Protein AF-0000000084638081 (afdb_homodimer)

InterPro domains:
  IPR020807 Polyketide/metazoan fatty acid synthase-like, dehydratase domain [SM00826] (58-219)
  IPR042104 Polyketide synthase, dehydratase domain superfamily [G3DSA:3.10.129.110] (49-340)
  IPR049551 Polyketide synthase, dehydratase domain, C-terminal [PF14765] (181-340)
  IPR049552 Polyketide synthase, dehydratase domain, N-terminal [PF21089] (58-160)
  IPR049900 Polyketide synthase, dehydratase domain [PS52019] (58-342)
  IPR050091 Polyketide and Nonribosomal Peptide Biosynthesis Enzymes [PTHR43775] (25-294)

Organism: NCBI:txid1299332

Nearest PDB structures (foldseek):
  5bp4-assembly9_Q  TM=8.808E-01  e=4.126E-24  Mycolicibacterium smegmatis MC2 155
  5bp4-assembly9_R  TM=8.580E-01  e=1.324E-24  Mycolicibacterium smegmatis MC2 155
  5bp4-assembly6_L  TM=8.569E-01  e=2.208E-24  Mycolicibacterium smegmatis MC2 155
  5bp3-assembly2_B  TM=8.737E-01  e=4.241E-23  Mycolicibacterium smegmatis MC2 155
  5bp4-assembly3_F  TM=6.608E-01  e=3.203E-27  Mycolicibacterium smegmatis MC2 155

Solvent-accessible surface area (backbone atoms only — not comparable to full-atom values): 49460 Å² total; per-residue (Å²): 131,63,90,92,48,61,57,62,57,50,47,46,48,47,51,56,65,54,50,85,66,68,71,77,74,60,71,68,68,81,48,73,48,68,71,72,77,72,74,74,65,74,71,69,73,67,88,47,68,72,46,52,55,57,69,67,30,35,71,72,41,29,53,75,47,75,38,79,94,66,68,22,37,38,26,38,18,55,57,1,37,69,72,32,49,50,54,53,23,33,21,54,72,84,35,30,33,64,48,62,30,43,55,49,35,42,51,50,44,50,46,22,62,74,66,70,42,61,56,40,35,33,34,41,30,54,33,35,53,75,39,88,45,73,46,38,59,74,28,56,36,37,38,38,39,40,66,43,94,84,71,44,30,36,36,39,34,28,36,69,54,100,90,38,78,43,68,25,33,38,30,31,48,43,81,35,75,73,60,81,58,63,81,65,79,84,74,74,90,57,93,68,53,44,80,44,60,45,70,58,52,53,51,52,37,40,51,24,28,37,43,60,30,69,26,40,58,21,59,72,39,36,37,36,39,82,88,42,31,22,39,34,35,37,45,62,41,83,57,41,77,86,62,90,61,55,67,51,54,35,46,60,50,38,36,49,54,49,40,40,61,70,37,48,59,68,78,71,55,75,78,28,67,51,35,32,76,40,71,36,31,34,43,36,40,38,42,61,45,64,56,79,56,46,35,35,31,43,21,37,65,42,78,45,85,71,86,76,54,39,36,36,26,36,41,39,32,20,37,95,87,51,49,41,17,35,41,37,41,54,31,34,26,37,66,41,46,62,87,74,59,86,66,56,57,75,74,64,49,67,72,80,68,88,68,87,63,77,76,70,67,90,76,61,74,79,68,66,12,13,29,36,38,31,24,34,100,74,33,74,48,62,63,50,48,64,69,63,43,44,97,51,28,46,70,42,71,24,44,63,85,34,63,69,48,36,51,53,35,53,48,57,26,59,64,36,87,90,28,43,62,68,51,77,46,77,42,72,44,80,70,78,77,75,67,84,60,72,80,78,69,85,83,81,78,80,121,132,63,88,93,48,60,57,65,58,51,47,48,47,47,52,52,69,61,36,86,68,67,71,80,74,59,71,67,70,82,49,71,48,71,73,72,75,74,73,75,64,73,71,69,70,68,88,48,68,71,47,52,56,58,71,67,30,37,71,72,40,29,54,75,47,76,38,78,93,67,68,22,38,38,26,38,19,55,57,2,38,70,71,31,50,50,53,54,24,33,22,52,72,83,36,31,32,64,49,62,31,44,55,50,35,41,52,49,42,50,47,22,61,76,67,69,42,62,57,40,34,32,33,42,31,54,32,36,53,75,39,88,44,72,48,38,60,74,29,56,35,38,38,37,38,43,67,42,94,86,71,45,31,37,36,39,35,29,36,71,53,98,91,38,78,44,68,24,33,39,31,32,49,42,82,34,73,72,60,79,58,65,83,63,77,84,75,73,89,58,95,67,52,44,79,45,57,45,69,58,52,53,51,51,34,40,52,26,29,38,42,58,31,70,26,40,57,20,60,72,39,37,37,36,39,82,87,41,33,22,41,33,35,38,45,61,41,84,56,40,77,86,61,89,60,55,67,50,53,35,46,59,49,40,35,51,54,51,40,41,59,70,36,47,60,67,79,72,55,74,80,26,66,51,35,30,77,40,69,36,32,34,43,35,41,37,41,59,45,64,55,80,56,47,36,33,31,43,21,36,67,43,78,44,85,72,85,74,55,39,36,36,26,35,41,38,32,20,36,95,86,50,50,40,17,34,40,38,41,55,29,33,28,37,65,40,45,63,88,72,59,86,65,56,58,77,75,63,51,66,72,82,67,87,66,89,63,77,76,68,66,89,77,61,73,79,70,68,13,14,29,37,37,31,26,34,100,74,36,75,48,62,62,51,50,65,70,65,44,46,99,51,29,45,69,44,73,27,45,63,85,34,64,70,47,37,52,53,39,52,50,57,30,59,63,35,87,90,28,45,62,70,51,77,46,77,44,73,44,80,71,78,78,76,67,83,58,72,79,80,65,84,82,79,79,80,121

Secondary structure (DSSP, 8-state):
--TTS-HHHHHHHHHHHS----GGG-----------------------HHHHHHHHS-TTT-EEEE-TTT--EEEEEE-STTT-GGGGGEEETTEEB--HHHHHHHHHHHHHHHHT--GGGEEEEEEEE-S--B--SS-EEEEEEEE-TTS-EEEEEEEEETTEEEEEEEEEEEE---PPPPBPPPPP--TTPEEE-HHHHHHHHHHTTEEE-TTT--EEEEEE-TTS-EEEEEE--TTS---TT-SS-HHHHHHHHHHHHHTS-HHHHTT-TTEEEEEEEEEEEEESS--TTEEEEEEEEEE-TTTTSEEEEEEEEE-TT-BEEEEEEEEEEEEEEGGGS---HHHH-------------TTS----EEEEEEE-TT--HHHHHHHH--SSEEEEEEETT-HHHHHHHHHHHHS-TTS-EEEEEEE----SS-----TTS------/--TTS-HHHHHHHHHHHTTT--GGG-----------------------HHHHHHHHS-TTT-EEEE-TTT--EEEEEE-STTT-GGGGGEEETTEEB--HHHHHHHHHHHHHHHHT--GGGEEEEEEEE-S--B--SS-EEEEEEEE-TTS-EEEEEEEEETTEEEEEEEEEEEE---PPPPBPPPPP--TTPEEE-HHHHHHHHHHTTEEE-TTT--EEEEEE-TTS-EEEEEE--TTS---TT-SS-HHHHHHHHHHHHHTS-HHHHHT-TTEEEEEEEEEEEEESS--TTEEEEEEEEEE-TTTTSEEEEEEEEE-TT-BEEEEEEEEEEEEEEGGGS---HHHH-------------TTS----EEEEEEE-TT--HHHHHHHH-BTTEEEEEEETT-HHHHHHHHHHHHS-TTS-EEEEEEE----SS-----TTS------

Structure (mmCIF, N/CA/C/O backbone):
data_AF-0000000084638081-model_v1
#
loop_
_entity.id
_entity.type
_entity.pdbx_description
1 polymer 'Phthiocerol synthesis polyketide synthase type I PpsD domain protein'
#
loop_
_atom_site.group_PDB
_atom_site.id
_atom_site.type_symbol
_atom_site.label_atom_id
_atom_site.label_alt_id
_atom_site.label_comp_id
_atom_site.label_asym_id
_atom_site.label_entity_id
_atom_site.label_seq_id
_atom_site.pdbx_PDB_ins_code
_atom_site.Cartn_x
_atom_site.Cartn_y
_atom_site.Cartn_z
_atom_site.occupancy
_atom_site.B_iso_or_equiv
_atom_site.auth_seq_id
_atom_site.auth_comp_id
_atom_site.auth_asym_id
_atom_site.auth_atom_id
_atom_site.pdbx_PDB_model_num
ATOM 1 N N . MET A 1 1 ? -16.266 31.781 -24.969 1 33.47 1 MET A N 1
ATOM 2 C CA . MET A 1 1 ? -17.219 31.078 -24.109 1 33.47 1 MET A CA 1
ATOM 3 C C . MET A 1 1 ? -16.938 31.344 -22.641 1 33.47 1 MET A C 1
ATOM 5 O O . MET A 1 1 ? -15.805 31.172 -22.188 1 33.47 1 MET A O 1
ATOM 9 N N . GLN A 1 2 ? -17.562 32.281 -22 1 38.91 2 GLN A N 1
ATOM 10 C CA . GLN A 1 2 ? -17.312 32.719 -20.641 1 38.91 2 GLN A CA 1
ATOM 11 C C . GLN A 1 2 ? -17.562 31.609 -19.625 1 38.91 2 GLN A C 1
ATOM 13 O O . GLN A 1 2 ? -18.547 30.875 -19.75 1 38.91 2 GLN A O 1
ATOM 18 N N . ARG A 1 3 ? -16.609 31.328 -18.781 1 39.03 3 ARG A N 1
ATOM 19 C CA . ARG A 1 3 ? -16.719 30.469 -17.609 1 39.03 3 ARG A CA 1
ATOM 20 C C . ARG A 1 3 ? -17.844 30.922 -16.688 1 39.03 3 ARG A C 1
ATOM 22 O O . ARG A 1 3 ? -17.953 32.125 -16.391 1 39.03 3 ARG A O 1
ATOM 29 N N . ASP A 1 4 ? -18.906 30.078 -16.359 1 49.5 4 ASP A N 1
ATOM 30 C CA . ASP A 1 4 ? -20.094 30.109 -15.531 1 49.5 4 ASP A CA 1
ATOM 31 C C . ASP A 1 4 ? -21.25 30.797 -16.25 1 49.5 4 ASP A C 1
ATOM 33 O O . ASP A 1 4 ? -22.266 31.141 -15.641 1 49.5 4 ASP A O 1
ATOM 37 N N . GLY A 1 5 ? -20.984 31.359 -17.422 1 41.03 5 GLY A N 1
ATOM 38 C CA . GLY A 1 5 ? -22.109 31.906 -18.156 1 41.03 5 GLY A CA 1
ATOM 39 C C . GLY A 1 5 ? -22.844 30.859 -18.969 1 41.03 5 GLY A C 1
ATOM 40 O O . GLY A 1 5 ? -22.344 29.766 -19.188 1 41.03 5 GLY A O 1
ATOM 41 N N . ASP A 1 6 ? -24.125 30.984 -19.109 1 44.41 6 ASP A N 1
ATOM 42 C CA . ASP A 1 6 ? -24.938 30.078 -19.922 1 44.41 6 ASP A CA 1
ATOM 43 C C . ASP A 1 6 ? -24.422 30.016 -21.359 1 44.41 6 ASP A C 1
ATOM 45 O O . ASP A 1 6 ? -24.453 31 -22.078 1 44.41 6 ASP A O 1
ATOM 49 N N . ASP A 1 7 ? -23.625 29.062 -21.609 1 46.66 7 ASP A N 1
ATOM 50 C CA . ASP A 1 7 ? -22.984 28.875 -22.891 1 46.66 7 ASP A CA 1
ATOM 51 C C . ASP A 1 7 ? -23.969 29.047 -24.047 1 46.66 7 ASP A C 1
ATOM 53 O O . ASP A 1 7 ? -23.609 29.547 -25.109 1 46.66 7 ASP A O 1
ATOM 57 N N . ALA A 1 8 ? -25.203 28.656 -23.75 1 55.47 8 ALA A N 1
ATOM 58 C CA . ALA A 1 8 ? -26.234 28.781 -24.781 1 55.47 8 ALA A CA 1
ATOM 59 C C . ALA A 1 8 ? -26.562 30.234 -25.062 1 55.47 8 ALA A C 1
ATOM 61 O O . ALA A 1 8 ? -26.672 30.641 -26.234 1 55.47 8 ALA A O 1
ATOM 62 N N . ILE A 1 9 ? -26.766 30.938 -24.062 1 56.44 9 ILE A N 1
ATOM 63 C CA . ILE A 1 9 ? -27.062 32.375 -24.203 1 56.44 9 ILE A CA 1
ATOM 64 C C . ILE A 1 9 ? -25.875 33.094 -24.828 1 56.44 9 ILE A C 1
ATOM 66 O O . ILE A 1 9 ? -26.031 33.906 -25.734 1 56.44 9 ILE A O 1
ATOM 70 N N . THR A 1 10 ? -24.719 32.656 -24.375 1 50.69 10 THR A N 1
ATOM 71 C CA . THR A 1 10 ? -23.484 33.25 -24.906 1 50.69 10 THR A CA 1
ATOM 72 C C . THR A 1 10 ? -23.297 32.906 -26.375 1 50.69 10 THR A C 1
ATOM 74 O O . THR A 1 10 ? -22.953 33.75 -27.188 1 50.69 10 THR A O 1
ATOM 77 N N . PHE A 1 11 ? -23.531 31.641 -26.594 1 56.28 11 PHE A N 1
ATOM 78 C CA . PHE A 1 11 ? -23.5 31.188 -27.984 1 56.28 11 PHE A CA 1
ATOM 79 C C . PHE A 1 11 ? -24.531 31.953 -28.812 1 56.28 11 PHE A C 1
ATOM 81 O O . PHE A 1 11 ? -24.219 32.469 -29.875 1 56.28 11 PHE A O 1
ATOM 88 N N . HIS A 1 12 ? -25.703 32 -28.328 1 60.06 12 HIS A N 1
ATOM 89 C CA . HIS A 1 12 ? -26.781 32.656 -29.062 1 60.06 12 HIS A CA 1
ATOM 90 C C . HIS A 1 12 ? -26.547 34.156 -29.172 1 60.06 12 HIS A C 1
ATOM 92 O O . HIS A 1 12 ? -26.844 34.75 -30.203 1 60.06 12 HIS A O 1
ATOM 98 N N . THR A 1 13 ? -26.062 34.75 -28.141 1 52.47 13 THR A N 1
ATOM 99 C CA . THR A 1 13 ? -25.75 36.188 -28.156 1 52.47 13 THR A CA 1
ATOM 100 C C . THR A 1 13 ? -24.641 36.469 -29.172 1 52.47 13 THR A C 1
ATOM 102 O O . THR A 1 13 ? -24.734 37.406 -29.953 1 52.47 13 THR A O 1
ATOM 105 N N . ASN A 1 14 ? -23.594 35.562 -29.047 1 51.97 14 ASN A N 1
ATOM 106 C CA . ASN A 1 14 ? -22.516 35.75 -30.016 1 51.97 14 ASN A CA 1
ATOM 107 C C . ASN A 1 14 ? -22.969 35.438 -31.438 1 51.97 14 ASN A C 1
ATOM 109 O O . ASN A 1 14 ? -22.578 36.125 -32.375 1 51.97 14 ASN A O 1
ATOM 113 N N . LEU A 1 15 ? -23.703 34.344 -31.406 1 52.19 15 LEU A N 1
ATOM 114 C CA . LEU A 1 15 ? -24.328 34.031 -32.688 1 52.19 15 LEU A CA 1
ATOM 115 C C . LEU A 1 15 ? -25.188 35.219 -33.156 1 52.19 15 LEU A C 1
ATOM 117 O O . LEU A 1 15 ? -25.156 35.562 -34.344 1 52.19 15 LEU A O 1
ATOM 121 N N . ALA A 1 16 ? -26.016 35.781 -32.219 1 49.09 16 ALA A N 1
ATOM 122 C CA . ALA A 1 16 ? -26.859 36.938 -32.562 1 49.09 16 ALA A CA 1
ATOM 123 C C . ALA A 1 16 ? -26.016 38.125 -32.969 1 49.09 16 ALA A C 1
ATOM 125 O O . ALA A 1 16 ? -26.422 38.906 -33.844 1 49.09 16 ALA A O 1
ATOM 126 N N . ALA A 1 17 ? -24.891 38.312 -32.125 1 43.78 17 ALA A N 1
ATOM 127 C CA . ALA A 1 17 ? -23.984 39.406 -32.469 1 43.78 17 ALA A CA 1
ATOM 128 C C . ALA A 1 17 ? -23.312 39.156 -33.812 1 43.78 17 ALA A C 1
ATOM 130 O O . ALA A 1 17 ? -22.875 40.094 -34.469 1 43.78 17 ALA A O 1
ATOM 131 N N . VAL A 1 18 ? -22.938 37.844 -33.938 1 45.62 18 VAL A N 1
ATOM 132 C CA . VAL A 1 18 ? -22.484 37.562 -35.281 1 45.62 18 VAL A CA 1
ATOM 133 C C . VAL A 1 18 ? -23.625 37.875 -36.281 1 45.62 18 VAL A C 1
ATOM 135 O O . VAL A 1 18 ? -24.672 37.219 -36.25 1 45.62 18 VAL A O 1
ATOM 138 N N . GLY A 1 19 ? -24.172 39.094 -36.125 1 40.19 19 GLY A N 1
ATOM 139 C CA . GLY A 1 19 ? -25.172 39.688 -37 1 40.19 19 GLY A CA 1
ATOM 140 C C . GLY A 1 19 ? -25.312 38.969 -38.344 1 40.19 19 GLY A C 1
ATOM 141 O O . GLY A 1 19 ? -24.453 38.188 -38.719 1 40.19 19 GLY A O 1
ATOM 142 N N . LYS A 1 20 ? -26.531 39.156 -38.906 1 42.69 20 LYS A N 1
ATOM 143 C CA . LYS A 1 20 ? -27.078 38.781 -40.219 1 42.69 20 LYS A CA 1
ATOM 144 C C . LYS A 1 20 ? -26.125 39.188 -41.344 1 42.69 20 LYS A C 1
ATOM 146 O O . LYS A 1 20 ? -26.156 40.312 -41.812 1 42.69 20 LYS A O 1
ATOM 151 N N . LYS A 1 21 ? -24.875 38.906 -41.25 1 40.41 21 LYS A N 1
ATOM 152 C CA . LYS A 1 21 ? -24.281 39.25 -42.531 1 40.41 21 LYS A CA 1
ATOM 153 C C . LYS A 1 21 ? -25.016 38.531 -43.688 1 40.41 21 LYS A C 1
ATOM 155 O O . LYS A 1 21 ? -25.359 37.375 -43.562 1 40.41 21 LYS A O 1
ATOM 160 N N . PRO A 1 22 ? -25.688 39.188 -44.562 1 37.31 22 PRO A N 1
ATOM 161 C CA . PRO A 1 22 ? -26.469 38.688 -45.688 1 37.31 22 PRO A CA 1
ATOM 162 C C . PRO A 1 22 ? -25.766 37.562 -46.438 1 37.31 22 PRO A C 1
ATOM 164 O O . PRO A 1 22 ? -24.531 37.531 -46.469 1 37.31 22 PRO A O 1
ATOM 167 N N . ALA A 1 23 ? -26.359 36.375 -46.438 1 39.59 23 ALA A N 1
ATOM 168 C CA . ALA A 1 23 ? -26 35.125 -47.094 1 39.59 23 ALA A CA 1
ATOM 169 C C . ALA A 1 23 ? -25.375 35.406 -48.469 1 39.59 23 ALA A C 1
ATOM 171 O O . ALA A 1 23 ? -24.625 34.562 -49 1 39.59 23 ALA A O 1
ATOM 172 N N . ASP A 1 24 ? -25.891 36.438 -49.125 1 37.69 24 ASP A N 1
ATOM 173 C CA . ASP A 1 24 ? -25.562 36.594 -50.531 1 37.69 24 ASP A CA 1
ATOM 174 C C . ASP A 1 24 ? -24.062 36.812 -50.719 1 37.69 24 ASP A C 1
ATOM 176 O O . ASP A 1 24 ? -23.562 36.781 -51.844 1 37.69 24 ASP A O 1
ATOM 180 N N . ALA A 1 25 ? -23.5 37.594 -49.844 1 38.19 25 ALA A N 1
ATOM 181 C CA . ALA A 1 25 ? -22.125 37.906 -50.219 1 38.19 25 ALA A CA 1
ATOM 182 C C . ALA A 1 25 ? -21.203 36.719 -50.031 1 38.19 25 ALA A C 1
ATOM 184 O O . ALA A 1 25 ? -19.984 36.844 -50.125 1 38.19 25 ALA A O 1
ATOM 185 N N . VAL A 1 26 ? -21.688 35.75 -49.188 1 36.69 26 VAL A N 1
ATOM 186 C CA . VAL A 1 26 ? -20.719 34.688 -48.938 1 36.69 26 VAL A CA 1
ATOM 187 C C . VAL A 1 26 ? -20.547 33.812 -50.156 1 36.69 26 VAL A C 1
ATOM 189 O O . VAL A 1 26 ? -21.469 33.094 -50.562 1 36.69 26 VAL A O 1
ATOM 192 N N . THR A 1 27 ? -20.125 34.375 -51.188 1 37.22 27 THR A N 1
ATOM 193 C CA . THR A 1 27 ? -19.781 33.594 -52.375 1 37.22 27 THR A CA 1
ATOM 194 C C . THR A 1 27 ? -18.844 32.469 -52 1 37.22 27 THR A C 1
ATOM 196 O O . THR A 1 27 ? -18.234 31.844 -52.906 1 37.22 27 THR A O 1
ATOM 199 N N . GLY A 1 28 ? -18.516 32.469 -50.719 1 37.47 28 GLY A N 1
ATOM 200 C CA . GLY A 1 28 ? -17.469 31.5 -50.469 1 37.47 28 GLY A CA 1
ATOM 201 C C . GLY A 1 28 ? -17.938 30.062 -50.656 1 37.47 28 GLY A C 1
ATOM 202 O O . GLY A 1 28 ? -19.125 29.781 -50.562 1 37.47 28 GLY A O 1
ATOM 203 N N . GLN A 1 29 ? -17.484 29.375 -51.625 1 35.31 29 GLN A N 1
ATOM 204 C CA . GLN A 1 29 ? -17.734 27.953 -51.844 1 35.31 29 GLN A CA 1
ATOM 205 C C . GLN A 1 29 ? -17.375 27.141 -50.594 1 35.31 29 GLN A C 1
ATOM 207 O O . GLN A 1 29 ? -16.469 27.5 -49.844 1 35.31 29 GLN A O 1
ATOM 212 N N . LEU A 1 30 ? -18.344 26.531 -50.062 1 35.31 30 LEU A N 1
ATOM 213 C CA . LEU A 1 30 ? -18.172 25.578 -48.969 1 35.31 30 LEU A CA 1
ATOM 214 C C . LEU A 1 30 ? -16.938 24.703 -49.188 1 35.31 30 LEU A C 1
ATOM 216 O O . LEU A 1 30 ? -16.797 24.078 -50.25 1 35.31 30 LEU A O 1
ATOM 220 N N . ALA A 1 31 ? -15.773 25.156 -48.75 1 36.56 31 ALA A N 1
ATOM 221 C CA . ALA A 1 31 ? -14.602 24.297 -48.875 1 36.56 31 ALA A CA 1
ATOM 222 C C . ALA A 1 31 ? -14.859 22.922 -48.281 1 36.56 31 ALA A C 1
ATOM 224 O O . ALA A 1 31 ? -15.562 22.797 -47.281 1 36.56 31 ALA A O 1
ATOM 225 N N . ASP A 1 32 ? -15.008 21.938 -49.125 1 33.56 32 ASP A N 1
ATOM 226 C CA . ASP A 1 32 ? -15.016 20.562 -48.625 1 33.56 32 ASP A CA 1
ATOM 227 C C . ASP A 1 32 ? -13.898 20.312 -47.625 1 33.56 32 ASP A C 1
ATOM 229 O O . ASP A 1 32 ? -12.719 20.422 -47.969 1 33.56 32 ASP A O 1
ATOM 233 N N . ILE A 1 33 ? -14.016 20.859 -46.469 1 37.5 33 ILE A N 1
ATOM 234 C CA . ILE A 1 33 ? -13.047 20.656 -45.406 1 37.5 33 ILE A CA 1
ATOM 235 C C . ILE A 1 33 ? -12.719 19.172 -45.281 1 37.5 33 ILE A C 1
ATOM 237 O O . ILE A 1 33 ? -13.625 18.328 -45.281 1 37.5 33 ILE A O 1
ATOM 241 N N . PRO A 1 34 ? -11.508 18.828 -45.75 1 37.09 34 PRO A N 1
ATOM 242 C CA . PRO A 1 34 ? -11.211 17.422 -45.531 1 37.09 34 PRO A CA 1
ATOM 243 C C . PRO A 1 34 ? -11.656 16.953 -44.156 1 37.09 34 PRO A C 1
ATOM 245 O O . PRO A 1 34 ? -11.664 17.734 -43.188 1 37.09 34 PRO A O 1
ATOM 248 N N . VAL A 1 35 ? -12.547 16.109 -44.062 1 37.62 35 VAL A N 1
ATOM 249 C CA . VAL A 1 35 ? -12.898 15.445 -42.812 1 37.62 35 VAL A CA 1
ATOM 250 C C . VAL A 1 35 ? -11.625 15.055 -42.062 1 37.62 35 VAL A C 1
ATOM 252 O O . VAL A 1 35 ? -10.602 14.75 -42.656 1 37.62 35 VAL A O 1
ATOM 255 N N . THR A 1 36 ? -11.195 15.891 -41.094 1 35.22 36 THR A N 1
ATOM 256 C CA . THR A 1 36 ? -10.086 15.508 -40.25 1 35.22 36 THR A CA 1
ATOM 257 C C . THR A 1 36 ? -10.023 13.992 -40.062 1 35.22 36 THR A C 1
ATOM 259 O O . THR A 1 36 ? -11.008 13.367 -39.688 1 35.22 36 THR A O 1
ATOM 262 N N . PRO A 1 37 ? -9.18 13.383 -40.906 1 36.22 37 PRO A N 1
ATOM 263 C CA . PRO A 1 37 ? -9.086 11.961 -40.562 1 36.22 37 PRO A CA 1
ATOM 264 C C . PRO A 1 37 ? -8.844 11.719 -39.062 1 36.22 37 PRO A C 1
ATOM 266 O O . PRO A 1 37 ? -7.977 12.359 -38.469 1 36.22 37 PRO A O 1
ATOM 269 N N . TRP A 1 38 ? -9.938 11.578 -38.344 1 34.31 38 TRP A N 1
ATOM 270 C CA . TRP A 1 38 ? -9.789 11.141 -36.969 1 34.31 38 TRP A CA 1
ATOM 271 C C . TRP A 1 38 ? -8.836 9.953 -36.875 1 34.31 38 TRP A C 1
ATOM 273 O O . TRP A 1 38 ? -8.984 8.977 -37.594 1 34.31 38 TRP A O 1
ATOM 283 N N . GLN A 1 39 ? -7.594 10.32 -36.812 1 33.91 39 GLN A N 1
ATOM 284 C CA . GLN A 1 39 ? -6.82 9.164 -36.375 1 33.91 39 GLN A CA 1
ATOM 285 C C . GLN A 1 39 ? -7.289 8.672 -35 1 33.91 39 GLN A C 1
ATOM 287 O O . GLN A 1 39 ? -7.23 9.414 -34.031 1 33.91 39 GLN A O 1
ATOM 292 N N . HIS A 1 40 ? -8.312 7.922 -35 1 32.59 40 HIS A N 1
ATOM 293 C CA . HIS A 1 40 ? -8.758 7.23 -33.781 1 32.59 40 HIS A CA 1
ATOM 294 C C . HIS A 1 40 ? -7.625 6.398 -33.188 1 32.59 40 HIS A C 1
ATOM 296 O O . HIS A 1 40 ? -7.398 5.258 -33.594 1 32.59 40 HIS A O 1
ATOM 302 N N . THR A 1 41 ? -6.523 7.059 -33.125 1 32.59 41 THR A N 1
ATOM 303 C CA . THR A 1 41 ? -5.633 6.223 -32.344 1 32.59 41 THR A CA 1
ATOM 304 C C . THR A 1 41 ? -6.18 6.047 -30.922 1 32.59 41 THR A C 1
ATOM 306 O O . THR A 1 41 ? -6.5 7.031 -30.25 1 32.59 41 THR A O 1
ATOM 309 N N . GLN A 1 42 ? -6.863 5.066 -30.812 1 29.86 42 GLN A N 1
ATOM 310 C CA . GLN A 1 42 ? -7.246 4.707 -29.438 1 29.86 42 GLN A CA 1
ATOM 311 C C . GLN A 1 42 ? -6.043 4.746 -28.5 1 29.86 42 GLN A C 1
ATOM 313 O O . GLN A 1 42 ? -5.023 4.105 -28.766 1 29.86 42 GLN A O 1
ATOM 318 N N . PHE A 1 43 ? -5.738 5.867 -28.109 1 33.03 43 PHE A N 1
ATOM 319 C CA . PHE A 1 43 ? -4.832 5.812 -26.969 1 33.03 43 PHE A CA 1
ATOM 320 C C . PHE A 1 43 ? -5.469 5.062 -25.812 1 33.03 43 PHE A C 1
ATOM 322 O O . PHE A 1 43 ? -6.488 5.496 -25.266 1 33.03 43 PHE A O 1
ATOM 329 N N . TRP A 1 44 ? -5.539 3.771 -26.047 1 31.41 44 TRP A N 1
ATOM 330 C CA . TRP A 1 44 ? -5.965 2.967 -24.906 1 31.41 44 TRP A CA 1
ATOM 331 C C . TRP A 1 44 ? -5.254 3.412 -23.625 1 31.41 44 TRP A C 1
ATOM 333 O O . TRP A 1 44 ? -4.023 3.523 -23.609 1 31.41 44 TRP A O 1
ATOM 343 N N . VAL A 1 45 ? -5.758 4.453 -23.062 1 34.72 45 VAL A N 1
ATOM 344 C CA . VAL A 1 45 ? -5.352 4.484 -21.656 1 34.72 45 VAL A CA 1
ATOM 345 C C . VAL A 1 45 ? -5.457 3.084 -21.062 1 34.72 45 VAL A C 1
ATOM 347 O O . VAL A 1 45 ? -6.516 2.453 -21.125 1 34.72 45 VAL A O 1
ATOM 350 N N . GLU A 1 46 ? -4.453 2.244 -21.078 1 35 46 GLU A N 1
ATOM 351 C CA . GLU A 1 46 ? -4.457 0.979 -20.344 1 35 46 GLU A CA 1
ATOM 352 C C . GLU A 1 46 ? -5.359 1.054 -19.109 1 35 46 GLU A C 1
ATOM 354 O O . GLU A 1 46 ? -5.641 2.143 -18.609 1 35 46 GLU A O 1
ATOM 359 N N . ASP A 1 47 ? -5.949 -0.087 -18.672 1 35.59 47 ASP A N 1
ATOM 360 C CA . ASP A 1 47 ? -6.887 -0.378 -17.594 1 35.59 47 ASP A CA 1
ATOM 361 C C . ASP A 1 47 ? -6.555 0.434 -16.344 1 35.59 47 ASP A C 1
ATOM 363 O O . ASP A 1 47 ? -5.465 0.302 -15.781 1 35.59 47 ASP A O 1
ATOM 367 N N . ARG A 1 48 ? -7.164 1.543 -16.109 1 41.31 48 ARG A N 1
ATOM 368 C CA . ARG A 1 48 ? -7.207 2.623 -15.133 1 41.31 48 ARG A CA 1
ATOM 369 C C . ARG A 1 48 ? -7.691 2.111 -13.781 1 41.31 48 ARG A C 1
ATOM 371 O O . ARG A 1 48 ? -7.969 2.902 -12.875 1 41.31 48 ARG A O 1
ATOM 378 N N . SER A 1 49 ? -8.094 0.873 -13.719 1 42.47 49 SER A N 1
ATOM 379 C CA . SER A 1 49 ? -8.688 0.476 -12.445 1 42.47 49 SER A CA 1
ATOM 380 C C . SER A 1 49 ? -7.762 0.814 -11.281 1 42.47 49 SER A C 1
ATOM 382 O O . SER A 1 49 ? -8.203 1.344 -10.258 1 42.47 49 SER A O 1
ATOM 384 N N . GLY A 1 50 ? -6.48 0.462 -11.406 1 44.28 50 GLY A N 1
ATOM 385 C CA . GLY A 1 50 ? -5.551 0.845 -10.359 1 44.28 50 GLY A CA 1
ATOM 386 C C . GLY A 1 50 ? -5.387 2.348 -10.219 1 44.28 50 GLY A C 1
ATOM 387 O O . GLY A 1 50 ? -5.133 2.854 -9.125 1 44.28 50 GLY A O 1
ATOM 388 N N . ILE A 1 51 ? -5.566 3.092 -11.312 1 45.69 51 ILE A N 1
ATOM 389 C CA . ILE A 1 51 ? -5.402 4.543 -11.344 1 45.69 51 ILE A CA 1
ATOM 390 C C . ILE A 1 51 ? -6.559 5.207 -10.602 1 45.69 51 ILE A C 1
ATOM 392 O O . ILE A 1 51 ? -6.355 6.176 -9.867 1 45.69 51 ILE A O 1
ATOM 396 N N . SER A 1 52 ? -7.695 4.59 -10.75 1 46.25 52 SER A N 1
ATOM 397 C CA . SER A 1 52 ? -8.859 5.18 -10.102 1 46.25 52 SER A CA 1
ATOM 398 C C . SER A 1 52 ? -8.703 5.184 -8.586 1 46.25 52 SER A C 1
ATOM 400 O O . SER A 1 52 ? -9.055 6.164 -7.922 1 46.25 52 SER A O 1
ATOM 402 N N . GLU A 1 53 ? -8.148 4.117 -8.125 1 54 53 GLU A N 1
ATOM 403 C CA . GLU A 1 53 ? -7.969 4.035 -6.68 1 54 53 GLU A CA 1
ATOM 404 C C . GLU A 1 53 ? -6.945 5.055 -6.191 1 54 53 GLU A C 1
ATOM 406 O O . GLU A 1 53 ? -7.094 5.621 -5.105 1 54 53 GLU A O 1
ATOM 411 N N . LEU A 1 54 ? -6.094 5.348 -7.07 1 55.34 54 LEU A N 1
ATOM 412 C CA . LEU A 1 54 ? -5.07 6.309 -6.684 1 55.34 54 LEU A CA 1
ATOM 413 C C . LEU A 1 54 ? -5.621 7.73 -6.715 1 55.34 54 LEU A C 1
ATOM 415 O O . LEU A 1 54 ? -5.289 8.547 -5.852 1 55.34 54 LEU A O 1
ATOM 419 N N . VAL A 1 55 ? -6.504 8.023 -7.605 1 54.03 55 VAL A N 1
ATOM 420 C CA . VAL A 1 55 ? -7.078 9.367 -7.703 1 54.03 55 VAL A CA 1
ATOM 421 C C . VAL A 1 55 ? -8.008 9.617 -6.52 1 54.03 55 VAL A C 1
ATOM 423 O O . VAL A 1 55 ? -8.047 10.727 -5.984 1 54.03 55 VAL A O 1
ATOM 426 N N . ALA A 1 56 ? -8.562 8.609 -5.961 1 68.69 56 ALA A N 1
ATOM 427 C CA . ALA A 1 56 ? -9.547 8.758 -4.891 1 68.69 56 ALA A CA 1
ATOM 428 C C . ALA A 1 56 ? -8.875 8.703 -3.521 1 68.69 56 ALA A C 1
ATOM 430 O O . ALA A 1 56 ? -9.484 9.07 -2.514 1 68.69 56 ALA A O 1
ATOM 431 N N . ALA A 1 57 ? -7.633 8.562 -3.6 1 85.75 57 ALA A N 1
ATOM 432 C CA . ALA A 1 57 ? -6.953 8.383 -2.322 1 85.75 57 ALA A CA 1
ATOM 433 C C . ALA A 1 57 ? -6.754 9.719 -1.611 1 85.75 57 ALA A C 1
ATOM 435 O O . ALA A 1 57 ? -6.582 10.75 -2.26 1 85.75 57 ALA A O 1
ATOM 436 N N . HIS A 1 58 ? -6.953 9.75 -0.323 1 95 58 HIS A N 1
ATOM 437 C CA . HIS A 1 58 ? -6.656 10.922 0.499 1 95 58 HIS A CA 1
ATOM 438 C C . HIS A 1 58 ? -5.289 11.5 0.153 1 95 58 HIS A C 1
ATOM 440 O O . HIS A 1 58 ? -4.293 10.781 0.12 1 95 58 HIS A O 1
ATOM 446 N N . PRO A 1 59 ? -5.176 12.75 -0.055 1 94.5 59 PRO A N 1
ATOM 447 C CA . PRO A 1 59 ? -3.953 13.336 -0.607 1 94.5 59 PRO A CA 1
ATOM 448 C C . PRO A 1 59 ? -2.746 13.156 0.311 1 94.5 59 PRO A C 1
ATOM 450 O O . PRO A 1 59 ? -1.61 13.078 -0.164 1 94.5 59 PRO A O 1
ATOM 453 N N . LEU A 1 60 ? -3.004 13.109 1.589 1 97.62 60 LEU A N 1
ATOM 454 C CA . LEU A 1 60 ? -1.878 13.062 2.518 1 97.62 60 LEU A CA 1
ATOM 455 C C . LEU A 1 60 ? -1.665 11.648 3.039 1 97.62 60 LEU A C 1
ATOM 457 O O . LEU A 1 60 ? -0.645 11.359 3.67 1 97.62 60 LEU A O 1
ATOM 461 N N . LEU A 1 61 ? -2.588 10.773 2.879 1 96.88 61 LEU A N 1
ATOM 462 C CA . LEU A 1 61 ? -2.451 9.383 3.293 1 96.88 61 LEU A CA 1
ATOM 463 C C . LEU A 1 61 ? -1.986 8.508 2.131 1 96.88 61 LEU A C 1
ATOM 465 O O . LEU A 1 61 ? -1.099 7.668 2.297 1 96.88 61 LEU A O 1
ATOM 469 N N . GLY A 1 62 ? -2.607 8.758 0.966 1 95.25 62 GLY A N 1
ATOM 470 C CA . GLY A 1 62 ? -2.236 8.016 -0.229 1 95.25 62 GLY A CA 1
ATOM 471 C C . GLY A 1 62 ? -2.803 6.613 -0.255 1 95.25 62 GLY A C 1
ATOM 472 O O . GLY A 1 62 ? -3.961 6.395 0.106 1 95.25 62 GLY A O 1
ATOM 473 N N . VAL A 1 63 ? -2.006 5.684 -0.73 1 93.38 63 VAL A N 1
ATOM 474 C CA . VAL A 1 63 ? -2.447 4.305 -0.933 1 93.38 63 VAL A CA 1
ATOM 475 C C . VAL A 1 63 ? -2.557 3.594 0.413 1 93.38 63 VAL A C 1
ATOM 477 O O . VAL A 1 63 ? -1.688 3.746 1.275 1 93.38 63 VAL A O 1
ATOM 480 N N . HIS A 1 64 ? -3.598 2.799 0.506 1 95.62 64 HIS A N 1
ATOM 481 C CA . HIS A 1 64 ? -3.918 2.107 1.75 1 95.62 64 HIS A CA 1
ATOM 482 C C . HIS A 1 64 ? -3.822 0.595 1.581 1 95.62 64 HIS A C 1
ATOM 484 O O . HIS A 1 64 ? -4.328 0.043 0.602 1 95.62 64 HIS A O 1
ATOM 490 N N . ILE A 1 65 ? -3.109 -0.091 2.49 1 94.62 65 ILE A N 1
ATOM 491 C CA . ILE A 1 65 ? -3.121 -1.549 2.553 1 94.62 65 ILE A CA 1
ATOM 492 C C . ILE A 1 65 ? -3.43 -2 3.979 1 94.62 65 ILE A C 1
ATOM 494 O O . ILE A 1 65 ? -2.781 -1.559 4.93 1 94.62 65 ILE A O 1
ATOM 498 N N . GLU A 1 66 ? -4.465 -2.814 4.145 1 93.94 66 GLU A N 1
ATOM 499 C CA . GLU A 1 66 ? -4.695 -3.504 5.41 1 93.94 66 GLU A CA 1
ATOM 500 C C . GLU A 1 66 ? -3.812 -4.742 5.531 1 93.94 66 GLU A C 1
ATOM 502 O O . GLU A 1 66 ? -3.748 -5.559 4.609 1 93.94 66 GLU A O 1
ATOM 507 N N . VAL A 1 67 ? -3.127 -4.82 6.598 1 91.19 67 VAL A N 1
ATOM 508 C CA . VAL A 1 67 ? -2.227 -5.945 6.828 1 91.19 67 VAL A CA 1
ATOM 509 C C . VAL A 1 67 ? -3.014 -7.129 7.383 1 91.19 67 VAL A C 1
ATOM 511 O O . VAL A 1 67 ? -3.666 -7.016 8.422 1 91.19 67 VAL A O 1
ATOM 514 N N . PRO A 1 68 ? -2.994 -8.25 6.758 1 87.62 68 PRO A N 1
ATOM 515 C CA . PRO A 1 68 ? -3.848 -9.383 7.137 1 87.62 68 PRO A CA 1
ATOM 516 C C . PRO A 1 68 ? -3.564 -9.891 8.547 1 87.62 68 PRO A C 1
ATOM 518 O O . PRO A 1 68 ? -4.496 -10.188 9.297 1 87.62 68 PRO A O 1
ATOM 521 N N . SER A 1 69 ? -2.293 -10.125 9 1 75.81 69 SER A N 1
ATOM 522 C CA . SER A 1 69 ? -1.935 -10.781 10.258 1 75.81 69 SER A CA 1
ATOM 523 C C . SER A 1 69 ? -2.369 -9.945 11.453 1 75.81 69 SER A C 1
ATOM 525 O O . SER A 1 69 ? -2.826 -10.492 12.461 1 75.81 69 SER A O 1
ATOM 527 N N . GLY A 1 70 ? -2.352 -8.695 11.453 1 71.44 70 GLY A N 1
ATOM 528 C CA . GLY A 1 70 ? -2.578 -7.852 12.617 1 71.44 70 GLY A CA 1
ATOM 529 C C . GLY A 1 70 ? -3.762 -6.918 12.453 1 71.44 70 GLY A C 1
ATOM 530 O O . GLY A 1 70 ? -4.164 -6.242 13.406 1 71.44 70 GLY A O 1
ATOM 531 N N . HIS A 1 71 ? -4.316 -6.984 11.367 1 75.5 71 HIS A N 1
ATOM 532 C CA . HIS A 1 71 ? -5.375 -6.055 11 1 75.5 71 HIS A CA 1
ATOM 533 C C . HIS A 1 71 ? -4.883 -4.613 11.055 1 75.5 71 HIS A C 1
ATOM 535 O O . HIS A 1 71 ? -5.68 -3.688 11.234 1 75.5 71 HIS A O 1
ATOM 541 N N . ASP A 1 72 ? -3.582 -4.527 11.055 1 90.06 72 ASP A N 1
ATOM 542 C CA . ASP A 1 72 ? -2.969 -3.205 10.977 1 90.06 72 ASP A CA 1
ATOM 543 C C . ASP A 1 72 ? -3.209 -2.564 9.609 1 90.06 72 ASP A C 1
ATOM 545 O O . ASP A 1 72 ? -3.611 -3.244 8.664 1 90.06 72 ASP A O 1
ATOM 549 N N . HIS A 1 73 ? -3.123 -1.307 9.633 1 95.69 73 HIS A N 1
ATOM 550 C CA . HIS A 1 73 ? -3.266 -0.534 8.406 1 95.69 73 HIS A CA 1
ATOM 551 C C . HIS A 1 73 ? -2.002 0.265 8.102 1 95.69 73 HIS A C 1
ATOM 553 O O . HIS A 1 73 ? -1.357 0.781 9.023 1 95.69 73 HIS A O 1
ATOM 559 N N . VAL A 1 74 ? -1.69 0.37 6.844 1 96.44 74 VAL A N 1
ATOM 560 C CA . VAL A 1 74 ? -0.567 1.204 6.43 1 96.44 74 VAL A CA 1
ATOM 561 C C . VAL A 1 74 ? -0.959 2.029 5.207 1 96.44 74 VAL A C 1
ATOM 563 O O . VAL A 1 74 ? -1.682 1.549 4.332 1 96.44 74 VAL A O 1
ATOM 566 N N . TRP A 1 75 ? -0.587 3.264 5.191 1 97.06 75 TRP A N 1
ATOM 567 C CA . TRP A 1 75 ? -0.778 4.188 4.078 1 97.06 75 TRP A CA 1
ATOM 568 C C . TRP A 1 75 ? 0.554 4.773 3.623 1 97.06 75 TRP A C 1
ATOM 570 O O . TRP A 1 75 ? 1.501 4.863 4.41 1 97.06 75 TRP A O 1
ATOM 580 N N . GLN A 1 76 ? 0.6 5.172 2.377 1 96.12 76 GLN A N 1
ATOM 581 C CA . GLN A 1 76 ? 1.79 5.859 1.887 1 96.12 76 GLN A CA 1
ATOM 582 C C . GLN A 1 76 ? 1.431 6.895 0.826 1 96.12 76 GLN A C 1
ATOM 584 O O . GLN A 1 76 ? 0.611 6.629 -0.057 1 96.12 76 GLN A O 1
ATOM 589 N N . ALA A 1 77 ? 2.051 8.078 0.97 1 95.56 77 ALA A N 1
ATOM 590 C CA . ALA A 1 77 ? 1.804 9.164 0.033 1 95.56 77 ALA A CA 1
ATOM 591 C C . ALA A 1 77 ? 3.074 9.977 -0.211 1 95.56 77 ALA A C 1
ATOM 593 O O . ALA A 1 77 ? 3.979 9.992 0.627 1 95.56 77 ALA A O 1
ATOM 594 N N . ASP A 1 78 ? 3.148 10.578 -1.369 1 95.12 78 ASP A N 1
ATOM 595 C CA . ASP A 1 78 ? 4.078 11.68 -1.597 1 95.12 78 ASP A CA 1
ATOM 596 C C . ASP A 1 78 ? 3.457 13.016 -1.193 1 95.12 78 ASP A C 1
ATOM 598 O O . ASP A 1 78 ? 2.477 13.453 -1.797 1 95.12 78 ASP A O 1
ATOM 602 N N . VAL A 1 79 ? 4.066 13.641 -0.241 1 97.25 79 VAL A N 1
ATOM 603 C CA . VAL A 1 79 ? 3.508 14.898 0.238 1 97.25 79 VAL A CA 1
ATOM 604 C C . VAL A 1 79 ? 4.469 16.047 -0.074 1 97.25 79 VAL A C 1
ATOM 606 O O . VAL A 1 79 ? 4.422 17.094 0.565 1 97.25 79 VAL A O 1
ATOM 609 N N . GLY A 1 80 ? 5.348 15.773 -0.968 1 96.25 80 GLY A N 1
ATOM 610 C CA . GLY A 1 80 ? 6.277 16.812 -1.38 1 96.25 80 GLY A CA 1
ATOM 611 C C . GLY A 1 80 ? 5.613 17.953 -2.133 1 96.25 80 GLY A C 1
ATOM 612 O O . GLY A 1 80 ? 4.43 17.875 -2.465 1 96.25 80 GLY A O 1
ATOM 613 N N . THR A 1 81 ? 6.402 18.953 -2.434 1 95.94 81 THR A N 1
ATOM 614 C CA . THR A 1 81 ? 5.848 20.188 -2.984 1 95.94 81 THR A CA 1
ATOM 615 C C . THR A 1 81 ? 5.496 20.016 -4.457 1 95.94 81 THR A C 1
ATOM 617 O O . THR A 1 81 ? 4.793 20.844 -5.039 1 95.94 81 THR A O 1
ATOM 620 N N . LYS A 1 82 ? 5.891 18.953 -5.055 1 92.81 82 LYS A N 1
ATOM 621 C CA . LYS A 1 82 ? 5.414 18.656 -6.402 1 92.81 82 LYS A CA 1
ATOM 622 C C . LYS A 1 82 ? 4.012 18.062 -6.371 1 92.81 82 LYS A C 1
ATOM 624 O O . LYS A 1 82 ? 3.164 18.406 -7.195 1 92.81 82 LYS A O 1
ATOM 629 N N . ALA A 1 83 ? 3.854 17.203 -5.43 1 92.38 83 ALA A N 1
ATOM 630 C CA . ALA A 1 83 ? 2.551 16.562 -5.273 1 92.38 83 ALA A CA 1
ATOM 631 C C . ALA A 1 83 ? 1.557 17.5 -4.594 1 92.38 83 ALA A C 1
ATOM 633 O O . ALA A 1 83 ? 0.383 17.547 -4.965 1 92.38 83 ALA A O 1
ATOM 634 N N . CYS A 1 84 ? 2.033 18.203 -3.623 1 95.94 84 CYS A N 1
ATOM 635 C CA . CYS A 1 84 ? 1.221 19.141 -2.844 1 95.94 84 CYS A CA 1
ATOM 636 C C . CYS A 1 84 ? 1.86 20.516 -2.803 1 95.94 84 CYS A C 1
ATOM 638 O O . CYS A 1 84 ? 2.355 20.953 -1.761 1 95.94 84 CYS A O 1
ATOM 640 N N . PRO A 1 85 ? 1.74 21.266 -3.826 1 96.31 85 PRO A N 1
ATOM 641 C CA . PRO A 1 85 ? 2.43 22.547 -3.891 1 96.31 85 PRO A CA 1
ATOM 642 C C . PRO A 1 85 ? 1.978 23.516 -2.799 1 96.31 85 PRO A C 1
ATOM 644 O O . PRO A 1 85 ? 2.775 24.328 -2.316 1 96.31 85 PRO A O 1
ATOM 647 N N . TRP A 1 86 ? 0.756 23.469 -2.412 1 97.69 86 TRP A N 1
ATOM 648 C CA . TRP A 1 86 ? 0.198 24.359 -1.41 1 97.69 86 TRP A CA 1
ATOM 649 C C . TRP A 1 86 ? 0.896 24.188 -0.066 1 97.69 86 TRP A C 1
ATOM 651 O O . TRP A 1 86 ? 0.963 25.109 0.736 1 97.69 86 TRP A O 1
ATOM 661 N N . LEU A 1 87 ? 1.43 23.031 0.176 1 98.38 87 LEU A N 1
ATOM 662 C CA . LEU A 1 87 ? 2.146 22.797 1.424 1 98.38 87 LEU A CA 1
ATOM 663 C C . LEU A 1 87 ? 3.43 23.609 1.481 1 98.38 87 LEU A C 1
ATOM 665 O O . LEU A 1 87 ? 3.961 23.875 2.564 1 98.38 87 LEU A O 1
ATOM 669 N N . GLY A 1 88 ? 3.904 24.016 0.346 1 97.69 88 GLY A N 1
ATOM 670 C CA . GLY A 1 88 ? 5.07 24.875 0.28 1 97.69 88 GLY A CA 1
ATOM 671 C C . GLY A 1 88 ? 4.816 26.266 0.842 1 97.69 88 GLY A C 1
ATOM 672 O O . GLY A 1 88 ? 5.758 27.016 1.11 1 97.69 88 GLY A O 1
ATOM 673 N N . ASP A 1 89 ? 3.65 26.578 1.059 1 98.12 89 ASP A N 1
ATOM 674 C CA . ASP A 1 89 ? 3.254 27.875 1.569 1 98.12 89 ASP A CA 1
ATOM 675 C C . ASP A 1 89 ? 3.371 27.938 3.09 1 98.12 89 ASP A C 1
ATOM 677 O O . ASP A 1 89 ? 3.184 29 3.695 1 98.12 89 ASP A O 1
ATOM 681 N N . HIS A 1 90 ? 3.656 26.875 3.738 1 98.12 90 HIS A N 1
ATOM 682 C CA . HIS A 1 90 ? 3.902 26.812 5.176 1 98.12 90 HIS A CA 1
ATOM 683 C C . HIS A 1 90 ? 5.387 26.625 5.473 1 98.12 90 HIS A C 1
ATOM 685 O O . HIS A 1 90 ? 5.918 25.531 5.34 1 98.12 90 HIS A O 1
ATOM 691 N N . LYS A 1 91 ? 5.953 27.656 5.93 1 96.12 91 LYS A N 1
ATOM 692 C CA . LYS A 1 91 ? 7.395 27.625 6.137 1 96.12 91 LYS A CA 1
ATOM 693 C C . LYS A 1 91 ? 7.758 28.031 7.562 1 96.12 91 LYS A C 1
ATOM 695 O O . LYS A 1 91 ? 7.145 28.938 8.133 1 96.12 91 LYS A O 1
ATOM 700 N N . VAL A 1 92 ? 8.664 27.359 8.117 1 93.69 92 VAL A N 1
ATOM 701 C CA . VAL A 1 92 ? 9.297 27.719 9.383 1 93.69 92 VAL A CA 1
ATOM 702 C C . VAL A 1 92 ? 10.781 27.969 9.172 1 93.69 92 VAL A C 1
ATOM 704 O O . VAL A 1 92 ? 11.508 27.094 8.688 1 93.69 92 VAL A O 1
ATOM 707 N N . PHE A 1 93 ? 11.18 29.125 9.453 1 88.94 93 PHE A N 1
ATOM 708 C CA . PHE A 1 93 ? 12.555 29.578 9.25 1 88.94 93 PHE A CA 1
ATOM 709 C C . PHE A 1 93 ? 13.008 29.312 7.82 1 88.94 93 PHE A C 1
ATOM 711 O O . PHE A 1 93 ? 14.102 28.797 7.598 1 88.94 93 PHE A O 1
ATOM 718 N N . GLY A 1 94 ? 12.078 29.516 6.938 1 89.62 94 GLY A N 1
ATOM 719 C CA . GLY A 1 94 ? 12.391 29.516 5.52 1 89.62 94 GLY A CA 1
ATOM 720 C C . GLY A 1 94 ? 12.234 28.141 4.883 1 89.62 94 GLY A C 1
ATOM 721 O O . GLY A 1 94 ? 12.336 28 3.66 1 89.62 94 GLY A O 1
ATOM 722 N N . GLN A 1 95 ? 11.938 27.188 5.691 1 91.06 95 GLN A N 1
ATOM 723 C CA . GLN A 1 95 ? 11.82 25.828 5.172 1 91.06 95 GLN A CA 1
ATOM 724 C C . GLN A 1 95 ? 10.367 25.375 5.129 1 91.06 95 GLN A C 1
ATOM 726 O O . GLN A 1 95 ? 9.602 25.641 6.062 1 91.06 95 GLN A O 1
ATOM 731 N N . ALA A 1 96 ? 10.094 24.734 3.975 1 96.56 96 ALA A N 1
ATOM 732 C CA . ALA A 1 96 ? 8.773 24.125 3.906 1 96.56 96 ALA A CA 1
ATOM 733 C C . ALA A 1 96 ? 8.664 22.938 4.855 1 96.56 96 ALA A C 1
ATOM 735 O O . ALA A 1 96 ? 9.445 21.984 4.754 1 96.56 96 ALA A O 1
ATOM 736 N N . ILE A 1 97 ? 7.734 23.031 5.762 1 96.5 97 ILE A N 1
ATOM 737 C CA . ILE A 1 97 ? 7.559 22.016 6.801 1 96.5 97 ILE A CA 1
ATOM 738 C C . ILE A 1 97 ? 6.094 21.594 6.855 1 96.5 97 ILE A C 1
ATOM 740 O O . ILE A 1 97 ? 5.191 22.422 6.727 1 96.5 97 ILE A O 1
ATOM 744 N N . MET A 1 98 ? 5.91 20.297 7.062 1 98.31 98 MET A N 1
ATOM 745 C CA . MET A 1 98 ? 4.547 19.844 7.328 1 98.31 98 MET A CA 1
ATOM 746 C C . MET A 1 98 ? 3.977 20.531 8.562 1 98.31 98 MET A C 1
ATOM 748 O O . MET A 1 98 ? 4.582 20.5 9.633 1 98.31 98 MET A O 1
ATOM 752 N N . PRO A 1 99 ? 2.844 21.203 8.422 1 98.19 99 PRO A N 1
ATOM 753 C CA . PRO A 1 99 ? 2.248 21.812 9.617 1 98.19 99 PRO A CA 1
ATOM 754 C C . PRO A 1 99 ? 1.714 20.781 10.609 1 98.19 99 PRO A C 1
ATOM 756 O O . PRO A 1 99 ? 1.35 19.672 10.219 1 98.19 99 PRO A O 1
ATOM 759 N N . ALA A 1 100 ? 1.671 21.156 11.883 1 98.25 100 ALA A N 1
ATOM 760 C CA . ALA A 1 100 ? 1.029 20.312 12.883 1 98.25 100 ALA A CA 1
ATOM 761 C C . ALA A 1 100 ? -0.385 19.922 12.453 1 98.25 100 ALA A C 1
ATOM 763 O O . ALA A 1 100 ? -0.826 18.797 12.688 1 98.25 100 ALA A O 1
ATOM 764 N N . ALA A 1 101 ? -1.054 20.812 11.797 1 98.69 101 ALA A N 1
ATOM 765 C CA . ALA A 1 101 ? -2.404 20.594 11.289 1 98.69 101 ALA A CA 1
ATOM 766 C C . ALA A 1 101 ? -2.426 19.469 10.258 1 98.69 101 ALA A C 1
ATOM 768 O O . ALA A 1 101 ? -3.412 18.734 10.141 1 98.69 101 ALA A O 1
ATOM 769 N N . GLY A 1 102 ? -1.407 19.391 9.469 1 98.69 102 GLY A N 1
ATOM 770 C CA . GLY A 1 102 ? -1.312 18.297 8.516 1 98.69 102 GLY A CA 1
ATOM 771 C C . GLY A 1 102 ? -1.238 16.922 9.18 1 98.69 102 GLY A C 1
ATOM 772 O O . GLY A 1 102 ? -1.906 15.984 8.75 1 98.69 102 GLY A O 1
ATOM 773 N N . PHE A 1 103 ? -0.399 16.828 10.234 1 98.75 103 PHE A N 1
ATOM 774 C CA . PHE A 1 103 ? -0.312 15.578 10.984 1 98.75 103 PHE A CA 1
ATOM 775 C C . PHE A 1 103 ? -1.656 15.234 11.609 1 98.75 103 PHE A C 1
ATOM 777 O O . PHE A 1 103 ? -2.051 14.062 11.641 1 98.75 103 PHE A O 1
ATOM 784 N N . ALA A 1 104 ? -2.312 16.234 12.109 1 98.75 104 ALA A N 1
ATOM 785 C CA . ALA A 1 104 ? -3.633 16.016 12.695 1 98.75 104 ALA A CA 1
ATOM 786 C C . ALA A 1 104 ? -4.605 15.453 11.664 1 98.75 104 ALA A C 1
ATOM 788 O O . ALA A 1 104 ? -5.344 14.508 11.953 1 98.75 104 ALA A O 1
ATOM 789 N N . GLU A 1 105 ? -4.598 16.062 10.5 1 98.62 105 GLU A N 1
ATOM 790 C CA . GLU A 1 105 ? -5.473 15.594 9.43 1 98.62 105 GLU A CA 1
ATOM 791 C C . GLU A 1 105 ? -5.141 14.164 9.031 1 98.62 105 GLU A C 1
ATOM 793 O O . GLU A 1 105 ? -6.043 13.352 8.812 1 98.62 105 GLU A O 1
ATOM 798 N N . ILE A 1 106 ? -3.9 13.844 8.922 1 98.75 106 ILE A N 1
ATOM 799 C CA . ILE A 1 106 ? -3.473 12.484 8.602 1 98.75 106 ILE A CA 1
ATOM 800 C C . ILE A 1 106 ? -4.016 11.516 9.648 1 98.75 106 ILE A C 1
ATOM 802 O O . ILE A 1 106 ? -4.566 10.469 9.305 1 98.75 106 ILE A O 1
ATOM 806 N N . ALA A 1 107 ? -3.871 11.867 10.914 1 98.75 107 ALA A N 1
ATOM 807 C CA . ALA A 1 107 ? -4.344 11.008 12 1 98.75 107 ALA A CA 1
ATOM 808 C C . ALA A 1 107 ? -5.855 10.805 11.922 1 98.75 107 ALA A C 1
ATOM 810 O O . ALA A 1 107 ? -6.344 9.68 12.047 1 98.75 107 ALA A O 1
ATOM 811 N N . LEU A 1 108 ? -6.582 11.875 11.695 1 98.44 108 LEU A N 1
ATOM 812 C CA . LEU A 1 108 ? -8.039 11.82 11.586 1 98.44 108 LEU A CA 1
ATOM 813 C C . LEU A 1 108 ? -8.461 10.914 10.438 1 98.44 108 LEU A C 1
ATOM 815 O O . LEU A 1 108 ? -9.312 10.039 10.617 1 98.44 108 LEU A O 1
ATOM 819 N N . ALA A 1 109 ? -7.863 11.188 9.32 1 98.25 109 ALA A N 1
ATOM 820 C CA . ALA A 1 109 ? -8.219 10.438 8.125 1 98.25 109 ALA A CA 1
ATOM 821 C C . ALA A 1 109 ? -7.879 8.961 8.281 1 98.25 109 ALA A C 1
ATOM 823 O O . ALA A 1 109 ? -8.664 8.086 7.898 1 98.25 109 ALA A O 1
ATOM 824 N N . ALA A 1 110 ? -6.707 8.695 8.805 1 98.38 110 ALA A N 1
ATOM 825 C CA . ALA A 1 110 ? -6.289 7.309 9.031 1 98.38 110 ALA A CA 1
ATOM 826 C C . ALA A 1 110 ? -7.27 6.582 9.945 1 98.38 110 ALA A C 1
ATOM 828 O O . ALA A 1 110 ? -7.707 5.469 9.641 1 98.38 110 ALA A O 1
ATOM 829 N N . ALA A 1 111 ? -7.598 7.18 11.039 1 97.62 111 ALA A N 1
ATOM 830 C CA . ALA A 1 111 ? -8.523 6.578 11.992 1 97.62 111 ALA A CA 1
ATOM 831 C C . ALA A 1 111 ? -9.883 6.328 11.352 1 97.62 111 ALA A C 1
ATOM 833 O O . ALA A 1 111 ? -10.461 5.246 11.492 1 97.62 111 ALA A O 1
ATOM 834 N N . SER A 1 112 ? -10.367 7.328 10.672 1 96.81 112 SER A N 1
ATOM 835 C CA . SER A 1 112 ? -11.672 7.219 10.031 1 96.81 112 SER A CA 1
ATOM 836 C C . SER A 1 112 ? -11.703 6.078 9.023 1 96.81 112 SER A C 1
ATOM 838 O O . SER A 1 112 ? -12.656 5.289 9 1 96.81 112 SER A O 1
ATOM 840 N N . GLU A 1 113 ? -10.688 5.988 8.242 1 95.69 113 GLU A N 1
ATOM 841 C CA . GLU A 1 113 ? -10.617 4.938 7.227 1 95.69 113 GLU A CA 1
ATOM 842 C C . GLU A 1 113 ? -10.469 3.561 7.867 1 95.69 113 GLU A C 1
ATOM 844 O O . GLU A 1 113 ? -11.164 2.615 7.488 1 95.69 113 GLU A O 1
ATOM 849 N N . ALA A 1 114 ? -9.609 3.447 8.805 1 94.94 114 ALA A N 1
ATOM 850 C CA . ALA A 1 114 ? -9.32 2.152 9.414 1 94.94 114 ALA A CA 1
ATOM 851 C C . ALA A 1 114 ? -10.531 1.629 10.18 1 94.94 114 ALA A C 1
ATOM 853 O O . ALA A 1 114 ? -10.82 0.429 10.156 1 94.94 114 ALA A O 1
ATOM 854 N N . PHE A 1 115 ? -11.234 2.533 10.867 1 93.19 115 PHE A N 1
ATOM 855 C CA . PHE A 1 115 ? -12.375 2.131 11.68 1 93.19 115 PHE A CA 1
ATOM 856 C C . PHE A 1 115 ? -13.641 2.066 10.836 1 93.19 115 PHE A C 1
ATOM 858 O O . PHE A 1 115 ? -14.664 1.555 11.289 1 93.19 115 PHE A O 1
ATOM 865 N N . ASP A 1 116 ? -13.539 2.639 9.648 1 92.88 116 ASP A N 1
ATOM 866 C CA . ASP A 1 116 ? -14.719 2.797 8.805 1 92.88 116 ASP A CA 1
ATOM 867 C C . ASP A 1 116 ? -15.828 3.547 9.547 1 92.88 116 ASP A C 1
ATOM 869 O O . ASP A 1 116 ? -16.969 3.076 9.617 1 92.88 116 ASP A O 1
ATOM 873 N N . LEU A 1 117 ? -15.469 4.617 10.117 1 94.88 117 LEU A N 1
ATOM 874 C CA . LEU A 1 117 ? -16.375 5.48 10.867 1 94.88 117 LEU A CA 1
ATOM 875 C C . LEU A 1 117 ? -16.25 6.93 10.414 1 94.88 117 LEU A C 1
ATOM 877 O O . LEU A 1 117 ? -15.164 7.371 10.016 1 94.88 117 LEU A O 1
ATOM 881 N N . PRO A 1 118 ? -17.359 7.633 10.484 1 94.88 118 PRO A N 1
ATOM 882 C CA . PRO A 1 118 ? -17.25 9.07 10.234 1 94.88 118 PRO A CA 1
ATOM 883 C C . PRO A 1 118 ? -16.422 9.797 11.297 1 94.88 118 PRO A C 1
ATOM 885 O O . PRO A 1 118 ? -16.281 9.297 12.414 1 94.88 118 PRO A O 1
ATOM 888 N N . VAL A 1 119 ? -15.906 10.898 10.945 1 94.38 119 VAL A N 1
ATOM 889 C CA . VAL A 1 119 ? -14.93 11.578 11.789 1 94.38 119 VAL A CA 1
ATOM 890 C C . VAL A 1 119 ? -15.586 12.031 13.086 1 94.38 119 VAL A C 1
ATOM 892 O O . VAL A 1 119 ? -14.93 12.141 14.125 1 94.38 119 VAL A O 1
ATOM 895 N N . ASP A 1 120 ? -16.906 12.281 13.125 1 94.38 120 ASP A N 1
ATOM 896 C CA . ASP A 1 120 ? -17.578 12.758 14.328 1 94.38 120 ASP A CA 1
ATOM 897 C C . ASP A 1 120 ? -17.781 11.617 15.336 1 94.38 120 ASP A C 1
ATOM 899 O O . ASP A 1 120 ? -18.25 11.852 16.453 1 94.38 120 ASP A O 1
ATOM 903 N N . ALA A 1 121 ? -17.422 10.438 14.977 1 95.56 121 ALA A N 1
ATOM 904 C CA . ALA A 1 121 ? -17.484 9.289 15.875 1 95.56 121 ALA A CA 1
ATOM 905 C C . ALA A 1 121 ? -16.109 8.922 16.406 1 95.56 121 ALA A C 1
ATOM 907 O O . ALA A 1 121 ? -15.914 7.84 16.969 1 95.56 121 ALA A O 1
ATOM 908 N N . LEU A 1 122 ? -15.195 9.852 16.219 1 95.31 122 LEU A N 1
ATOM 909 C CA . LEU A 1 122 ? -13.812 9.562 16.594 1 95.31 122 LEU A CA 1
ATOM 910 C C . LEU A 1 122 ? -13.227 10.711 17.406 1 95.31 122 LEU A C 1
ATOM 912 O O . LEU A 1 122 ? -13.727 11.836 17.359 1 95.31 122 LEU A O 1
ATOM 916 N N . SER A 1 123 ? -12.172 10.359 18.141 1 96.19 123 SER A N 1
ATOM 917 C CA . SER A 1 123 ? -11.289 11.344 18.766 1 96.19 123 SER A CA 1
ATOM 918 C C . SER A 1 123 ? -9.82 10.969 18.578 1 96.19 123 SER A C 1
ATOM 920 O O . SER A 1 123 ? -9.469 9.789 18.594 1 96.19 123 SER A O 1
ATOM 922 N N . ILE A 1 124 ? -9.062 11.938 18.297 1 97.81 124 ILE A N 1
ATOM 923 C CA . ILE A 1 124 ? -7.617 11.766 18.297 1 97.81 124 ILE A CA 1
ATOM 924 C C . ILE A 1 124 ? -7.035 12.32 19.609 1 97.81 124 ILE A C 1
ATOM 926 O O . ILE A 1 124 ? -7.266 13.477 19.953 1 97.81 124 ILE A O 1
ATOM 930 N N . ASN A 1 125 ? -6.277 11.477 20.234 1 97.06 125 ASN A N 1
ATOM 931 C CA . ASN A 1 125 ? -5.73 11.844 21.547 1 97.06 125 ASN A CA 1
ATOM 932 C C . ASN A 1 125 ? -4.207 11.758 21.562 1 97.06 125 ASN A C 1
ATOM 934 O O . ASN A 1 125 ? -3.623 10.914 20.875 1 97.06 125 ASN A O 1
ATOM 938 N N . GLN A 1 126 ? -3.611 12.688 22.297 1 97.5 126 GLN A N 1
ATOM 939 C CA . GLN A 1 126 ? -2.176 12.68 22.547 1 97.5 126 GLN A CA 1
ATOM 940 C C . GLN A 1 126 ? -1.386 12.672 21.234 1 97.5 126 GLN A C 1
ATOM 942 O O . GLN A 1 126 ? -0.475 11.859 21.062 1 97.5 126 GLN A O 1
ATOM 947 N N . LEU A 1 127 ? -1.865 13.484 20.359 1 98.5 127 LEU A N 1
ATOM 948 C CA . LEU A 1 127 ? -1.04 13.703 19.172 1 98.5 127 LEU A CA 1
ATOM 949 C C . LEU A 1 127 ? 0.241 14.453 19.531 1 98.5 127 LEU A C 1
ATOM 951 O O . LEU A 1 127 ? 0.189 15.57 20.047 1 98.5 127 LEU A O 1
ATOM 955 N N . GLU A 1 128 ? 1.356 13.852 19.328 1 97.88 128 GLU A N 1
ATOM 956 C CA . GLU A 1 128 ? 2.668 14.422 19.609 1 97.88 128 GLU A CA 1
ATOM 957 C C . GLU A 1 128 ? 3.518 14.508 18.344 1 97.88 128 GLU A C 1
ATOM 959 O O . GLU A 1 128 ? 3.746 13.5 17.672 1 97.88 128 GLU A O 1
ATOM 964 N N . ILE A 1 129 ? 3.857 15.688 18.078 1 97.25 129 ILE A N 1
ATOM 965 C CA . ILE A 1 129 ? 4.801 15.891 16.984 1 97.25 129 ILE A CA 1
ATOM 966 C C . ILE A 1 129 ? 6.23 15.836 17.516 1 97.25 129 ILE A C 1
ATOM 968 O O . ILE A 1 129 ? 6.676 16.75 18.219 1 97.25 129 ILE A O 1
ATOM 972 N N . GLU A 1 130 ? 6.949 14.828 17.141 1 95.06 130 GLU A N 1
ATOM 973 C CA . GLU A 1 130 ? 8.266 14.539 17.719 1 95.06 130 GLU A CA 1
ATOM 974 C C . GLU A 1 130 ? 9.375 15.18 16.875 1 95.06 130 GLU A C 1
ATOM 976 O O . GLU A 1 130 ? 10.367 15.664 17.438 1 95.06 130 GLU A O 1
ATOM 981 N N . GLN A 1 131 ? 9.188 15.109 15.586 1 92.19 131 GLN A N 1
ATOM 982 C CA . GLN A 1 131 ? 10.172 15.648 14.656 1 92.19 131 GLN A CA 1
ATOM 983 C C . GLN A 1 131 ? 9.5 16.391 13.508 1 92.19 131 GLN A C 1
ATOM 985 O O . GLN A 1 131 ? 8.484 15.93 12.977 1 92.19 131 GLN A O 1
ATOM 990 N N . MET A 1 132 ? 10.109 17.531 13.219 1 94.19 132 MET A N 1
ATOM 991 C CA . MET A 1 132 ? 9.625 18.266 12.047 1 94.19 132 MET A CA 1
ATOM 992 C C . MET A 1 132 ? 9.82 17.438 10.773 1 94.19 132 MET A C 1
ATOM 994 O O . MET A 1 132 ? 10.781 16.672 10.672 1 94.19 132 MET A O 1
ATOM 998 N N . LEU A 1 133 ? 8.883 17.562 9.875 1 96.56 133 LEU A N 1
ATOM 999 C CA . LEU A 1 133 ? 9.008 16.938 8.562 1 96.56 133 LEU A CA 1
ATOM 1000 C C . LEU A 1 133 ? 9.273 17.984 7.484 1 96.56 133 LEU A C 1
ATOM 1002 O O . LEU A 1 133 ? 8.375 18.734 7.098 1 96.56 133 LEU A O 1
ATOM 1006 N N . ASP A 1 134 ? 10.477 18.016 7.035 1 94.19 134 ASP A N 1
ATOM 1007 C CA . ASP A 1 134 ? 10.836 18.891 5.918 1 94.19 134 ASP A CA 1
ATOM 1008 C C . ASP A 1 134 ? 10.234 18.375 4.609 1 94.19 134 ASP A C 1
ATOM 1010 O O . ASP A 1 134 ? 10.211 17.172 4.359 1 94.19 134 ASP A O 1
ATOM 1014 N N . LEU A 1 135 ? 9.773 19.297 3.855 1 96.88 135 LEU A N 1
ATOM 1015 C CA . LEU A 1 135 ? 9.148 18.922 2.59 1 96.88 135 LEU A CA 1
ATOM 1016 C C . LEU A 1 135 ? 10.055 19.281 1.413 1 96.88 135 LEU A C 1
ATOM 1018 O O . LEU A 1 135 ? 10.305 20.453 1.155 1 96.88 135 LEU A O 1
ATOM 1022 N N . ASP A 1 136 ? 10.469 18.266 0.747 1 93.56 136 ASP A N 1
ATOM 1023 C CA . ASP A 1 136 ? 11.156 18.422 -0.531 1 93.56 136 ASP A CA 1
ATOM 1024 C C . ASP A 1 136 ? 10.18 18.328 -1.698 1 93.56 136 ASP A C 1
ATOM 1026 O O . ASP A 1 136 ? 8.961 18.375 -1.501 1 93.56 136 ASP A O 1
ATOM 1030 N N . GLU A 1 137 ? 10.766 18.391 -2.855 1 92.88 137 GLU A N 1
ATOM 1031 C CA . GLU A 1 137 ? 9.891 18.188 -4.012 1 92.88 137 GLU A CA 1
ATOM 1032 C C . GLU A 1 137 ? 9.102 16.891 -3.887 1 92.88 137 GLU A C 1
ATOM 1034 O O . GLU A 1 137 ? 7.902 16.859 -4.184 1 92.88 137 GLU A O 1
ATOM 1039 N N . HIS A 1 138 ? 9.875 15.883 -3.484 1 93.31 138 HIS A N 1
ATOM 1040 C CA . HIS A 1 138 ? 9.266 14.602 -3.168 1 93.31 138 HIS A CA 1
ATOM 1041 C C . HIS A 1 138 ? 9.57 14.18 -1.732 1 93.31 138 HIS A C 1
ATOM 1043 O O . HIS A 1 138 ? 10.727 14.164 -1.319 1 93.31 138 HIS A O 1
ATOM 1049 N N . THR A 1 139 ? 8.586 13.938 -0.977 1 95.19 139 THR A N 1
ATOM 1050 C CA . THR A 1 139 ? 8.688 13.461 0.398 1 95.19 139 THR A CA 1
ATOM 1051 C C . THR A 1 139 ? 7.68 12.352 0.666 1 95.19 139 THR A C 1
ATOM 1053 O O . THR A 1 139 ? 6.477 12.594 0.721 1 95.19 139 THR A O 1
ATOM 1056 N N . GLN A 1 140 ? 8.18 11.156 0.793 1 95.19 140 GLN A N 1
ATOM 1057 C CA . GLN A 1 140 ? 7.305 10.023 1.056 1 95.19 140 GLN A CA 1
ATOM 1058 C C . GLN A 1 140 ? 6.996 9.898 2.545 1 95.19 140 GLN A C 1
ATOM 1060 O O . GLN A 1 140 ? 7.906 9.898 3.375 1 95.19 140 GLN A O 1
ATOM 1065 N N . VAL A 1 141 ? 5.715 9.805 2.803 1 97.44 141 VAL A N 1
ATOM 1066 C CA . VAL A 1 141 ? 5.258 9.641 4.18 1 97.44 141 VAL A CA 1
ATOM 1067 C C . VAL A 1 141 ? 4.496 8.328 4.324 1 97.44 141 VAL A C 1
ATOM 1069 O O . VAL A 1 141 ? 3.668 7.988 3.473 1 97.44 141 VAL A O 1
ATOM 1072 N N . THR A 1 142 ? 4.879 7.613 5.332 1 97.5 142 THR A N 1
ATOM 1073 C CA . THR A 1 142 ? 4.191 6.371 5.66 1 97.5 142 THR A CA 1
ATOM 1074 C C . THR A 1 142 ? 3.465 6.488 6.996 1 97.5 142 THR A C 1
ATOM 1076 O O . THR A 1 142 ? 4.062 6.891 8 1 97.5 142 THR A O 1
ATOM 1079 N N . THR A 1 143 ? 2.176 6.184 6.969 1 98.25 143 THR A N 1
ATOM 1080 C CA . THR A 1 143 ? 1.354 6.18 8.172 1 98.25 143 THR A CA 1
ATOM 1081 C C . THR A 1 143 ? 0.972 4.754 8.562 1 98.25 143 THR A C 1
ATOM 1083 O O . THR A 1 143 ? 0.562 3.963 7.711 1 98.25 143 THR A O 1
ATOM 1086 N N . GLN A 1 144 ? 1.195 4.477 9.836 1 97 144 GLN A N 1
ATOM 1087 C CA . GLN A 1 144 ? 0.839 3.16 10.352 1 97 144 GLN A CA 1
ATOM 1088 C C . GLN A 1 144 ? -0.166 3.27 11.492 1 97 144 GLN A C 1
ATOM 1090 O O . GLN A 1 144 ? -0.024 4.121 12.375 1 97 144 GLN A O 1
ATOM 1095 N N . LEU A 1 145 ? -1.221 2.502 11.414 1 96.62 145 LEU A N 1
ATOM 1096 C CA . LEU A 1 145 ? -2.178 2.35 12.5 1 96.62 145 LEU A CA 1
ATOM 1097 C C . LEU A 1 145 ? -2.168 0.922 13.039 1 96.62 145 LEU A C 1
ATOM 1099 O O . LEU A 1 145 ? -2.396 -0.028 12.289 1 96.62 145 LEU A O 1
ATOM 1103 N N . THR A 1 146 ? -1.84 0.788 14.281 1 93.56 146 THR A N 1
ATOM 1104 C CA . THR A 1 146 ? -1.758 -0.523 14.922 1 93.56 146 THR A CA 1
ATOM 1105 C C . THR A 1 146 ? -2.738 -0.62 16.094 1 93.56 146 THR A C 1
ATOM 1107 O O . THR A 1 146 ? -2.939 0.352 16.812 1 93.56 146 THR A O 1
ATOM 1110 N N . ARG A 1 147 ? -3.305 -1.823 16.156 1 86.12 147 ARG A N 1
ATOM 1111 C CA . ARG A 1 147 ? -4.148 -2.113 17.312 1 86.12 147 ARG A CA 1
ATOM 1112 C C . ARG A 1 147 ? -3.385 -2.912 18.359 1 86.12 147 ARG A C 1
ATOM 1114 O O . ARG A 1 147 ? -2.838 -3.977 18.062 1 86.12 147 ARG A O 1
ATOM 1121 N N . ARG A 1 148 ? -3.215 -2.303 19.469 1 75.38 148 ARG A N 1
ATOM 1122 C CA . ARG A 1 148 ? -2.459 -2.949 20.547 1 75.38 148 ARG A CA 1
ATOM 1123 C C . ARG A 1 148 ? -3.373 -3.793 21.422 1 75.38 148 ARG A C 1
ATOM 1125 O O . ARG A 1 148 ? -4.598 -3.748 21.281 1 75.38 148 ARG A O 1
ATOM 1132 N N . ALA A 1 149 ? -2.746 -4.578 22.25 1 66.5 149 ALA A N 1
ATOM 1133 C CA . ALA A 1 149 ? -3.428 -5.547 23.094 1 66.5 149 ALA A CA 1
ATOM 1134 C C . ALA A 1 149 ? -4.426 -4.855 24.031 1 66.5 149 ALA A C 1
ATOM 1136 O O . ALA A 1 149 ? -5.457 -5.434 24.375 1 66.5 149 ALA A O 1
ATOM 1137 N N . ASP A 1 150 ? -4.148 -3.67 24.438 1 66.31 150 ASP A N 1
ATOM 1138 C CA . ASP A 1 150 ? -5.031 -2.967 25.359 1 66.31 150 ASP A CA 1
ATOM 1139 C C . ASP A 1 150 ? -6.133 -2.227 24.609 1 66.31 150 ASP A C 1
ATOM 1141 O O . ASP A 1 150 ? -6.754 -1.308 25.156 1 66.31 150 ASP A O 1
ATOM 1145 N N . ASP A 1 151 ? -6.305 -2.572 23.312 1 66.44 151 ASP A N 1
ATOM 1146 C CA . ASP A 1 151 ? -7.344 -2.035 22.438 1 66.44 151 ASP A CA 1
ATOM 1147 C C . ASP A 1 151 ? -7.078 -0.568 22.109 1 66.44 151 ASP A C 1
ATOM 1149 O O . ASP A 1 151 ? -7.992 0.16 21.719 1 66.44 151 ASP A O 1
ATOM 1153 N N . LYS A 1 152 ? -5.879 -0.351 22.516 1 84.56 152 LYS A N 1
ATOM 1154 C CA . LYS A 1 152 ? -5.5 1.008 22.141 1 84.56 152 LYS A CA 1
ATOM 1155 C C . LYS A 1 152 ? -4.98 1.056 20.703 1 84.56 152 LYS A C 1
ATOM 1157 O O . LYS A 1 152 ? -4.176 0.214 20.312 1 84.56 152 LYS A O 1
ATOM 1162 N N . THR A 1 153 ? -5.598 1.985 19.953 1 94 153 THR A N 1
ATOM 1163 C CA . THR A 1 153 ? -5.172 2.152 18.562 1 94 153 THR A CA 1
ATOM 1164 C C . THR A 1 153 ? -4.156 3.283 18.453 1 94 153 THR A C 1
ATOM 1166 O O . THR A 1 153 ? -4.395 4.395 18.922 1 94 153 THR A O 1
ATOM 1169 N N . ARG A 1 154 ? -3.059 2.969 17.922 1 95.75 154 ARG A N 1
ATOM 1170 C CA . ARG A 1 154 ? -1.956 3.914 17.781 1 95.75 154 ARG A CA 1
ATOM 1171 C C . ARG A 1 154 ? -1.722 4.262 16.312 1 95.75 154 ARG A C 1
ATOM 1173 O O . ARG A 1 154 ? -1.782 3.387 15.445 1 95.75 154 ARG A O 1
ATOM 1180 N N . ILE A 1 155 ? -1.513 5.496 16.062 1 97.75 155 ILE A N 1
ATOM 1181 C CA . ILE A 1 155 ? -1.171 5.992 14.727 1 97.75 155 ILE A CA 1
ATOM 1182 C C . ILE A 1 155 ? 0.234 6.59 14.75 1 97.75 155 ILE A C 1
ATOM 1184 O O . ILE A 1 155 ? 0.548 7.426 15.594 1 97.75 155 ILE A O 1
ATOM 1188 N N . GLU A 1 156 ? 1.049 6.145 13.891 1 97.56 156 GLU A N 1
ATOM 1189 C CA . GLU A 1 156 ? 2.412 6.652 13.766 1 97.56 156 GLU A CA 1
ATOM 1190 C C . GLU A 1 156 ? 2.705 7.105 12.336 1 97.56 156 GLU A C 1
ATOM 1192 O O . GLU A 1 156 ? 2.303 6.445 11.375 1 97.56 156 GLU A O 1
ATOM 1197 N N . ILE A 1 157 ? 3.338 8.227 12.18 1 98.5 157 ILE A N 1
ATOM 1198 C CA . ILE A 1 157 ? 3.639 8.82 10.883 1 98.5 157 ILE A CA 1
ATOM 1199 C C . ILE A 1 157 ? 5.152 8.906 10.695 1 98.5 157 ILE A C 1
ATOM 1201 O O . ILE A 1 157 ? 5.852 9.508 11.516 1 98.5 157 ILE A O 1
ATOM 1205 N N . TYR A 1 158 ? 5.613 8.359 9.578 1 97.62 158 TYR A N 1
ATOM 1206 C CA . TYR A 1 158 ? 7.047 8.227 9.344 1 97.62 158 TYR A CA 1
ATOM 1207 C C . TYR A 1 158 ? 7.438 8.82 7.992 1 97.62 158 TYR A C 1
ATOM 1209 O O . TYR A 1 158 ? 6.602 8.93 7.094 1 97.62 158 TYR A O 1
ATOM 1217 N N . SER A 1 159 ? 8.641 9.188 7.949 1 95.62 159 SER A N 1
ATOM 1218 C CA . SER A 1 159 ? 9.336 9.328 6.672 1 95.62 159 SER A CA 1
ATOM 1219 C C . SER A 1 159 ? 10.578 8.445 6.617 1 95.62 159 SER A C 1
ATOM 1221 O O . SER A 1 159 ? 11.008 7.906 7.637 1 95.62 159 SER A O 1
ATOM 1223 N N . ARG A 1 160 ? 10.953 8.195 5.375 1 88.5 160 ARG A N 1
ATOM 1224 C CA . ARG A 1 160 ? 12.172 7.398 5.207 1 88.5 160 ARG A CA 1
ATOM 1225 C C . ARG A 1 160 ? 13.258 8.211 4.504 1 88.5 160 ARG A C 1
ATOM 1227 O O . ARG A 1 160 ? 12.984 8.914 3.535 1 88.5 160 ARG A O 1
ATOM 1234 N N . SER A 1 161 ? 14.391 8.227 5.105 1 76.81 161 SER A N 1
ATOM 1235 C CA . SER A 1 161 ? 15.57 8.805 4.477 1 76.81 161 SER A CA 1
ATOM 1236 C C . SER A 1 161 ? 16.656 7.75 4.285 1 76.81 161 SER A C 1
ATOM 1238 O O . SER A 1 161 ? 16.438 6.562 4.531 1 76.81 161 SER A O 1
ATOM 1240 N N . ALA A 1 162 ? 17.766 8.133 3.719 1 72.38 162 ALA A N 1
ATOM 1241 C CA . ALA A 1 162 ? 18.906 7.238 3.533 1 72.38 162 ALA A CA 1
ATOM 1242 C C . ALA A 1 162 ? 19.359 6.637 4.863 1 72.38 162 ALA A C 1
ATOM 1244 O O . ALA A 1 162 ? 19.859 5.516 4.902 1 72.38 162 ALA A O 1
ATOM 1245 N N . SER A 1 163 ? 19.062 7.395 5.969 1 74.12 163 SER A N 1
ATOM 1246 C CA . SER A 1 163 ? 19.484 6.961 7.297 1 74.12 163 SER A CA 1
ATOM 1247 C C . SER A 1 163 ? 18.438 6.059 7.938 1 74.12 163 SER A C 1
ATOM 1249 O O . SER A 1 163 ? 18.625 5.559 9.047 1 74.12 163 SER A O 1
ATOM 1251 N N . GLY A 1 164 ? 17.375 5.902 7.297 1 84 164 GLY A N 1
ATOM 1252 C CA . GLY A 1 164 ? 16.359 5.012 7.828 1 84 164 GLY A CA 1
ATOM 1253 C C . GLY A 1 164 ? 15.047 5.715 8.125 1 84 164 GLY A C 1
ATOM 1254 O O . GLY A 1 164 ? 14.758 6.77 7.555 1 84 164 GLY A O 1
ATOM 1255 N N . TRP A 1 165 ? 14.289 5.051 8.961 1 90.94 165 TRP A N 1
ATOM 1256 C CA . TRP A 1 165 ? 12.969 5.566 9.305 1 90.94 165 TRP A CA 1
ATOM 1257 C C . TRP A 1 165 ? 13.062 6.629 10.391 1 90.94 165 TRP A C 1
ATOM 1259 O O . TRP A 1 165 ? 13.82 6.48 11.352 1 90.94 165 TRP A O 1
ATOM 1269 N N . ARG A 1 166 ? 12.312 7.645 10.227 1 92.81 166 ARG A N 1
ATOM 1270 C CA . ARG A 1 166 ? 12.148 8.695 11.227 1 92.81 166 ARG A CA 1
ATOM 1271 C C . ARG A 1 166 ? 10.68 8.906 11.57 1 92.81 166 ARG A C 1
ATOM 1273 O O . ARG A 1 166 ? 9.859 9.164 10.68 1 92.81 166 ARG A O 1
ATOM 1280 N N . ARG A 1 167 ? 10.375 8.773 12.828 1 95.62 167 ARG A N 1
ATOM 1281 C CA . ARG A 1 167 ? 9.008 9.039 13.258 1 95.62 167 ARG A CA 1
ATOM 1282 C C . ARG A 1 167 ? 8.797 10.531 13.508 1 95.62 167 ARG A C 1
ATOM 1284 O O . ARG A 1 167 ? 9.586 11.172 14.203 1 95.62 167 ARG A O 1
ATOM 1291 N N . HIS A 1 168 ? 7.727 11.023 12.977 1 97.25 168 HIS A N 1
ATOM 1292 C CA . HIS A 1 168 ? 7.469 12.453 13.086 1 97.25 168 HIS A CA 1
ATOM 1293 C C . HIS A 1 168 ? 6.344 12.742 14.078 1 97.25 168 HIS A C 1
ATOM 1295 O O . HIS A 1 168 ? 6.371 13.758 14.781 1 97.25 168 HIS A O 1
ATOM 1301 N N . ALA A 1 169 ? 5.387 11.859 14.125 1 98.19 169 ALA A N 1
ATOM 1302 C CA . ALA A 1 169 ? 4.234 12.086 15 1 98.19 169 ALA A CA 1
ATOM 1303 C C . ALA A 1 169 ? 3.619 10.766 15.453 1 98.19 169 ALA A C 1
ATOM 1305 O O . ALA A 1 169 ? 3.754 9.75 14.781 1 98.19 169 ALA A O 1
ATOM 1306 N N . VAL A 1 170 ? 3.033 10.812 16.578 1 97.44 170 VAL A N 1
ATOM 1307 C CA . VAL A 1 170 ? 2.291 9.688 17.141 1 97.44 170 VAL A CA 1
ATOM 1308 C C . VAL A 1 170 ? 0.972 10.18 17.719 1 97.44 170 VAL A C 1
ATOM 1310 O O . VAL A 1 170 ? 0.883 11.312 18.203 1 97.44 170 VAL A O 1
ATOM 1313 N N . ALA A 1 171 ? -0.042 9.352 17.625 1 98.12 171 ALA A N 1
ATOM 1314 C CA . ALA A 1 171 ? -1.35 9.672 18.188 1 98.12 171 ALA A CA 1
ATOM 1315 C C . ALA A 1 171 ? -2.105 8.406 18.594 1 98.12 171 ALA A C 1
ATOM 1317 O O . ALA A 1 171 ? -1.714 7.301 18.219 1 98.12 171 ALA A O 1
ATOM 1318 N N . LYS A 1 172 ? -3.061 8.641 19.375 1 97.44 172 LYS A N 1
ATOM 1319 C CA . LYS A 1 172 ? -4.016 7.586 19.719 1 97.44 172 LYS A CA 1
ATOM 1320 C C . LYS A 1 172 ? -5.395 7.887 19.141 1 97.44 172 LYS A C 1
ATOM 1322 O O . LYS A 1 172 ? -5.852 9.031 19.172 1 97.44 172 LYS A O 1
ATOM 1327 N N . ALA A 1 173 ? -6.008 6.891 18.594 1 96.94 173 ALA A N 1
ATOM 1328 C CA . ALA A 1 173 ? -7.367 7.031 18.078 1 96.94 173 ALA A CA 1
ATOM 1329 C C . ALA A 1 173 ? -8.367 6.262 18.938 1 96.94 173 ALA A C 1
ATOM 1331 O O . ALA A 1 173 ? -8.102 5.129 19.344 1 96.94 173 ALA A O 1
ATOM 1332 N N . GLU A 1 174 ? -9.469 6.879 19.188 1 94.62 174 GLU A N 1
ATOM 1333 C CA . GLU A 1 174 ? -10.539 6.246 19.953 1 94.62 174 GLU A CA 1
ATOM 1334 C C . GLU A 1 174 ? -11.898 6.52 19.328 1 94.62 174 GLU A C 1
ATOM 1336 O O . GLU A 1 174 ? -12.109 7.562 18.703 1 94.62 174 GLU A O 1
ATOM 1341 N N . THR A 1 175 ? -12.742 5.523 19.5 1 92.62 175 THR A N 1
ATOM 1342 C CA . THR A 1 175 ? -14.133 5.762 19.141 1 92.62 175 THR A CA 1
ATOM 1343 C C . THR A 1 175 ? -14.812 6.664 20.156 1 92.62 175 THR A C 1
ATOM 1345 O O . THR A 1 175 ? -14.516 6.594 21.344 1 92.62 175 THR A O 1
ATOM 1348 N N . SER A 1 176 ? -15.523 7.539 19.641 1 88.44 176 SER A N 1
ATOM 1349 C CA . SER A 1 176 ? -16.281 8.445 20.5 1 88.44 176 SER A CA 1
ATOM 1350 C C . SER A 1 176 ? -17.766 8.422 20.156 1 88.44 176 SER A C 1
ATOM 1352 O O . SER A 1 176 ? -18.125 8.219 19 1 88.44 176 SER A O 1
ATOM 1354 N N . THR A 1 177 ? -18.594 8.359 21.188 1 79.5 177 THR A N 1
ATOM 1355 C CA . THR A 1 177 ? -20.031 8.469 20.922 1 79.5 177 THR A CA 1
ATOM 1356 C C . THR A 1 177 ? -20.328 9.781 20.203 1 79.5 177 THR A C 1
ATOM 1358 O O . THR A 1 177 ? -19.797 10.836 20.562 1 79.5 177 THR A O 1
ATOM 1361 N N . PRO A 1 178 ? -21.031 9.5 19.156 1 73.25 178 PRO A N 1
ATOM 1362 C CA . PRO A 1 178 ? -21.422 10.742 18.5 1 73.25 178 PRO A CA 1
ATOM 1363 C C . PRO A 1 178 ? -22.172 11.695 19.422 1 73.25 178 PRO A C 1
ATOM 1365 O O . PRO A 1 178 ? -23.156 11.289 20.062 1 73.25 178 PRO A O 1
ATOM 1368 N N . SER A 1 179 ? -21.5 12.438 20.188 1 67.06 179 SER A N 1
ATOM 1369 C CA . SER A 1 179 ? -22.141 13.375 21.109 1 67.06 179 SER A CA 1
ATOM 1370 C C . SER A 1 179 ? -22.438 14.703 20.422 1 67.06 179 SER A C 1
ATOM 1372 O O . SER A 1 179 ? -21.781 15.055 19.438 1 67.06 179 SER A O 1
ATOM 1374 N N . ALA A 1 180 ? -23.469 15.266 20.859 1 72.81 180 ALA A N 1
ATOM 1375 C CA . ALA A 1 180 ? -23.797 16.609 20.406 1 72.81 180 ALA A CA 1
ATOM 1376 C C . ALA A 1 180 ? -22.625 17.562 20.625 1 72.81 180 ALA A C 1
ATOM 1378 O O . ALA A 1 180 ? -21.938 17.5 21.641 1 72.81 180 ALA A O 1
ATOM 1379 N N . ALA A 1 181 ? -22.312 18.25 19.547 1 79.25 181 ALA A N 1
ATOM 1380 C CA . ALA A 1 181 ? -21.297 19.312 19.672 1 79.25 181 ALA A CA 1
ATOM 1381 C C . ALA A 1 181 ? -21.594 20.219 20.859 1 79.25 181 ALA A C 1
ATOM 1383 O O . ALA A 1 181 ? -22.766 20.484 21.172 1 79.25 181 ALA A O 1
ATOM 1384 N N . PRO A 1 182 ? -20.547 20.547 21.562 1 81.94 182 PRO A N 1
ATOM 1385 C CA . PRO A 1 182 ? -20.781 21.5 22.656 1 81.94 182 PRO A CA 1
ATOM 1386 C C . PRO A 1 182 ? -21.375 22.828 22.172 1 81.94 182 PRO A C 1
ATOM 1388 O O . PRO A 1 182 ? -21.266 23.172 21 1 81.94 182 PRO A O 1
ATOM 1391 N N . VAL A 1 183 ? -22.125 23.453 23.031 1 75.88 183 VAL A N 1
ATOM 1392 C CA . VAL A 1 183 ? -22.688 24.766 22.734 1 75.88 183 VAL A CA 1
ATOM 1393 C C . VAL A 1 183 ? -21.75 25.859 23.234 1 75.88 183 VAL A C 1
ATOM 1395 O O . VAL A 1 183 ? -21.328 25.828 24.391 1 75.88 183 VAL A O 1
ATOM 1398 N N . LEU A 1 184 ? -21.297 26.625 22.25 1 79.25 184 LEU A N 1
ATOM 1399 C CA . LEU A 1 184 ? -20.438 27.75 22.625 1 79.25 184 LEU A CA 1
ATOM 1400 C C . LEU A 1 184 ? -21.281 28.969 23 1 79.25 184 LEU A C 1
ATOM 1402 O O . LEU A 1 184 ? -22.172 29.375 22.234 1 79.25 184 LEU A O 1
ATOM 1406 N N . GLU A 1 185 ? -21.078 29.438 24.188 1 72.44 185 GLU A N 1
ATOM 140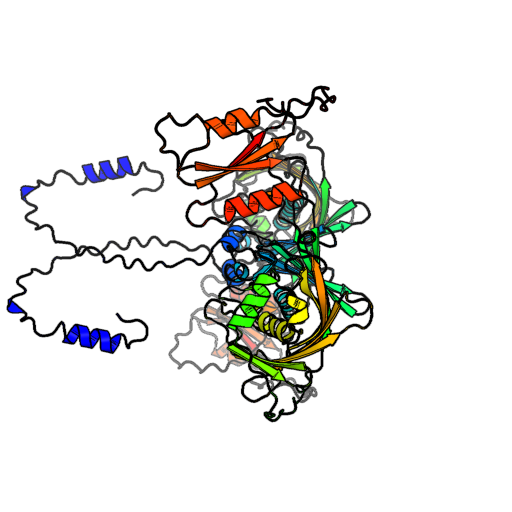7 C CA . GLU A 1 185 ? -21.812 30.609 24.625 1 72.44 185 GLU A CA 1
ATOM 1408 C C . GLU A 1 185 ? -21.5 31.828 23.766 1 72.44 185 GLU A C 1
ATOM 1410 O O . GLU A 1 185 ? -20.328 32.062 23.406 1 72.44 185 GLU A O 1
ATOM 1415 N N . GLU A 1 186 ? -22.578 32.406 23.266 1 69.31 186 GLU A N 1
ATOM 1416 C CA . GLU A 1 186 ? -22.406 33.625 22.484 1 69.31 186 GLU A CA 1
ATOM 1417 C C . GLU A 1 186 ? -21.797 34.75 23.344 1 69.31 186 GLU A C 1
ATOM 1419 O O . GLU A 1 186 ? -22.188 34.938 24.5 1 69.31 186 GLU A O 1
ATOM 1424 N N . ARG A 1 187 ? -20.641 35.156 22.906 1 70.62 187 ARG A N 1
ATOM 1425 C CA . ARG A 1 187 ? -20.016 36.219 23.672 1 70.62 187 ARG A CA 1
ATOM 1426 C C . ARG A 1 187 ? -20.406 37.594 23.078 1 70.62 187 ARG A C 1
ATOM 1428 O O . ARG A 1 187 ? -20.359 37.781 21.859 1 70.62 187 ARG A O 1
ATOM 1435 N N . THR A 1 188 ? -21.031 38.312 23.828 1 60.56 188 THR A N 1
ATOM 1436 C CA . THR A 1 188 ? -21.438 39.688 23.469 1 60.56 188 THR A CA 1
ATOM 1437 C C . THR A 1 188 ? -20.234 40.594 23.281 1 60.56 188 THR A C 1
ATOM 1439 O O . THR A 1 188 ? -19.203 40.406 23.953 1 60.56 188 THR A O 1
ATOM 1442 N N . SER A 1 189 ? -20.312 41.344 22.109 1 63.94 189 SER A N 1
ATOM 1443 C CA . SER A 1 189 ? -19.297 42.344 21.828 1 63.94 189 SER A CA 1
ATOM 1444 C C . SER A 1 189 ? -19.094 43.281 23.016 1 63.94 189 SER A C 1
ATOM 1446 O O . SER A 1 189 ? -20.047 43.688 23.672 1 63.94 189 SER A O 1
ATOM 1448 N N . ARG A 1 190 ? -17.938 43.25 23.641 1 65.12 190 ARG A N 1
ATOM 1449 C CA . ARG A 1 190 ? -17.641 44.156 24.719 1 65.12 190 ARG A CA 1
ATOM 1450 C C . ARG A 1 190 ? -16.906 45.406 24.203 1 65.12 190 ARG A C 1
ATOM 1452 O O . ARG A 1 190 ? -16.25 45.344 23.156 1 65.12 190 ARG A O 1
ATOM 1459 N N . GLN A 1 191 ? -17.141 46.469 24.734 1 61.38 191 GLN A N 1
ATOM 1460 C CA . GLN A 1 191 ? -16.562 47.781 24.453 1 61.38 191 GLN A CA 1
ATOM 1461 C C . GLN A 1 191 ? -15.047 47.719 24.484 1 61.38 191 GLN A C 1
ATOM 1463 O O . GLN A 1 191 ? -14.375 48.5 23.812 1 61.38 191 GLN A O 1
ATOM 1468 N N . ASP A 1 192 ? -14.391 46.719 25.109 1 77.88 192 ASP A N 1
ATOM 1469 C CA . ASP A 1 192 ? -12.945 46.781 25.297 1 77.88 192 ASP A CA 1
ATOM 1470 C C . ASP A 1 192 ? -12.242 45.719 24.453 1 77.88 192 ASP A C 1
ATOM 1472 O O . ASP A 1 192 ? -11.164 45.25 24.828 1 77.88 192 ASP A O 1
ATOM 1476 N N . GLU A 1 193 ? -12.766 45.469 23.297 1 85.81 193 GLU A N 1
ATOM 1477 C CA . GLU A 1 193 ? -12.133 44.562 22.359 1 85.81 193 GLU A CA 1
ATOM 1478 C C . GLU A 1 193 ? -11.133 45.281 21.469 1 85.81 193 GLU A C 1
ATOM 1480 O O . GLU A 1 193 ? -11.305 46.469 21.156 1 85.81 193 GLU A O 1
ATOM 1485 N N . THR A 1 194 ? -10.008 44.656 21.266 1 88.31 194 THR A N 1
ATOM 1486 C CA . THR A 1 194 ? -8.984 45.25 20.391 1 88.31 194 THR A CA 1
ATOM 1487 C C . THR A 1 194 ? -8.992 44.562 19.031 1 88.31 194 THR A C 1
ATOM 1489 O O . THR A 1 194 ? -8.859 43.344 18.938 1 88.31 194 THR A O 1
ATOM 1492 N N . ASP A 1 195 ? -9.156 45.312 18.047 1 92.31 195 ASP A N 1
ATOM 1493 C CA . ASP A 1 195 ? -9.078 44.812 16.672 1 92.31 195 ASP A CA 1
ATOM 1494 C C . ASP A 1 195 ? -7.625 44.719 16.203 1 92.31 195 ASP A C 1
ATOM 1496 O O . ASP A 1 195 ? -6.879 45.719 16.266 1 92.31 195 ASP A O 1
ATOM 1500 N N . ILE A 1 196 ? -7.242 43.562 15.781 1 92.94 196 ILE A N 1
ATOM 1501 C CA . ILE A 1 196 ? -5.906 43.344 15.227 1 92.94 196 ILE A CA 1
ATOM 1502 C C . ILE A 1 196 ? -6.004 43.156 13.719 1 92.94 196 ILE A C 1
ATOM 1504 O O . ILE A 1 196 ? -6.762 42.281 13.25 1 92.94 196 ILE A O 1
ATOM 1508 N N . LYS A 1 197 ? -5.273 43.938 12.945 1 95.06 197 LYS A N 1
ATOM 1509 C CA . LYS A 1 197 ? -5.23 43.688 11.508 1 95.06 197 LYS A CA 1
ATOM 1510 C C . LYS A 1 197 ? -4.508 42.406 11.18 1 95.06 197 LYS A C 1
ATOM 1512 O O . LYS A 1 197 ? -3.389 42.156 11.641 1 95.06 197 LYS A O 1
ATOM 1517 N N . PRO A 1 198 ? -5.133 41.531 10.391 1 96.38 198 PRO A N 1
ATOM 1518 C CA . PRO A 1 198 ? -4.469 40.281 10.023 1 96.38 198 PRO A CA 1
ATOM 1519 C C . PRO A 1 198 ? -3.066 40.5 9.461 1 96.38 198 PRO A C 1
ATOM 1521 O O . PRO A 1 198 ? -2.141 39.75 9.789 1 96.38 198 PRO A O 1
ATOM 1524 N N . ALA A 1 199 ? -2.875 41.531 8.664 1 95.06 199 ALA A N 1
ATOM 1525 C CA . ALA A 1 199 ? -1.573 41.812 8.078 1 95.06 199 ALA A CA 1
ATOM 1526 C C . ALA A 1 199 ? -0.519 42.031 9.156 1 95.06 199 ALA A C 1
ATOM 1528 O O . ALA A 1 199 ? 0.637 41.625 9 1 95.06 199 ALA A O 1
ATOM 1529 N N . ASP A 1 200 ? -0.925 42.656 10.227 1 92.81 200 ASP A N 1
ATOM 1530 C CA . ASP A 1 200 ? 0.003 42.938 11.32 1 92.81 200 ASP A CA 1
ATOM 1531 C C . ASP A 1 200 ? 0.417 41.625 12.008 1 92.81 200 ASP A C 1
ATOM 1533 O O . ASP A 1 200 ? 1.589 41.438 12.344 1 92.81 200 ASP A O 1
ATOM 1537 N N . LEU A 1 201 ? -0.527 40.75 12.211 1 94 201 LEU A N 1
ATOM 1538 C CA . LEU A 1 201 ? -0.193 39.469 12.82 1 94 201 LEU A CA 1
ATOM 1539 C C . LEU A 1 201 ? 0.757 38.688 11.938 1 94 201 LEU A C 1
ATOM 1541 O O . LEU A 1 201 ? 1.743 38.125 12.422 1 94 201 LEU A O 1
ATOM 1545 N N . TYR A 1 202 ? 0.451 38.594 10.68 1 94.56 202 TYR A N 1
ATOM 1546 C CA . TYR A 1 202 ? 1.297 37.812 9.773 1 94.56 202 TYR A CA 1
ATOM 1547 C C . TYR A 1 202 ? 2.699 38.406 9.703 1 94.56 202 TYR A C 1
ATOM 1549 O O . TYR A 1 202 ? 3.68 37.688 9.547 1 94.56 202 TYR A O 1
ATOM 1557 N N . ALA A 1 203 ? 2.82 39.75 9.797 1 90.88 203 ALA A N 1
ATOM 1558 C CA . ALA A 1 203 ? 4.137 40.375 9.867 1 90.88 203 ALA A CA 1
ATOM 1559 C C . ALA A 1 203 ? 4.895 39.906 11.109 1 90.88 203 ALA A C 1
ATOM 1561 O O . ALA A 1 203 ? 6.086 39.594 11.047 1 90.88 203 ALA A O 1
ATOM 1562 N N . LEU A 1 204 ? 4.176 39.875 12.188 1 89.19 204 LEU A N 1
ATOM 1563 C CA . LEU A 1 204 ? 4.773 39.438 13.438 1 89.19 204 LEU A CA 1
ATOM 1564 C C . LEU A 1 204 ? 5.211 37.969 13.336 1 89.19 204 LEU A C 1
ATOM 1566 O O . LEU A 1 204 ? 6.297 37.625 13.797 1 89.19 204 LEU A O 1
ATOM 1570 N N . LEU A 1 205 ? 4.375 37.125 12.789 1 92.44 205 LEU A N 1
ATOM 1571 C CA . LEU A 1 205 ? 4.703 35.688 12.617 1 92.44 205 LEU A CA 1
ATOM 1572 C C . LEU A 1 205 ? 5.93 35.531 11.727 1 92.44 205 LEU A C 1
ATOM 1574 O O . LEU A 1 205 ? 6.801 34.719 12 1 92.44 205 LEU A O 1
ATOM 1578 N N . ARG A 1 206 ? 6.004 36.312 10.688 1 91.31 206 ARG A N 1
ATOM 1579 C CA . ARG A 1 206 ? 7.164 36.25 9.797 1 91.31 206 ARG A CA 1
ATOM 1580 C C . ARG A 1 206 ? 8.438 36.625 10.555 1 91.31 206 ARG A C 1
ATOM 1582 O O . ARG A 1 206 ? 9.484 36 10.359 1 91.31 206 ARG A O 1
ATOM 1589 N N . GLN A 1 207 ? 8.328 37.594 11.359 1 85.94 207 GLN A N 1
ATOM 1590 C CA . GLN A 1 207 ? 9.469 38 12.172 1 85.94 207 GLN A CA 1
ATOM 1591 C C . GLN A 1 207 ? 9.906 36.906 13.109 1 85.94 207 GLN A C 1
ATOM 1593 O O . GLN A 1 207 ? 11.094 36.75 13.391 1 85.94 207 GLN A O 1
ATOM 1598 N N . ALA A 1 208 ? 8.938 36.188 13.516 1 86.62 208 ALA A N 1
ATOM 1599 C CA . ALA A 1 208 ? 9.227 35.062 14.414 1 86.62 208 ALA A CA 1
ATOM 1600 C C . ALA A 1 208 ? 9.656 33.812 13.641 1 86.62 208 ALA A C 1
ATOM 1602 O O . ALA A 1 208 ? 9.852 32.75 14.219 1 86.62 208 ALA A O 1
ATOM 1603 N N . GLY A 1 209 ? 9.719 33.844 12.273 1 89.56 209 GLY A N 1
ATOM 1604 C CA . GLY A 1 209 ? 10.234 32.75 11.461 1 89.56 209 GLY A CA 1
ATOM 1605 C C . GLY A 1 209 ? 9.141 31.891 10.875 1 89.56 209 GLY A C 1
ATOM 1606 O O . GLY A 1 209 ? 9.43 30.828 10.312 1 89.56 209 GLY A O 1
ATOM 1607 N N . GLN A 1 210 ? 7.887 32.312 11.031 1 93.94 210 GLN A N 1
ATOM 1608 C CA . GLN A 1 210 ? 6.773 31.562 10.461 1 93.94 210 GLN A CA 1
ATOM 1609 C C . GLN A 1 210 ? 6.188 32.281 9.25 1 93.94 210 GLN A C 1
ATOM 1611 O O . GLN A 1 210 ? 5.672 33.375 9.359 1 93.94 210 GLN A O 1
ATOM 1616 N N . ASN A 1 211 ? 6.359 31.656 8.117 1 95.25 211 ASN A N 1
ATOM 1617 C CA . ASN A 1 211 ? 5.848 32.219 6.879 1 95.25 211 ASN A CA 1
ATOM 1618 C C . ASN A 1 211 ? 4.641 31.453 6.359 1 95.25 211 ASN A C 1
ATOM 1620 O O . ASN A 1 211 ? 4.715 30.234 6.16 1 95.25 211 ASN A O 1
ATOM 1624 N N . HIS A 1 212 ? 3.562 32.156 6.219 1 97.88 212 HIS A N 1
ATOM 1625 C CA . HIS A 1 212 ? 2.332 31.594 5.664 1 97.88 212 HIS A CA 1
ATOM 1626 C C . HIS A 1 212 ? 2.014 32.219 4.309 1 97.88 212 HIS A C 1
ATOM 1628 O O . HIS A 1 212 ? 1.698 33.406 4.219 1 97.88 212 HIS A O 1
ATOM 1634 N N . GLY A 1 213 ? 2.123 31.391 3.242 1 97.75 213 GLY A N 1
ATOM 1635 C CA . GLY A 1 213 ? 1.748 31.844 1.911 1 97.75 213 GLY A CA 1
ATOM 1636 C C . GLY A 1 213 ? 0.249 31.844 1.681 1 97.75 213 GLY A C 1
ATOM 1637 O O . GLY A 1 213 ? -0.53 31.703 2.627 1 97.75 213 GLY A O 1
ATOM 1638 N N . PRO A 1 214 ? -0.128 31.984 0.457 1 97 214 PRO A N 1
ATOM 1639 C CA . PRO A 1 214 ? -1.53 32.219 0.102 1 97 214 PRO A CA 1
ATOM 1640 C C . PRO A 1 214 ? -2.451 31.109 0.577 1 97 214 PRO A C 1
ATOM 164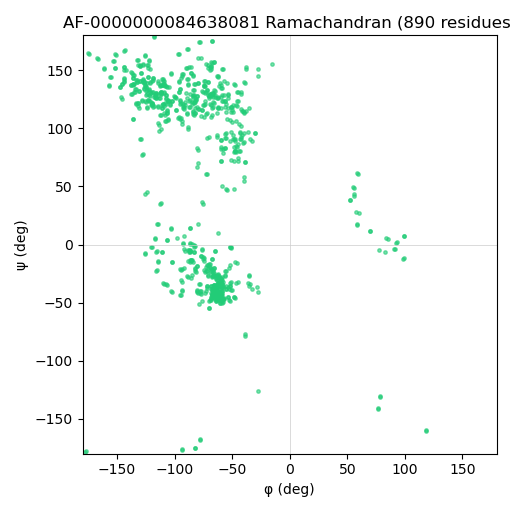2 O O . PRO A 1 214 ? -3.592 31.359 0.97 1 97 214 PRO A O 1
ATOM 1645 N N . ALA A 1 215 ? -2.002 29.938 0.582 1 98 215 ALA A N 1
ATOM 1646 C CA . ALA A 1 215 ? -2.857 28.812 0.967 1 98 215 ALA A CA 1
ATOM 1647 C C . ALA A 1 215 ? -3.09 28.797 2.475 1 98 215 ALA A C 1
ATOM 1649 O O . ALA A 1 215 ? -4.078 28.234 2.949 1 98 215 ALA A O 1
ATOM 1650 N N . PHE A 1 216 ? -2.164 29.422 3.25 1 98.56 216 PHE A N 1
ATOM 1651 C CA . PHE A 1 216 ? -2.217 29.281 4.699 1 98.56 216 PHE A CA 1
ATOM 1652 C C . PHE A 1 216 ? -2.531 30.625 5.359 1 98.56 216 PHE A C 1
ATOM 1654 O O . PHE A 1 216 ? -2.826 30.672 6.555 1 98.56 216 PHE A O 1
ATOM 1661 N N . ALA A 1 217 ? -2.428 31.75 4.652 1 98.19 217 ALA A N 1
ATOM 1662 C CA . ALA A 1 217 ? -2.818 33.062 5.184 1 98.19 217 ALA A CA 1
ATOM 1663 C C . ALA A 1 217 ? -4.332 33.25 5.105 1 98.19 217 ALA A C 1
ATOM 1665 O O . ALA A 1 217 ? -4.824 33.969 4.238 1 98.19 217 ALA A O 1
ATOM 1666 N N . ALA A 1 218 ? -5.039 32.688 6.094 1 98.5 218 ALA A N 1
ATOM 1667 C CA . ALA A 1 218 ? -6.484 32.562 5.93 1 98.5 218 ALA A CA 1
ATOM 1668 C C . ALA A 1 218 ? -7.234 33.406 6.953 1 98.5 218 ALA A C 1
ATOM 1670 O O . ALA A 1 218 ? -8.461 33.531 6.906 1 98.5 218 ALA A O 1
ATOM 1671 N N . LEU A 1 219 ? -6.535 34.031 7.906 1 98.44 219 LEU A N 1
ATOM 1672 C CA . LEU A 1 219 ? -7.199 34.906 8.883 1 98.44 219 LEU A CA 1
ATOM 1673 C C . LEU A 1 219 ? -7.695 36.188 8.234 1 98.44 219 LEU A C 1
ATOM 1675 O O . LEU A 1 219 ? -6.926 36.906 7.586 1 98.44 219 LEU A O 1
ATOM 1679 N N . THR A 1 220 ? -8.984 36.5 8.438 1 98 220 THR A N 1
ATOM 1680 C CA . THR A 1 220 ? -9.547 37.688 7.789 1 98 220 THR A CA 1
ATOM 1681 C C . THR A 1 220 ? -9.969 38.719 8.828 1 98 220 THR A C 1
ATOM 1683 O O . THR A 1 220 ? -10.125 39.906 8.508 1 98 220 THR A O 1
ATOM 1686 N N . ARG A 1 221 ? -10.219 38.312 10.078 1 97.12 221 ARG A N 1
ATOM 1687 C CA . ARG A 1 221 ? -10.539 39.188 11.203 1 97.12 221 ARG A CA 1
ATOM 1688 C C . ARG A 1 221 ? -9.969 38.625 12.508 1 97.12 221 ARG A C 1
ATOM 1690 O O . ARG A 1 221 ? -10 37.438 12.742 1 97.12 221 ARG A O 1
ATOM 1697 N N . ILE A 1 222 ? -9.438 39.469 13.297 1 96.94 222 ILE A N 1
ATOM 1698 C CA . ILE A 1 222 ? -8.883 39.094 14.594 1 96.94 222 ILE A CA 1
ATOM 1699 C C . ILE A 1 222 ? -9.352 40.062 15.664 1 96.94 222 ILE A C 1
ATOM 1701 O O . ILE A 1 222 ? -9.117 41.281 15.555 1 96.94 222 ILE A O 1
ATOM 1705 N N . LEU A 1 223 ? -9.992 39.562 16.656 1 94.38 223 LEU A N 1
ATOM 1706 C CA . LEU A 1 223 ? -10.461 40.344 17.797 1 94.38 223 LEU A CA 1
ATOM 1707 C C . LEU A 1 223 ? -9.914 39.781 19.109 1 94.38 223 LEU A C 1
ATOM 1709 O O . LEU A 1 223 ? -10.18 38.625 19.453 1 94.38 223 LEU A O 1
ATOM 1713 N N . ARG A 1 224 ? -9.172 40.531 19.781 1 92.75 224 ARG A N 1
ATOM 1714 C CA . ARG A 1 224 ? -8.688 40.125 21.109 1 92.75 224 ARG A CA 1
ATOM 1715 C C . ARG A 1 224 ? -9.578 40.688 22.203 1 92.75 224 ARG A C 1
ATOM 1717 O O . ARG A 1 224 ? -9.891 41.875 22.219 1 92.75 224 ARG A O 1
ATOM 1724 N N . ARG A 1 225 ? -9.867 39.844 23.062 1 88.69 225 ARG A N 1
ATOM 1725 C CA . ARG A 1 225 ? -10.734 40.25 24.156 1 88.69 225 ARG A CA 1
ATOM 1726 C C . ARG A 1 225 ? -9.922 40.625 25.391 1 88.69 225 ARG A C 1
ATOM 1728 O O . ARG A 1 225 ? -8.727 40.344 25.469 1 88.69 225 ARG A O 1
ATOM 1735 N N . PRO A 1 226 ? -10.594 41.312 26.312 1 83.94 226 PRO A N 1
ATOM 1736 C CA . PRO A 1 226 ? -9.867 41.75 27.5 1 83.94 226 PRO A CA 1
ATOM 1737 C C . PRO A 1 226 ? -9.32 40.625 28.344 1 83.94 226 PRO A C 1
ATOM 1739 O O . PRO A 1 226 ? -8.297 40.781 29.016 1 83.94 226 PRO A O 1
ATOM 1742 N N . ASP A 1 227 ? -9.938 39.438 28.266 1 82.19 227 ASP A N 1
ATOM 1743 C CA . ASP A 1 227 ? -9.5 38.281 29.062 1 82.19 227 ASP A CA 1
ATOM 1744 C C . ASP A 1 227 ? -8.352 37.562 28.391 1 82.19 227 ASP A C 1
ATOM 1746 O O . ASP A 1 227 ? -7.895 36.531 28.875 1 82.19 227 ASP A O 1
ATOM 1750 N N . GLY A 1 228 ? -8 38.062 27.25 1 83.5 228 GLY A N 1
ATOM 1751 C CA . GLY A 1 228 ? -6.875 37.469 26.547 1 83.5 228 GLY A CA 1
ATOM 1752 C C . GLY A 1 228 ? -7.293 36.5 25.453 1 83.5 228 GLY A C 1
ATOM 1753 O O . GLY A 1 228 ? -6.473 36.062 24.641 1 83.5 228 GLY A O 1
ATOM 1754 N N . SER A 1 229 ? -8.5 36.188 25.484 1 90.12 229 SER A N 1
ATOM 1755 C CA . SER A 1 229 ? -9 35.281 24.438 1 90.12 229 SER A CA 1
ATOM 1756 C C . SER A 1 229 ? -9.094 36 23.094 1 90.12 229 SER A C 1
ATOM 1758 O O . SER A 1 229 ? -9.195 37.25 23.047 1 90.12 229 SER A O 1
ATOM 1760 N N . VAL A 1 230 ? -9.023 35.219 22.047 1 94.56 230 VAL A N 1
ATOM 1761 C CA . VAL A 1 230 ? -9.023 35.781 20.703 1 94.56 230 VAL A CA 1
ATOM 1762 C C . VAL A 1 230 ? -10.125 35.125 19.859 1 94.56 230 VAL A C 1
ATOM 1764 O O . VAL A 1 230 ? -10.32 33.938 19.922 1 94.56 230 VAL A O 1
ATOM 1767 N N . GLU A 1 231 ? -10.844 35.969 19.172 1 95 231 GLU A N 1
ATOM 1768 C CA . GLU A 1 231 ? -11.812 35.5 18.172 1 95 231 GLU A CA 1
ATOM 1769 C C . GLU A 1 231 ? -11.367 35.875 16.766 1 95 231 GLU A C 1
ATOM 1771 O O . GLU A 1 231 ? -11 37.031 16.5 1 95 231 GLU A O 1
ATOM 1776 N N . THR A 1 232 ? -11.406 34.875 15.891 1 96.94 232 THR A N 1
ATOM 1777 C CA . THR A 1 232 ? -10.969 35.125 14.523 1 96.94 232 THR A CA 1
ATOM 1778 C C . THR A 1 232 ? -11.992 34.625 13.523 1 96.94 232 THR A C 1
ATOM 1780 O O . THR A 1 232 ? -12.812 33.75 13.859 1 96.94 232 THR A O 1
ATOM 1783 N N . GLU A 1 233 ? -11.992 35.219 12.375 1 97.81 233 GLU A N 1
ATOM 1784 C CA . GLU A 1 233 ? -12.672 34.688 11.203 1 97.81 233 GLU A CA 1
ATOM 1785 C C . GLU A 1 233 ? -11.664 34.125 10.195 1 97.81 233 GLU A C 1
ATOM 1787 O O . GLU A 1 233 ? -10.625 34.75 9.938 1 97.81 233 GLU A O 1
ATOM 1792 N N . ILE A 1 234 ? -11.992 32.938 9.672 1 98.5 234 ILE A N 1
ATOM 1793 C CA . ILE A 1 234 ? -11.102 32.25 8.766 1 98.5 234 ILE A CA 1
ATOM 1794 C C . ILE A 1 234 ? -11.805 31.984 7.43 1 98.5 234 ILE A C 1
ATOM 1796 O O . ILE A 1 234 ? -12.93 31.484 7.398 1 98.5 234 ILE A O 1
ATOM 1800 N N . THR A 1 235 ? -11.141 32.375 6.363 1 98.44 235 THR A N 1
ATOM 1801 C CA . THR A 1 235 ? -11.617 32.062 5.016 1 98.44 235 THR A CA 1
ATOM 1802 C C . THR A 1 235 ? -10.492 31.5 4.164 1 98.44 235 THR A C 1
ATOM 1804 O O . THR A 1 235 ? -9.469 32.156 3.941 1 98.44 235 THR A O 1
ATOM 1807 N N . LEU A 1 236 ? -10.672 30.266 3.701 1 98.19 236 LEU A N 1
ATOM 1808 C CA . LEU A 1 236 ? -9.664 29.625 2.867 1 98.19 236 LEU A CA 1
ATOM 1809 C C . LEU A 1 236 ? -9.68 30.203 1.456 1 98.19 236 LEU A C 1
ATOM 1811 O O . LEU A 1 236 ? -10.75 30.438 0.894 1 98.19 236 LEU A O 1
ATOM 1815 N N . SER A 1 237 ? -8.477 30.469 0.922 1 96.31 237 SER A N 1
ATOM 1816 C CA . SER A 1 237 ? -8.352 30.906 -0.465 1 96.31 237 SER A CA 1
ATOM 1817 C C . SER A 1 237 ? -8.461 29.734 -1.426 1 96.31 237 SER A C 1
ATOM 1819 O O . SER A 1 237 ? -8.484 28.578 -0.998 1 96.31 237 SER A O 1
ATOM 1821 N N . ASP A 1 238 ? -8.477 29.984 -2.688 1 93.62 238 ASP A N 1
ATOM 1822 C CA . ASP A 1 238 ? -8.539 28.938 -3.715 1 93.62 238 ASP A CA 1
ATOM 1823 C C . ASP A 1 238 ? -7.195 28.25 -3.873 1 93.62 238 ASP A C 1
ATOM 1825 O O . ASP A 1 238 ? -7.113 27.188 -4.492 1 93.62 238 ASP A O 1
ATOM 1829 N N . GLU A 1 239 ? -6.188 28.797 -3.285 1 93.5 239 GLU A N 1
ATOM 1830 C CA . GLU A 1 239 ? -4.867 28.172 -3.32 1 93.5 239 GLU A CA 1
ATOM 1831 C C . GLU A 1 239 ? -4.82 26.938 -2.439 1 93.5 239 GLU A C 1
ATOM 1833 O O . GLU A 1 239 ? -3.912 26.109 -2.57 1 93.5 239 GLU A O 1
ATOM 1838 N N . ALA A 1 240 ? -5.707 26.875 -1.479 1 96.38 240 ALA A N 1
ATOM 1839 C CA . ALA A 1 240 ? -5.891 25.641 -0.719 1 96.38 240 ALA A CA 1
ATOM 1840 C C . ALA A 1 240 ? -6.793 24.656 -1.47 1 96.38 240 ALA A C 1
ATOM 1842 O O . ALA A 1 240 ? -7.992 24.906 -1.62 1 96.38 240 ALA A O 1
ATOM 1843 N N . PRO A 1 241 ? -6.266 23.594 -1.881 1 94.25 241 PRO A N 1
ATOM 1844 C CA . PRO A 1 241 ? -7.047 22.734 -2.764 1 94.25 241 PRO A CA 1
ATOM 1845 C C . PRO A 1 241 ? -8.227 22.078 -2.051 1 94.25 241 PRO A C 1
ATOM 1847 O O . PRO A 1 241 ? -8.141 21.781 -0.854 1 94.25 241 PRO A O 1
ATOM 1850 N N . ARG A 1 242 ? -9.227 21.844 -2.891 1 92.88 242 ARG A N 1
ATOM 1851 C CA . ARG A 1 242 ? -10.375 21.094 -2.402 1 92.88 242 ARG A CA 1
ATOM 1852 C C . ARG A 1 242 ? -10.18 19.594 -2.611 1 92.88 242 ARG A C 1
ATOM 1854 O O . ARG A 1 242 ? -9.562 19.172 -3.592 1 92.88 242 ARG A O 1
ATOM 1861 N N . HIS A 1 243 ? -10.625 18.828 -1.665 1 90.44 243 HIS A N 1
ATOM 1862 C CA . HIS A 1 243 ? -10.648 17.375 -1.779 1 90.44 243 HIS A CA 1
ATOM 1863 C C . HIS A 1 243 ? -11.688 16.766 -0.843 1 90.44 243 HIS A C 1
ATOM 1865 O O . HIS A 1 243 ? -11.75 17.109 0.335 1 90.44 243 HIS A O 1
ATOM 1871 N N . GLN A 1 244 ? -12.406 15.82 -1.323 1 89.25 244 GLN A N 1
ATOM 1872 C CA . GLN A 1 244 ? -13.508 15.242 -0.56 1 89.25 244 GLN A CA 1
ATOM 1873 C C . GLN A 1 244 ? -12.984 14.383 0.588 1 89.25 244 GLN A C 1
ATOM 1875 O O . GLN A 1 244 ? -13.711 14.102 1.542 1 89.25 244 GLN A O 1
ATOM 1880 N N . GLY A 1 245 ? -11.797 14 0.547 1 92.06 245 GLY A N 1
ATOM 1881 C CA . GLY A 1 245 ? -11.234 13.102 1.543 1 92.06 245 GLY A CA 1
ATOM 1882 C C . GLY A 1 245 ? -10.836 13.812 2.824 1 92.06 245 GLY A C 1
ATOM 1883 O O . GLY A 1 245 ? -10.625 13.164 3.855 1 92.06 245 GLY A O 1
ATOM 1884 N N . TYR A 1 246 ? -10.664 15.086 2.848 1 96.06 246 TYR A N 1
ATOM 1885 C CA . TYR A 1 246 ? -10.266 15.812 4.047 1 96.06 246 TYR A CA 1
ATOM 1886 C C . TYR A 1 246 ? -11.367 15.773 5.102 1 96.06 246 TYR A C 1
ATOM 1888 O O . TYR A 1 246 ? -12.531 16.062 4.801 1 96.06 246 TYR A O 1
ATOM 1896 N N . ARG A 1 247 ? -10.984 15.43 6.285 1 96.75 247 ARG A N 1
ATOM 1897 C CA . ARG A 1 247 ? -11.898 15.562 7.418 1 96.75 247 ARG A CA 1
ATOM 1898 C C . ARG A 1 247 ? -11.93 17 7.926 1 96.75 247 ARG A C 1
ATOM 1900 O O . ARG A 1 247 ? -12.984 17.516 8.305 1 96.75 247 ARG A O 1
ATOM 1907 N N . ILE A 1 248 ? -10.859 17.609 7.953 1 97.44 248 ILE A N 1
ATOM 1908 C CA . ILE A 1 248 ? -10.648 19.047 8.102 1 97.44 248 ILE A CA 1
ATOM 1909 C C . ILE A 1 248 ? -9.422 19.469 7.297 1 97.44 248 ILE A C 1
ATOM 1911 O O . ILE A 1 248 ? -8.344 18.891 7.434 1 97.44 248 ILE A O 1
ATOM 1915 N N . HIS A 1 249 ? -9.586 20.422 6.473 1 98.12 249 HIS A N 1
ATOM 1916 C CA . HIS A 1 249 ? -8.453 20.859 5.668 1 98.12 249 HIS A CA 1
ATOM 1917 C C . HIS A 1 249 ? -7.312 21.344 6.551 1 98.12 249 HIS A C 1
ATOM 1919 O O . HIS A 1 249 ? -7.52 22.172 7.441 1 98.12 249 HIS A O 1
ATOM 1925 N N . PRO A 1 250 ? -6.098 20.969 6.301 1 98.44 250 PRO A N 1
ATOM 1926 C CA . PRO A 1 250 ? -4.973 21.406 7.133 1 98.44 250 PRO A CA 1
ATOM 1927 C C . PRO A 1 250 ? -4.832 22.922 7.207 1 98.44 250 PRO A C 1
ATOM 1929 O O . PRO A 1 250 ? -4.496 23.469 8.258 1 98.44 250 PRO A O 1
ATOM 1932 N N . ALA A 1 251 ? -5.113 23.578 6.105 1 98.62 251 ALA A N 1
ATOM 1933 C CA . ALA A 1 251 ? -5.012 25.047 6.098 1 98.62 251 ALA A CA 1
ATOM 1934 C C . ALA A 1 251 ? -6.02 25.672 7.051 1 98.62 251 ALA A C 1
ATOM 1936 O O . ALA A 1 251 ? -5.73 26.688 7.699 1 98.62 251 ALA A O 1
ATOM 1937 N N . MET A 1 252 ? -7.219 25.125 7.164 1 98.62 252 MET A N 1
ATOM 1938 C CA . MET A 1 252 ? -8.234 25.578 8.102 1 98.62 252 MET A CA 1
ATOM 1939 C C . MET A 1 252 ? -7.781 25.375 9.547 1 98.62 252 MET A C 1
ATOM 1941 O O . MET A 1 252 ? -7.836 26.312 10.352 1 98.62 252 MET A O 1
ATOM 1945 N N . LEU A 1 253 ? -7.316 24.219 9.781 1 98.62 253 LEU A N 1
ATOM 1946 C CA . LEU A 1 253 ? -6.859 23.906 11.133 1 98.62 253 LEU A CA 1
ATOM 1947 C C . LEU A 1 253 ? -5.625 24.719 11.492 1 98.62 253 LEU A C 1
ATOM 1949 O O . LEU A 1 253 ? -5.48 25.172 12.633 1 98.62 253 LEU A O 1
ATOM 1953 N N . ASP A 1 254 ? -4.754 24.891 10.578 1 98.56 254 ASP A N 1
ATOM 1954 C CA . ASP A 1 254 ? -3.557 25.688 10.812 1 98.56 254 ASP A CA 1
ATOM 1955 C C . ASP A 1 254 ? -3.922 27.141 11.102 1 98.56 254 ASP A C 1
ATOM 1957 O O . ASP A 1 254 ? -3.332 27.781 11.984 1 98.56 254 ASP A O 1
ATOM 1961 N N . ALA A 1 255 ? -4.852 27.672 10.352 1 98.5 255 ALA A N 1
ATOM 1962 C CA . ALA A 1 255 ? -5.328 29.031 10.617 1 98.5 255 ALA A CA 1
ATOM 1963 C C . ALA A 1 255 ? -5.891 29.156 12.031 1 98.5 255 ALA A C 1
ATOM 1965 O O . ALA A 1 255 ? -5.688 30.156 12.711 1 98.5 255 ALA A O 1
ATOM 1966 N N . ALA A 1 256 ? -6.586 28.172 12.445 1 98.19 256 ALA A N 1
ATOM 1967 C CA . ALA A 1 256 ? -7.086 28.141 13.82 1 98.19 256 ALA A CA 1
ATOM 1968 C C . ALA A 1 256 ? -5.934 28.188 14.82 1 98.19 256 ALA A C 1
ATOM 1970 O O . ALA A 1 256 ? -5.992 28.906 15.812 1 98.19 256 ALA A O 1
ATOM 1971 N N . LEU A 1 257 ? -4.926 27.453 14.531 1 97.62 257 LEU A N 1
ATOM 1972 C CA . LEU A 1 257 ? -3.754 27.422 15.398 1 97.62 257 LEU A CA 1
ATOM 1973 C C . LEU A 1 257 ? -3.049 28.781 15.391 1 97.62 257 LEU A C 1
ATOM 1975 O O . LEU A 1 257 ? -2.535 29.219 16.422 1 97.62 257 LEU A O 1
ATOM 1979 N N . GLN A 1 258 ? -3.021 29.453 14.297 1 96.38 258 GLN A N 1
ATOM 1980 C CA . GLN A 1 258 ? -2.461 30.797 14.188 1 96.38 258 GLN A CA 1
ATOM 1981 C C . GLN A 1 258 ? -3.182 31.766 15.109 1 96.38 258 GLN A C 1
ATOM 1983 O O . GLN A 1 258 ? -2.582 32.719 15.594 1 96.38 258 GLN A O 1
ATOM 1988 N N . SER A 1 259 ? -4.457 31.531 15.383 1 95.94 259 SER A N 1
ATOM 1989 C CA . SER A 1 259 ? -5.23 32.375 16.281 1 95.94 259 SER A CA 1
ATOM 1990 C C . SER A 1 259 ? -4.629 32.375 17.688 1 95.94 259 SER A C 1
ATOM 1992 O O . SER A 1 259 ? -4.746 33.375 18.406 1 95.94 259 SER A O 1
ATOM 1994 N N . LEU A 1 260 ? -3.998 31.312 18.031 1 93.88 260 LEU A N 1
ATOM 1995 C CA . LEU A 1 260 ? -3.326 31.25 19.312 1 93.88 260 LEU A CA 1
ATOM 1996 C C . LEU A 1 260 ? -2.176 32.25 19.375 1 93.88 260 LEU A C 1
ATOM 1998 O O . LEU A 1 260 ? -1.9 32.812 20.438 1 93.88 260 LEU A O 1
ATOM 2002 N N . ALA A 1 261 ? -1.487 32.406 18.266 1 88.31 261 ALA A N 1
ATOM 2003 C CA . ALA A 1 261 ? -0.398 33.375 18.203 1 88.31 261 ALA A CA 1
ATOM 2004 C C . ALA A 1 261 ? -0.901 34.781 18.5 1 88.31 261 ALA A C 1
ATOM 2006 O O . ALA A 1 261 ? -0.2 35.594 19.125 1 88.31 261 ALA A O 1
ATOM 2007 N N . ALA A 1 262 ? -2.121 35.094 18.109 1 88.06 262 ALA A N 1
ATOM 2008 C CA . ALA A 1 262 ? -2.721 36.406 18.344 1 88.06 262 ALA A CA 1
ATOM 2009 C C . ALA A 1 262 ? -3.02 36.625 19.828 1 88.06 262 ALA A C 1
ATOM 2011 O O . ALA A 1 262 ? -3.213 37.75 20.266 1 88.06 262 ALA A O 1
ATOM 2012 N N . ALA A 1 263 ? -3.062 35.531 20.484 1 86.19 263 ALA A N 1
ATOM 2013 C CA . ALA A 1 263 ? -3.338 35.594 21.922 1 86.19 263 ALA A CA 1
ATOM 2014 C C . ALA A 1 263 ? -2.059 35.844 22.719 1 86.19 263 ALA A C 1
ATOM 2016 O O . ALA A 1 263 ? -2.109 36.125 23.922 1 86.19 263 ALA A O 1
ATOM 2017 N N . VAL A 1 264 ? -0.956 35.688 22.078 1 78.38 264 VAL A N 1
ATOM 2018 C CA . VAL A 1 264 ? 0.325 35.938 22.719 1 78.38 264 VAL A CA 1
ATOM 2019 C C . VAL A 1 264 ? 0.555 37.469 22.812 1 78.38 264 VAL A C 1
ATOM 2021 O O . VAL A 1 264 ? 0.41 38.188 21.812 1 78.38 264 VAL A O 1
ATOM 2024 N N . PRO A 1 265 ? 0.917 37.875 23.938 1 71.69 265 PRO A N 1
ATOM 2025 C CA . PRO A 1 265 ? 1.203 39.312 24.047 1 71.69 265 PRO A CA 1
ATOM 2026 C C . PRO A 1 265 ? 2.328 39.781 23.125 1 71.69 265 PRO A C 1
ATOM 2028 O O . PRO A 1 265 ? 3.303 39.031 22.922 1 71.69 265 PRO A O 1
ATOM 2031 N N . ASN A 1 266 ? 2.162 40.938 22.516 1 65.31 266 ASN A N 1
ATOM 2032 C CA . ASN A 1 266 ? 3.072 41.438 21.5 1 65.31 266 ASN A CA 1
ATOM 2033 C C . ASN A 1 266 ? 4.508 41.5 22 1 65.31 266 ASN A C 1
ATOM 2035 O O . ASN A 1 266 ? 5.453 41.312 21.234 1 65.31 266 ASN A O 1
ATOM 2039 N N . ASP A 1 267 ? 4.613 41.812 23.188 1 62.12 267 ASP A N 1
ATOM 2040 C CA . ASP A 1 267 ? 5.945 42 23.766 1 62.12 267 ASP A CA 1
ATOM 2041 C C . ASP A 1 267 ? 6.707 40.688 23.797 1 62.12 267 ASP A C 1
ATOM 2043 O O . ASP A 1 267 ? 7.938 40.656 23.875 1 62.12 267 ASP A O 1
ATOM 2047 N N . GLU A 1 268 ? 6.02 39.656 23.719 1 64.31 268 GLU A N 1
ATOM 2048 C CA . GLU A 1 268 ? 6.676 38.344 23.75 1 64.31 268 GLU A CA 1
ATOM 2049 C C . GLU A 1 268 ? 7.215 37.969 22.375 1 64.31 268 GLU A C 1
ATOM 2051 O O . GLU A 1 268 ? 8.117 37.125 22.266 1 64.31 268 GLU A O 1
ATOM 2056 N N . PHE A 1 269 ? 6.68 38.531 21.297 1 60.56 269 PHE A N 1
ATOM 2057 C CA . PHE A 1 269 ? 7.203 38.281 19.953 1 60.56 269 PHE A CA 1
ATOM 2058 C C . PHE A 1 269 ? 8.461 39.094 19.703 1 60.56 269 PHE A C 1
ATOM 2060 O O . PHE A 1 269 ? 9.344 38.656 18.938 1 60.56 269 PHE A O 1
ATOM 2067 N N . ALA A 1 270 ? 8.648 40.5 20.109 1 51.44 270 ALA A N 1
ATOM 2068 C CA . ALA A 1 270 ? 9.609 41.531 19.734 1 51.44 270 ALA A CA 1
ATOM 2069 C C . ALA A 1 270 ? 11.039 41.031 19.828 1 51.44 270 ALA A C 1
ATOM 2071 O O . ALA A 1 270 ? 11.906 41.438 19.047 1 51.44 270 ALA A O 1
ATOM 2072 N N . GLY A 1 271 ? 11.328 40.281 20.781 1 49.44 271 GLY A N 1
ATOM 2073 C CA . GLY A 1 271 ? 12.75 40.031 20.938 1 49.44 271 GLY A CA 1
ATOM 2074 C C . GLY A 1 271 ? 13.203 38.719 20.312 1 49.44 271 GLY A C 1
ATOM 2075 O O . GLY A 1 271 ? 14.383 38.375 20.391 1 49.44 271 GLY A O 1
ATOM 2076 N N . SER A 1 272 ? 12.391 37.938 19.594 1 57.34 272 SER A N 1
ATOM 2077 C CA . SER A 1 272 ? 12.812 36.531 19.469 1 57.34 272 SER A CA 1
ATOM 2078 C C . SER A 1 272 ? 12.93 36.125 18.016 1 57.34 272 SER A C 1
ATOM 2080 O O . SER A 1 272 ? 12.414 35.062 17.609 1 57.34 272 SER A O 1
ATOM 2082 N N . ALA A 1 273 ? 13.578 37 17.188 1 59.19 273 ALA A N 1
ATOM 2083 C CA . ALA A 1 273 ? 13.766 36.625 15.789 1 59.19 273 ALA A CA 1
ATOM 2084 C C . ALA A 1 273 ? 14.383 35.219 15.688 1 59.19 273 ALA A C 1
ATOM 2086 O O . ALA A 1 273 ? 14.359 34.625 14.617 1 59.19 273 ALA A O 1
ATOM 2087 N N . GLU A 1 274 ? 14.609 34.812 16.844 1 68.12 274 GLU A N 1
ATOM 2088 C CA . GLU A 1 274 ? 15.359 33.562 16.797 1 68.12 274 GLU A CA 1
ATOM 2089 C C . GLU A 1 274 ? 14.555 32.406 17.406 1 68.12 274 GLU A C 1
ATOM 2091 O O . GLU A 1 274 ? 15.055 31.297 17.531 1 68.12 274 GLU A O 1
ATOM 2096 N N . ALA A 1 275 ? 13.312 32.75 17.734 1 76.94 275 ALA A N 1
ATOM 2097 C CA . ALA A 1 275 ? 12.523 31.672 18.344 1 76.94 275 ALA A CA 1
ATOM 2098 C C . ALA A 1 275 ? 11.062 31.75 17.906 1 76.94 275 ALA A C 1
ATOM 2100 O O . ALA A 1 275 ? 10.547 32.844 17.641 1 76.94 275 ALA A O 1
ATOM 2101 N N . SER A 1 276 ? 10.5 30.688 17.672 1 83.56 276 SER A N 1
ATOM 2102 C CA . SER A 1 276 ? 9.094 30.562 17.281 1 83.56 276 SER A CA 1
ATOM 2103 C C . SER A 1 276 ? 8.367 29.562 18.188 1 83.56 276 SER A C 1
ATOM 2105 O O . SER A 1 276 ? 8.969 28.594 18.656 1 83.56 276 SER A O 1
ATOM 2107 N N . TYR A 1 277 ? 7.145 29.922 18.531 1 87.19 277 TYR A N 1
ATOM 2108 C CA . TYR A 1 277 ? 6.312 28.922 19.203 1 87.19 277 TYR A CA 1
ATOM 2109 C C . TYR A 1 277 ? 5.574 28.047 18.188 1 87.19 277 TYR A C 1
ATOM 2111 O O . TYR A 1 277 ? 4.883 28.562 17.312 1 87.19 277 TYR A O 1
ATOM 2119 N N . LEU A 1 278 ? 5.777 26.797 18.328 1 92.38 278 LEU A N 1
ATOM 2120 C CA . LEU A 1 278 ? 5.117 25.844 17.422 1 92.38 278 LEU A CA 1
ATOM 2121 C C . LEU A 1 278 ? 4.254 24.859 18.219 1 92.38 278 LEU A C 1
ATOM 2123 O O . LEU A 1 278 ? 4.645 24.422 19.297 1 92.38 278 LEU A O 1
ATOM 2127 N N . PRO A 1 279 ? 3.07 24.562 17.672 1 95.38 279 PRO A N 1
ATOM 2128 C CA . PRO A 1 279 ? 2.303 23.484 18.312 1 95.38 279 PRO A CA 1
ATOM 2129 C C . PRO A 1 279 ? 2.977 22.125 18.172 1 95.38 279 PRO A C 1
ATOM 2131 O O . PRO A 1 279 ? 3.326 21.703 17.078 1 95.38 279 PRO A O 1
ATOM 2134 N N . VAL A 1 280 ? 3.135 21.406 19.312 1 94.56 280 VAL A N 1
ATOM 2135 C CA . VAL A 1 280 ? 3.857 20.156 19.234 1 94.56 280 VAL A CA 1
ATOM 2136 C C . VAL A 1 280 ? 3.004 19.031 19.812 1 94.56 280 VAL A C 1
ATOM 2138 O O . VAL A 1 280 ? 3.338 17.844 19.656 1 94.56 280 VAL A O 1
ATOM 2141 N N . SER A 1 281 ? 1.875 19.438 20.422 1 96.12 281 SER A N 1
ATOM 2142 C CA . SER A 1 281 ? 1.02 18.375 20.938 1 96.12 281 SER A CA 1
ATOM 2143 C C . SER A 1 281 ? -0.428 18.828 21.062 1 96.12 281 SER A C 1
ATOM 2145 O O . SER A 1 281 ? -0.69 20 21.328 1 96.12 281 SER A O 1
ATOM 2147 N N . PHE A 1 282 ? -1.311 17.953 20.812 1 97.81 282 PHE A N 1
ATOM 2148 C CA . PHE A 1 282 ? -2.746 18.062 21.047 1 97.81 282 PHE A CA 1
ATOM 2149 C C . PHE A 1 282 ? -3.23 16.984 22 1 97.81 282 PHE A C 1
ATOM 2151 O O . PHE A 1 282 ? -3.121 15.789 21.703 1 97.81 282 PHE A O 1
ATOM 2158 N N . GLU A 1 283 ? -3.787 17.359 23.078 1 97.25 283 GLU A N 1
ATOM 2159 C CA . GLU A 1 283 ? -4.293 16.328 23.984 1 97.25 283 GLU A CA 1
ATOM 2160 C C . GLU A 1 283 ? -5.516 15.633 23.391 1 97.25 283 GLU A C 1
ATOM 2162 O O . GLU A 1 283 ? -5.57 14.406 23.344 1 97.25 283 GLU A O 1
ATOM 2167 N N . THR A 1 284 ? -6.496 16.453 23.031 1 97.44 284 THR A N 1
ATOM 2168 C CA . THR A 1 284 ? -7.688 15.883 22.422 1 97.44 284 THR A CA 1
ATOM 2169 C C . THR A 1 284 ? -8.141 16.719 21.234 1 97.44 284 THR A C 1
ATOM 2171 O O . THR A 1 284 ? -8.234 17.953 21.328 1 97.44 284 THR A O 1
ATOM 2174 N N . LEU A 1 285 ? -8.375 16.141 20.125 1 97.81 285 LEU A N 1
ATOM 2175 C CA . LEU A 1 285 ? -8.938 16.734 18.906 1 97.81 285 LEU A CA 1
ATOM 2176 C C . LEU A 1 285 ? -10.242 16.047 18.531 1 97.81 285 LEU A C 1
ATOM 2178 O O . LEU A 1 285 ? -10.266 14.828 18.312 1 97.81 285 LEU A O 1
ATOM 2182 N N . ARG A 1 286 ? -11.281 16.812 18.453 1 97.38 286 ARG A N 1
ATOM 2183 C CA . ARG A 1 286 ? -12.594 16.328 18.047 1 97.38 286 ARG A CA 1
ATOM 2184 C C . ARG A 1 286 ? -13.133 17.141 16.875 1 97.38 286 ARG A C 1
ATOM 2186 O O . ARG A 1 286 ? -13.102 18.375 16.891 1 97.38 286 ARG A O 1
ATOM 2193 N N . VAL A 1 287 ? -13.539 16.438 15.883 1 97.12 287 VAL A N 1
ATOM 2194 C CA . VAL A 1 287 ? -14.227 17.047 14.75 1 97.12 287 VAL A CA 1
ATOM 2195 C C . VAL A 1 287 ? -15.688 16.609 14.734 1 97.12 287 VAL A C 1
ATOM 2197 O O . VAL A 1 287 ? -15.992 15.414 14.602 1 97.12 287 VAL A O 1
ATOM 2200 N N . TYR A 1 288 ? -16.547 17.531 14.867 1 95.62 288 TYR A N 1
ATOM 2201 C CA . TYR A 1 288 ? -17.984 17.219 14.914 1 95.62 288 TYR A CA 1
ATOM 2202 C C . TYR A 1 288 ? -18.609 17.344 13.531 1 95.62 288 TYR A C 1
ATOM 2204 O O . TYR A 1 288 ? -19.594 16.672 13.234 1 95.62 288 TYR A O 1
ATOM 2212 N N . SER A 1 289 ? -18.062 18.219 12.773 1 92.94 289 SER A N 1
ATOM 2213 C CA . SER A 1 289 ? -18.453 18.406 11.383 1 92.94 289 SER A CA 1
ATOM 2214 C C . SER A 1 289 ? -17.391 19.156 10.602 1 92.94 289 SER A C 1
ATOM 2216 O O . SER A 1 289 ? -16.594 19.906 11.188 1 92.94 289 SER A O 1
ATOM 2218 N N . ASN A 1 290 ? -17.297 18.922 9.352 1 92.69 290 ASN A N 1
ATOM 2219 C CA . ASN A 1 290 ? -16.391 19.672 8.5 1 92.69 290 ASN A CA 1
ATOM 2220 C C . ASN A 1 290 ? -16.781 21.141 8.383 1 92.69 290 ASN A C 1
ATOM 2222 O O . ASN A 1 290 ? -17.875 21.453 7.914 1 92.69 290 ASN A O 1
ATOM 2226 N N . PRO A 1 291 ? -15.914 22.047 8.742 1 93.56 291 PRO A N 1
ATOM 2227 C CA . PRO A 1 291 ? -16.281 23.469 8.711 1 93.56 291 PRO A CA 1
ATOM 2228 C C . PRO A 1 291 ? -16.328 24.031 7.289 1 93.56 291 PRO A C 1
ATOM 2230 O O . PRO A 1 291 ? -16.812 25.141 7.078 1 93.56 291 PRO A O 1
ATOM 2233 N N . GLY A 1 292 ? -15.789 23.312 6.348 1 93.44 292 GLY A N 1
ATOM 2234 C CA . GLY A 1 292 ? -15.758 23.812 4.988 1 93.44 292 GLY A CA 1
ATOM 2235 C C . GLY A 1 292 ? -14.664 24.844 4.758 1 93.44 292 GLY A C 1
ATOM 2236 O O . GLY A 1 292 ? -13.5 24.594 5.094 1 93.44 292 GLY A O 1
ATOM 2237 N N . ARG A 1 293 ? -15.031 25.984 4.137 1 96.81 293 ARG A N 1
ATOM 2238 C CA . ARG A 1 293 ? -14.008 26.922 3.727 1 96.81 293 ARG A CA 1
ATOM 2239 C C . ARG A 1 293 ? -14.062 28.203 4.566 1 96.81 293 ARG A C 1
ATOM 2241 O O . ARG A 1 293 ? -13.25 29.109 4.395 1 96.81 293 ARG A O 1
ATOM 2248 N N . HIS A 1 294 ? -15.117 28.312 5.434 1 97.38 294 HIS A N 1
ATOM 2249 C CA . HIS A 1 294 ? -15.273 29.438 6.336 1 97.38 294 HIS A CA 1
ATOM 2250 C C . HIS A 1 294 ? -15.609 28.984 7.75 1 97.38 294 HIS A C 1
ATOM 2252 O O . HIS A 1 294 ? -16.422 28.078 7.934 1 97.38 294 HIS A O 1
ATOM 2258 N N . ALA A 1 295 ? -14.891 29.594 8.711 1 98.06 295 ALA A N 1
ATOM 2259 C CA . ALA A 1 295 ? -15.164 29.266 10.117 1 98.06 295 ALA A CA 1
ATOM 2260 C C . ALA A 1 295 ? -14.789 30.438 11.023 1 98.06 295 ALA A C 1
ATOM 2262 O O . ALA A 1 295 ? -14.07 31.344 10.609 1 98.06 295 ALA A O 1
ATOM 2263 N N . ARG A 1 296 ? -15.383 30.453 12.172 1 96.62 296 ARG A N 1
ATOM 2264 C CA . ARG A 1 296 ? -14.945 31.312 13.266 1 96.62 296 ARG A CA 1
ATOM 2265 C C . ARG A 1 296 ? -14.172 30.516 14.312 1 96.62 296 ARG A C 1
ATOM 2267 O O . ARG A 1 296 ? -14.438 29.328 14.516 1 96.62 296 ARG A O 1
ATOM 2274 N N . CYS A 1 297 ? -13.242 31.156 14.906 1 97.19 297 CYS A N 1
ATOM 2275 C CA . CYS A 1 297 ? -12.383 30.453 15.852 1 97.19 297 CYS A CA 1
ATOM 2276 C C . CYS A 1 297 ? -12.281 31.234 17.156 1 97.19 297 CYS A C 1
ATOM 2278 O O . CYS A 1 297 ? -12.109 32.438 17.156 1 97.19 297 CYS A O 1
ATOM 2280 N N . ARG A 1 298 ? -12.453 30.609 18.25 1 95.88 298 ARG A N 1
ATOM 2281 C CA . ARG A 1 298 ? -12.109 31.109 19.562 1 95.88 298 ARG A CA 1
ATOM 2282 C C . ARG A 1 298 ? -10.867 30.422 20.109 1 95.88 298 ARG A C 1
ATOM 2284 O O . ARG A 1 298 ? -10.812 29.188 20.188 1 95.88 298 ARG A O 1
ATOM 2291 N N . ALA A 1 299 ? -9.898 31.172 20.453 1 96.31 299 ALA A N 1
ATOM 2292 C CA . ALA A 1 299 ? -8.625 30.641 20.953 1 96.31 299 ALA A CA 1
ATOM 2293 C C . ALA A 1 299 ? -8.281 31.25 22.312 1 96.31 299 ALA A C 1
ATOM 2295 O O . ALA A 1 299 ? -8.539 32.438 22.562 1 96.31 299 ALA A O 1
ATOM 2296 N N . GLN A 1 300 ? -7.781 30.453 23.141 1 93.31 300 GLN A N 1
ATOM 2297 C CA . GLN A 1 300 ? -7.328 30.859 24.469 1 93.31 300 GLN A CA 1
ATOM 2298 C C . GLN A 1 300 ? -5.941 30.297 24.781 1 93.31 300 GLN A C 1
ATOM 2300 O O . GLN A 1 300 ? -5.637 29.156 24.422 1 93.31 300 GLN A O 1
ATOM 2305 N N . LEU A 1 301 ? -5.148 31.094 25.391 1 91.81 301 LEU A N 1
ATOM 2306 C CA . LEU A 1 301 ? -3.791 30.719 25.75 1 91.81 301 LEU A CA 1
ATOM 2307 C C . LEU A 1 301 ? -3.551 30.906 27.25 1 91.81 301 LEU A C 1
ATOM 2309 O O . LEU A 1 301 ? -3.975 31.922 27.812 1 91.81 301 LEU A O 1
ATOM 2313 N N . THR A 1 302 ? -2.994 29.938 27.859 1 86.38 302 THR A N 1
ATOM 2314 C CA . THR A 1 302 ? -2.584 30.047 29.25 1 86.38 302 THR A CA 1
ATOM 2315 C C . THR A 1 302 ? -1.092 29.766 29.406 1 86.38 302 THR A C 1
ATOM 2317 O O . THR A 1 302 ? -0.548 28.891 28.719 1 86.38 302 THR A O 1
ATOM 2320 N N . ASN A 1 303 ? -0.371 30.625 30.172 1 78.19 303 ASN A N 1
ATOM 2321 C CA . ASN A 1 303 ? 1.051 30.406 30.422 1 78.19 303 ASN A CA 1
ATOM 2322 C C . ASN A 1 303 ? 1.287 29.219 31.328 1 78.19 303 ASN A C 1
ATOM 2324 O O . ASN A 1 303 ? 0.533 28.984 32.281 1 78.19 303 ASN A O 1
ATOM 2328 N N . LEU A 1 304 ? 2.162 28.312 30.844 1 66.56 304 LEU A N 1
ATOM 2329 C CA . LEU A 1 304 ? 2.545 27.234 31.75 1 66.56 304 LEU A CA 1
ATOM 2330 C C . LEU A 1 304 ? 3.545 27.734 32.781 1 66.56 304 LEU A C 1
ATOM 2332 O O . LEU A 1 304 ? 4.363 28.609 32.5 1 66.56 304 LEU A O 1
ATOM 2336 N N . ASN A 1 305 ? 3.174 27.844 34.062 1 55 305 ASN A N 1
ATOM 2337 C CA . ASN A 1 305 ? 3.939 28.391 35.188 1 55 305 ASN A CA 1
ATOM 2338 C C . ASN A 1 305 ? 5.422 28.047 35.062 1 55 305 ASN A C 1
ATOM 2340 O O . ASN A 1 305 ? 6.273 28.75 35.594 1 55 305 ASN A O 1
ATOM 2344 N N . ASP A 1 306 ? 5.754 26.938 34.531 1 47.88 306 ASP A N 1
ATOM 2345 C CA . ASP A 1 306 ? 7.117 26.453 34.75 1 47.88 306 ASP A CA 1
ATOM 2346 C C . ASP A 1 306 ? 8.062 26.984 33.688 1 47.88 306 ASP A C 1
ATOM 2348 O O . ASP A 1 306 ? 7.988 26.578 32.531 1 47.88 306 ASP A O 1
ATOM 2352 N N . GLY A 1 307 ? 8.898 28.062 33.969 1 51.22 307 GLY A N 1
ATOM 2353 C CA . GLY A 1 307 ? 10.148 28.625 33.469 1 51.22 307 GLY A CA 1
ATOM 2354 C C . GLY A 1 307 ? 10.102 28.984 32 1 51.22 307 GLY A C 1
ATOM 2355 O O . GLY A 1 307 ? 11.141 29.062 31.344 1 51.22 307 GLY A O 1
ATOM 2356 N N . GLY A 1 308 ? 8.891 29.328 31.406 1 57.06 308 GLY A N 1
ATOM 2357 C CA . GLY A 1 308 ? 8.836 30.031 30.141 1 57.06 308 GLY A CA 1
ATOM 2358 C C . GLY A 1 308 ? 8.953 29.125 28.938 1 57.06 308 GLY A C 1
ATOM 2359 O O . GLY A 1 308 ? 9.023 29.594 27.797 1 57.06 308 GLY A O 1
ATOM 2360 N N . ALA A 1 309 ? 8.977 27.828 29.109 1 64.38 309 ALA A N 1
ATOM 2361 C CA . ALA A 1 309 ? 9.398 26.969 28 1 64.38 309 ALA A CA 1
ATOM 2362 C C . ALA A 1 309 ? 8.219 26.625 27.094 1 64.38 309 ALA A C 1
ATOM 2364 O O . ALA A 1 309 ? 8.398 26.312 25.922 1 64.38 309 ALA A O 1
ATOM 2365 N N . GLY A 1 310 ? 6.914 26.906 27.594 1 80.19 310 GLY A N 1
ATOM 2366 C CA . GLY A 1 310 ? 5.816 26.5 26.734 1 80.19 310 GLY A CA 1
ATOM 2367 C C . GLY A 1 310 ? 4.488 27.109 27.141 1 80.19 310 GLY A C 1
ATOM 2368 O O . GLY A 1 310 ? 4.402 27.828 28.125 1 80.19 310 GLY A O 1
ATOM 2369 N N . LYS A 1 311 ? 3.535 27.156 26.266 1 88.44 311 LYS A N 1
ATOM 2370 C CA . LYS A 1 311 ? 2.178 27.656 26.484 1 88.44 311 LYS A CA 1
ATOM 2371 C C . LYS A 1 311 ? 1.145 26.578 26.188 1 88.44 311 LYS A C 1
ATOM 2373 O O . LYS A 1 311 ? 1.421 25.625 25.438 1 88.44 311 LYS A O 1
ATOM 2378 N N . LEU A 1 312 ? 0.025 26.672 26.875 1 92.5 312 LEU A N 1
ATOM 2379 C CA . LEU A 1 312 ? -1.089 25.766 26.656 1 92.5 312 LEU A CA 1
ATOM 2380 C C . LEU A 1 312 ? -2.277 26.5 26.031 1 92.5 312 LEU A C 1
ATOM 2382 O O . LEU A 1 312 ? -2.688 27.547 26.531 1 92.5 312 LEU A O 1
ATOM 2386 N N . GLY A 1 313 ? -2.756 25.953 25 1 94.88 313 GLY A N 1
ATOM 2387 C CA . GLY A 1 313 ? -3.846 26.594 24.297 1 94.88 313 GLY A CA 1
ATOM 2388 C C . GLY A 1 313 ? -5.059 25.703 24.109 1 94.88 313 GLY A C 1
ATOM 2389 O O . GLY A 1 313 ? -4.98 24.484 24.328 1 94.88 313 GLY A O 1
ATOM 2390 N N . ARG A 1 314 ? -6.164 26.328 23.812 1 95.81 314 ARG A N 1
ATOM 2391 C CA . ARG A 1 314 ? -7.414 25.688 23.406 1 95.81 314 ARG A CA 1
ATOM 2392 C C . ARG A 1 314 ? -8.055 26.406 22.234 1 95.81 314 ARG A C 1
ATOM 2394 O O . ARG A 1 314 ? -8.016 27.641 22.156 1 95.81 314 ARG A O 1
ATOM 2401 N N . ILE A 1 315 ? -8.656 25.609 21.359 1 96.94 315 ILE A N 1
ATOM 2402 C CA . ILE A 1 315 ? -9.297 26.172 20.188 1 96.94 315 ILE A CA 1
ATOM 2403 C C . ILE A 1 315 ? -10.688 25.562 20.016 1 96.94 315 ILE A C 1
ATOM 2405 O O . ILE A 1 315 ? -10.875 24.375 20.219 1 96.94 315 ILE A O 1
ATOM 2409 N N . THR A 1 316 ? -11.602 26.422 19.609 1 97.06 316 THR A N 1
ATOM 2410 C CA . THR A 1 316 ? -12.922 26 19.188 1 97.06 316 THR A CA 1
ATOM 2411 C C . THR A 1 316 ? -13.297 26.656 17.859 1 97.06 316 THR A C 1
ATOM 2413 O O . THR A 1 316 ? -13.266 27.875 17.734 1 97.06 316 THR A O 1
ATOM 2416 N N . LEU A 1 317 ? -13.586 25.844 16.859 1 97.69 317 LEU A N 1
ATOM 2417 C CA . LEU A 1 317 ? -14.102 26.344 15.594 1 97.69 317 LEU A CA 1
ATOM 2418 C C . LEU A 1 317 ? -15.625 26.25 15.547 1 97.69 317 LEU A C 1
ATOM 2420 O O . LEU A 1 317 ? -16.203 25.25 16.016 1 97.69 317 LEU A O 1
ATOM 2424 N N . THR A 1 318 ? -16.281 27.266 14.984 1 96.19 318 THR A N 1
ATOM 2425 C CA . THR A 1 318 ? -17.719 27.266 14.781 1 96.19 318 THR A CA 1
ATOM 2426 C C . THR A 1 318 ? -18.062 27.641 13.344 1 96.19 318 THR A C 1
ATOM 2428 O O . THR A 1 318 ? -17.297 28.328 12.672 1 96.19 318 THR A O 1
ATOM 2431 N N . ASP A 1 319 ? -19.203 27.156 12.914 1 93 319 ASP A N 1
ATOM 2432 C CA . ASP A 1 319 ? -19.734 27.625 11.641 1 93 319 ASP A CA 1
ATOM 2433 C C . ASP A 1 319 ? -20.469 28.953 11.805 1 93 319 ASP A C 1
ATOM 2435 O O . ASP A 1 319 ? -20.453 29.547 12.891 1 93 319 ASP A O 1
ATOM 2439 N N . ASP A 1 320 ? -21.078 29.422 10.75 1 87.69 320 ASP A N 1
ATOM 2440 C CA . ASP A 1 320 ? -21.719 30.734 10.75 1 87.69 320 ASP A CA 1
ATOM 2441 C C . ASP A 1 320 ? -22.922 30.75 11.688 1 87.69 320 ASP A C 1
ATOM 2443 O O . ASP A 1 320 ? -23.312 31.812 12.188 1 87.69 320 ASP A O 1
ATOM 2447 N N . ALA A 1 321 ? -23.469 29.609 11.93 1 87.5 321 ALA A N 1
ATOM 2448 C CA . ALA A 1 321 ? -24.641 29.5 12.781 1 87.5 321 ALA A CA 1
ATOM 2449 C C . ALA A 1 321 ? -24.25 29.375 14.25 1 87.5 321 ALA A C 1
ATOM 2451 O O . ALA A 1 321 ? -25.109 29.359 15.133 1 87.5 321 ALA A O 1
ATOM 2452 N N . GLY A 1 322 ? -22.953 29.266 14.5 1 90.44 322 GLY A N 1
ATOM 2453 C CA . GLY A 1 322 ? -22.469 29.172 15.867 1 90.44 322 GLY A CA 1
ATOM 2454 C C . GLY A 1 322 ? -22.312 27.75 16.344 1 90.44 322 GLY A C 1
ATOM 2455 O O . GLY A 1 322 ? -21.969 27.516 17.5 1 90.44 322 GLY A O 1
ATOM 2456 N N . ASN A 1 323 ? -22.578 26.781 15.477 1 92.31 323 ASN A N 1
ATOM 2457 C CA . ASN A 1 323 ? -22.375 25.375 15.836 1 92.31 323 ASN A CA 1
ATOM 2458 C C . ASN A 1 323 ? -20.891 25.031 15.906 1 92.31 323 ASN A C 1
ATOM 2460 O O . ASN A 1 323 ? -20.125 25.359 15 1 92.31 323 ASN A O 1
ATOM 2464 N N . VAL A 1 324 ? -20.516 24.359 16.984 1 96 324 VAL A N 1
ATOM 2465 C CA . VAL A 1 324 ? -19.125 23.938 17.125 1 96 324 VAL A CA 1
ATOM 2466 C C . VAL A 1 324 ? -18.812 22.844 16.109 1 96 324 VAL A C 1
ATOM 2468 O O . VAL A 1 324 ? -19.531 21.844 16 1 96 324 VAL A O 1
ATOM 2471 N N . THR A 1 325 ? -17.766 23 15.375 1 96.69 325 THR A N 1
ATOM 2472 C CA . THR A 1 325 ? -17.375 22.031 14.359 1 96.69 325 THR A CA 1
ATOM 2473 C C . THR A 1 325 ? -16.109 21.281 14.773 1 96.69 325 THR A C 1
ATOM 2475 O O . THR A 1 325 ? -15.93 20.109 14.438 1 96.69 325 THR A O 1
ATOM 2478 N N . VAL A 1 326 ? -15.203 21.938 15.484 1 97.62 326 VAL A N 1
ATOM 2479 C CA . VAL A 1 326 ? -13.938 21.328 15.898 1 97.62 326 VAL A CA 1
ATOM 2480 C C . VAL A 1 326 ? -13.555 21.844 17.281 1 97.62 326 VAL A C 1
ATOM 2482 O O . VAL A 1 326 ? -13.773 23.016 17.609 1 97.62 326 VAL A O 1
ATOM 2485 N N . GLU A 1 327 ? -12.992 21.016 18.094 1 97.12 327 GLU A N 1
ATOM 2486 C CA . GLU A 1 327 ? -12.422 21.375 19.391 1 97.12 327 GLU A CA 1
ATOM 2487 C C . GLU A 1 327 ? -11.062 20.719 19.594 1 97.12 327 GLU A C 1
ATOM 2489 O O . GLU A 1 327 ? -10.898 19.531 19.344 1 97.12 327 GLU A O 1
ATOM 2494 N N . ILE A 1 328 ? -10.094 21.484 20 1 97.81 328 ILE A N 1
ATOM 2495 C CA . ILE A 1 328 ? -8.797 20.969 20.422 1 97.81 328 ILE A CA 1
ATOM 2496 C C . ILE A 1 328 ? -8.5 21.438 21.844 1 97.81 328 ILE A C 1
ATOM 2498 O O . ILE A 1 328 ? -8.516 22.641 22.141 1 97.81 328 ILE A O 1
ATOM 2502 N N . THR A 1 329 ? -8.242 20.5 22.688 1 96 329 THR A N 1
ATOM 2503 C CA . THR A 1 329 ? -7.922 20.828 24.078 1 96 329 THR A CA 1
ATOM 2504 C C . THR A 1 329 ? -6.449 20.547 24.359 1 96 329 THR A C 1
ATOM 2506 O O . THR A 1 329 ? -5.871 19.594 23.844 1 96 329 THR A O 1
ATOM 2509 N N . ASP A 1 330 ? -5.875 21.438 25.125 1 95.31 330 ASP A N 1
ATOM 2510 C CA . ASP A 1 330 ? -4.516 21.328 25.641 1 95.31 330 ASP A CA 1
ATOM 2511 C C . ASP A 1 330 ? -3.502 21.219 24.516 1 95.31 330 ASP A C 1
ATOM 2513 O O . ASP A 1 330 ? -2.779 20.219 24.406 1 95.31 330 ASP A O 1
ATOM 2517 N N . ILE A 1 331 ? -3.502 22.266 23.719 1 97.25 331 ILE A N 1
ATOM 2518 C CA . ILE A 1 331 ? -2.482 22.422 22.703 1 97.25 331 ILE A CA 1
ATOM 2519 C C . ILE A 1 331 ? -1.188 22.938 23.328 1 97.25 331 ILE A C 1
ATOM 2521 O O . ILE A 1 331 ? -1.147 24.047 23.859 1 97.25 331 ILE A O 1
ATOM 2525 N N . TYR A 1 332 ? -0.174 22.141 23.25 1 94.31 332 TYR A N 1
ATOM 2526 C CA . TYR A 1 332 ? 1.104 22.578 23.812 1 94.31 332 TYR A CA 1
ATOM 2527 C C . TYR A 1 332 ? 1.961 23.25 22.75 1 94.31 332 TYR A C 1
ATOM 2529 O O . TYR A 1 332 ? 2.232 22.688 21.703 1 94.31 332 TYR A O 1
ATOM 2537 N N . LEU A 1 333 ? 2.311 24.484 23 1 92.56 333 LEU A N 1
ATOM 2538 C CA . LEU A 1 333 ? 3.236 25.234 22.156 1 92.56 333 LEU A CA 1
ATOM 2539 C C . LEU A 1 333 ? 4.641 25.234 22.766 1 92.56 333 LEU A C 1
ATOM 2541 O O . LEU A 1 333 ? 4.824 25.609 23.922 1 92.56 333 LEU A O 1
ATOM 2545 N N . ARG A 1 334 ? 5.535 24.828 21.938 1 88.69 334 ARG A N 1
ATOM 2546 C CA . ARG A 1 334 ? 6.93 24.797 22.375 1 88.69 334 ARG A CA 1
ATOM 2547 C C . ARG A 1 334 ? 7.738 25.891 21.672 1 88.69 334 ARG A C 1
ATOM 2549 O O . ARG A 1 334 ? 7.57 26.125 20.484 1 88.69 334 ARG A O 1
ATOM 2556 N N . ARG A 1 335 ? 8.547 26.5 22.406 1 85.19 335 ARG A N 1
ATOM 2557 C CA . ARG A 1 335 ? 9.469 27.484 21.844 1 85.19 335 ARG A CA 1
ATOM 2558 C C . ARG A 1 335 ? 10.625 26.781 21.125 1 85.19 335 ARG A C 1
ATOM 2560 O O . ARG A 1 335 ? 11.32 25.953 21.719 1 85.19 335 ARG A O 1
ATOM 2567 N N . VAL A 1 336 ? 10.688 26.984 19.891 1 83.12 336 VAL A N 1
ATOM 2568 C CA . VAL A 1 336 ? 11.727 26.375 19.062 1 83.12 336 VAL A CA 1
ATOM 2569 C C . VAL A 1 336 ? 12.672 27.453 18.547 1 83.12 336 VAL A C 1
ATOM 2571 O O . VAL A 1 336 ? 12.227 28.469 18.016 1 83.12 336 VAL A O 1
ATOM 2574 N N . GLU A 1 337 ? 13.922 27.125 18.734 1 78.25 337 GLU A N 1
ATOM 2575 C CA . GLU A 1 337 ? 14.93 28.062 18.234 1 78.25 337 GLU A CA 1
ATOM 2576 C C . GLU A 1 337 ? 15.273 27.766 16.781 1 78.25 337 GLU A C 1
ATOM 2578 O O . GLU A 1 337 ? 15.227 26.609 16.344 1 78.25 337 GLU A O 1
ATOM 2583 N N . ARG A 1 338 ? 15.672 28.719 16.109 1 74.62 338 ARG A N 1
ATOM 2584 C CA . ARG A 1 338 ? 16.031 28.609 14.695 1 74.62 338 ARG A CA 1
ATOM 2585 C C . ARG A 1 338 ? 17.078 27.531 14.484 1 74.62 338 ARG A C 1
ATOM 2587 O O . ARG A 1 338 ? 17 26.75 13.531 1 74.62 338 ARG A O 1
ATOM 2594 N N . ARG A 1 339 ? 18.031 27.359 15.32 1 65.12 339 ARG A N 1
ATOM 2595 C CA . ARG A 1 339 ? 19.156 26.438 15.203 1 65.12 339 ARG A CA 1
ATOM 2596 C C . ARG A 1 339 ? 18.688 24.984 15.352 1 65.12 339 ARG A C 1
ATOM 2598 O O . ARG A 1 339 ? 19.375 24.062 14.914 1 65.12 339 ARG A O 1
ATOM 2605 N N . SER A 1 340 ? 17.469 24.75 15.898 1 59.81 340 SER A N 1
ATOM 2606 C CA . SER A 1 340 ? 17 23.391 16.188 1 59.81 340 SER A CA 1
ATOM 2607 C C . SER A 1 340 ? 16.219 22.828 15 1 59.81 340 SER A C 1
ATOM 2609 O O . SER A 1 340 ? 15.898 21.625 14.984 1 59.81 340 SER A O 1
ATOM 2611 N N . VAL A 1 341 ? 15.992 23.547 14 1 54.16 341 VAL A N 1
ATOM 2612 C CA . VAL A 1 341 ? 15.242 23.078 12.844 1 54.16 341 VAL A CA 1
ATOM 2613 C C . VAL A 1 341 ? 16.172 22.328 11.891 1 54.16 341 VAL A C 1
ATOM 2615 O O . VAL A 1 341 ? 17.219 22.859 11.492 1 54.16 341 VAL A O 1
ATOM 2618 N N . PRO A 1 342 ? 15.914 20.922 11.727 1 49.88 342 PRO A N 1
ATOM 2619 C CA . PRO A 1 342 ? 16.797 20.141 10.844 1 49.88 342 PRO A CA 1
ATOM 2620 C C . PRO A 1 342 ? 16.859 20.719 9.43 1 49.88 342 PRO A C 1
ATOM 2622 O O . PRO A 1 342 ? 15.852 21.156 8.891 1 49.88 342 PRO A O 1
ATOM 2625 N N . LEU A 1 343 ? 18.031 21.062 8.898 1 46.88 343 LEU A N 1
ATOM 2626 C CA . LEU A 1 343 ? 18.25 21.453 7.508 1 46.88 343 LEU A CA 1
ATOM 2627 C C . LEU A 1 343 ? 18.375 20.219 6.609 1 46.88 343 LEU A C 1
ATOM 2629 O O . LEU A 1 343 ? 18.891 19.188 7.031 1 46.88 343 LEU A O 1
ATOM 2633 N N . PRO A 1 344 ? 17.562 20.109 5.535 1 42.81 344 PRO A N 1
ATOM 2634 C CA . PRO A 1 344 ? 17.797 18.984 4.617 1 42.81 344 PRO A CA 1
ATOM 2635 C C . PRO A 1 344 ? 19.281 18.703 4.387 1 42.81 344 PRO A C 1
ATOM 2637 O O . PRO A 1 344 ? 20.094 19.625 4.43 1 42.81 344 PRO A O 1
ATOM 2640 N N . LEU A 1 345 ? 19.516 17.359 4.363 1 37.72 345 LEU A N 1
ATOM 2641 C CA . LEU A 1 345 ? 20.906 16.969 4.094 1 37.72 345 LEU A CA 1
ATOM 2642 C C . LEU A 1 345 ? 21.453 17.719 2.889 1 37.72 345 LEU A C 1
ATOM 2644 O O . LEU A 1 345 ? 22.625 18.125 2.889 1 37.72 345 LEU A O 1
ATOM 2648 N N . ALA A 1 346 ? 20.625 17.766 1.851 1 35.97 346 ALA A N 1
ATOM 2649 C CA . ALA A 1 346 ? 21.078 18.469 0.649 1 35.97 346 ALA A CA 1
ATOM 2650 C C . ALA A 1 346 ? 21.578 19.875 0.981 1 35.97 346 ALA A C 1
ATOM 2652 O O . ALA A 1 346 ? 22.484 20.391 0.323 1 35.97 346 ALA A O 1
ATOM 2653 N N . GLN A 1 347 ? 21 20.453 1.933 1 37.16 347 GLN A N 1
ATOM 2654 C CA . GLN A 1 347 ? 21.422 21.797 2.312 1 37.16 347 GLN A CA 1
ATOM 2655 C C . GLN A 1 347 ? 22.547 21.75 3.34 1 37.16 347 GLN A C 1
ATOM 2657 O O . GLN A 1 347 ? 23.203 22.766 3.604 1 37.16 347 GLN A O 1
ATOM 2662 N N . LYS A 1 348 ? 22.516 20.641 4.109 1 37.97 348 LYS A N 1
ATOM 2663 C CA . LYS A 1 348 ? 23.641 20.469 5.02 1 37.97 348 LYS A CA 1
ATOM 2664 C C . LYS A 1 348 ? 24.891 19.984 4.27 1 37.97 348 LYS A C 1
ATOM 2666 O O . LYS A 1 348 ? 26.016 20.328 4.645 1 37.97 348 LYS A O 1
ATOM 2671 N N . ILE A 1 349 ? 24.656 18.875 3.396 1 34.5 349 ILE A N 1
ATOM 2672 C CA . ILE A 1 349 ? 25.812 18.312 2.693 1 34.5 349 ILE A CA 1
ATOM 2673 C C . ILE A 1 349 ? 26.125 19.172 1.472 1 34.5 349 ILE A C 1
ATOM 2675 O O . ILE A 1 349 ? 25.375 19.188 0.497 1 34.5 349 ILE A O 1
ATOM 2679 N N . PHE A 1 350 ? 26.516 20.297 1.619 1 34.81 350 PHE A N 1
ATOM 2680 C CA . PHE A 1 350 ? 27.234 20.938 0.519 1 34.81 350 PHE A CA 1
ATOM 2681 C C . PHE A 1 350 ? 28.328 20.031 -0.024 1 34.81 350 PHE A C 1
ATOM 2683 O O . PHE A 1 350 ? 29.172 19.547 0.73 1 34.81 350 PHE A O 1
ATOM 2690 N N . ASP A 1 351 ? 27.906 19.031 -0.697 1 34.91 351 ASP A N 1
ATOM 2691 C CA . ASP A 1 351 ? 29.047 18.406 -1.344 1 34.91 351 ASP A CA 1
ATOM 2692 C C . ASP A 1 351 ? 29.75 19.406 -2.273 1 34.91 351 ASP A C 1
ATOM 2694 O O . ASP A 1 351 ? 29.109 20.078 -3.064 1 34.91 351 ASP A O 1
ATOM 2698 N N . THR A 1 352 ? 30.641 20.094 -1.801 1 35.28 352 THR A N 1
ATOM 2699 C CA . THR A 1 352 ? 31.484 20.922 -2.66 1 35.28 352 THR A CA 1
ATOM 2700 C C . THR A 1 352 ? 32.188 20.062 -3.705 1 35.28 352 THR A C 1
ATOM 2702 O O . THR A 1 352 ? 32.938 19.156 -3.357 1 35.28 352 THR A O 1
ATOM 2705 N N . GLU A 1 353 ? 31.391 19.844 -4.691 1 39.81 353 GLU A N 1
ATOM 2706 C CA . GLU A 1 353 ? 32.188 19.219 -5.754 1 39.81 353 GLU A CA 1
ATOM 2707 C C . GLU A 1 353 ? 32.781 20.266 -6.676 1 39.81 353 GLU A C 1
ATOM 2709 O O . GLU A 1 353 ? 32.188 21.312 -6.938 1 39.81 353 GLU A O 1
ATOM 2714 N N . TRP A 1 354 ? 34.125 20.125 -6.898 1 35.62 354 TRP A N 1
ATOM 2715 C CA . TRP A 1 354 ? 34.812 20.984 -7.875 1 35.62 354 TRP A CA 1
ATOM 2716 C C . TRP A 1 354 ? 34.375 20.609 -9.297 1 35.62 354 TRP A C 1
ATOM 2718 O O . TRP A 1 354 ? 34.5 19.453 -9.695 1 35.62 354 TRP A O 1
ATOM 2728 N N . VAL A 1 355 ? 33.406 21.281 -9.727 1 43.25 355 VAL A N 1
ATOM 2729 C CA . VAL A 1 355 ? 33.062 21.062 -11.133 1 43.25 355 VAL A CA 1
ATOM 2730 C C . VAL A 1 355 ? 33.969 21.938 -12.016 1 43.25 355 VAL A C 1
ATOM 2732 O O . VAL A 1 355 ? 34.031 23.156 -11.844 1 43.25 355 VAL A O 1
ATOM 2735 N N . GLU A 1 356 ? 34.781 21.312 -12.711 1 43.66 35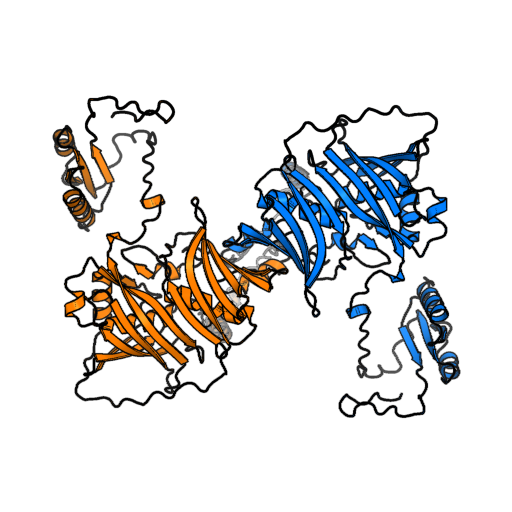6 GLU A N 1
ATOM 2736 C CA . GLU A 1 356 ? 35.594 22.062 -13.664 1 43.66 356 GLU A CA 1
ATOM 2737 C C . GLU A 1 356 ? 34.75 22.859 -14.633 1 43.66 356 GLU A C 1
ATOM 2739 O O . GLU A 1 356 ? 33.781 22.328 -15.219 1 43.66 356 GLU A O 1
ATOM 2744 N N . LYS A 1 357 ? 34.469 24.016 -14.328 1 45.81 357 LYS A N 1
ATOM 2745 C CA . LYS A 1 357 ? 33.75 24.828 -15.312 1 45.81 357 LYS A CA 1
ATOM 2746 C C . LYS A 1 357 ? 34.719 25.562 -16.219 1 45.81 357 LYS A C 1
ATOM 2748 O O . LYS A 1 357 ? 35.75 26.062 -15.758 1 45.81 357 LYS A O 1
ATOM 2753 N N . SER A 1 358 ? 34.562 25.406 -17.5 1 48.03 358 SER A N 1
ATOM 2754 C CA . SER A 1 358 ? 35.406 26.203 -18.422 1 48.03 358 SER A CA 1
ATOM 2755 C C . SER A 1 358 ? 35.25 27.688 -18.141 1 48.03 358 SER A C 1
ATOM 2757 O O . SER A 1 358 ? 34.188 28.156 -17.75 1 48.03 358 SER A O 1
ATOM 2759 N N . ILE A 1 359 ? 36.281 28.359 -17.766 1 42.41 359 ILE A N 1
ATOM 2760 C CA . ILE A 1 359 ? 36.25 29.812 -17.641 1 42.41 359 ILE A CA 1
ATOM 2761 C C . ILE A 1 359 ? 35.5 30.391 -18.828 1 42.41 359 ILE A C 1
ATOM 2763 O O . ILE A 1 359 ? 35.875 30.188 -19.984 1 42.41 359 ILE A O 1
ATOM 2767 N N . ALA A 1 360 ? 34.188 30.609 -18.719 1 44.62 360 ALA A N 1
ATOM 2768 C CA . ALA A 1 360 ? 33.562 31.328 -19.828 1 44.62 360 ALA A CA 1
ATOM 2769 C C . ALA A 1 360 ? 34.438 32.5 -20.281 1 44.62 360 ALA A C 1
ATOM 2771 O O . ALA A 1 360 ? 35.219 33.062 -19.484 1 44.62 360 ALA A O 1
ATOM 2772 N N . GLY A 1 361 ? 34.625 32.562 -21.531 1 46.34 361 GLY A N 1
ATOM 2773 C CA . GLY A 1 361 ? 35.406 33.656 -22.078 1 46.34 361 GLY A CA 1
ATOM 2774 C C . GLY A 1 361 ? 35.156 35 -21.375 1 46.34 361 GLY A C 1
ATOM 2775 O O . GLY A 1 361 ? 34.156 35.125 -20.656 1 46.34 361 GLY A O 1
ATOM 2776 N N . ALA A 1 362 ? 36.062 35.969 -21.281 1 47.31 362 ALA A N 1
ATOM 2777 C CA . ALA A 1 362 ? 36.125 37.312 -20.734 1 47.31 362 ALA A CA 1
ATOM 2778 C C . ALA A 1 362 ? 34.781 38.062 -20.891 1 47.31 362 ALA A C 1
ATOM 2780 O O . ALA A 1 362 ? 34.5 39.031 -20.219 1 47.31 362 ALA A O 1
ATOM 2781 N N . ASP A 1 363 ? 33.969 37.688 -21.906 1 47.31 363 ASP A N 1
ATOM 2782 C CA . ASP A 1 363 ? 32.938 38.625 -22.344 1 47.31 363 ASP A CA 1
ATOM 2783 C C . ASP A 1 363 ? 31.672 38.438 -21.5 1 47.31 363 ASP A C 1
ATOM 2785 O O . ASP A 1 363 ? 30.594 38.875 -21.891 1 47.31 363 ASP A O 1
ATOM 2789 N N . GLN A 1 364 ? 31.703 37.562 -20.578 1 49.28 364 GLN A N 1
ATOM 2790 C CA . GLN A 1 364 ? 30.406 37.562 -19.906 1 49.28 364 GLN A CA 1
ATOM 2791 C C . GLN A 1 364 ? 30.25 38.812 -19.047 1 49.28 364 GLN A C 1
ATOM 2793 O O . GLN A 1 364 ? 31.125 39.156 -18.25 1 49.28 364 GLN A O 1
ATOM 2798 N N . PRO A 1 365 ? 29.391 39.719 -19.359 1 50.41 365 PRO A N 1
ATOM 2799 C CA . PRO A 1 365 ? 29.203 40.938 -18.562 1 50.41 365 PRO A CA 1
ATOM 2800 C C . PRO A 1 365 ? 29.109 40.656 -17.062 1 50.41 365 PRO A C 1
ATOM 2802 O O . PRO A 1 365 ? 28.641 39.562 -16.656 1 50.41 365 PRO A O 1
ATOM 2805 N N . ASP A 1 366 ? 29.984 41.188 -16.266 1 54.47 366 ASP A N 1
ATOM 2806 C CA . ASP A 1 366 ? 29.922 41.219 -14.812 1 54.47 366 ASP A CA 1
ATOM 2807 C C . ASP A 1 366 ? 28.484 41.344 -14.32 1 54.47 366 ASP A C 1
ATOM 2809 O O . ASP A 1 366 ? 27.75 42.25 -14.734 1 54.47 366 ASP A O 1
ATOM 2813 N N . ALA A 1 367 ? 27.859 40.312 -14.102 1 60.19 367 ALA A N 1
ATOM 2814 C CA . ALA A 1 367 ? 26.516 40.469 -13.539 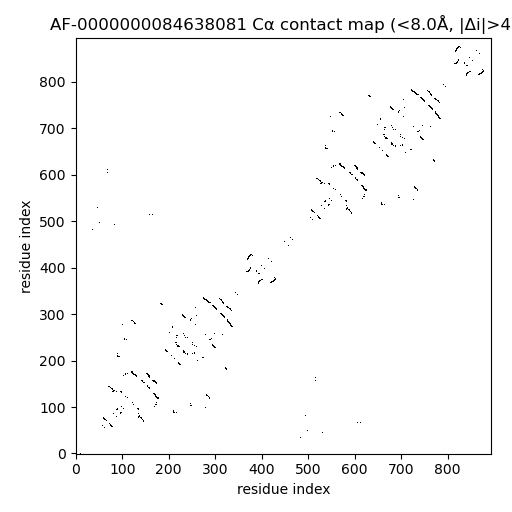1 60.19 367 ALA A CA 1
ATOM 2815 C C . ALA A 1 367 ? 26.531 41.375 -12.312 1 60.19 367 ALA A C 1
ATOM 2817 O O . ALA A 1 367 ? 27.297 41.156 -11.375 1 60.19 367 ALA A O 1
ATOM 2818 N N . PRO A 1 368 ? 25.812 42.469 -12.422 1 74.19 368 PRO A N 1
ATOM 2819 C CA . PRO A 1 368 ? 25.719 43.312 -11.227 1 74.19 368 PRO A CA 1
ATOM 2820 C C . PRO A 1 368 ? 25.062 42.625 -10.047 1 74.19 368 PRO A C 1
ATOM 2822 O O . PRO A 1 368 ? 24.125 41.844 -10.234 1 74.19 368 PRO A O 1
ATOM 2825 N N . GLY A 1 369 ? 25.797 42.438 -8.906 1 79.12 369 GLY A N 1
ATOM 2826 C CA . GLY A 1 369 ? 25.188 41.844 -7.727 1 79.12 369 GLY A CA 1
ATOM 2827 C C . GLY A 1 369 ? 26.141 41.781 -6.539 1 79.12 369 GLY A C 1
ATOM 2828 O O . GLY A 1 369 ? 27.234 42.312 -6.586 1 79.12 369 GLY A O 1
ATOM 2829 N N . SER A 1 370 ? 25.672 41.219 -5.465 1 83.5 370 SER A N 1
ATOM 2830 C CA . SER A 1 370 ? 26.438 41.125 -4.219 1 83.5 370 SER A CA 1
ATOM 2831 C C . SER A 1 370 ? 27.141 39.781 -4.094 1 83.5 370 SER A C 1
ATOM 2833 O O . SER A 1 370 ? 26.562 38.719 -4.434 1 83.5 370 SER A O 1
ATOM 2835 N N . TRP A 1 371 ? 28.391 39.875 -3.777 1 82.12 371 TRP A N 1
ATOM 2836 C CA . TRP A 1 371 ? 29.219 38.688 -3.543 1 82.12 371 TRP A CA 1
ATOM 2837 C C . TRP A 1 371 ? 29.672 38.625 -2.09 1 82.12 371 TRP A C 1
ATOM 2839 O O . TRP A 1 371 ? 30 39.656 -1.492 1 82.12 371 TRP A O 1
ATOM 2849 N N . LEU A 1 372 ? 29.609 37.375 -1.604 1 82.62 372 LEU A N 1
ATOM 2850 C CA . LEU A 1 372 ? 30.156 37.156 -0.277 1 82.62 372 LEU A CA 1
ATOM 2851 C C . LEU A 1 372 ? 31.5 36.438 -0.372 1 82.62 372 LEU A C 1
ATOM 2853 O O . LEU A 1 372 ? 31.609 35.406 -1.032 1 82.62 372 LEU A O 1
ATOM 2857 N N . VAL A 1 373 ? 32.562 37.062 0.206 1 81.62 373 VAL A N 1
ATOM 2858 C CA . VAL A 1 373 ? 33.875 36.438 0.288 1 81.62 373 VAL A CA 1
ATOM 2859 C C . VAL A 1 373 ? 34.188 36.031 1.733 1 81.62 373 VAL A C 1
ATOM 2861 O O . VAL A 1 373 ? 34.25 36.875 2.615 1 81.62 373 VAL A O 1
ATOM 2864 N N . LEU A 1 374 ? 34.219 34.688 1.872 1 79 374 LEU A N 1
ATOM 2865 C CA . LEU A 1 374 ? 34.562 34.156 3.176 1 79 374 LEU A CA 1
ATOM 2866 C C . LEU A 1 374 ? 36.062 33.844 3.238 1 79 374 LEU A C 1
ATOM 2868 O O . LEU A 1 374 ? 36.594 33.156 2.361 1 79 374 LEU A O 1
ATOM 2872 N N . THR A 1 375 ? 36.75 34.531 4.254 1 77.06 375 THR A N 1
ATOM 2873 C CA . THR A 1 375 ? 38.188 34.406 4.289 1 77.06 375 THR A CA 1
ATOM 2874 C C . THR A 1 375 ? 38.656 33.969 5.676 1 77.06 375 THR A C 1
ATOM 2876 O O . THR A 1 375 ? 37.969 34.219 6.676 1 77.06 375 THR A O 1
ATOM 2879 N N . ASP A 1 376 ? 39.656 33.125 5.684 1 72.31 376 ASP A N 1
ATOM 2880 C CA . ASP A 1 376 ? 40.344 32.906 6.949 1 72.31 376 ASP A CA 1
ATOM 2881 C C . ASP A 1 376 ? 41.5 33.875 7.129 1 72.31 376 ASP A C 1
ATOM 2883 O O . ASP A 1 376 ? 41.875 34.594 6.188 1 72.31 376 ASP A O 1
ATOM 2887 N N . ALA A 1 377 ? 41.875 34.219 8.383 1 63.91 377 ALA A N 1
ATOM 2888 C CA . ALA A 1 377 ? 42.844 35.25 8.789 1 63.91 377 ALA A CA 1
ATOM 2889 C C . ALA A 1 377 ? 44.125 35.125 7.973 1 63.91 377 ALA A C 1
ATOM 2891 O O . ALA A 1 377 ? 44.906 36.062 7.898 1 63.91 377 ALA A O 1
ATOM 2892 N N . LYS A 1 378 ? 44.344 33.938 7.246 1 63.19 378 LYS A N 1
ATOM 2893 C CA . LYS A 1 378 ? 45.625 33.688 6.586 1 63.19 378 LYS A CA 1
ATOM 2894 C C . LYS A 1 378 ? 45.5 33.844 5.074 1 63.19 378 LYS A C 1
ATOM 2896 O O . LYS A 1 378 ? 46.469 33.656 4.34 1 63.19 378 LYS A O 1
ATOM 2901 N N . SER A 1 379 ? 44.312 34.25 4.652 1 62.81 379 SER A N 1
ATOM 2902 C CA . SER A 1 379 ? 44.125 34.219 3.207 1 62.81 379 SER A CA 1
ATOM 2903 C C . SER A 1 379 ? 44.438 35.531 2.561 1 62.81 379 SER A C 1
ATOM 2905 O O . SER A 1 379 ? 44.5 36.562 3.238 1 62.81 379 SER A O 1
ATOM 2907 N N . ASN A 1 380 ? 44.969 35.469 1.332 1 67 380 ASN A N 1
ATOM 2908 C CA . ASN A 1 380 ? 45.219 36.656 0.516 1 67 380 ASN A CA 1
ATOM 2909 C C . ASN A 1 380 ? 43.938 37.188 -0.072 1 67 380 ASN A C 1
ATOM 2911 O O . ASN A 1 380 ? 43.906 37.688 -1.208 1 67 380 ASN A O 1
ATOM 2915 N N . ALA A 1 381 ? 42.844 37.125 0.663 1 74.06 381 ALA A N 1
ATOM 2916 C CA . ALA A 1 381 ? 41.5 37.469 0.16 1 74.06 381 ALA A CA 1
ATOM 2917 C C . ALA A 1 381 ? 41.375 38.969 -0.105 1 74.06 381 ALA A C 1
ATOM 2919 O O . ALA A 1 381 ? 40.656 39.375 -1.008 1 74.06 381 ALA A O 1
ATOM 2920 N N . ASP A 1 382 ? 42.219 39.594 0.595 1 78.38 382 ASP A N 1
ATOM 2921 C CA . ASP A 1 382 ? 42.125 41.062 0.467 1 78.38 382 ASP A CA 1
ATOM 2922 C C . ASP A 1 382 ? 42.5 41.5 -0.946 1 78.38 382 ASP A C 1
ATOM 2924 O O . ASP A 1 382 ? 41.844 42.375 -1.506 1 78.38 382 ASP A O 1
ATOM 2928 N N . GLU A 1 383 ? 43.562 40.906 -1.416 1 76.19 383 GLU A N 1
ATOM 2929 C CA . GLU A 1 383 ? 43.969 41.281 -2.768 1 76.19 383 GLU A CA 1
ATOM 2930 C C . GLU A 1 383 ? 42.906 40.906 -3.791 1 76.19 383 GLU A C 1
ATOM 2932 O O . GLU A 1 383 ? 42.625 41.688 -4.707 1 76.19 383 GLU A O 1
ATOM 2937 N N . PHE A 1 384 ? 42.281 39.781 -3.59 1 76.75 384 PHE A N 1
ATOM 2938 C CA . PHE A 1 384 ? 41.188 39.344 -4.465 1 76.75 384 PHE A CA 1
ATOM 2939 C C . PHE A 1 384 ? 40 40.281 -4.402 1 76.75 384 PHE A C 1
ATOM 2941 O O . PHE A 1 384 ? 39.5 40.688 -5.438 1 76.75 384 PHE A O 1
ATOM 2948 N N . VAL A 1 385 ? 39.656 40.688 -3.223 1 79 385 VAL A N 1
ATOM 2949 C CA . VAL A 1 385 ? 38.5 41.531 -3.012 1 79 385 VAL A CA 1
ATOM 2950 C C . VAL A 1 385 ? 38.719 42.906 -3.627 1 79 385 VAL A C 1
ATOM 2952 O O . VAL A 1 385 ? 37.844 43.438 -4.273 1 79 385 VAL A O 1
ATOM 2955 N N . ALA A 1 386 ? 39.938 43.375 -3.508 1 80.75 386 ALA A N 1
ATOM 2956 C CA . ALA A 1 386 ? 40.281 44.688 -4.051 1 80.75 386 ALA A CA 1
ATOM 2957 C C . ALA A 1 386 ? 40.188 44.688 -5.574 1 80.75 386 ALA A C 1
ATOM 2959 O O . ALA A 1 386 ? 39.75 45.688 -6.168 1 80.75 386 ALA A O 1
ATOM 2960 N N . ARG A 1 387 ? 40.531 43.562 -6.129 1 78.06 387 ARG A N 1
ATOM 2961 C CA . ARG A 1 387 ? 40.562 43.469 -7.586 1 78.06 387 ARG A CA 1
ATOM 2962 C C . ARG A 1 387 ? 39.156 43.125 -8.125 1 78.06 387 ARG A C 1
ATOM 2964 O O . ARG A 1 387 ? 38.812 43.531 -9.242 1 78.06 387 ARG A O 1
ATOM 2971 N N . TRP A 1 388 ? 38.438 42.438 -7.285 1 76 388 TRP A N 1
ATOM 2972 C CA . TRP A 1 388 ? 37.188 41.906 -7.754 1 76 388 TRP A CA 1
ATOM 2973 C C . TRP A 1 388 ? 36.031 42.875 -7.496 1 76 388 TRP A C 1
ATOM 2975 O O . TRP A 1 388 ? 35.062 42.906 -8.234 1 76 388 TRP A O 1
ATOM 2985 N N . SER A 1 389 ? 36.25 43.781 -6.578 1 80.38 389 SER A N 1
ATOM 2986 C CA . SER A 1 389 ? 35.219 44.75 -6.238 1 80.38 389 SER A CA 1
ATOM 2987 C C . SER A 1 389 ? 35.062 45.812 -7.324 1 80.38 389 SER A C 1
ATOM 2989 O O . SER A 1 389 ? 36.062 46.281 -7.871 1 80.38 389 SER A O 1
ATOM 2991 N N . SER A 1 390 ? 33.875 46.062 -7.742 1 79.69 390 SER A N 1
ATOM 2992 C CA . SER A 1 390 ? 33.562 47.094 -8.711 1 79.69 390 SER A CA 1
ATOM 2993 C C . SER A 1 390 ? 32.219 47.75 -8.359 1 79.69 390 SER A C 1
ATOM 2995 O O . SER A 1 390 ? 31.484 47.281 -7.508 1 79.69 390 SER A O 1
ATOM 2997 N N . PRO A 1 391 ? 31.922 48.906 -8.984 1 80.12 391 PRO A N 1
ATOM 2998 C CA . PRO A 1 391 ? 30.609 49.531 -8.742 1 80.12 391 PRO A CA 1
ATOM 2999 C C . PRO A 1 391 ? 29.453 48.594 -9.031 1 80.12 391 PRO A C 1
ATOM 3001 O O . PRO A 1 391 ? 28.359 48.75 -8.453 1 80.12 391 PRO A O 1
ATOM 3004 N N . GLN A 1 392 ? 29.672 47.688 -9.789 1 78.75 392 GLN A N 1
ATOM 3005 C CA . GLN A 1 392 ? 28.609 46.75 -10.156 1 78.75 392 GLN A CA 1
ATOM 3006 C C . GLN A 1 392 ? 28.641 45.5 -9.266 1 78.75 392 GLN A C 1
ATOM 3008 O O . GLN A 1 392 ? 27.641 44.812 -9.141 1 78.75 392 GLN A O 1
ATOM 3013 N N . ARG A 1 393 ? 29.797 45.281 -8.695 1 78.44 393 ARG A N 1
ATOM 3014 C CA . ARG A 1 393 ? 29.969 44.094 -7.84 1 78.44 393 ARG A CA 1
ATOM 3015 C C . ARG A 1 393 ? 30.203 44.531 -6.391 1 78.44 393 ARG A C 1
ATOM 3017 O O . ARG A 1 393 ? 31.297 44.969 -6.039 1 78.44 393 ARG A O 1
ATOM 3024 N N . ARG A 1 394 ? 29.281 44.406 -5.617 1 84.31 394 ARG A N 1
ATOM 3025 C CA . ARG A 1 394 ? 29.391 44.625 -4.176 1 84.31 394 ARG A CA 1
ATOM 3026 C C . ARG A 1 394 ? 29.969 43.375 -3.486 1 84.31 394 ARG A C 1
ATOM 3028 O O . ARG A 1 394 ? 29.422 42.281 -3.615 1 84.31 394 ARG A O 1
ATOM 3035 N N . VAL A 1 395 ? 31.109 43.562 -2.9 1 83.06 395 VAL A N 1
ATOM 3036 C CA . VAL A 1 395 ? 31.75 42.438 -2.236 1 83.06 395 VAL A CA 1
ATOM 3037 C C . VAL A 1 395 ? 31.719 42.625 -0.722 1 83.06 395 VAL A C 1
ATOM 3039 O O . VAL A 1 395 ? 32.156 43.656 -0.213 1 83.06 395 VAL A O 1
ATOM 3042 N N . ILE A 1 396 ? 31.125 41.719 -0.05 1 85 396 ILE A N 1
ATOM 3043 C CA . ILE A 1 396 ? 31.062 41.688 1.406 1 85 396 ILE A CA 1
ATOM 3044 C C . ILE A 1 396 ? 31.969 40.562 1.922 1 85 396 ILE A C 1
ATOM 3046 O O . ILE A 1 396 ? 31.953 39.438 1.404 1 85 396 ILE A O 1
ATOM 3050 N N . THR A 1 397 ? 32.844 40.938 2.883 1 84.5 397 THR A N 1
ATOM 3051 C CA . THR A 1 397 ? 33.812 39.969 3.402 1 84.5 397 THR A CA 1
ATOM 3052 C C . THR A 1 397 ? 33.469 39.594 4.84 1 84.5 397 THR A C 1
ATOM 3054 O O . THR A 1 397 ? 32.969 40.406 5.602 1 84.5 397 THR A O 1
ATOM 3057 N N . ALA A 1 398 ? 33.688 38.312 5.113 1 83.5 398 ALA A N 1
ATOM 3058 C CA . ALA A 1 398 ? 33.5 37.844 6.484 1 83.5 398 ALA A CA 1
ATOM 3059 C C . ALA A 1 398 ? 34.531 36.781 6.824 1 83.5 398 ALA A C 1
ATOM 3061 O O . ALA A 1 398 ? 35.031 36.062 5.938 1 83.5 398 ALA A O 1
ATOM 3062 N N . ASP A 1 399 ? 34.906 36.688 8.062 1 79.5 399 ASP A N 1
ATOM 3063 C CA . ASP A 1 399 ? 35.844 35.719 8.578 1 79.5 399 ASP A CA 1
ATOM 3064 C C . ASP A 1 399 ? 35.188 34.312 8.648 1 79.5 399 ASP A C 1
ATOM 3066 O O . ASP A 1 399 ? 34.156 34.156 9.266 1 79.5 399 ASP A O 1
ATOM 3070 N N . LEU A 1 400 ? 35.812 33.406 7.949 1 75.75 400 LEU A N 1
ATOM 3071 C CA . LEU A 1 400 ? 35.344 32.031 7.883 1 75.75 400 LEU A CA 1
ATOM 3072 C C . LEU A 1 400 ? 35.281 31.391 9.273 1 75.75 400 LEU A C 1
ATOM 3074 O O . LEU A 1 400 ? 34.438 30.5 9.523 1 75.75 400 LEU A O 1
ATOM 3078 N N . GLY A 1 401 ? 36.125 31.859 10.18 1 72.5 401 GLY A N 1
ATOM 3079 C CA . GLY A 1 401 ? 36.156 31.297 11.523 1 72.5 401 GLY A CA 1
ATOM 3080 C C . GLY A 1 401 ? 35.156 31.953 12.461 1 72.5 401 GLY A C 1
ATOM 3081 O O . GLY A 1 401 ? 35.031 31.531 13.617 1 72.5 401 GLY A O 1
ATOM 3082 N N . ASP A 1 402 ? 34.531 32.938 12.062 1 73.56 402 ASP A N 1
ATOM 3083 C CA . ASP A 1 402 ? 33.562 33.656 12.867 1 73.56 402 ASP A CA 1
ATOM 3084 C C . ASP A 1 402 ? 32.156 33.469 12.336 1 73.56 402 ASP A C 1
ATOM 3086 O O . ASP A 1 402 ? 31.719 34.156 11.406 1 73.56 402 ASP A O 1
ATOM 3090 N N . GLU A 1 403 ? 31.516 32.594 12.984 1 75.25 403 GLU A N 1
ATOM 3091 C CA . GLU A 1 403 ? 30.188 32.188 12.516 1 75.25 403 GLU A CA 1
ATOM 3092 C C . GLU A 1 403 ? 29.234 33.375 12.531 1 75.25 403 GLU A C 1
ATOM 3094 O O . GLU A 1 403 ? 28.453 33.594 11.594 1 75.25 403 GLU A O 1
ATOM 3099 N N . ALA A 1 404 ? 29.281 34.094 13.617 1 75.69 404 ALA A N 1
ATOM 3100 C CA . ALA A 1 404 ? 28.406 35.25 13.734 1 75.69 404 ALA A CA 1
ATOM 3101 C C . ALA A 1 404 ? 28.656 36.25 12.617 1 75.69 404 ALA A C 1
ATOM 3103 O O . ALA A 1 404 ? 27.719 36.781 12.031 1 75.69 404 ALA A O 1
ATOM 3104 N N . ALA A 1 405 ? 29.875 36.469 12.359 1 79 405 ALA A N 1
ATOM 3105 C CA . ALA A 1 405 ? 30.266 37.375 11.297 1 79 405 ALA A CA 1
ATOM 3106 C C . ALA A 1 405 ? 29.828 36.844 9.93 1 79 405 ALA A C 1
ATOM 3108 O O . ALA A 1 405 ? 29.391 37.625 9.07 1 79 405 ALA A O 1
ATOM 3109 N N . MET A 1 406 ? 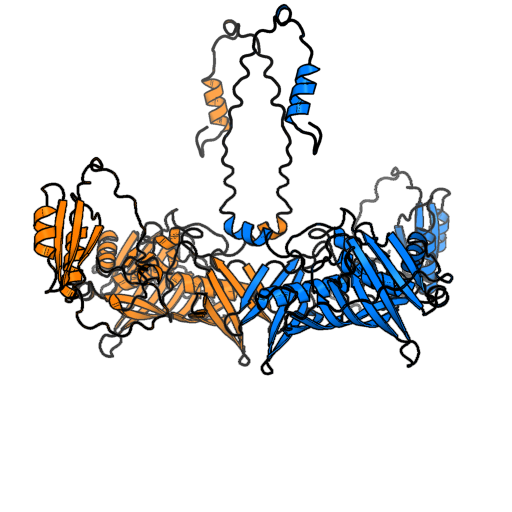29.891 35.562 9.758 1 77.44 406 MET A N 1
ATOM 3110 C CA . MET A 1 406 ? 29.484 34.969 8.5 1 77.44 406 MET A CA 1
ATOM 3111 C C . MET A 1 406 ? 27.984 35.125 8.273 1 77.44 406 MET A C 1
ATOM 3113 O O . MET A 1 406 ? 27.562 35.5 7.172 1 77.44 406 MET A O 1
ATOM 3117 N N . LEU A 1 407 ? 27.344 34.969 9.297 1 76.12 407 LEU A N 1
ATOM 3118 C CA . LEU A 1 407 ? 25.891 35.062 9.203 1 76.12 407 LEU A CA 1
ATOM 3119 C C . LEU A 1 407 ? 25.469 36.5 8.891 1 76.12 407 LEU A C 1
ATOM 3121 O O . LEU A 1 407 ? 24.578 36.719 8.062 1 76.12 407 LEU A O 1
ATOM 3125 N N . ALA A 1 408 ? 26.078 37.375 9.602 1 79.19 408 ALA A N 1
ATOM 3126 C CA . ALA A 1 408 ? 25.812 38.781 9.352 1 79.19 408 ALA A CA 1
ATOM 3127 C C . ALA A 1 408 ? 26.141 39.188 7.91 1 79.19 408 ALA A C 1
ATOM 3129 O O . ALA A 1 408 ? 25.391 39.906 7.262 1 79.19 408 ALA A O 1
ATOM 3130 N N . ALA A 1 409 ? 27.156 38.625 7.402 1 80.56 409 ALA A N 1
ATOM 3131 C CA . ALA A 1 409 ? 27.609 38.938 6.047 1 80.56 409 ALA A CA 1
ATOM 3132 C C . ALA A 1 409 ? 26.672 38.344 5.004 1 80.56 409 ALA A C 1
ATOM 3134 O O . ALA A 1 409 ? 26.391 38.969 3.98 1 80.56 409 ALA A O 1
ATOM 3135 N N . PHE A 1 410 ? 26.25 37.156 5.297 1 79.12 410 PHE A N 1
ATOM 3136 C CA . PHE A 1 410 ? 25.281 36.531 4.41 1 79.12 410 PHE A CA 1
ATOM 3137 C C . PHE A 1 410 ? 24.016 37.375 4.316 1 79.12 410 PHE A C 1
ATOM 3139 O O . PHE A 1 410 ? 23.484 37.594 3.223 1 79.12 410 PHE A O 1
ATOM 3146 N N . ALA A 1 411 ? 23.562 37.875 5.438 1 77.38 411 ALA A N 1
ATOM 3147 C CA . ALA A 1 411 ? 22.375 38.719 5.484 1 77.38 411 ALA A CA 1
ATOM 3148 C C . ALA A 1 411 ? 22.578 40 4.711 1 77.38 411 ALA A C 1
ATOM 3150 O O . ALA A 1 411 ? 21.688 40.438 3.975 1 77.38 411 ALA A O 1
ATOM 3151 N N . GLU A 1 412 ? 23.641 40.531 4.941 1 80.94 412 GLU A N 1
ATOM 3152 C CA . GLU A 1 412 ? 23.969 41.781 4.266 1 80.94 412 GLU A CA 1
ATOM 3153 C C . GLU A 1 412 ? 24.078 41.594 2.758 1 80.94 412 GLU A C 1
ATOM 3155 O O . GLU A 1 412 ? 23.625 42.438 1.981 1 80.94 412 GLU A O 1
ATOM 3160 N N . THR A 1 413 ? 24.594 40.5 2.402 1 78.81 413 THR A N 1
ATOM 3161 C CA . THR A 1 413 ? 24.766 40.219 0.986 1 78.81 413 THR A CA 1
ATOM 3162 C C . THR A 1 413 ? 23.406 40.031 0.312 1 78.81 413 THR A C 1
ATOM 3164 O O . THR A 1 413 ? 23.203 40.469 -0.824 1 78.81 413 THR A O 1
ATOM 3167 N N . ALA A 1 414 ? 22.531 39.438 1.056 1 75.62 414 ALA A N 1
ATOM 3168 C CA . ALA A 1 414 ? 21.219 39.125 0.508 1 75.62 414 ALA A CA 1
ATOM 3169 C C . ALA A 1 414 ? 20.25 40.312 0.667 1 75.62 414 ALA A C 1
ATOM 3171 O O . ALA A 1 414 ? 19.203 40.344 0.038 1 75.62 414 ALA A O 1
ATOM 3172 N N . GLY A 1 415 ? 20.578 41.25 1.466 1 69.69 415 GLY A N 1
ATOM 3173 C CA . GLY A 1 415 ? 19.641 42.281 1.912 1 69.69 415 GLY A CA 1
ATOM 3174 C C . GLY A 1 415 ? 19.562 43.469 0.966 1 69.69 415 GLY A C 1
ATOM 3175 O O . GLY A 1 415 ? 18.75 44.375 1.164 1 69.69 415 GLY A O 1
ATOM 3176 N N . ASP A 1 416 ? 20.359 43.531 -0.032 1 70.69 416 ASP A N 1
ATOM 3177 C CA . ASP A 1 416 ? 20.312 44.688 -0.954 1 70.69 416 ASP A CA 1
ATOM 3178 C C . ASP A 1 416 ? 19.453 44.344 -2.18 1 70.69 416 ASP A C 1
ATOM 3180 O O . ASP A 1 416 ? 19.859 43.531 -3.023 1 70.69 416 ASP A O 1
ATOM 3184 N N . PRO A 1 417 ? 18.312 44.969 -2.246 1 74.31 417 PRO A N 1
ATOM 3185 C CA . PRO A 1 417 ? 17.406 44.656 -3.35 1 74.31 417 PRO A CA 1
ATOM 3186 C C . PRO A 1 417 ? 17.953 45.094 -4.707 1 74.31 417 PRO A C 1
ATOM 3188 O O . PRO A 1 417 ? 17.516 44.562 -5.742 1 74.31 417 PRO A O 1
ATOM 3191 N N . GLU A 1 418 ? 18.766 46.062 -4.75 1 74.88 418 GLU A N 1
ATOM 3192 C CA . GLU A 1 418 ? 19.297 46.562 -6.008 1 74.88 418 GLU A CA 1
ATOM 3193 C C . GLU A 1 418 ? 20.484 45.719 -6.48 1 74.88 418 GLU A C 1
ATOM 3195 O O . GLU A 1 418 ? 20.875 45.812 -7.648 1 74.88 418 GLU A O 1
ATOM 3200 N N . ARG A 1 419 ? 21.125 45 -5.551 1 79.56 419 ARG A N 1
ATOM 3201 C CA . ARG A 1 419 ? 22.266 44.125 -5.848 1 79.56 419 ARG A CA 1
ATOM 3202 C C . ARG A 1 419 ? 22.047 42.719 -5.266 1 79.56 419 ARG A C 1
ATOM 3204 O O . ARG A 1 419 ? 22.484 42.438 -4.148 1 79.56 419 ARG A O 1
ATOM 3211 N N . LEU A 1 420 ? 21.469 41.875 -6.039 1 77.19 420 LEU A N 1
ATOM 3212 C CA . LEU A 1 420 ? 21.094 40.531 -5.59 1 77.19 420 LEU A CA 1
ATOM 3213 C C . LEU A 1 420 ? 22.328 39.688 -5.359 1 77.19 420 LEU A C 1
ATOM 3215 O O . LEU A 1 420 ? 23.359 39.875 -6.004 1 77.19 420 LEU A O 1
ATOM 3219 N N . PRO A 1 421 ? 22.172 38.719 -4.441 1 76.56 421 PRO A N 1
ATOM 3220 C CA . PRO A 1 421 ? 23.328 37.844 -4.227 1 76.56 421 PRO A CA 1
ATOM 3221 C C . PRO A 1 421 ? 23.656 36.969 -5.449 1 76.56 421 PRO A C 1
ATOM 3223 O O . PRO A 1 421 ? 22.766 36.406 -6.066 1 76.56 421 PRO A O 1
ATOM 3226 N N . VAL A 1 422 ? 24.906 37.125 -5.766 1 74.44 422 VAL A N 1
ATOM 3227 C CA . VAL A 1 422 ? 25.344 36.406 -6.973 1 74.44 422 VAL A CA 1
ATOM 3228 C C . VAL A 1 422 ? 26.109 35.156 -6.594 1 74.44 422 VAL A C 1
ATOM 3230 O O . VAL A 1 422 ? 25.969 34.125 -7.238 1 74.44 422 VAL A O 1
ATOM 3233 N N . GLY A 1 423 ? 26.984 35.188 -5.574 1 76.5 423 GLY A N 1
ATOM 3234 C CA . GLY A 1 423 ? 27.781 34 -5.234 1 76.5 423 GLY A CA 1
ATOM 3235 C C . GLY A 1 423 ? 28.609 34.188 -3.969 1 76.5 423 GLY A C 1
ATOM 3236 O O . GLY A 1 423 ? 28.656 35.281 -3.408 1 76.5 423 GLY A O 1
ATOM 3237 N N . VAL A 1 424 ? 29.078 33 -3.455 1 75 424 VAL A N 1
ATOM 3238 C CA . VAL A 1 424 ? 29.984 32.969 -2.307 1 75 424 VAL A CA 1
ATOM 3239 C C . VAL A 1 424 ? 31.344 32.406 -2.732 1 75 424 VAL A C 1
ATOM 3241 O O . VAL A 1 424 ? 31.438 31.406 -3.426 1 75 424 VAL A O 1
ATOM 3244 N N . VAL A 1 425 ? 32.438 33.188 -2.398 1 74.25 425 VAL A N 1
ATOM 3245 C CA . VAL A 1 425 ? 33.812 32.75 -2.588 1 74.25 425 VAL A CA 1
ATOM 3246 C C . VAL A 1 425 ? 34.469 32.469 -1.233 1 74.25 425 VAL A C 1
ATOM 3248 O O . VAL A 1 425 ? 34.438 33.312 -0.331 1 74.25 425 VAL A O 1
ATOM 3251 N N . VAL A 1 426 ? 34.875 31.234 -1.063 1 72.88 426 VAL A N 1
ATOM 3252 C CA . VAL A 1 426 ? 35.531 30.844 0.183 1 72.88 426 VAL A CA 1
ATOM 3253 C C . VAL A 1 426 ? 37.031 30.703 -0.037 1 72.88 426 VAL A C 1
ATOM 3255 O O . VAL A 1 426 ? 37.469 29.938 -0.893 1 72.88 426 VAL A O 1
ATOM 3258 N N . PHE A 1 427 ? 37.875 31.562 0.766 1 69 427 PHE A N 1
ATOM 3259 C CA . PHE A 1 427 ? 39.344 31.453 0.782 1 69 427 PHE A CA 1
ATOM 3260 C C . PHE A 1 427 ? 39.781 30.547 1.916 1 69 427 PHE A C 1
ATOM 3262 O O . PHE A 1 427 ? 39.5 30.812 3.086 1 69 427 PHE A O 1
ATOM 3269 N N . VAL A 1 428 ? 40.219 29.344 1.691 1 61.38 428 VAL A N 1
ATOM 3270 C CA . VAL A 1 428 ? 40.75 28.422 2.688 1 61.38 428 VAL A CA 1
ATOM 3271 C C . VAL A 1 428 ? 42.281 28.5 2.68 1 61.38 428 VAL A C 1
ATOM 3273 O O . VAL A 1 428 ? 42.906 28.422 1.62 1 61.38 428 VAL A O 1
ATOM 3276 N N . GLY A 1 429 ? 42.812 29.078 3.734 1 53.03 429 GLY A N 1
ATOM 3277 C CA . GLY A 1 429 ? 44.281 29.156 3.84 1 53.03 429 GLY A CA 1
ATOM 3278 C C . GLY A 1 429 ? 44.969 27.812 3.719 1 53.03 429 GLY A C 1
ATOM 3279 O O . GLY A 1 429 ? 44.344 26.766 3.936 1 53.03 429 GLY A O 1
ATOM 3280 N N . ALA A 1 430 ? 45.969 27.688 3.098 1 45.34 430 ALA A N 1
ATOM 3281 C CA . ALA A 1 430 ? 46.844 26.516 3.08 1 45.34 430 ALA A CA 1
ATOM 3282 C C . ALA A 1 430 ? 47.125 26.016 4.496 1 45.34 430 ALA A C 1
ATOM 3284 O O . ALA A 1 430 ? 47.688 26.734 5.309 1 45.34 430 ALA A O 1
ATOM 3285 N N . ARG A 1 431 ? 46.25 25.25 5.219 1 41.75 431 ARG A N 1
ATOM 3286 C CA . ARG A 1 431 ? 46.781 24.609 6.414 1 41.75 431 ARG A CA 1
ATOM 3287 C C . ARG A 1 431 ? 48.188 24.078 6.156 1 41.75 431 ARG A C 1
ATOM 3289 O O . ARG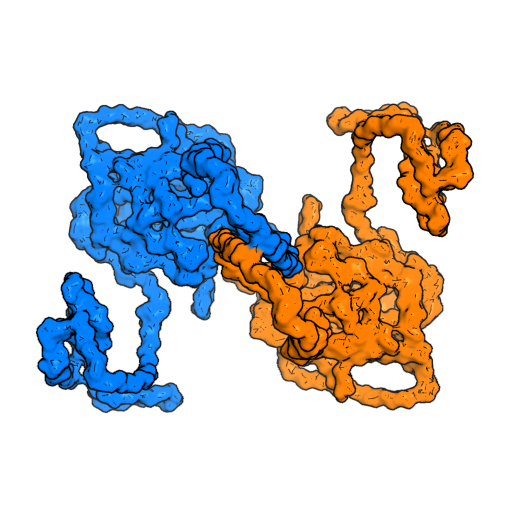 A 1 431 ? 48.469 23.531 5.086 1 41.75 431 ARG A O 1
ATOM 3296 N N . GLY A 1 432 ? 49.094 24.594 6.766 1 37.75 432 GLY A N 1
ATOM 3297 C CA . GLY A 1 432 ? 50.406 24 6.746 1 37.75 432 GLY A CA 1
ATOM 3298 C C . GLY A 1 432 ? 50.375 22.484 6.797 1 37.75 432 GLY A C 1
ATOM 3299 O O . GLY A 1 432 ? 51.094 21.828 6.043 1 37.75 432 GLY A O 1
ATOM 3300 N N . THR A 1 433 ? 50.156 21.875 8.039 1 36.47 433 THR A N 1
ATOM 3301 C CA . THR A 1 433 ? 50.531 20.484 8.25 1 36.47 433 THR A CA 1
ATOM 3302 C C . THR A 1 433 ? 49.562 19.547 7.566 1 36.47 433 THR A C 1
ATOM 3304 O O . THR A 1 433 ? 48.344 19.766 7.625 1 36.47 433 THR A O 1
ATOM 3307 N N . THR A 1 434 ? 49.969 18.688 6.609 1 34.25 434 THR A N 1
ATOM 3308 C CA . THR A 1 434 ? 49.406 17.547 5.898 1 34.25 434 THR A CA 1
ATOM 3309 C C . THR A 1 434 ? 48.594 16.672 6.852 1 34.25 434 THR A C 1
ATOM 3311 O O . THR A 1 434 ? 49.156 16.031 7.742 1 34.25 434 THR A O 1
ATOM 3314 N N . PRO A 1 435 ? 47.594 17.047 7.559 1 34.19 435 PRO A N 1
ATOM 3315 C CA . PRO A 1 435 ? 47.094 15.859 8.266 1 34.19 435 PRO A CA 1
ATOM 3316 C C . PRO A 1 435 ? 47 14.633 7.363 1 34.19 435 PRO A C 1
ATOM 3318 O O . PRO A 1 435 ? 46.812 14.773 6.148 1 34.19 435 PRO A O 1
ATOM 3321 N N . ALA A 1 436 ? 47.688 13.461 7.746 1 32.94 436 ALA A N 1
ATOM 3322 C CA . ALA A 1 436 ? 47.625 12.188 7.035 1 32.94 436 ALA A CA 1
ATOM 3323 C C . ALA A 1 436 ? 46.188 11.922 6.531 1 32.94 436 ALA A C 1
ATOM 3325 O O . ALA A 1 436 ? 45.281 11.711 7.324 1 32.94 436 ALA A O 1
ATOM 3326 N N . LEU A 1 437 ? 45.719 12.656 5.527 1 31.05 437 LEU A N 1
ATOM 3327 C CA . LEU A 1 437 ? 44.469 12.25 4.898 1 31.05 437 LEU A CA 1
ATOM 3328 C C . LEU A 1 437 ? 44.438 10.742 4.664 1 31.05 437 LEU A C 1
ATOM 3330 O O . LEU A 1 437 ? 45.469 10.156 4.254 1 31.05 437 LEU A O 1
ATOM 3334 N N . PRO A 1 438 ? 43.688 9.977 5.5 1 32.81 438 PRO A N 1
ATOM 3335 C CA . PRO A 1 438 ? 43.781 8.609 5 1 32.81 438 PRO A CA 1
ATOM 3336 C C . PRO A 1 438 ? 43.844 8.531 3.477 1 32.81 438 PRO A C 1
ATOM 3338 O O . PRO A 1 438 ? 43.375 9.445 2.791 1 32.81 438 PRO A O 1
ATOM 3341 N N . THR A 1 439 ? 44.969 7.992 2.879 1 28.2 439 THR A N 1
ATOM 3342 C CA . THR A 1 439 ? 45.438 7.762 1.525 1 28.2 439 THR A CA 1
ATOM 3343 C C . THR A 1 439 ? 44.281 7.582 0.55 1 28.2 439 THR A C 1
ATOM 3345 O O . THR A 1 439 ? 44.469 7.703 -0.664 1 28.2 439 THR A O 1
ATOM 3348 N N . THR A 1 440 ? 43.281 6.883 0.943 1 26.78 440 THR A N 1
ATOM 3349 C CA . THR A 1 440 ? 42.5 6.484 -0.239 1 26.78 440 THR A CA 1
ATOM 3350 C C . THR A 1 440 ? 41.781 7.68 -0.852 1 26.78 440 THR A C 1
ATOM 3352 O O . THR A 1 440 ? 41.406 7.641 -2.02 1 26.78 440 THR A O 1
ATOM 3355 N N . ALA A 1 441 ? 41.062 8.531 -0.085 1 24.83 441 ALA A N 1
ATOM 3356 C CA . ALA A 1 441 ? 40.062 9.273 -0.875 1 24.83 441 ALA A CA 1
ATOM 3357 C C . ALA A 1 441 ? 40.719 10.438 -1.608 1 24.83 441 ALA A C 1
ATOM 3359 O O . ALA A 1 441 ? 41.75 10.961 -1.166 1 24.83 441 ALA A O 1
ATOM 3360 N N . ALA A 1 442 ? 40.188 11.078 -2.699 1 26.45 442 ALA A N 1
ATOM 3361 C CA . ALA A 1 442 ? 40.625 11.906 -3.814 1 26.45 442 ALA A CA 1
ATOM 3362 C C . ALA A 1 442 ? 41.219 13.219 -3.316 1 26.45 442 ALA A C 1
ATOM 3364 O O . ALA A 1 442 ? 40.875 13.688 -2.229 1 26.45 442 ALA A O 1
ATOM 3365 N N . SER A 1 443 ? 42.281 13.898 -3.916 1 25.8 443 SER A N 1
ATOM 3366 C CA . SER A 1 443 ? 43.219 15 -3.924 1 25.8 443 SER A CA 1
ATOM 3367 C C . SER A 1 443 ? 42.531 16.344 -3.773 1 25.8 443 SER A C 1
ATOM 3369 O O . SER A 1 443 ? 41.688 16.703 -4.594 1 25.8 443 SER A O 1
ATOM 3371 N N . ALA A 1 444 ? 42.281 16.891 -2.629 1 26.02 444 ALA A N 1
ATOM 3372 C CA . ALA A 1 444 ? 41.844 18.25 -2.32 1 26.02 444 ALA A CA 1
ATOM 3373 C C . ALA A 1 444 ? 42.688 19.297 -3.035 1 26.02 444 ALA A C 1
ATOM 3375 O O . ALA A 1 444 ? 43.906 19.359 -2.811 1 26.02 444 ALA A O 1
ATOM 3376 N N . MET A 1 445 ? 42.469 19.594 -4.367 1 25.66 445 MET A N 1
ATOM 3377 C CA . MET A 1 445 ? 43.219 20.547 -5.176 1 25.66 445 MET A CA 1
ATOM 3378 C C . MET A 1 445 ? 43.312 21.906 -4.48 1 25.66 445 MET A C 1
ATOM 3380 O O . MET A 1 445 ? 42.312 22.438 -4.004 1 25.66 445 MET A O 1
ATOM 3384 N N . THR A 1 446 ? 44.312 22.203 -3.811 1 26.5 446 THR A N 1
ATOM 3385 C CA . THR A 1 446 ? 44.844 23.453 -3.25 1 26.5 446 THR A CA 1
ATOM 3386 C C . THR A 1 446 ? 44.781 24.578 -4.289 1 26.5 446 THR A C 1
ATOM 3388 O O . THR A 1 446 ? 45.375 24.453 -5.359 1 26.5 446 THR A O 1
ATOM 3391 N N . ALA A 1 447 ? 43.625 25.281 -4.379 1 22.77 447 ALA A N 1
ATOM 3392 C CA . ALA A 1 447 ? 43.781 26.516 -5.141 1 22.77 447 ALA A CA 1
ATOM 3393 C C . ALA A 1 447 ? 44.656 27.516 -4.402 1 22.77 447 ALA A C 1
ATOM 3395 O O . ALA A 1 447 ? 44.562 27.641 -3.178 1 22.77 447 ALA A O 1
ATOM 3396 N N . MET B 1 1 ? -0.467 2.006 -44.375 1 34.06 1 MET B N 1
ATOM 3397 C CA . MET B 1 1 ? 0.842 1.927 -43.719 1 34.06 1 MET B CA 1
ATOM 3398 C C . MET B 1 1 ? 1.036 0.574 -43.062 1 34.06 1 MET B C 1
ATOM 3400 O O . MET B 1 1 ? 0.187 0.137 -42.281 1 34.06 1 MET B O 1
ATOM 3404 N N . GLN B 1 2 ? 1.646 -0.381 -43.656 1 40.22 2 GLN B N 1
ATOM 3405 C CA . GLN B 1 2 ? 1.808 -1.758 -43.219 1 40.22 2 GLN B CA 1
ATOM 3406 C C . GLN B 1 2 ? 2.621 -1.817 -41.906 1 40.22 2 GLN B C 1
ATOM 3408 O O . GLN B 1 2 ? 3.623 -1.111 -41.781 1 40.22 2 GLN B O 1
ATOM 3413 N N . ARG B 1 3 ? 2.109 -2.449 -40.875 1 40.03 3 ARG B N 1
ATOM 3414 C CA . ARG B 1 3 ? 2.811 -2.803 -39.656 1 40.03 3 ARG B CA 1
ATOM 3415 C C . ARG B 1 3 ? 4.078 -3.594 -39.969 1 40.03 3 ARG B C 1
ATOM 3417 O O . ARG B 1 3 ? 4.062 -4.52 -40.75 1 40.03 3 ARG B O 1
ATOM 3424 N N . ASP B 1 4 ? 5.328 -3.178 -39.469 1 49.62 4 ASP B N 1
ATOM 3425 C CA . ASP B 1 4 ? 6.707 -3.648 -39.531 1 49.62 4 ASP B CA 1
ATOM 3426 C C . ASP B 1 4 ? 7.363 -3.301 -40.875 1 49.62 4 ASP B C 1
ATOM 3428 O O . ASP B 1 4 ? 8.43 -3.822 -41.188 1 49.62 4 ASP B O 1
ATOM 3432 N N . GLY B 1 5 ? 6.57 -2.746 -41.75 1 42.34 5 GLY B N 1
ATOM 3433 C CA . GLY B 1 5 ? 7.215 -2.311 -43 1 42.34 5 GLY B CA 1
ATOM 3434 C C . GLY 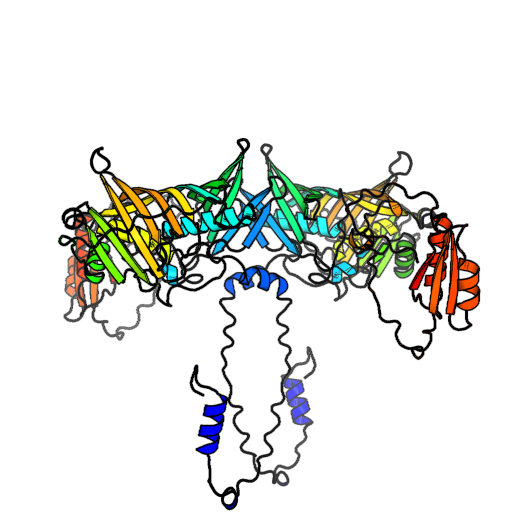B 1 5 ? 7.844 -0.934 -42.875 1 42.34 5 GLY B C 1
ATOM 3435 O O . GLY B 1 5 ? 7.551 -0.186 -41.938 1 42.34 5 GLY B O 1
ATOM 3436 N N . ASP B 1 6 ? 8.922 -0.698 -43.5 1 45.03 6 ASP B N 1
ATOM 3437 C CA . ASP B 1 6 ? 9.578 0.604 -43.531 1 45.03 6 ASP B CA 1
ATOM 3438 C C . ASP B 1 6 ? 8.633 1.693 -44.031 1 45.03 6 ASP B C 1
ATOM 3440 O O . ASP B 1 6 ? 8.203 1.676 -45.188 1 45.03 6 ASP B O 1
ATOM 3444 N N . ASP B 1 7 ? 8.039 2.352 -43.094 1 48 7 ASP B N 1
ATOM 3445 C CA . ASP B 1 7 ? 7.039 3.377 -43.375 1 48 7 ASP B CA 1
ATOM 3446 C C . ASP B 1 7 ? 7.512 4.324 -44.469 1 48 7 ASP B C 1
ATOM 3448 O O . ASP B 1 7 ? 6.707 4.797 -45.281 1 48 7 ASP B O 1
ATOM 3452 N N . ALA B 1 8 ? 8.797 4.539 -44.5 1 56 8 ALA B N 1
ATOM 3453 C CA . ALA B 1 8 ? 9.359 5.43 -45.5 1 56 8 ALA B CA 1
ATOM 3454 C C . ALA B 1 8 ? 9.242 4.82 -46.906 1 56 8 ALA B C 1
ATOM 3456 O O . ALA B 1 8 ? 8.852 5.5 -47.844 1 56 8 ALA B O 1
ATOM 3457 N N . ILE B 1 9 ? 9.609 3.619 -47.031 1 56.97 9 ILE B N 1
ATOM 3458 C CA . ILE B 1 9 ? 9.516 2.92 -48.312 1 56.97 9 ILE B CA 1
ATOM 3459 C C . ILE B 1 9 ? 8.055 2.783 -48.719 1 56.97 9 ILE B C 1
ATOM 3461 O O . ILE B 1 9 ? 7.703 3.023 -49.875 1 56.97 9 ILE B O 1
ATOM 3465 N N . THR B 1 10 ? 7.234 2.502 -47.75 1 51.12 10 THR B N 1
ATOM 3466 C CA . THR B 1 10 ? 5.809 2.367 -48 1 51.12 10 THR B CA 1
ATOM 3467 C C . THR B 1 10 ? 5.203 3.709 -48.406 1 51.12 10 THR B C 1
ATOM 3469 O O . THR B 1 10 ? 4.41 3.779 -49.344 1 51.12 10 THR B O 1
ATOM 3472 N N . PHE B 1 11 ? 5.629 4.699 -47.625 1 56.12 11 PHE B N 1
ATOM 3473 C CA . PHE B 1 11 ? 5.215 6.047 -48 1 56.12 11 PHE B CA 1
ATOM 3474 C C . PHE B 1 11 ? 5.707 6.402 -49.406 1 56.12 11 PHE B C 1
ATOM 3476 O O . PHE B 1 11 ? 4.926 6.859 -50.25 1 56.12 11 PHE B O 1
ATOM 3483 N N . HIS B 1 12 ? 6.914 6.168 -49.656 1 60.47 12 HIS B N 1
ATOM 3484 C CA . HIS B 1 12 ? 7.496 6.516 -50.938 1 60.47 12 HIS B CA 1
ATOM 3485 C C . HIS B 1 12 ? 6.926 5.645 -52.062 1 60.47 12 HIS B C 1
ATOM 3487 O O . HIS B 1 12 ? 6.688 6.129 -53.188 1 60.47 12 HIS B O 1
ATOM 3493 N N . THR B 1 13 ? 6.699 4.41 -51.812 1 52.5 13 THR B N 1
ATOM 3494 C CA . THR B 1 13 ? 6.09 3.514 -52.781 1 52.5 13 THR B CA 1
ATOM 3495 C C . THR B 1 13 ? 4.66 3.945 -53.094 1 52.5 13 THR B C 1
ATOM 3497 O O . THR B 1 13 ? 4.262 3.982 -54.25 1 52.5 13 THR B O 1
ATOM 3500 N N . ASN B 1 14 ? 3.939 4.23 -51.938 1 52.38 14 ASN B N 1
ATOM 3501 C CA . ASN B 1 14 ? 2.582 4.715 -52.156 1 52.38 14 ASN B CA 1
ATOM 3502 C C . ASN B 1 14 ? 2.576 6.094 -52.812 1 52.38 14 ASN B C 1
ATOM 3504 O O . ASN B 1 14 ? 1.75 6.371 -53.688 1 52.38 14 ASN B O 1
ATOM 3508 N N . LEU B 1 15 ? 3.479 6.832 -52.219 1 51.88 15 LEU B N 1
ATOM 3509 C CA . LEU B 1 15 ? 3.668 8.125 -52.875 1 51.88 15 LEU B CA 1
ATOM 3510 C C . LEU B 1 15 ? 4.047 7.945 -54.344 1 51.88 15 LEU B C 1
ATOM 3512 O O . LEU B 1 15 ? 3.535 8.656 -55.219 1 51.88 15 LEU B O 1
ATOM 3516 N N . ALA B 1 16 ? 5.016 7.039 -54.656 1 48.38 16 ALA B N 1
ATOM 3517 C CA . ALA B 1 16 ? 5.414 6.734 -56.031 1 48.38 16 ALA B CA 1
ATOM 3518 C C . ALA B 1 16 ? 4.234 6.188 -56.812 1 48.38 16 ALA B C 1
ATOM 3520 O O . ALA B 1 16 ? 4.125 6.441 -58.031 1 48.38 16 ALA B O 1
ATOM 3521 N N . ALA B 1 17 ? 3.486 5.242 -56.094 1 42.53 17 ALA B N 1
ATOM 3522 C CA . ALA B 1 17 ? 2.295 4.703 -56.75 1 42.53 17 ALA B CA 1
ATOM 3523 C C . ALA B 1 17 ? 1.255 5.793 -56.969 1 42.53 17 ALA B C 1
ATOM 3525 O O . ALA B 1 17 ? 0.45 5.707 -57.906 1 42.53 17 ALA B O 1
ATOM 3526 N N . VAL B 1 18 ? 1.127 6.625 -55.906 1 45.94 18 VAL B N 1
ATOM 3527 C CA . VAL B 1 18 ? 0.311 7.809 -56.156 1 45.94 18 VAL B CA 1
ATOM 3528 C C . VAL B 1 18 ? 0.975 8.664 -57.25 1 45.94 18 VAL B C 1
ATOM 3530 O O . VAL B 1 18 ? 0.464 9.727 -57.594 1 45.94 18 VAL B O 1
ATOM 3533 N N . GLY B 1 19 ? 2.025 8.023 -57.875 1 37.31 19 GLY B N 1
ATOM 3534 C CA . GLY B 1 19 ? 2.756 8.688 -58.938 1 37.31 19 GLY B CA 1
ATOM 3535 C C . GLY B 1 19 ? 1.924 9.711 -59.688 1 37.31 19 GLY B C 1
ATOM 3536 O O . GLY B 1 19 ? 0.932 10.219 -59.156 1 37.31 19 GLY B O 1
ATOM 3537 N N . LYS B 1 20 ? 1.881 9.531 -61.156 1 41.53 20 LYS B N 1
ATOM 3538 C CA . LYS B 1 20 ? 1.894 10.438 -62.281 1 41.53 20 LYS B CA 1
ATOM 3539 C C . LYS B 1 20 ? 0.516 11.055 -62.531 1 41.53 20 LYS B C 1
ATOM 3541 O O . LYS B 1 20 ? -0.137 10.766 -63.531 1 41.53 20 LYS B O 1
ATOM 3546 N N . LYS B 1 21 ? -0.373 11.023 -61.594 1 39.44 21 LYS B N 1
ATOM 3547 C CA . LYS B 1 21 ? -1.507 11.719 -62.188 1 39.44 21 LYS B CA 1
ATOM 3548 C C . LYS B 1 21 ? -1.164 13.172 -62.5 1 39.44 21 LYS B C 1
ATOM 3550 O O . LYS B 1 21 ? -0.55 13.852 -61.688 1 39.44 21 LYS B O 1
ATOM 3555 N N . PRO B 1 22 ? -1.106 13.602 -63.75 1 38.25 22 PRO B N 1
ATOM 3556 C CA . PRO B 1 22 ? -0.738 14.93 -64.25 1 38.25 22 PRO B CA 1
ATOM 3557 C C . PRO B 1 22 ? -1.421 16.047 -63.469 1 38.25 22 PRO B C 1
ATOM 3559 O O . PRO B 1 22 ? -2.518 15.867 -62.938 1 38.25 22 PRO B O 1
ATOM 3562 N N . ALA B 1 23 ? -0.667 16.938 -62.812 1 39.72 23 ALA B N 1
ATOM 3563 C CA . ALA B 1 23 ? -1 18.156 -62.094 1 39.72 23 ALA B CA 1
ATOM 3564 C C . ALA B 1 23 ? -2.188 18.875 -62.719 1 39.72 23 ALA B C 1
ATOM 3566 O O . ALA B 1 23 ? -2.945 19.562 -62.031 1 39.72 23 ALA B O 1
ATOM 3567 N N . ASP B 1 24 ? -2.223 18.844 -64.062 1 38.5 24 ASP B N 1
ATOM 3568 C CA . ASP B 1 24 ? -3.145 19.719 -64.75 1 38.5 24 ASP B CA 1
ATOM 3569 C C . ASP B 1 24 ? -4.598 19.375 -64.438 1 38.5 24 ASP B C 1
ATOM 3571 O O . ASP B 1 24 ? -5.516 20.094 -64.875 1 38.5 24 ASP B O 1
ATOM 3575 N N . ALA B 1 25 ? -4.828 18.062 -64.312 1 38.69 25 ALA B N 1
ATOM 3576 C CA . ALA B 1 25 ? -6.262 17.797 -64.188 1 38.69 25 ALA B CA 1
ATOM 3577 C C . ALA B 1 25 ? -6.801 18.25 -62.844 1 38.69 25 ALA B C 1
ATOM 3579 O O . ALA B 1 25 ? -7.949 17.969 -62.5 1 38.69 25 ALA B O 1
ATOM 3580 N N . VAL B 1 26 ? -5.852 18.406 -61.844 1 37.12 26 VAL B N 1
ATOM 3581 C CA . VAL B 1 26 ? -6.395 18.688 -60.531 1 37.12 26 VAL B CA 1
ATOM 3582 C C . VAL B 1 26 ? -6.922 20.125 -60.5 1 37.12 26 VAL B C 1
ATOM 3584 O O . VAL B 1 26 ? -6.145 21.078 -60.562 1 37.12 26 VAL B O 1
ATOM 3587 N N . THR B 1 27 ? -7.824 20.406 -61.281 1 37.78 27 THR B N 1
ATOM 3588 C CA . THR B 1 27 ? -8.477 21.703 -61.219 1 37.78 27 THR B CA 1
ATOM 3589 C C . THR B 1 27 ? -8.961 22 -59.781 1 37.78 27 THR B C 1
ATOM 3591 O O . THR B 1 27 ? -9.766 22.906 -59.594 1 37.78 27 THR B O 1
ATOM 3594 N N . GLY B 1 28 ? -8.719 21 -58.969 1 38.38 28 GLY B N 1
ATOM 3595 C CA . GLY B 1 28 ? -9.359 21.219 -57.688 1 38.38 28 GLY B CA 1
ATOM 3596 C C . GLY B 1 28 ? -8.742 22.359 -56.906 1 38.38 28 GLY B C 1
ATOM 3597 O O . GLY B 1 28 ? -7.582 22.719 -57.125 1 38.38 28 GLY B O 1
ATOM 3598 N N . GLN B 1 29 ? -9.398 23.453 -56.75 1 35.53 29 GLN B N 1
ATOM 3599 C CA . GLN B 1 29 ? -8.984 24.578 -55.906 1 35.53 29 GLN B CA 1
ATOM 3600 C C . GLN B 1 29 ? -8.633 24.109 -54.5 1 35.53 29 GLN B C 1
ATOM 3602 O O . GLN B 1 29 ? -9.211 23.141 -54 1 35.53 29 GLN B O 1
ATOM 3607 N N . LEU B 1 30 ? -7.441 24.297 -54.125 1 35.59 30 LEU B N 1
ATOM 3608 C CA . LEU B 1 30 ? -6.965 24.078 -52.75 1 35.59 30 LEU B CA 1
ATOM 3609 C C . LEU B 1 30 ? -7.992 24.547 -51.75 1 35.59 30 LEU B C 1
ATOM 3611 O O . LEU B 1 30 ? -8.438 25.703 -51.781 1 35.59 30 LEU B O 1
ATOM 3615 N N . ALA B 1 31 ? -8.938 23.688 -51.344 1 37.12 31 ALA B N 1
ATOM 3616 C CA . ALA B 1 31 ? -9.883 24.094 -50.312 1 37.12 31 ALA B CA 1
ATOM 3617 C C . ALA B 1 31 ? -9.148 24.578 -49.062 1 37.12 31 ALA B C 1
ATOM 3619 O O . ALA B 1 31 ? -8.086 24.062 -48.719 1 37.12 31 ALA B O 1
ATOM 3620 N N . ASP B 1 32 ? -9.172 25.859 -48.812 1 33.59 32 ASP B N 1
ATOM 3621 C CA . ASP B 1 32 ? -8.703 26.391 -47.531 1 33.59 32 ASP B CA 1
ATOM 3622 C C . ASP B 1 32 ? -9.234 25.562 -46.375 1 33.59 32 ASP B C 1
ATOM 3624 O O . ASP B 1 32 ? -10.445 25.5 -46.156 1 33.59 32 ASP B O 1
ATOM 3628 N N . ILE B 1 33 ? -8.734 24.422 -46.156 1 37.88 33 ILE B N 1
ATOM 3629 C CA . ILE B 1 33 ? -9.109 23.547 -45.062 1 37.88 33 ILE B CA 1
ATOM 3630 C C . ILE B 1 33 ? -9.078 24.344 -43.75 1 37.88 33 ILE B C 1
ATOM 3632 O O . ILE B 1 33 ? -8.133 25.094 -43.5 1 37.88 33 ILE B O 1
ATOM 3636 N N . PRO B 1 34 ? -10.305 24.656 -43.281 1 37.72 34 PRO B N 1
ATOM 3637 C CA . PRO B 1 34 ? -10.227 25.328 -42 1 37.72 34 PRO B CA 1
ATOM 3638 C C . PRO B 1 34 ? -9.164 24.734 -41.062 1 37.72 34 PRO B C 1
ATOM 3640 O O . PRO B 1 34 ? -8.898 23.531 -41.125 1 37.72 34 PRO B O 1
ATOM 3643 N N . VAL B 1 35 ? -8.203 25.422 -40.75 1 38.06 35 VAL B N 1
ATOM 3644 C CA . VAL B 1 35 ? -7.242 25.016 -39.719 1 38.06 35 VAL B CA 1
ATOM 3645 C C . VAL B 1 35 ? -7.984 24.438 -38.5 1 38.06 35 VAL B C 1
ATOM 3647 O O . VAL B 1 35 ? -9.102 24.844 -38.219 1 38.06 35 VAL B O 1
ATOM 3650 N N . THR B 1 36 ? -8.125 23.094 -38.438 1 35.72 36 THR B N 1
ATOM 3651 C CA . THR B 1 36 ? -8.688 22.469 -37.281 1 35.72 36 THR B CA 1
ATOM 3652 C C . THR B 1 36 ? -8.398 23.281 -36.031 1 35.72 36 THR B C 1
ATOM 3654 O O . THR B 1 36 ? -7.242 23.609 -35.75 1 35.72 36 THR B O 1
ATOM 3657 N N . PRO B 1 37 ? -9.367 24.125 -35.656 1 36.59 37 PRO B N 1
ATOM 3658 C CA . PRO B 1 37 ? -9.047 24.75 -34.375 1 36.59 37 PRO B CA 1
ATOM 3659 C C . PRO B 1 37 ? -8.617 23.75 -33.281 1 36.59 37 PRO B C 1
ATOM 3661 O O . PRO B 1 37 ? -9.258 22.719 -33.125 1 36.59 37 PRO B O 1
ATOM 3664 N N . TRP B 1 38 ? -7.309 23.516 -33.219 1 34.62 38 TRP B N 1
ATOM 3665 C CA . TRP B 1 38 ? -6.797 22.734 -32.094 1 34.62 38 TRP B CA 1
ATOM 3666 C C . TRP B 1 38 ? -7.406 23.219 -30.781 1 34.62 38 TRP B C 1
ATOM 3668 O O . TRP B 1 38 ? -7.402 24.406 -30.484 1 34.62 38 TRP B O 1
ATOM 3678 N N . GLN B 1 39 ? -8.562 22.688 -30.547 1 34.22 39 GLN B N 1
ATOM 3679 C CA . GLN B 1 39 ? -8.891 22.938 -29.141 1 34.22 39 GLN B CA 1
ATOM 3680 C C . GLN B 1 39 ? -7.84 22.312 -28.234 1 34.22 39 GLN B C 1
ATOM 3682 O O . GLN B 1 39 ? -7.641 21.094 -28.234 1 34.22 39 GLN B O 1
ATOM 3687 N N . HIS B 1 40 ? -6.781 22.984 -28.016 1 32.72 40 HIS B N 1
ATOM 3688 C CA . HIS B 1 40 ? -5.785 22.594 -27.031 1 32.72 40 HIS B CA 1
ATOM 3689 C C . HIS B 1 40 ? -6.414 22.422 -25.641 1 32.72 40 HIS B C 1
ATOM 3691 O O . HIS B 1 40 ? -6.59 23.406 -24.922 1 32.72 40 HIS B O 1
ATOM 3697 N N . THR B 1 41 ? -7.473 21.719 -25.672 1 33 41 THR B N 1
ATOM 3698 C CA . THR B 1 41 ? -7.82 21.453 -24.281 1 33 41 THR B CA 1
ATOM 3699 C C . THR B 1 41 ? -6.738 20.625 -23.609 1 33 41 THR B C 1
ATOM 3701 O O . THR B 1 41 ? -6.336 19.578 -24.125 1 33 41 THR B O 1
ATOM 3704 N N . GLN B 1 42 ? -5.926 21.312 -23.031 1 30.03 42 GLN B N 1
ATOM 3705 C CA . GLN B 1 42 ? -4.98 20.594 -22.188 1 30.03 42 GLN B CA 1
ATOM 3706 C C . GLN B 1 42 ? -5.699 19.578 -21.281 1 30.03 42 GLN B C 1
ATOM 3708 O O . GLN B 1 42 ? -6.625 19.938 -20.562 1 30.03 42 GLN B O 1
ATOM 3713 N N . PHE B 1 43 ? -5.988 18.516 -21.844 1 33.25 43 PHE B N 1
ATOM 3714 C CA . PHE B 1 43 ? -6.348 17.484 -20.875 1 33.25 43 PHE B CA 1
ATOM 3715 C C . PHE B 1 43 ? -5.195 17.203 -19.922 1 33.25 43 PHE B C 1
ATOM 3717 O O . PHE B 1 43 ? -4.133 16.734 -20.328 1 33.25 43 PHE B O 1
ATOM 3724 N N . TRP B 1 44 ? -5.02 18.219 -19.062 1 31.81 44 TRP B N 1
ATOM 3725 C CA . TRP B 1 44 ? -4.055 17.953 -18 1 31.81 44 TRP B CA 1
ATOM 3726 C C . TRP B 1 44 ? -4.25 16.547 -17.438 1 31.81 44 TRP B C 1
ATOM 3728 O O . TRP B 1 44 ? -5.363 16.172 -17.062 1 31.81 44 TRP B O 1
ATOM 3738 N N . VAL B 1 45 ? -3.723 15.602 -18.125 1 34.78 45 VAL B N 1
ATOM 3739 C CA . VAL B 1 45 ? -3.533 14.422 -17.281 1 34.78 45 VAL B CA 1
ATOM 3740 C C . VAL B 1 45 ? -2.979 14.836 -15.922 1 34.78 45 VAL B C 1
ATOM 3742 O O . VAL B 1 45 ? -1.948 15.508 -15.844 1 34.78 45 VAL B O 1
ATOM 3745 N N . GLU B 1 46 ? -3.748 15.117 -14.914 1 35.12 46 GLU B N 1
ATOM 3746 C CA . GLU B 1 46 ? -3.256 15.32 -13.555 1 35.12 46 GLU B CA 1
ATOM 3747 C C . GLU B 1 46 ? -1.963 14.547 -13.312 1 35.12 46 GLU B C 1
ATOM 3749 O O . GLU B 1 46 ? -1.688 13.562 -13.992 1 35.12 46 GLU B O 1
ATOM 3754 N N . ASP B 1 47 ? -1.026 15.086 -12.508 1 35.72 47 ASP B N 1
ATOM 3755 C CA . ASP B 1 47 ? 0.295 14.633 -12.078 1 35.72 47 ASP B CA 1
ATOM 3756 C C . ASP B 1 47 ? 0.319 13.125 -11.867 1 35.72 47 ASP B C 1
ATOM 3758 O O . ASP B 1 47 ? -0.427 12.594 -11.039 1 35.72 47 ASP B O 1
ATOM 3762 N N . ARG B 1 48 ? 0.75 12.328 -12.797 1 41.53 48 ARG B N 1
ATOM 3763 C CA . ARG B 1 48 ? 0.95 10.914 -13.078 1 41.53 48 ARG B CA 1
ATOM 3764 C C . ARG B 1 48 ? 2 10.312 -12.148 1 41.53 48 ARG B C 1
ATOM 3766 O O . ARG B 1 48 ? 2.449 9.188 -12.352 1 41.53 48 ARG B O 1
ATOM 3773 N N . SER B 1 49 ? 2.627 11.133 -11.344 1 42.47 49 SER B N 1
ATOM 3774 C CA . SER B 1 49 ? 3.717 10.547 -10.57 1 42.47 49 SER B CA 1
ATOM 3775 C C . SER B 1 49 ? 3.258 9.297 -9.836 1 42.47 49 SER B C 1
ATOM 3777 O O . SER B 1 49 ? 3.953 8.273 -9.836 1 42.47 49 SER B O 1
ATOM 3779 N N . GLY B 1 50 ? 2.117 9.391 -9.141 1 44.03 50 GLY B N 1
ATOM 3780 C CA . GLY B 1 50 ? 1.601 8.188 -8.508 1 44.03 50 GLY B CA 1
ATOM 3781 C C . GLY B 1 50 ? 1.239 7.094 -9.492 1 44.03 50 GLY B C 1
ATOM 3782 O O . GLY B 1 50 ? 1.334 5.906 -9.18 1 44.03 50 GLY B O 1
ATOM 3783 N N . ILE B 1 51 ? 0.868 7.461 -10.711 1 45.66 51 ILE B N 1
ATOM 3784 C CA . ILE B 1 51 ? 0.453 6.531 -11.758 1 45.66 51 ILE B CA 1
ATOM 3785 C C . ILE B 1 51 ? 1.665 5.758 -12.266 1 45.66 51 ILE B C 1
ATOM 3787 O O . ILE B 1 51 ? 1.58 4.555 -12.523 1 45.66 51 ILE B O 1
ATOM 3791 N N . SER B 1 52 ? 2.754 6.473 -12.297 1 46.16 52 SER B N 1
ATOM 3792 C CA . SER B 1 52 ? 3.955 5.82 -12.812 1 46.16 52 SER B CA 1
ATOM 3793 C C . SER B 1 52 ? 4.375 4.656 -11.93 1 46.16 52 SER B C 1
ATOM 3795 O O . SER B 1 52 ? 4.762 3.596 -12.43 1 46.16 52 SER B O 1
ATOM 3797 N N . GLU B 1 53 ? 4.234 4.883 -10.672 1 53.81 53 GLU B N 1
ATOM 3798 C CA . GLU B 1 53 ? 4.625 3.82 -9.75 1 53.81 53 GLU B CA 1
ATOM 3799 C C . GLU B 1 53 ? 3.693 2.615 -9.867 1 53.81 53 GLU B C 1
ATOM 3801 O O . GLU B 1 53 ? 4.133 1.471 -9.758 1 53.81 53 GLU B O 1
ATOM 3806 N N . LEU B 1 54 ? 2.541 2.92 -10.266 1 55.81 54 LEU B N 1
ATOM 3807 C CA . LEU B 1 54 ? 1.581 1.829 -10.398 1 55.81 54 LEU B CA 1
ATOM 3808 C C . LEU B 1 54 ? 1.818 1.047 -11.68 1 55.81 54 LEU B C 1
ATOM 3810 O O . LEU B 1 54 ? 1.693 -0.179 -11.703 1 55.81 54 LEU B O 1
ATOM 3814 N N . VAL B 1 55 ? 2.234 1.693 -12.727 1 54.06 55 VAL B N 1
ATOM 3815 C CA . VAL B 1 55 ? 2.477 1.021 -14 1 54.06 55 VAL B CA 1
ATOM 3816 C C . VAL B 1 55 ? 3.717 0.137 -13.883 1 54.06 55 VAL B C 1
ATOM 3818 O O . VAL B 1 55 ? 3.756 -0.963 -14.438 1 54.06 55 VAL B O 1
ATOM 3821 N N . ALA B 1 56 ? 4.621 0.462 -13.016 1 69.06 56 ALA B N 1
ATOM 3822 C CA . ALA B 1 56 ? 5.887 -0.257 -12.906 1 69.06 56 ALA B CA 1
ATOM 3823 C C . ALA B 1 56 ? 5.797 -1.371 -11.867 1 69.06 56 ALA B C 1
ATOM 3825 O O . ALA B 1 56 ? 6.656 -2.254 -11.812 1 69.06 56 ALA B O 1
ATOM 3826 N N . ALA B 1 57 ? 4.668 -1.441 -11.344 1 85.88 57 ALA B N 1
ATOM 3827 C CA . ALA B 1 57 ? 4.555 -2.406 -10.25 1 85.88 57 ALA B CA 1
ATOM 3828 C C . ALA B 1 57 ? 4.391 -3.826 -10.789 1 85.88 57 ALA B C 1
ATOM 3830 O O . ALA B 1 57 ? 3.809 -4.027 -11.859 1 85.88 57 ALA B O 1
ATOM 3831 N N . HIS B 1 58 ? 5.051 -4.789 -10.188 1 95.06 58 HIS B N 1
ATOM 3832 C CA . HIS B 1 58 ? 4.871 -6.203 -10.5 1 95.06 58 HIS B CA 1
ATOM 3833 C C . HIS B 1 58 ? 3.391 -6.555 -10.625 1 95.06 58 HIS B C 1
ATOM 3835 O O . HIS B 1 58 ? 2.596 -6.246 -9.734 1 95.06 58 HIS B O 1
ATOM 3841 N N . PRO B 1 59 ? 2.98 -7.207 -11.625 1 94.56 59 PRO B N 1
ATOM 3842 C CA . PRO B 1 59 ? 1.557 -7.383 -11.922 1 94.56 59 PRO B CA 1
ATOM 3843 C C . PRO B 1 59 ? 0.822 -8.172 -10.844 1 94.56 59 PRO B C 1
ATOM 3845 O O . PRO B 1 59 ? -0.375 -7.969 -10.633 1 94.56 59 PRO B O 1
ATOM 3848 N N . LEU B 1 60 ? 1.545 -9.055 -10.195 1 97.62 60 LEU B N 1
ATOM 3849 C CA . LEU B 1 60 ? 0.866 -9.922 -9.242 1 97.62 60 LEU B CA 1
ATOM 3850 C C . LEU B 1 60 ? 1.108 -9.445 -7.809 1 97.62 60 LEU B C 1
ATOM 3852 O O . LEU B 1 60 ? 0.452 -9.914 -6.875 1 97.62 60 LEU B O 1
ATOM 3856 N N . LEU B 1 61 ? 2.049 -8.609 -7.574 1 96.94 61 LEU B N 1
ATOM 3857 C CA . LEU B 1 61 ? 2.318 -8.055 -6.254 1 96.94 61 LEU B CA 1
ATOM 3858 C C . LEU B 1 61 ? 1.618 -6.715 -6.07 1 96.94 61 LEU B C 1
ATOM 3860 O O . LEU B 1 61 ? 1.008 -6.465 -5.027 1 96.94 61 LEU B O 1
ATOM 3864 N N . GLY B 1 62 ? 1.723 -5.898 -7.137 1 95.19 62 GLY B N 1
ATOM 3865 C CA . GLY B 1 62 ? 1.076 -4.594 -7.102 1 95.19 62 GLY B CA 1
ATOM 3866 C C . GLY B 1 62 ? 1.83 -3.576 -6.266 1 95.19 62 GLY B C 1
ATOM 3867 O O . GLY B 1 62 ? 3.059 -3.504 -6.328 1 95.19 62 GLY B O 1
ATOM 3868 N N . VAL B 1 63 ? 1.082 -2.764 -5.543 1 93.44 63 VAL B N 1
ATOM 3869 C CA . VAL B 1 63 ? 1.654 -1.656 -4.781 1 93.44 63 VAL B CA 1
ATOM 3870 C C . VAL B 1 63 ? 2.377 -2.193 -3.549 1 93.44 63 VAL B C 1
ATOM 3872 O O . VAL B 1 63 ? 1.876 -3.092 -2.871 1 93.44 63 VAL B O 1
ATOM 3875 N N . HIS B 1 64 ? 3.506 -1.559 -3.287 1 95.62 64 HIS B N 1
ATOM 3876 C CA . HIS B 1 64 ? 4.379 -1.993 -2.201 1 95.62 64 HIS B CA 1
ATOM 3877 C C . HIS B 1 64 ? 4.496 -0.92 -1.125 1 95.62 64 HIS B C 1
ATOM 3879 O O . HIS B 1 64 ? 4.691 0.258 -1.435 1 95.62 64 HIS B O 1
ATOM 3885 N N . ILE B 1 65 ? 4.301 -1.289 0.157 1 94.62 65 ILE B N 1
ATOM 3886 C CA . ILE B 1 65 ? 4.594 -0.405 1.28 1 94.62 65 ILE B CA 1
ATOM 3887 C C . ILE B 1 65 ? 5.477 -1.131 2.293 1 94.62 65 ILE B C 1
ATOM 3889 O O . ILE B 1 65 ? 5.152 -2.238 2.727 1 94.62 65 ILE B O 1
ATOM 3893 N N . GLU B 1 66 ? 6.633 -0.551 2.609 1 93.94 66 GLU B N 1
ATOM 3894 C CA . GLU B 1 66 ? 7.426 -1.02 3.74 1 93.94 66 GLU B CA 1
ATOM 3895 C C . GLU B 1 66 ? 6.883 -0.478 5.059 1 93.94 66 GLU B C 1
ATOM 3897 O O . GLU B 1 66 ? 6.625 0.722 5.184 1 93.94 66 GLU B O 1
ATOM 3902 N N . VAL B 1 67 ? 6.664 -1.347 5.961 1 91.31 67 VAL B N 1
ATOM 3903 C CA . VAL B 1 67 ? 6.125 -0.964 7.258 1 91.31 67 VAL B CA 1
ATOM 3904 C C . VAL B 1 67 ? 7.25 -0.475 8.164 1 91.31 67 VAL B C 1
ATOM 3906 O O . VAL B 1 67 ? 8.211 -1.206 8.422 1 91.31 67 VAL B O 1
ATOM 3909 N N . PRO B 1 68 ? 7.191 0.709 8.656 1 87.69 68 PRO B N 1
ATOM 3910 C CA . PRO B 1 68 ? 8.305 1.309 9.398 1 87.69 68 PRO B CA 1
ATOM 3911 C C . PRO B 1 68 ? 8.656 0.53 10.664 1 87.69 68 PRO B C 1
ATOM 3913 O O . PRO B 1 68 ? 9.836 0.333 10.961 1 87.69 68 PRO B O 1
ATOM 3916 N N . SER B 1 69 ? 7.699 0.109 11.555 1 75.81 69 SER B N 1
ATOM 3917 C CA . SER B 1 69 ? 7.953 -0.473 12.867 1 75.81 69 SER B CA 1
ATOM 3918 C C . SER B 1 69 ? 8.641 -1.829 12.75 1 75.81 69 SER B C 1
ATOM 3920 O O . SER B 1 69 ? 9.523 -2.156 13.547 1 75.81 69 SER B O 1
ATOM 3922 N N . GLY B 1 70 ? 8.398 -2.641 11.82 1 71.62 70 GLY B N 1
ATOM 3923 C CA . GLY B 1 70 ? 8.883 -4.012 11.75 1 71.62 70 GLY B CA 1
ATOM 3924 C C . GLY B 1 70 ? 9.742 -4.281 10.531 1 71.62 70 GLY B C 1
ATOM 3925 O O . GLY B 1 70 ? 10.344 -5.352 10.414 1 71.62 70 GLY B O 1
ATOM 3926 N N . HIS B 1 71 ? 9.859 -3.326 9.766 1 75.62 71 HIS B N 1
ATOM 3927 C CA . HIS B 1 71 ? 10.531 -3.459 8.477 1 75.62 71 HIS B CA 1
ATOM 3928 C C . HIS B 1 71 ? 9.852 -4.512 7.609 1 75.62 71 HIS B C 1
ATOM 3930 O O . HIS B 1 71 ? 10.477 -5.086 6.719 1 75.62 71 HIS B O 1
ATOM 3936 N N . ASP B 1 72 ? 8.648 -4.809 8.023 1 90.12 72 ASP B N 1
ATOM 3937 C CA . ASP B 1 72 ? 7.828 -5.703 7.215 1 90.12 72 ASP B CA 1
ATOM 3938 C C . ASP B 1 72 ? 7.438 -5.043 5.895 1 90.12 72 ASP B C 1
ATOM 3940 O O . ASP B 1 72 ? 7.57 -3.828 5.738 1 90.12 72 ASP B O 1
ATOM 3944 N N . HIS B 1 73 ? 7.156 -5.875 4.992 1 95.69 73 HIS B N 1
ATOM 3945 C CA . HIS B 1 73 ? 6.695 -5.422 3.686 1 95.69 73 HIS B CA 1
ATOM 3946 C C . HIS B 1 73 ? 5.293 -5.934 3.387 1 95.69 73 HIS B C 1
ATOM 3948 O O . HIS B 1 73 ? 4.949 -7.062 3.738 1 95.69 73 HIS B O 1
ATOM 3954 N N . VAL B 1 74 ? 4.523 -5.098 2.736 1 96.44 74 VAL B N 1
ATOM 3955 C CA . VAL B 1 74 ? 3.199 -5.52 2.295 1 96.44 74 VAL B CA 1
ATOM 3956 C C . VAL B 1 74 ? 2.961 -5.062 0.858 1 96.44 74 VAL B C 1
ATOM 3958 O O . VAL B 1 74 ? 3.389 -3.973 0.469 1 96.44 74 VAL B O 1
ATOM 3961 N N . TRP B 1 75 ? 2.393 -5.902 0.063 1 97.06 75 TRP B N 1
ATOM 3962 C CA . TRP B 1 75 ? 1.994 -5.625 -1.312 1 97.06 75 TRP B CA 1
ATOM 3963 C C . TRP B 1 75 ? 0.507 -5.898 -1.514 1 97.06 75 TRP B C 1
ATOM 3965 O O . TRP B 1 75 ? -0.082 -6.715 -0.802 1 97.06 75 TRP B O 1
ATOM 3975 N N . GLN B 1 76 ? -0.057 -5.23 -2.482 1 96.19 76 GLN B N 1
ATOM 3976 C CA . GLN B 1 76 ? -1.444 -5.516 -2.828 1 96.19 76 GLN B CA 1
ATOM 3977 C C . GLN B 1 76 ? -1.69 -5.32 -4.32 1 96.19 76 GLN B C 1
ATOM 3979 O O . GLN B 1 76 ? -1.225 -4.34 -4.91 1 96.19 76 GLN B O 1
ATOM 3984 N N . ALA B 1 77 ? -2.418 -6.293 -4.902 1 95.62 77 ALA B N 1
ATOM 3985 C CA . ALA B 1 77 ? -2.734 -6.242 -6.328 1 95.62 77 ALA B CA 1
ATOM 3986 C C . ALA B 1 77 ? -4.125 -6.801 -6.602 1 95.62 77 ALA B C 1
ATOM 3988 O O . ALA B 1 77 ? -4.648 -7.598 -5.82 1 95.62 77 ALA B O 1
ATOM 3989 N N . ASP B 1 78 ? -4.719 -6.32 -7.66 1 95.12 78 ASP B N 1
ATOM 3990 C CA . ASP B 1 78 ? -5.844 -7.02 -8.266 1 95.12 78 ASP B CA 1
ATOM 3991 C C . ASP B 1 78 ? -5.363 -8.062 -9.281 1 95.12 78 ASP B C 1
ATOM 3993 O O . ASP B 1 78 ? -4.77 -7.711 -10.305 1 95.12 78 ASP B O 1
ATOM 3997 N N . VAL B 1 79 ? -5.68 -9.289 -9.008 1 97.25 79 VAL B N 1
ATOM 3998 C CA . VAL B 1 79 ? -5.219 -10.352 -9.898 1 97.25 79 VAL B CA 1
ATOM 3999 C C . VAL B 1 79 ? -6.414 -11.016 -10.57 1 97.25 79 VAL B C 1
ATOM 4001 O O . VAL B 1 79 ? -6.324 -12.156 -11.023 1 97.25 79 VAL B O 1
ATOM 4004 N N . GLY B 1 80 ? -7.492 -10.328 -10.531 1 96.25 80 GLY B N 1
ATOM 4005 C CA . GLY B 1 80 ? -8.68 -10.844 -11.195 1 96.25 80 GLY B CA 1
ATOM 4006 C C . GLY B 1 80 ? -8.547 -10.883 -12.711 1 96.25 80 GLY B C 1
ATOM 4007 O O . GLY B 1 80 ? -7.574 -10.375 -13.266 1 96.25 80 GLY B O 1
ATOM 4008 N N . THR B 1 81 ? -9.562 -11.438 -13.344 1 96 81 THR B N 1
ATOM 4009 C CA . THR B 1 81 ? -9.477 -11.703 -14.773 1 96 81 THR B CA 1
ATOM 4010 C C . THR B 1 81 ? -9.664 -10.422 -15.578 1 96 81 THR B C 1
ATOM 4012 O O . THR B 1 81 ? -9.383 -10.391 -16.781 1 96 81 THR B O 1
ATOM 4015 N N . LYS B 1 82 ? -10.047 -9.375 -14.961 1 92.94 82 LYS B N 1
ATOM 4016 C CA . LYS B 1 82 ? -10.055 -8.086 -15.656 1 92.94 82 LYS B CA 1
ATOM 4017 C C . LYS B 1 82 ? -8.656 -7.477 -15.688 1 92.94 82 LYS B C 1
ATOM 4019 O O . LYS B 1 82 ? -8.25 -6.918 -16.719 1 92.94 82 LYS B O 1
ATOM 4024 N N . ALA B 1 83 ? -8.016 -7.617 -14.594 1 92.5 83 ALA B N 1
ATOM 4025 C CA . ALA B 1 83 ? -6.656 -7.094 -14.5 1 92.5 83 ALA B CA 1
ATOM 4026 C C . ALA B 1 83 ? -5.664 -8.023 -15.195 1 92.5 83 ALA B C 1
ATOM 4028 O O . ALA B 1 83 ? -4.734 -7.559 -15.867 1 92.5 83 ALA B O 1
ATOM 4029 N N . CYS B 1 84 ? -5.867 -9.289 -15.031 1 96 84 CYS B N 1
ATOM 4030 C CA . CYS B 1 84 ? -5.004 -10.32 -15.594 1 96 84 CYS B CA 1
ATOM 4031 C C . CYS B 1 84 ? -5.816 -11.344 -16.375 1 96 84 CYS B C 1
ATOM 4033 O O . CYS B 1 84 ? -5.969 -12.484 -15.938 1 96 84 CYS B O 1
ATOM 4035 N N . PRO B 1 85 ? -6.215 -11.023 -17.531 1 96.5 85 PRO B N 1
ATOM 4036 C CA . PRO B 1 85 ? -7.098 -11.922 -18.281 1 96.5 85 PRO B CA 1
ATOM 4037 C C . PRO B 1 85 ? -6.453 -13.281 -18.578 1 96.5 85 PRO B C 1
ATOM 4039 O O . PRO B 1 85 ? -7.148 -14.297 -18.625 1 96.5 85 PRO B O 1
ATOM 4042 N N . TRP B 1 86 ? -5.191 -13.312 -18.766 1 97.81 86 TRP B N 1
ATOM 4043 C CA . TRP B 1 86 ? -4.473 -14.539 -19.109 1 97.81 86 TRP B CA 1
ATOM 4044 C C . TRP B 1 86 ? -4.582 -15.555 -17.969 1 97.81 86 TRP B C 1
ATOM 4046 O O . TRP B 1 86 ? -4.516 -16.766 -18.203 1 97.81 86 TRP B O 1
ATOM 4056 N N . LEU B 1 87 ? -4.77 -15.109 -16.781 1 98.38 87 LEU B N 1
ATOM 4057 C CA . LEU B 1 87 ? -4.922 -16.016 -15.656 1 98.38 87 LEU B CA 1
ATOM 4058 C C . LEU B 1 87 ? -6.215 -16.812 -15.773 1 98.38 87 LEU B C 1
ATOM 4060 O O . LEU B 1 87 ? -6.344 -17.891 -15.172 1 98.38 87 LEU B O 1
ATOM 4064 N N . GLY B 1 88 ? -7.137 -16.297 -16.516 1 97.69 88 GLY B N 1
ATOM 4065 C CA . GLY B 1 88 ? -8.375 -17.016 -16.766 1 97.69 88 GLY B CA 1
ATOM 4066 C C . GLY B 1 88 ? -8.188 -18.266 -17.594 1 97.69 88 GLY B C 1
ATOM 4067 O O . GLY B 1 88 ? -9.078 -19.109 -17.656 1 97.69 88 GLY B O 1
ATOM 4068 N N . ASP B 1 89 ? -7.086 -18.422 -18.156 1 98.19 89 ASP B N 1
ATOM 4069 C CA . ASP B 1 89 ? -6.766 -19.562 -19 1 98.19 89 ASP B CA 1
ATOM 4070 C C . ASP B 1 89 ? -6.324 -20.766 -18.156 1 98.19 89 ASP B C 1
ATOM 4072 O O . ASP B 1 89 ? -6.125 -21.859 -18.688 1 98.19 89 ASP B O 1
ATOM 4076 N N . HIS B 1 90 ? -6.164 -20.625 -16.891 1 98.12 90 HIS B N 1
ATOM 4077 C CA . HIS B 1 90 ? -5.852 -21.703 -15.969 1 98.12 90 HIS B CA 1
ATOM 4078 C C . HIS B 1 90 ? -7.062 -22.078 -15.125 1 98.12 90 HIS B C 1
ATOM 4080 O O . HIS B 1 90 ? -7.41 -21.375 -14.18 1 98.12 90 HIS B O 1
ATOM 4086 N N . LYS B 1 91 ? -7.582 -23.188 -15.438 1 96.19 91 LYS B N 1
ATOM 4087 C CA . LYS B 1 91 ? -8.812 -23.578 -14.758 1 96.19 91 LYS B CA 1
ATOM 4088 C C . LYS B 1 91 ? -8.688 -24.969 -14.148 1 96.19 91 LYS B C 1
ATOM 4090 O O . LYS B 1 91 ? -8.07 -25.859 -14.742 1 96.19 91 LYS B O 1
ATOM 4095 N N . VAL B 1 92 ? -9.203 -25.141 -13.031 1 93.75 92 VAL B N 1
ATOM 4096 C CA . VAL B 1 92 ? -9.367 -26.422 -12.359 1 93.75 92 VAL B CA 1
ATOM 4097 C C . VAL B 1 92 ? -10.852 -26.703 -12.125 1 93.75 92 VAL B C 1
ATOM 4099 O O . VAL B 1 92 ? -11.539 -25.906 -11.469 1 93.75 92 VAL B O 1
ATOM 4102 N N . PHE B 1 93 ? -11.312 -27.719 -12.688 1 89.12 93 PHE B N 1
ATOM 4103 C CA . PHE B 1 93 ? -12.719 -28.094 -12.641 1 89.12 93 PHE B CA 1
ATOM 4104 C C . PHE B 1 93 ? -13.609 -26.938 -13.055 1 89.12 93 PHE B C 1
ATOM 4106 O O . PHE B 1 93 ? -14.602 -26.641 -12.383 1 89.12 93 PHE B O 1
ATOM 4113 N N . GLY B 1 94 ? -13.125 -26.234 -14.039 1 89.69 94 GLY B N 1
ATOM 4114 C CA . GLY B 1 94 ? -13.938 -25.219 -14.695 1 89.69 94 GLY B CA 1
ATOM 4115 C C . GLY B 1 94 ? -13.797 -23.844 -14.07 1 89.69 94 GLY B C 1
ATOM 4116 O O . GLY B 1 94 ? -14.32 -22.859 -14.602 1 89.69 94 GLY B O 1
ATOM 4117 N N . GLN B 1 95 ? -13.055 -23.797 -13.031 1 91.06 95 GLN B N 1
ATOM 4118 C CA . GLN B 1 95 ? -12.906 -22.516 -12.336 1 91.06 95 GLN B CA 1
ATOM 4119 C C . GLN B 1 95 ? -11.516 -21.922 -12.547 1 91.06 95 GLN B C 1
ATOM 4121 O O . GLN B 1 95 ? -10.516 -22.656 -12.508 1 91.06 95 GLN B O 1
ATOM 4126 N N . ALA B 1 96 ? -11.578 -20.609 -12.805 1 96.56 96 ALA B N 1
ATOM 4127 C CA . ALA B 1 96 ? -10.289 -19.922 -12.867 1 96.56 96 ALA B CA 1
ATOM 4128 C C . ALA B 1 96 ? -9.633 -19.859 -11.492 1 96.56 96 ALA B C 1
ATOM 4130 O O . ALA B 1 96 ? -10.219 -19.312 -10.547 1 96.56 96 ALA B O 1
ATOM 4131 N N . ILE B 1 97 ? -8.469 -20.438 -11.398 1 96.5 97 ILE B N 1
ATOM 4132 C CA . ILE B 1 97 ? -7.75 -20.531 -10.133 1 96.5 97 ILE B CA 1
ATOM 4133 C C . ILE B 1 97 ? -6.316 -20.047 -10.32 1 96.5 97 ILE B C 1
ATOM 4135 O O . ILE B 1 97 ? -5.684 -20.312 -11.344 1 96.5 97 ILE B O 1
ATOM 4139 N N . MET B 1 98 ? -5.844 -19.328 -9.305 1 98.31 98 MET B N 1
ATOM 4140 C CA . MET B 1 98 ? -4.422 -19 -9.32 1 98.31 98 MET B CA 1
ATOM 4141 C C . MET B 1 98 ? -3.566 -20.266 -9.367 1 98.31 98 MET B C 1
ATOM 4143 O O . MET B 1 98 ? -3.723 -21.156 -8.531 1 98.31 98 MET B O 1
ATOM 4147 N N . PRO B 1 99 ? -2.699 -20.375 -10.367 1 98.25 99 PRO B N 1
ATOM 4148 C CA . PRO B 1 99 ? -1.825 -21.547 -10.391 1 98.25 99 PRO B CA 1
ATOM 4149 C C . PRO B 1 99 ? -0.792 -21.547 -9.266 1 98.25 99 PRO B C 1
ATOM 4151 O O . PRO B 1 99 ? -0.409 -20.469 -8.781 1 98.25 99 PRO B O 1
ATOM 4154 N N . ALA B 1 100 ? -0.343 -22.734 -8.852 1 98.25 100 ALA B N 1
ATOM 4155 C CA . ALA B 1 100 ? 0.761 -22.828 -7.902 1 98.25 100 ALA B CA 1
ATOM 4156 C C . ALA B 1 100 ? 1.961 -22 -8.367 1 98.25 100 ALA B C 1
ATOM 4158 O O . ALA B 1 100 ? 2.646 -21.375 -7.559 1 98.25 100 ALA B O 1
ATOM 4159 N N . ALA B 1 101 ? 2.176 -21.953 -9.641 1 98.69 101 ALA B N 1
ATOM 4160 C CA . ALA B 1 101 ? 3.258 -21.188 -10.25 1 98.69 101 ALA B CA 1
ATOM 4161 C C . ALA B 1 101 ? 3.096 -19.703 -9.984 1 98.69 101 ALA B C 1
ATOM 4163 O O . ALA B 1 101 ? 4.082 -18.969 -9.852 1 98.69 101 ALA B O 1
ATOM 4164 N N . GLY B 1 102 ? 1.887 -19.25 -9.977 1 98.69 102 GLY B N 1
ATOM 4165 C CA . GLY B 1 102 ? 1.639 -17.844 -9.648 1 98.69 102 GLY B CA 1
ATOM 4166 C C . GLY B 1 102 ? 2.053 -17.5 -8.234 1 98.69 102 GLY B C 1
ATOM 4167 O O . GLY B 1 102 ? 2.668 -16.453 -8.008 1 98.69 102 GLY B O 1
ATOM 4168 N N . PHE B 1 103 ? 1.701 -18.359 -7.277 1 98.75 103 PHE B N 1
ATOM 4169 C CA . PHE B 1 103 ? 2.117 -18.156 -5.895 1 98.75 103 PHE B CA 1
ATOM 4170 C C . PHE B 1 103 ? 3.637 -18.156 -5.781 1 98.75 103 PHE B C 1
ATOM 4172 O O . PHE B 1 103 ? 4.211 -17.359 -5.031 1 98.75 103 PHE B O 1
ATOM 4179 N N . ALA B 1 104 ? 4.246 -19.047 -6.488 1 98.75 104 ALA B N 1
ATOM 4180 C CA . ALA B 1 104 ? 5.703 -19.109 -6.488 1 98.75 104 ALA B CA 1
ATOM 4181 C C . ALA B 1 104 ? 6.312 -17.812 -6.988 1 98.75 104 ALA B C 1
ATOM 4183 O O . ALA B 1 104 ? 7.258 -17.297 -6.395 1 98.75 104 ALA B O 1
ATOM 4184 N N . GLU B 1 105 ? 5.766 -17.328 -8.078 1 98.62 105 GLU B N 1
ATOM 4185 C CA . GLU B 1 105 ? 6.25 -16.062 -8.641 1 98.62 105 GLU B CA 1
ATOM 4186 C C . GLU B 1 105 ? 6.055 -14.914 -7.664 1 98.62 105 GLU B C 1
ATOM 4188 O O . GLU B 1 105 ? 6.938 -14.07 -7.508 1 98.62 105 GLU B O 1
ATOM 4193 N N . ILE B 1 106 ? 4.934 -14.852 -7.031 1 98.75 106 ILE B N 1
ATOM 4194 C CA . ILE B 1 106 ? 4.664 -13.828 -6.035 1 98.75 106 ILE B CA 1
ATOM 4195 C C . ILE B 1 106 ? 5.715 -13.891 -4.93 1 98.75 106 ILE B C 1
ATOM 4197 O O . ILE B 1 106 ? 6.273 -12.867 -4.535 1 98.75 106 ILE B O 1
ATOM 4201 N N . ALA B 1 107 ? 5.988 -15.086 -4.445 1 98.75 107 ALA B N 1
ATOM 4202 C CA . ALA B 1 107 ? 6.969 -15.258 -3.379 1 98.75 107 ALA B CA 1
ATOM 4203 C C . ALA B 1 107 ? 8.359 -14.805 -3.826 1 98.75 107 ALA B C 1
ATOM 4205 O O . ALA B 1 107 ? 9.047 -14.094 -3.092 1 98.75 107 ALA B O 1
ATOM 4206 N N . LEU B 1 108 ? 8.742 -15.188 -5.023 1 98.44 108 LEU B N 1
ATOM 4207 C CA . LEU B 1 108 ? 10.047 -14.812 -5.57 1 98.44 108 LEU B CA 1
ATOM 4208 C C . LEU B 1 108 ? 10.172 -13.297 -5.68 1 98.44 108 LEU B C 1
ATOM 4210 O O . LEU B 1 108 ? 11.164 -12.719 -5.238 1 98.44 108 LEU B O 1
ATOM 4214 N N . ALA B 1 109 ? 9.156 -12.75 -6.277 1 98.19 109 ALA B N 1
ATOM 4215 C CA . ALA B 1 109 ? 9.172 -11.305 -6.504 1 98.19 109 ALA B CA 1
ATOM 4216 C C . ALA B 1 109 ? 9.188 -10.539 -5.18 1 98.19 109 ALA B C 1
ATOM 4218 O O . ALA B 1 109 ? 9.914 -9.555 -5.031 1 98.19 109 ALA B O 1
ATOM 4219 N N . ALA B 1 110 ? 8.359 -10.977 -4.262 1 98.31 110 ALA B N 1
ATOM 4220 C CA . ALA B 1 110 ? 8.305 -10.336 -2.951 1 98.31 110 ALA B CA 1
ATOM 4221 C C . ALA B 1 110 ? 9.664 -10.383 -2.26 1 98.31 110 ALA B C 1
ATOM 4223 O O . ALA B 1 110 ? 10.148 -9.367 -1.754 1 98.31 110 ALA B O 1
ATOM 4224 N N . ALA B 1 111 ? 10.258 -11.531 -2.232 1 97.62 111 ALA B N 1
ATOM 4225 C CA . ALA B 1 111 ? 11.562 -11.695 -1.596 1 97.62 111 ALA B CA 1
ATOM 4226 C C . ALA B 1 111 ? 12.617 -10.812 -2.264 1 97.62 111 ALA B C 1
ATOM 4228 O O . ALA B 1 111 ? 13.383 -10.125 -1.583 1 97.62 111 ALA B O 1
ATOM 4229 N N . SER B 1 112 ? 12.617 -10.844 -3.562 1 96.81 112 SER B N 1
ATOM 4230 C CA . SER B 1 112 ? 13.602 -10.062 -4.312 1 96.81 112 SER B CA 1
ATOM 4231 C C . SER B 1 112 ? 13.461 -8.578 -4.023 1 96.81 112 SER B C 1
ATOM 4233 O O . SER B 1 112 ? 14.453 -7.887 -3.795 1 96.81 112 SER B O 1
ATOM 4235 N N . GLU B 1 113 ? 12.25 -8.117 -4.016 1 95.62 113 GLU B N 1
ATOM 4236 C CA . GLU B 1 113 ? 12 -6.703 -3.76 1 95.62 113 GLU B CA 1
ATOM 4237 C C . GLU B 1 113 ? 12.344 -6.332 -2.32 1 95.62 113 GLU B C 1
ATOM 4239 O O . GLU B 1 113 ? 13.008 -5.324 -2.074 1 95.62 113 GLU B O 1
ATOM 4244 N N . ALA B 1 114 ? 11.922 -7.109 -1.399 1 94.94 114 ALA B N 1
ATOM 4245 C CA . ALA B 1 114 ? 12.117 -6.793 0.014 1 94.94 114 ALA B CA 1
ATOM 4246 C C . ALA B 1 114 ? 13.602 -6.816 0.382 1 94.94 114 ALA B C 1
ATOM 4248 O O . ALA B 1 114 ? 14.062 -5.98 1.162 1 94.94 114 ALA B O 1
ATOM 4249 N N . PHE B 1 115 ? 14.32 -7.785 -0.176 1 93.19 115 PHE B N 1
ATOM 4250 C CA . PHE B 1 115 ? 15.734 -7.938 0.155 1 93.19 115 PHE B CA 1
ATOM 4251 C C . PHE B 1 115 ? 16.594 -7.039 -0.726 1 93.19 115 PHE B C 1
ATOM 4253 O O . PHE B 1 115 ? 17.797 -6.875 -0.472 1 93.19 115 PHE B O 1
ATOM 4260 N N . ASP B 1 116 ? 15.961 -6.531 -1.767 1 92.81 116 ASP B N 1
ATOM 4261 C CA . ASP B 1 116 ? 16.703 -5.785 -2.781 1 92.81 116 ASP B CA 1
ATOM 4262 C C . ASP B 1 116 ? 17.844 -6.617 -3.348 1 92.81 116 ASP B C 1
ATOM 4264 O O . ASP B 1 116 ? 19 -6.164 -3.373 1 92.81 116 ASP B O 1
ATOM 4268 N N . LEU B 1 117 ? 17.547 -7.801 -3.707 1 94.94 117 LEU B N 1
ATOM 4269 C CA . LEU B 1 117 ? 18.5 -8.75 -4.27 1 94.94 117 LEU B CA 1
ATOM 4270 C C . LEU B 1 117 ? 17.969 -9.352 -5.566 1 94.94 117 LEU B C 1
ATOM 4272 O O . LEU B 1 117 ? 16.75 -9.531 -5.719 1 94.94 117 LEU B O 1
ATOM 4276 N N . PRO B 1 118 ? 18.906 -9.648 -6.461 1 94.88 118 PRO B N 1
ATOM 4277 C CA . PRO B 1 118 ? 18.453 -10.391 -7.641 1 94.88 118 PRO B CA 1
ATOM 4278 C C . PRO B 1 118 ? 17.953 -11.797 -7.297 1 94.88 118 PRO B C 1
ATOM 4280 O O . PRO B 1 118 ? 18.328 -12.352 -6.254 1 94.88 118 PRO B O 1
ATOM 4283 N N . VAL B 1 119 ? 17.156 -12.336 -8.117 1 94.38 119 VAL B N 1
ATOM 4284 C CA . VAL B 1 119 ? 16.453 -13.578 -7.812 1 94.38 119 VAL B CA 1
ATOM 4285 C C . VAL B 1 119 ? 17.469 -14.719 -7.676 1 94.38 119 VAL B C 1
ATOM 4287 O O . VAL B 1 119 ? 17.219 -15.688 -6.949 1 94.38 119 VAL B O 1
ATOM 4290 N N . ASP B 1 120 ? 18.625 -14.664 -8.32 1 94.44 120 ASP B N 1
ATOM 4291 C CA . ASP B 1 120 ? 19.609 -15.75 -8.266 1 94.44 120 ASP B CA 1
ATOM 4292 C C . ASP B 1 120 ? 20.359 -15.742 -6.934 1 94.44 120 ASP B C 1
ATOM 4294 O O . ASP B 1 120 ? 21.141 -16.641 -6.652 1 94.44 120 ASP B O 1
ATOM 4298 N N . ALA B 1 121 ? 20.109 -14.781 -6.109 1 95.62 121 ALA B N 1
ATOM 4299 C CA . ALA B 1 121 ? 20.703 -14.703 -4.777 1 95.62 121 ALA B CA 1
ATOM 4300 C C . ALA B 1 121 ? 19.703 -15.125 -3.707 1 95.62 121 ALA B C 1
ATOM 4302 O O . ALA B 1 121 ? 19.922 -14.891 -2.516 1 95.62 121 ALA B O 1
ATOM 4303 N N . LEU B 1 122 ? 18.625 -15.734 -4.172 1 95.31 122 LEU B N 1
ATOM 4304 C CA . LEU B 1 122 ? 17.562 -16.078 -3.24 1 95.31 122 LEU B CA 1
ATOM 4305 C C . LEU B 1 122 ? 17.109 -17.531 -3.438 1 95.31 122 LEU B C 1
ATOM 4307 O O . LEU B 1 122 ? 17.359 -18.125 -4.496 1 95.31 122 LEU B O 1
ATOM 4311 N N . SER B 1 123 ? 16.484 -18.047 -2.381 1 96.19 123 SER B N 1
ATOM 4312 C CA . SER B 1 123 ? 15.742 -19.297 -2.463 1 96.19 123 SER B CA 1
ATOM 4313 C C . SER B 1 123 ? 14.398 -19.188 -1.746 1 96.19 123 SER B C 1
ATOM 4315 O O . SER B 1 123 ? 14.289 -18.516 -0.717 1 96.19 123 SER B O 1
ATOM 4317 N N . ILE B 1 124 ? 13.438 -19.719 -2.344 1 97.81 124 ILE B N 1
ATOM 4318 C CA . ILE B 1 124 ? 12.148 -19.891 -1.685 1 97.81 124 ILE B CA 1
ATOM 4319 C C . ILE B 1 124 ? 12 -21.312 -1.168 1 97.81 124 ILE B C 1
ATOM 4321 O O . ILE B 1 124 ? 12.141 -22.266 -1.932 1 97.81 124 ILE B O 1
ATOM 4325 N N . ASN B 1 125 ? 11.688 -21.391 0.088 1 97.06 125 ASN B N 1
ATOM 4326 C CA . ASN B 1 125 ? 11.609 -22.703 0.73 1 97.06 125 ASN B CA 1
ATOM 4327 C C . ASN B 1 125 ? 10.242 -22.938 1.361 1 97.06 125 ASN B C 1
ATOM 4329 O O . ASN B 1 125 ? 9.602 -21.984 1.837 1 97.06 125 ASN B O 1
ATOM 4333 N N . GLN B 1 126 ? 9.812 -24.188 1.29 1 97.5 126 GLN B N 1
ATOM 4334 C CA . GLN B 1 126 ? 8.594 -24.625 1.964 1 97.5 126 GLN B CA 1
ATOM 4335 C C . GLN B 1 126 ? 7.395 -23.797 1.544 1 97.5 126 GLN B C 1
ATOM 4337 O O . GLN B 1 126 ? 6.637 -23.312 2.391 1 97.5 126 GLN B O 1
ATOM 4342 N N . LEU B 1 127 ? 7.355 -23.547 0.266 1 98.5 127 LEU B N 1
ATOM 4343 C CA . LEU B 1 127 ? 6.125 -22.953 -0.246 1 98.5 127 LEU B CA 1
ATOM 4344 C C . LEU B 1 127 ? 4.961 -23.938 -0.135 1 98.5 127 LEU B C 1
ATOM 4346 O O . LEU B 1 127 ? 4.996 -25.016 -0.718 1 98.5 127 LEU B O 1
ATOM 4350 N N . GLU B 1 128 ? 3.967 -23.594 0.611 1 97.94 128 GLU B N 1
ATOM 4351 C CA . GLU B 1 128 ? 2.771 -24.406 0.817 1 97.94 128 GLU B CA 1
ATOM 4352 C C . GLU B 1 128 ? 1.516 -23.672 0.368 1 97.94 128 GLU B C 1
ATOM 4354 O O . GLU B 1 128 ? 1.238 -22.562 0.839 1 97.94 128 GLU B O 1
ATOM 4359 N N . ILE B 1 129 ? 0.899 -24.281 -0.532 1 97.31 129 ILE B N 1
ATOM 4360 C CA . ILE B 1 129 ? -0.402 -23.75 -0.939 1 97.31 129 ILE B CA 1
ATOM 4361 C C . ILE B 1 129 ? -1.498 -24.375 -0.078 1 97.31 129 ILE B C 1
ATOM 4363 O O . ILE B 1 129 ? -1.808 -25.562 -0.218 1 97.31 129 ILE B O 1
ATOM 4367 N N . GLU B 1 130 ? -2.123 -23.578 0.734 1 95.12 130 GLU B N 1
ATOM 4368 C CA . GLU B 1 130 ? -3.059 -24.062 1.744 1 95.12 130 GLU B CA 1
ATOM 4369 C C . GLU B 1 130 ? -4.492 -24.047 1.222 1 95.12 130 GLU B C 1
ATOM 4371 O O . GLU B 1 130 ? -5.277 -24.953 1.526 1 95.12 130 GLU B O 1
ATOM 4376 N N . GLN B 1 131 ? -4.785 -23 0.487 1 92.19 131 GLN B N 1
ATOM 4377 C CA . GLN B 1 131 ? -6.121 -22.828 -0.069 1 92.19 131 GLN B CA 1
ATOM 4378 C C . GLN B 1 131 ? -6.055 -22.328 -1.507 1 92.19 131 GLN B C 1
ATOM 4380 O O . GLN B 1 131 ? -5.254 -21.438 -1.825 1 92.19 131 GLN B O 1
ATOM 4385 N N . MET B 1 132 ? -6.91 -22.938 -2.303 1 94.12 132 MET B N 1
ATOM 4386 C CA . MET B 1 132 ? -7.023 -22.438 -3.67 1 94.12 132 MET B CA 1
ATOM 4387 C C . MET B 1 132 ? -7.535 -21 -3.686 1 94.12 132 MET B C 1
ATOM 4389 O O . MET B 1 132 ? -8.32 -20.609 -2.818 1 94.12 132 MET B O 1
ATOM 4393 N N . LEU B 1 133 ? -7.043 -20.234 -4.625 1 96.62 133 LEU B N 1
ATOM 4394 C CA . LEU B 1 133 ? -7.531 -18.875 -4.832 1 96.62 133 LEU B CA 1
ATOM 4395 C C . LEU B 1 133 ? -8.359 -18.781 -6.109 1 96.62 133 LEU B C 1
ATOM 4397 O O . LEU B 1 133 ? -7.812 -18.812 -7.215 1 96.62 133 LEU B O 1
ATOM 4401 N N . ASP B 1 134 ? -9.625 -18.672 -5.934 1 94.25 134 ASP B N 1
ATOM 4402 C CA . ASP B 1 134 ? -10.516 -18.453 -7.074 1 94.25 134 ASP B CA 1
ATOM 4403 C C . ASP B 1 134 ? -10.352 -17.047 -7.633 1 94.25 134 ASP B C 1
ATOM 4405 O O . ASP B 1 134 ? -10.203 -16.078 -6.875 1 94.25 134 ASP B O 1
ATOM 4409 N N . LEU B 1 135 ? -10.375 -16.984 -8.891 1 96.88 135 LEU B N 1
ATOM 4410 C CA . LEU B 1 135 ? -10.203 -15.688 -9.547 1 96.88 135 LEU B CA 1
ATOM 4411 C C . LEU B 1 135 ? -11.523 -15.195 -10.125 1 96.88 135 LEU B C 1
ATOM 4413 O O . LEU B 1 135 ? -12.062 -15.797 -11.055 1 96.88 135 LEU B O 1
ATOM 4417 N N . ASP B 1 136 ? -11.977 -14.117 -9.578 1 93.5 136 ASP B N 1
ATOM 4418 C CA . ASP B 1 136 ? -13.102 -13.383 -10.148 1 93.5 136 ASP B CA 1
ATOM 4419 C C . ASP B 1 136 ? -12.625 -12.273 -11.078 1 93.5 136 ASP B C 1
ATOM 4421 O O . ASP B 1 136 ? -11.453 -12.227 -11.453 1 93.5 136 ASP B O 1
ATOM 4425 N N . GLU B 1 137 ? -13.594 -11.547 -11.539 1 92.94 137 GLU B N 1
ATOM 4426 C CA . GLU B 1 137 ? -13.195 -10.398 -12.344 1 92.94 137 GLU B CA 1
ATOM 4427 C C . GLU B 1 137 ? -12.195 -9.523 -11.586 1 92.94 137 GLU B C 1
ATOM 4429 O O . GLU B 1 137 ? -11.211 -9.062 -12.164 1 92.94 137 GLU B O 1
ATOM 4434 N N . HIS B 1 138 ? -12.586 -9.328 -10.328 1 93.38 138 HIS B N 1
ATOM 4435 C CA . HIS B 1 138 ? -11.68 -8.633 -9.414 1 93.38 138 HIS B CA 1
ATOM 4436 C C . HIS B 1 138 ? -11.352 -9.5 -8.203 1 93.38 138 HIS B C 1
ATOM 4438 O O . HIS B 1 138 ? -12.258 -10.023 -7.543 1 93.38 138 HIS B O 1
ATOM 4444 N N . THR B 1 139 ? -10.133 -9.734 -7.969 1 95.25 139 THR B N 1
ATOM 4445 C CA . THR B 1 139 ? -9.633 -10.484 -6.82 1 95.25 139 THR B CA 1
ATOM 4446 C C . THR B 1 139 ? -8.422 -9.789 -6.211 1 95.25 139 THR B C 1
ATOM 4448 O O . THR B 1 139 ? -7.34 -9.781 -6.805 1 95.25 139 THR B O 1
ATOM 4451 N N . GLN B 1 140 ? -8.625 -9.211 -5.07 1 95.19 140 GLN B N 1
ATOM 4452 C CA . GLN B 1 140 ? -7.527 -8.523 -4.391 1 95.19 140 GLN B CA 1
ATOM 4453 C C . GLN B 1 140 ? -6.676 -9.508 -3.59 1 95.19 140 GLN B C 1
ATOM 4455 O O . GLN B 1 140 ? -7.203 -10.289 -2.801 1 95.19 140 GLN B O 1
ATOM 4460 N N . VAL B 1 141 ? -5.395 -9.406 -3.842 1 97.5 141 VAL B N 1
ATOM 4461 C CA . VAL B 1 141 ? -4.445 -10.258 -3.131 1 97.5 141 VAL B CA 1
ATOM 4462 C C . VAL B 1 141 ? -3.463 -9.391 -2.348 1 97.5 141 VAL B C 1
ATOM 4464 O O . VAL B 1 141 ? -2.961 -8.383 -2.863 1 97.5 141 VAL B O 1
ATOM 4467 N N . THR B 1 142 ? -3.316 -9.758 -1.116 1 97.56 142 THR B N 1
ATOM 4468 C CA . THR B 1 142 ? -2.348 -9.094 -0.256 1 97.56 142 THR B CA 1
ATOM 4469 C C . THR B 1 142 ? -1.214 -10.039 0.125 1 97.56 142 THR B C 1
ATOM 4471 O O . THR B 1 142 ? -1.461 -11.148 0.595 1 97.56 142 THR B O 1
ATOM 4474 N N . THR B 1 143 ? 0.008 -9.586 -0.14 1 98.25 143 THR B N 1
ATOM 4475 C CA . THR B 1 143 ? 1.201 -10.344 0.226 1 98.25 143 THR B CA 1
ATOM 4476 C C . THR B 1 143 ? 1.945 -9.656 1.368 1 98.25 143 THR B C 1
ATOM 4478 O O . THR B 1 143 ? 2.145 -8.438 1.345 1 98.25 143 THR B O 1
ATOM 4481 N N . GLN B 1 144 ? 2.266 -10.477 2.359 1 97 144 GLN B N 1
ATOM 4482 C CA . GLN B 1 144 ? 3.016 -9.953 3.498 1 97 144 GLN B CA 1
ATOM 4483 C C . GLN B 1 144 ? 4.332 -10.703 3.678 1 97 144 GLN B C 1
ATOM 4485 O O . GLN B 1 144 ? 4.375 -11.938 3.576 1 97 144 GLN B O 1
ATOM 4490 N N . LEU B 1 145 ? 5.402 -9.961 3.818 1 96.69 145 LEU B N 1
ATOM 4491 C CA . LEU B 1 145 ? 6.703 -10.516 4.18 1 96.69 145 LEU B CA 1
ATOM 4492 C C . LEU B 1 145 ? 7.145 -10.008 5.551 1 96.69 145 LEU B C 1
ATOM 4494 O O . LEU B 1 145 ? 7.246 -8.797 5.766 1 96.69 145 LEU B O 1
ATOM 4498 N N . THR B 1 146 ? 7.312 -10.914 6.457 1 93.62 146 THR B N 1
ATOM 4499 C CA . THR B 1 146 ? 7.703 -10.57 7.82 1 93.62 146 THR B CA 1
ATOM 4500 C C . THR B 1 146 ? 9.039 -11.211 8.172 1 93.62 146 THR B C 1
ATOM 4502 O O . THR B 1 146 ? 9.328 -12.336 7.77 1 93.62 146 THR B O 1
ATOM 4505 N N . ARG B 1 147 ? 9.812 -10.398 8.906 1 85.88 147 ARG B N 1
ATOM 4506 C CA . ARG B 1 147 ? 11.055 -10.93 9.453 1 85.88 147 ARG B CA 1
ATOM 4507 C C . ARG B 1 147 ? 10.883 -11.344 10.914 1 85.88 147 ARG B C 1
ATOM 4509 O O . ARG B 1 147 ? 10.461 -10.539 11.742 1 85.88 147 ARG B O 1
ATOM 4516 N N . ARG B 1 148 ? 11.039 -12.594 11.125 1 75.44 148 ARG B N 1
ATOM 4517 C CA . ARG B 1 148 ? 10.859 -13.117 12.477 1 75.44 148 ARG B CA 1
ATOM 4518 C C . ARG B 1 148 ? 12.164 -13.078 13.258 1 75.44 148 ARG B C 1
ATOM 4520 O O . ARG B 1 148 ? 13.219 -12.766 12.695 1 75.44 148 ARG B O 1
ATOM 4527 N N . ALA B 1 149 ? 12.039 -13.289 14.523 1 66.56 149 ALA B N 1
ATOM 4528 C CA . ALA B 1 149 ? 13.148 -13.188 15.469 1 66.56 149 ALA B CA 1
ATOM 4529 C C . ALA B 1 149 ? 14.281 -14.141 15.094 1 66.56 149 ALA B C 1
ATOM 4531 O O . ALA B 1 149 ? 15.453 -13.852 15.336 1 66.56 149 ALA B O 1
ATOM 4532 N N . ASP B 1 150 ? 13.961 -15.266 14.523 1 66.56 150 ASP B N 1
ATOM 4533 C CA . ASP B 1 150 ? 14.984 -16.25 14.18 1 66.56 150 ASP B CA 1
ATOM 4534 C C . ASP B 1 150 ? 15.586 -15.969 12.805 1 66.56 150 ASP B C 1
ATOM 4536 O O . ASP B 1 150 ? 16.188 -16.844 12.188 1 66.56 150 ASP B O 1
ATOM 4540 N N . ASP B 1 151 ? 15.32 -14.742 12.281 1 66.69 151 ASP B N 1
ATOM 4541 C CA . ASP B 1 151 ? 15.852 -14.242 11.016 1 66.69 151 ASP B CA 1
ATOM 4542 C C . ASP B 1 151 ? 15.227 -14.984 9.828 1 66.69 151 ASP B C 1
ATOM 4544 O O . ASP B 1 151 ? 15.781 -14.992 8.734 1 66.69 151 ASP B O 1
ATOM 4548 N N . LYS B 1 152 ? 14.242 -15.648 10.336 1 84.62 152 LYS B N 1
ATOM 4549 C CA . LYS B 1 152 ? 13.508 -16.297 9.258 1 84.62 152 LYS B CA 1
ATOM 4550 C C . LYS B 1 152 ? 12.5 -15.352 8.625 1 84.62 152 LYS B C 1
ATOM 4552 O O . LYS B 1 152 ? 11.766 -14.656 9.328 1 84.62 152 LYS B O 1
ATOM 4557 N N . THR B 1 153 ? 12.617 -15.25 7.289 1 93.88 153 THR B N 1
ATOM 4558 C CA . THR B 1 153 ? 11.688 -14.398 6.559 1 93.88 153 THR B CA 1
ATOM 4559 C C . THR B 1 153 ? 10.516 -15.211 6.02 1 93.88 153 THR B C 1
ATOM 4561 O O . THR B 1 153 ? 10.711 -16.234 5.355 1 93.88 153 THR B O 1
ATOM 4564 N N . ARG B 1 154 ? 9.383 -14.812 6.375 1 95.75 154 ARG B N 1
ATOM 4565 C CA . ARG B 1 154 ? 8.156 -15.508 5.992 1 95.75 154 ARG B CA 1
ATOM 4566 C C . ARG B 1 154 ? 7.344 -14.672 5.008 1 95.75 154 ARG B C 1
ATOM 4568 O O . ARG B 1 154 ? 7.23 -13.453 5.164 1 95.75 154 ARG B O 1
ATOM 4575 N N . ILE B 1 155 ? 6.84 -15.305 4.027 1 97.75 155 ILE B N 1
ATOM 4576 C CA . ILE B 1 155 ? 5.953 -14.688 3.047 1 97.75 155 ILE B CA 1
ATOM 4577 C C . ILE B 1 155 ? 4.57 -15.336 3.121 1 97.75 155 ILE B C 1
ATOM 4579 O O . ILE B 1 155 ? 4.449 -16.562 3.074 1 97.75 155 ILE B O 1
ATOM 4583 N N . GLU B 1 156 ? 3.588 -14.555 3.291 1 97.56 156 GLU B N 1
ATOM 4584 C CA . GLU B 1 156 ? 2.209 -15.031 3.34 1 97.56 156 GLU B CA 1
ATOM 4585 C C . GLU B 1 156 ? 1.337 -14.297 2.322 1 97.56 156 GLU B C 1
ATOM 4587 O O . GLU B 1 156 ? 1.465 -13.086 2.143 1 97.56 156 GLU B O 1
ATOM 4592 N N . ILE B 1 157 ? 0.503 -15.008 1.634 1 98.5 157 ILE B N 1
ATOM 4593 C CA . ILE B 1 157 ? -0.355 -14.469 0.583 1 98.5 157 ILE B CA 1
ATOM 4594 C C . ILE B 1 157 ? -1.82 -14.656 0.967 1 98.5 157 ILE B C 1
ATOM 4596 O O . ILE B 1 157 ? -2.262 -15.781 1.222 1 98.5 157 ILE B O 1
ATOM 4600 N N . TYR B 1 158 ? -2.559 -13.555 0.932 1 97.69 158 TYR B N 1
ATOM 4601 C CA . TYR B 1 158 ? -3.93 -13.547 1.432 1 97.69 158 TYR B CA 1
ATOM 4602 C C . TYR B 1 158 ? -4.887 -12.992 0.387 1 97.69 158 TYR B C 1
ATOM 4604 O O . TYR B 1 158 ? -4.477 -12.242 -0.501 1 97.69 158 TYR B O 1
ATOM 4612 N N . SER B 1 159 ? -6.074 -13.406 0.524 1 95.69 159 SER B N 1
ATOM 4613 C CA . SER B 1 159 ? -7.203 -12.664 -0.029 1 95.69 159 SER B CA 1
ATOM 4614 C C . SER B 1 159 ? -8.203 -12.281 1.058 1 95.69 159 SER B C 1
ATOM 4616 O O . SER B 1 159 ? -8.125 -12.781 2.182 1 95.69 159 SER B O 1
ATOM 4618 N N . ARG B 1 160 ? -8.961 -11.266 0.711 1 88.62 160 ARG B N 1
ATOM 4619 C CA . ARG B 1 160 ? -9.984 -10.852 1.659 1 88.62 160 ARG B CA 1
ATOM 4620 C C . ARG B 1 160 ? -11.383 -11.031 1.07 1 88.62 160 ARG B C 1
ATOM 4622 O O . ARG B 1 160 ? -11.617 -10.711 -0.096 1 88.62 160 ARG B O 1
ATOM 4629 N N . SER B 1 161 ? -12.203 -11.688 1.8 1 76.81 161 SER B N 1
ATOM 4630 C CA . SER B 1 161 ? -13.617 -11.797 1.459 1 76.81 161 SER B CA 1
ATOM 4631 C C . SER B 1 161 ? -14.5 -11.18 2.539 1 76.81 161 SER B C 1
ATOM 4633 O O . SER B 1 161 ? -13.992 -10.562 3.482 1 76.81 161 SER B O 1
ATOM 4635 N N . ALA B 1 162 ? -15.781 -11.188 2.342 1 72.25 162 ALA B N 1
ATOM 4636 C CA . ALA B 1 162 ? -16.719 -10.672 3.33 1 72.25 162 ALA B CA 1
ATOM 4637 C C . ALA B 1 162 ? -16.531 -11.367 4.68 1 72.25 162 ALA B C 1
ATOM 4639 O O . ALA B 1 162 ? -16.781 -10.766 5.727 1 72.25 162 ALA B O 1
ATOM 4640 N N . SER B 1 163 ? -16.016 -12.625 4.613 1 74.12 163 SER B N 1
ATOM 4641 C CA . SER B 1 163 ? -15.82 -13.422 5.824 1 74.12 163 SER B CA 1
ATOM 4642 C C . SER B 1 163 ? -14.469 -13.133 6.465 1 74.12 163 SER B C 1
ATOM 4644 O O . SER B 1 163 ? -14.148 -13.68 7.523 1 74.12 163 SER B O 1
ATOM 4646 N N . GLY B 1 164 ? -13.711 -12.367 5.844 1 84.19 164 GLY B N 1
ATOM 4647 C CA . GLY B 1 164 ? -12.422 -12.016 6.43 1 84.19 164 GLY B CA 1
ATOM 4648 C C . GLY B 1 164 ? -11.242 -12.453 5.582 1 84.19 164 GLY B C 1
ATOM 4649 O O . GLY B 1 164 ? -11.375 -12.641 4.371 1 84.19 164 GLY B O 1
ATOM 4650 N N . TRP B 1 165 ? -10.125 -12.539 6.262 1 91 165 TRP B N 1
ATOM 4651 C CA . TRP B 1 165 ? -8.883 -12.883 5.578 1 91 165 TRP B CA 1
ATOM 4652 C C . TRP B 1 165 ? -8.758 -14.398 5.414 1 91 165 TRP B C 1
ATOM 4654 O O . TRP B 1 165 ? -9.07 -15.156 6.332 1 91 165 TRP B O 1
ATOM 4664 N N . ARG B 1 166 ? -8.312 -14.789 4.285 1 93 166 ARG B N 1
ATOM 4665 C CA . ARG B 1 166 ? -7.977 -16.172 3.984 1 93 166 ARG B CA 1
ATOM 4666 C C . ARG B 1 166 ? -6.547 -16.297 3.475 1 93 166 ARG B C 1
ATOM 4668 O O . ARG B 1 166 ? -6.172 -15.656 2.494 1 93 166 ARG B O 1
ATOM 4675 N N . ARG B 1 167 ? -5.773 -17.094 4.156 1 95.69 167 ARG B N 1
ATOM 4676 C CA . ARG B 1 167 ? -4.414 -17.344 3.688 1 95.69 167 ARG B CA 1
ATOM 4677 C C . ARG B 1 167 ? -4.387 -18.438 2.629 1 95.69 167 ARG B C 1
ATOM 4679 O O . ARG B 1 167 ? -4.969 -19.516 2.824 1 95.69 167 ARG B O 1
ATOM 4686 N N . HIS B 1 168 ? -3.699 -18.172 1.578 1 97.25 168 HIS B N 1
ATOM 4687 C CA . HIS B 1 168 ? -3.678 -19.125 0.47 1 97.25 168 HIS B CA 1
ATOM 4688 C C . HIS B 1 168 ? -2.338 -19.844 0.387 1 97.25 168 HIS B C 1
ATOM 4690 O O . HIS B 1 168 ? -2.281 -21.016 0.026 1 97.25 168 HIS B O 1
ATOM 4696 N N . ALA B 1 169 ? -1.281 -19.156 0.724 1 98.19 169 ALA B N 1
ATOM 4697 C CA . ALA B 1 169 ? 0.048 -19.75 0.607 1 98.19 169 ALA B CA 1
ATOM 4698 C C . ALA B 1 169 ? 1.012 -19.141 1.622 1 98.19 169 ALA B C 1
ATOM 4700 O O . ALA B 1 169 ? 0.821 -18 2.064 1 98.19 169 ALA B O 1
ATOM 4701 N N . VAL B 1 170 ? 1.949 -19.891 1.988 1 97.5 170 VAL B N 1
ATOM 4702 C CA . VAL B 1 170 ? 3.029 -19.469 2.871 1 97.5 170 VAL B CA 1
ATOM 4703 C C . VAL B 1 170 ? 4.363 -19.984 2.344 1 97.5 170 VAL B C 1
ATOM 4705 O O . VAL B 1 170 ? 4.426 -21.047 1.735 1 97.5 170 VAL B O 1
ATOM 4708 N N . ALA B 1 171 ? 5.402 -19.203 2.537 1 98.12 171 ALA B N 1
ATOM 4709 C CA . ALA B 1 171 ? 6.75 -19.609 2.127 1 98.12 171 ALA B CA 1
ATOM 4710 C C . ALA B 1 171 ? 7.805 -18.953 3.018 1 98.12 171 ALA B C 1
ATOM 4712 O O . ALA B 1 171 ? 7.5 -18.047 3.791 1 98.12 171 ALA B O 1
ATOM 4713 N N . LYS B 1 172 ? 8.93 -19.516 2.922 1 97.44 172 LYS B N 1
ATOM 4714 C CA . LYS B 1 172 ? 10.109 -18.922 3.549 1 97.44 172 LYS B CA 1
ATOM 4715 C C . LYS B 1 172 ? 11.102 -18.438 2.498 1 97.44 172 LYS B C 1
ATOM 4717 O O . LYS B 1 172 ? 11.328 -19.109 1.49 1 97.44 172 LYS B O 1
ATOM 4722 N N . ALA B 1 173 ? 11.641 -17.281 2.727 1 96.88 173 ALA B N 1
ATOM 4723 C CA . ALA B 1 173 ? 12.664 -16.734 1.84 1 96.88 173 ALA B CA 1
ATOM 4724 C C . ALA B 1 173 ? 14.023 -16.719 2.523 1 96.88 173 ALA B C 1
ATOM 4726 O O . ALA B 1 173 ? 14.133 -16.344 3.697 1 96.88 173 ALA B O 1
ATOM 4727 N N . GLU B 1 174 ? 15.023 -17.094 1.782 1 94.62 174 GLU B N 1
ATOM 4728 C CA . GLU B 1 174 ? 16.391 -17.062 2.289 1 94.62 174 GLU B CA 1
ATOM 4729 C C . GLU B 1 174 ? 17.359 -16.531 1.24 1 94.62 174 GLU B C 1
ATOM 4731 O O . GLU B 1 174 ? 17.141 -16.688 0.039 1 94.62 174 GLU B O 1
ATOM 4736 N N . THR B 1 175 ? 18.359 -15.883 1.784 1 92.62 175 THR B N 1
ATOM 4737 C CA . THR B 1 175 ? 19.453 -15.508 0.891 1 92.62 175 THR B CA 1
ATOM 4738 C C . THR B 1 175 ? 20.297 -16.734 0.529 1 92.62 175 THR B C 1
ATOM 4740 O O . THR B 1 175 ? 20.469 -17.625 1.349 1 92.62 175 THR B O 1
ATOM 4743 N N . SER B 1 176 ? 20.609 -16.766 -0.67 1 88.62 176 SER B N 1
ATOM 4744 C CA . SER B 1 176 ? 21.453 -17.844 -1.156 1 88.62 176 SER B CA 1
ATOM 4745 C C . SER B 1 176 ? 22.688 -17.297 -1.87 1 88.62 176 SER B C 1
ATOM 4747 O O . SER B 1 176 ? 22.641 -16.234 -2.475 1 88.62 176 SER B O 1
ATOM 4749 N N . THR B 1 177 ? 23.844 -17.906 -1.562 1 79.31 177 THR B N 1
ATOM 4750 C CA . THR B 1 177 ? 25.031 -17.516 -2.316 1 79.31 177 THR B CA 1
ATOM 4751 C C . THR B 1 177 ? 24.828 -17.766 -3.809 1 79.31 177 THR B C 1
ATOM 4753 O O . THR B 1 177 ? 24.281 -18.797 -4.207 1 79.31 177 THR B O 1
ATOM 4756 N N . PRO B 1 178 ? 25.125 -16.672 -4.426 1 73.69 178 PRO B N 1
ATOM 4757 C CA . PRO B 1 178 ? 25.016 -16.891 -5.867 1 73.69 178 PRO B CA 1
ATOM 4758 C C . PRO B 1 178 ? 25.891 -18.062 -6.348 1 73.69 178 PRO B C 1
ATOM 4760 O O . PRO B 1 178 ? 27.078 -18.109 -6.051 1 73.69 178 PRO B O 1
ATOM 4763 N N . SER B 1 179 ? 25.422 -19.234 -6.23 1 67.31 179 SER B N 1
ATOM 4764 C CA . SER B 1 179 ? 26.172 -20.406 -6.668 1 67.31 179 SER B CA 1
ATOM 4765 C C . SER B 1 179 ? 25.953 -20.688 -8.148 1 67.31 179 SER B C 1
ATOM 4767 O O . SER B 1 179 ? 24.938 -20.281 -8.719 1 67.31 179 SER B O 1
ATOM 4769 N N . ALA B 1 180 ? 26.969 -21.188 -8.711 1 73.31 180 ALA B N 1
ATOM 4770 C CA . ALA B 1 180 ? 26.859 -21.641 -10.094 1 73.31 180 ALA B CA 1
ATOM 4771 C C . ALA B 1 180 ? 25.703 -22.625 -10.258 1 73.31 180 ALA B C 1
ATOM 4773 O O . ALA B 1 180 ? 25.469 -23.469 -9.398 1 73.31 180 ALA B O 1
ATOM 4774 N N . ALA B 1 181 ? 24.891 -22.312 -11.234 1 79.88 181 ALA B N 1
ATOM 4775 C CA . ALA B 1 181 ? 23.828 -23.25 -11.602 1 79.88 181 ALA B CA 1
ATOM 4776 C C . ALA B 1 181 ? 24.375 -24.672 -11.742 1 79.88 181 ALA B C 1
ATOM 4778 O O . ALA B 1 181 ? 25.5 -24.859 -12.203 1 79.88 181 ALA B O 1
ATOM 4779 N N . PRO B 1 182 ? 23.625 -25.594 -11.219 1 82.06 182 PRO B N 1
ATOM 4780 C CA . PRO B 1 182 ? 24.062 -26.984 -11.422 1 82.06 182 PRO B CA 1
ATOM 4781 C C . PRO B 1 182 ? 24.188 -27.344 -12.898 1 82.06 182 PRO B C 1
ATOM 4783 O O . PRO B 1 182 ? 23.578 -26.719 -13.758 1 82.06 182 PRO B O 1
ATOM 4786 N N . VAL B 1 183 ? 25.078 -28.25 -13.172 1 75.94 183 VAL B N 1
ATOM 4787 C CA . VAL B 1 183 ? 25.25 -28.781 -14.523 1 75.94 183 VAL B CA 1
ATOM 4788 C C . VAL B 1 183 ? 24.391 -30.016 -14.719 1 75.94 183 VAL B C 1
ATOM 4790 O O . VAL B 1 183 ? 24.438 -30.953 -13.914 1 75.94 183 VAL B O 1
ATOM 4793 N N . LEU B 1 184 ? 23.469 -29.844 -15.656 1 79.38 184 LEU B N 1
ATOM 4794 C CA . LEU B 1 184 ? 22.641 -30.984 -15.977 1 79.38 184 LEU B CA 1
ATOM 4795 C C . LEU B 1 184 ? 23.312 -31.891 -17 1 79.38 184 LEU B C 1
ATOM 4797 O O . LEU B 1 184 ? 23.766 -31.422 -18.047 1 79.38 184 LEU B O 1
ATOM 4801 N N . GLU B 1 185 ? 23.5 -33.094 -16.609 1 72.19 185 GLU B N 1
ATOM 4802 C CA . GLU B 1 185 ? 24.125 -34.062 -17.531 1 72.19 185 GLU B CA 1
ATOM 4803 C C . GLU B 1 185 ? 23.297 -34.219 -18.797 1 72.19 185 GLU B C 1
ATOM 4805 O O . GLU B 1 185 ? 22.078 -34.312 -18.734 1 72.19 185 GLU B O 1
ATOM 4810 N N . GLU B 1 186 ? 24.016 -34.031 -19.906 1 69.31 186 GLU B N 1
ATOM 4811 C CA . GLU B 1 186 ? 23.359 -34.281 -21.188 1 69.31 186 GLU B CA 1
ATOM 4812 C C . GLU B 1 186 ? 22.922 -35.719 -21.328 1 69.31 186 GLU B C 1
ATOM 4814 O O . GLU B 1 186 ? 23.672 -36.656 -20.984 1 69.31 186 GLU B O 1
ATOM 4819 N N . ARG B 1 187 ? 21.625 -35.875 -21.453 1 70.56 187 ARG B N 1
ATOM 4820 C CA . ARG B 1 187 ? 21.172 -37.25 -21.625 1 70.56 187 ARG B CA 1
ATOM 4821 C C . ARG B 1 187 ? 21.062 -37.594 -23.109 1 70.56 187 ARG B C 1
ATOM 4823 O O . ARG B 1 187 ? 20.547 -36.812 -23.906 1 70.56 187 ARG B O 1
ATOM 4830 N N . THR B 1 188 ? 21.797 -38.531 -23.484 1 60.53 188 THR B N 1
ATOM 4831 C CA . THR B 1 188 ? 21.797 -39.031 -24.844 1 60.53 188 THR B CA 1
ATOM 4832 C C . THR B 1 188 ? 20.469 -39.688 -25.203 1 60.53 188 THR B C 1
ATOM 4834 O O . THR B 1 188 ? 19.812 -40.25 -24.328 1 60.53 188 THR B O 1
ATOM 4837 N N . SER B 1 189 ? 19.984 -39.25 -26.438 1 63.78 189 SER B N 1
ATOM 4838 C CA . SER B 1 189 ? 18.766 -39.875 -26.984 1 63.78 189 SER B CA 1
ATOM 4839 C C . SER B 1 189 ? 18.859 -41.406 -26.953 1 63.78 189 SER B C 1
ATOM 4841 O O . SER B 1 189 ? 19.906 -41.969 -27.25 1 63.78 189 SER B O 1
ATOM 4843 N N . ARG B 1 190 ? 18.047 -42.062 -26.172 1 65.31 190 ARG B N 1
ATOM 4844 C CA . ARG B 1 190 ? 18.016 -43.5 -26.156 1 65.31 190 ARG B CA 1
ATOM 4845 C C . ARG B 1 190 ? 16.922 -44.031 -27.094 1 65.31 190 ARG B C 1
ATOM 4847 O O . ARG B 1 190 ? 15.953 -43.344 -27.375 1 65.31 190 ARG B O 1
ATOM 4854 N N . GLN B 1 191 ? 17.172 -45.062 -27.719 1 61.47 191 GLN B N 1
ATOM 4855 C CA . GLN B 1 191 ? 16.297 -45.781 -28.656 1 61.47 191 GLN B CA 1
ATOM 4856 C C . GLN B 1 191 ? 14.93 -46.062 -28.031 1 61.47 191 GLN B C 1
ATOM 4858 O O . GLN B 1 191 ? 13.93 -46.156 -28.75 1 61.47 191 GLN B O 1
ATOM 4863 N N . ASP B 1 192 ? 14.75 -46 -26.688 1 77.75 192 ASP B N 1
ATOM 4864 C CA . ASP B 1 192 ? 13.492 -46.438 -26.094 1 77.75 192 ASP B CA 1
ATOM 4865 C C . ASP B 1 192 ? 12.719 -45.281 -25.5 1 77.75 192 ASP B C 1
ATOM 4867 O O . ASP B 1 192 ? 11.953 -45.438 -24.547 1 77.75 192 ASP B O 1
ATOM 4871 N N . GLU B 1 193 ? 12.812 -44.156 -26.141 1 85.75 193 GLU B N 1
ATOM 4872 C CA . GLU B 1 193 ? 12.055 -42.969 -25.719 1 85.75 193 GLU B CA 1
ATOM 4873 C C . GLU B 1 193 ? 10.68 -42.938 -26.375 1 85.75 193 GLU B C 1
ATOM 4875 O O . GLU B 1 193 ? 10.516 -43.438 -27.5 1 85.75 193 GLU B O 1
ATOM 4880 N N . THR B 1 194 ? 9.695 -42.594 -25.625 1 88.19 194 THR B N 1
ATOM 4881 C CA . THR B 1 194 ? 8.336 -42.5 -26.156 1 88.19 194 THR B CA 1
ATOM 4882 C C . THR B 1 194 ? 7.961 -41.031 -26.406 1 88.19 194 THR B C 1
ATOM 4884 O O . THR B 1 194 ? 8.016 -40.219 -25.484 1 88.19 194 THR B O 1
ATOM 4887 N N . ASP B 1 195 ? 7.609 -40.75 -27.562 1 92.25 195 ASP B N 1
ATOM 4888 C CA . ASP B 1 195 ? 7.117 -39.438 -27.922 1 92.25 195 ASP B CA 1
ATOM 4889 C C . ASP B 1 195 ? 5.637 -39.281 -27.578 1 92.25 195 ASP B C 1
ATOM 4891 O O . ASP B 1 195 ? 4.812 -40.094 -28 1 92.25 195 ASP B O 1
ATOM 4895 N N . ILE B 1 196 ? 5.336 -38.312 -26.797 1 92.88 196 ILE B N 1
ATOM 4896 C CA . ILE B 1 196 ? 3.951 -38 -26.469 1 92.88 196 ILE B CA 1
ATOM 4897 C C . ILE B 1 196 ? 3.521 -36.719 -27.172 1 92.88 196 ILE B C 1
ATOM 4899 O O . ILE B 1 196 ? 4.191 -35.688 -27.062 1 92.88 196 ILE B O 1
ATOM 4903 N N . LYS B 1 197 ? 2.43 -36.781 -27.906 1 95 197 LYS B N 1
ATOM 4904 C CA . LYS B 1 197 ? 1.899 -35.562 -28.516 1 95 197 LYS B CA 1
ATOM 4905 C C . LYS B 1 197 ? 1.349 -34.594 -27.453 1 95 197 LYS B C 1
ATOM 4907 O O . LYS B 1 197 ? 0.537 -35 -26.609 1 95 197 LYS B O 1
ATOM 4912 N N . PRO B 1 198 ? 1.76 -33.344 -27.469 1 96.38 198 PRO B N 1
ATOM 4913 C CA . PRO B 1 198 ? 1.237 -32.406 -26.484 1 96.38 198 PRO B CA 1
ATOM 4914 C C . PRO B 1 198 ? -0.289 -32.375 -26.438 1 96.38 198 PRO B C 1
ATOM 4916 O O . PRO B 1 198 ? -0.882 -32.312 -25.359 1 96.38 198 PRO B O 1
ATOM 4919 N N . ALA B 1 199 ? -0.925 -32.469 -27.578 1 95.12 199 ALA B N 1
ATOM 4920 C CA . ALA B 1 199 ? -2.385 -32.438 -27.641 1 95.12 199 ALA B CA 1
ATOM 4921 C C . ALA B 1 199 ? -2.986 -33.594 -26.828 1 95.12 199 ALA B C 1
ATOM 4923 O O . ALA B 1 199 ? -4.031 -33.406 -26.203 1 95.12 199 ALA B O 1
ATOM 4924 N N . ASP B 1 200 ? -2.336 -34.719 -26.859 1 92.81 200 ASP B N 1
ATOM 4925 C CA . ASP B 1 200 ? -2.824 -35.875 -26.109 1 92.81 200 ASP B CA 1
ATOM 4926 C C . ASP B 1 200 ? -2.719 -35.625 -24.609 1 92.81 200 ASP B C 1
ATOM 4928 O O . ASP B 1 200 ? -3.633 -35.969 -23.859 1 92.81 200 ASP B O 1
ATOM 4932 N N . LEU B 1 201 ? -1.623 -35.062 -24.188 1 94 201 LEU B N 1
ATOM 4933 C CA . LEU B 1 201 ? -1.477 -34.75 -22.781 1 94 201 LEU B CA 1
ATOM 4934 C C . LEU B 1 201 ? -2.533 -33.75 -22.312 1 94 201 LEU B C 1
ATOM 4936 O O . LEU B 1 201 ? -3.156 -33.938 -21.266 1 94 201 LEU B O 1
ATOM 4940 N N . TYR B 1 202 ? -2.715 -32.688 -23.062 1 94.56 202 TYR B N 1
ATOM 4941 C CA . TYR B 1 202 ? -3.684 -31.688 -22.672 1 94.56 202 TYR B CA 1
ATOM 4942 C C . TYR B 1 202 ? -5.094 -32.25 -22.641 1 94.56 202 TYR B C 1
ATOM 4944 O O . TYR B 1 202 ? -5.918 -31.844 -21.812 1 94.56 202 TYR B O 1
ATOM 4952 N N . ALA B 1 203 ? -5.398 -33.188 -23.531 1 90.94 203 ALA B N 1
ATOM 4953 C CA . ALA B 1 203 ? -6.688 -33.875 -23.484 1 90.94 203 ALA B CA 1
ATOM 4954 C C . ALA B 1 203 ? -6.84 -34.656 -22.188 1 90.94 203 ALA B C 1
ATOM 4956 O O . ALA B 1 203 ? -7.898 -34.625 -21.547 1 90.94 203 ALA B O 1
ATOM 4957 N N . LEU B 1 204 ? -5.785 -35.312 -21.828 1 89.19 204 LEU B N 1
ATOM 4958 C CA . LEU B 1 204 ? -5.789 -36.062 -20.578 1 89.19 204 LEU B CA 1
ATOM 4959 C C . LEU B 1 204 ? -5.973 -35.156 -19.391 1 89.19 204 LEU B C 1
ATOM 4961 O O . LEU B 1 204 ? -6.727 -35.469 -18.469 1 89.19 204 LEU B O 1
ATOM 4965 N N . LEU B 1 205 ? -5.254 -34.031 -19.344 1 92.44 205 LEU B N 1
ATOM 4966 C CA . LEU B 1 205 ? -5.371 -33.062 -18.266 1 92.44 205 LEU B CA 1
ATOM 4967 C C . LEU B 1 205 ? -6.793 -32.531 -18.172 1 92.44 205 LEU B C 1
ATOM 4969 O O . LEU B 1 205 ? -7.336 -32.375 -17.078 1 92.44 205 LEU B O 1
ATOM 4973 N N . ARG B 1 206 ? -7.379 -32.25 -19.297 1 91.38 206 ARG B N 1
ATOM 4974 C CA . ARG B 1 206 ? -8.758 -31.781 -19.328 1 91.38 206 ARG B CA 1
ATOM 4975 C C . ARG B 1 206 ? -9.711 -32.812 -18.719 1 91.38 206 ARG B C 1
ATOM 4977 O O . ARG B 1 206 ? -10.617 -32.438 -17.969 1 91.38 206 ARG B O 1
ATOM 4984 N N . GLN B 1 207 ? -9.477 -34 -19.047 1 85.88 207 GLN B N 1
ATOM 4985 C CA . GLN B 1 207 ? -10.289 -35.094 -18.5 1 85.88 207 GLN B CA 1
ATOM 4986 C C . GLN B 1 207 ? -10.148 -35.156 -16.984 1 85.88 207 GLN B C 1
ATOM 4988 O O . GLN B 1 207 ? -11.102 -35.5 -16.281 1 85.88 207 GLN B O 1
ATOM 4993 N N . ALA B 1 208 ? -8.984 -34.844 -16.578 1 86.56 208 ALA B N 1
ATOM 4994 C CA . ALA B 1 208 ? -8.719 -34.844 -15.141 1 86.56 208 ALA B CA 1
ATOM 4995 C C . ALA B 1 208 ? -9.18 -33.562 -14.477 1 86.56 208 ALA B C 1
ATOM 4997 O O . ALA B 1 208 ? -8.961 -33.344 -13.281 1 86.56 208 ALA B O 1
ATOM 4998 N N . GLY B 1 209 ? -9.75 -32.562 -15.234 1 89.56 209 GLY B N 1
ATOM 4999 C CA . GLY B 1 209 ? -10.336 -31.359 -14.664 1 89.56 209 GLY B CA 1
ATOM 5000 C C . GLY B 1 209 ? -9.406 -30.156 -14.727 1 89.56 209 GLY B C 1
ATOM 5001 O O . GLY B 1 209 ? -9.688 -29.125 -14.133 1 89.56 209 GLY B O 1
ATOM 5002 N N . GLN B 1 210 ? -8.273 -30.312 -15.422 1 94 210 GLN B N 1
ATOM 5003 C CA . GLN B 1 210 ? -7.336 -29.219 -15.57 1 94 210 GLN B CA 1
ATOM 5004 C C . GLN B 1 210 ? -7.375 -28.656 -16.984 1 94 210 GLN B C 1
ATOM 5006 O O . GLN B 1 210 ? -7.062 -29.359 -17.953 1 94 210 GLN B O 1
ATOM 5011 N N . ASN B 1 211 ? -7.84 -27.438 -17.078 1 95.25 211 ASN B N 1
ATOM 5012 C CA . ASN B 1 211 ? -7.93 -26.781 -18.391 1 95.25 211 ASN B CA 1
ATOM 5013 C C . ASN B 1 211 ? -6.883 -25.672 -18.531 1 95.25 211 ASN B C 1
ATOM 5015 O O . ASN B 1 211 ? -6.812 -24.766 -17.703 1 95.25 211 ASN B O 1
ATOM 5019 N N . HIS B 1 212 ? -6.066 -25.828 -19.531 1 97.88 212 HIS B N 1
ATOM 5020 C CA . HIS B 1 212 ? -5.055 -24.828 -19.875 1 97.88 212 HIS B CA 1
ATOM 5021 C C . HIS B 1 212 ? -5.371 -24.156 -21.203 1 97.88 212 HIS B C 1
ATOM 5023 O O . HIS B 1 212 ? -5.32 -24.781 -22.25 1 97.88 212 HIS B O 1
ATOM 5029 N N . GLY B 1 213 ? -5.727 -22.844 -21.125 1 97.75 213 GLY B N 1
ATOM 5030 C CA . GLY B 1 213 ? -5.957 -22.062 -22.328 1 97.75 213 GLY B CA 1
ATOM 5031 C C . GLY B 1 213 ? -4.672 -21.625 -23 1 97.75 213 GLY B C 1
ATOM 5032 O O . GLY B 1 213 ? -3.59 -22.109 -22.672 1 97.75 213 GLY B O 1
ATOM 5033 N N . PRO B 1 214 ? -4.805 -20.734 -23.922 1 97.12 214 PRO B N 1
ATOM 5034 C CA . PRO B 1 214 ? -3.693 -20.359 -24.797 1 97.12 214 PRO B CA 1
ATOM 5035 C C . PRO B 1 214 ? -2.48 -19.828 -24.031 1 97.12 214 PRO B C 1
ATOM 5037 O O . PRO B 1 214 ? -1.341 -20.078 -24.422 1 97.12 214 PRO B O 1
ATOM 5040 N N . ALA B 1 215 ? -2.684 -19.172 -23 1 98.06 215 ALA B N 1
ATOM 5041 C CA . ALA B 1 215 ? -1.563 -18.594 -22.266 1 98.06 215 ALA B CA 1
ATOM 5042 C C . ALA B 1 215 ? -0.791 -19.672 -21.5 1 98.06 215 ALA B C 1
ATOM 5044 O O . ALA B 1 215 ? 0.386 -19.5 -21.188 1 98.06 215 ALA B O 1
ATOM 5045 N N . PHE B 1 216 ? -1.456 -20.828 -21.219 1 98.56 216 PHE B N 1
ATOM 5046 C CA . PHE B 1 216 ? -0.848 -21.828 -20.328 1 98.56 216 PHE B CA 1
ATOM 5047 C C . PHE B 1 216 ? -0.552 -23.109 -21.094 1 98.56 216 PHE B C 1
ATOM 5049 O O . PHE B 1 216 ? 0.15 -23.984 -20.578 1 98.56 216 PHE B O 1
ATOM 5056 N N . ALA B 1 217 ? -1.101 -23.312 -22.281 1 98.19 217 ALA B N 1
ATOM 5057 C CA . ALA B 1 217 ? -0.772 -24.469 -23.109 1 98.19 217 ALA B CA 1
ATOM 5058 C C . ALA B 1 217 ? 0.544 -24.25 -23.859 1 98.19 217 ALA B C 1
ATOM 5060 O O . ALA B 1 217 ? 0.548 -23.969 -25.047 1 98.19 217 ALA B O 1
ATOM 5061 N N . ALA B 1 218 ? 1.651 -24.516 -23.172 1 98.5 218 ALA B N 1
ATOM 5062 C CA . ALA B 1 218 ? 2.932 -24.047 -23.688 1 98.5 218 ALA B CA 1
ATOM 5063 C C . ALA B 1 218 ? 3.846 -25.234 -24.031 1 98.5 218 ALA B C 1
ATOM 5065 O O . ALA B 1 218 ? 4.934 -25.031 -24.578 1 98.5 218 ALA B O 1
ATOM 5066 N N . LEU B 1 219 ? 3.451 -26.469 -23.719 1 98.44 219 LEU B N 1
ATOM 5067 C CA . LEU B 1 219 ? 4.27 -27.625 -24.078 1 98.44 219 LEU B CA 1
ATOM 5068 C C . LEU B 1 219 ? 4.258 -27.875 -25.578 1 98.44 219 LEU B C 1
ATOM 5070 O O . LEU B 1 219 ? 3.191 -27.984 -26.188 1 98.44 219 LEU B O 1
ATOM 5074 N N . THR B 1 220 ? 5.445 -28 -26.172 1 98 220 THR B N 1
ATOM 5075 C CA . THR B 1 220 ? 5.52 -28.156 -27.625 1 98 220 THR B CA 1
ATOM 5076 C C . THR B 1 220 ? 6.105 -29.516 -27.984 1 98 220 THR B C 1
ATOM 5078 O O . THR B 1 220 ? 5.918 -30 -29.109 1 98 220 THR B O 1
ATOM 5081 N N . ARG B 1 221 ? 6.875 -30.156 -27.062 1 97.06 221 ARG B N 1
ATOM 5082 C CA . ARG B 1 221 ? 7.422 -31.5 -27.219 1 97.06 221 ARG B CA 1
ATOM 5083 C C . ARG B 1 221 ? 7.477 -32.219 -25.891 1 97.06 221 ARG B C 1
ATOM 5085 O O . ARG B 1 221 ? 7.812 -31.625 -24.859 1 97.06 221 ARG B O 1
ATOM 5092 N N . ILE B 1 222 ? 7.133 -33.438 -25.891 1 96.94 222 ILE B N 1
ATOM 5093 C CA . ILE B 1 222 ? 7.164 -34.281 -24.688 1 96.94 222 ILE B CA 1
ATOM 5094 C C . ILE B 1 222 ? 7.816 -35.625 -25 1 96.94 222 ILE B C 1
ATOM 5096 O O . ILE B 1 222 ? 7.352 -36.344 -25.875 1 96.94 222 ILE B O 1
ATOM 5100 N N . LEU B 1 223 ? 8.867 -35.906 -24.297 1 94.38 223 LEU B N 1
ATOM 5101 C CA . LEU B 1 223 ? 9.578 -37.188 -24.438 1 94.38 223 LEU B CA 1
ATOM 5102 C C . LEU B 1 223 ? 9.664 -37.906 -23.094 1 94.38 223 LEU B C 1
ATOM 5104 O O . LEU B 1 223 ? 10.227 -37.375 -22.141 1 94.38 223 LEU B O 1
ATOM 5108 N N . ARG B 1 224 ? 9.094 -39.031 -23.016 1 92.75 224 ARG B N 1
ATOM 5109 C CA . ARG B 1 224 ? 9.203 -39.844 -21.812 1 92.75 224 ARG B CA 1
ATOM 5110 C C . ARG B 1 224 ? 10.328 -40.875 -21.953 1 92.75 224 ARG B C 1
ATOM 5112 O O . ARG B 1 224 ? 10.414 -41.594 -22.953 1 92.75 224 ARG B O 1
ATOM 5119 N N . ARG B 1 225 ? 11.062 -40.938 -20.969 1 88.69 225 ARG B N 1
ATOM 5120 C CA . ARG B 1 225 ? 12.195 -41.844 -20.984 1 88.69 225 ARG B CA 1
ATOM 5121 C C . ARG B 1 225 ? 11.836 -43.156 -20.297 1 88.69 225 ARG B C 1
ATOM 5123 O O . ARG B 1 225 ? 10.82 -43.25 -19.609 1 88.69 225 ARG B O 1
ATOM 5130 N N . PRO B 1 226 ? 12.656 -44.156 -20.531 1 84 226 PRO B N 1
ATOM 5131 C CA . PRO B 1 226 ? 12.359 -45.469 -19.953 1 84 226 PRO B CA 1
ATOM 5132 C C . PRO B 1 226 ? 12.359 -45.469 -18.422 1 84 226 PRO B C 1
ATOM 5134 O O . PRO B 1 226 ? 11.641 -46.25 -17.797 1 84 226 PRO B O 1
ATOM 5137 N N . ASP B 1 227 ? 13.109 -44.531 -17.812 1 82.38 227 ASP B N 1
ATOM 5138 C CA . ASP B 1 227 ? 13.203 -44.5 -16.359 1 82.38 227 ASP B CA 1
ATOM 5139 C C . ASP B 1 227 ? 12.039 -43.719 -15.758 1 82.38 227 ASP B C 1
ATOM 5141 O O . ASP B 1 227 ? 11.977 -43.5 -14.539 1 82.38 227 ASP B O 1
ATOM 5145 N N . GLY B 1 228 ? 11.203 -43.25 -16.641 1 83.5 228 GLY B N 1
ATOM 5146 C CA . GLY B 1 228 ? 10.016 -42.562 -16.172 1 83.5 228 GLY B CA 1
ATOM 5147 C C . GLY B 1 228 ? 10.164 -41.031 -16.188 1 83.5 228 GLY B C 1
ATOM 5148 O O . GLY B 1 228 ? 9.188 -40.312 -16.031 1 83.5 228 GLY B O 1
ATOM 5149 N N . SER B 1 229 ? 11.336 -40.625 -16.359 1 90.12 229 SER B N 1
ATOM 5150 C CA . SER B 1 229 ? 11.562 -39.188 -16.469 1 90.12 229 SER B CA 1
ATOM 5151 C C . SER B 1 229 ? 11.031 -38.625 -17.781 1 90.12 229 SER B C 1
ATOM 5153 O O . SER B 1 229 ? 10.891 -39.375 -18.75 1 90.12 229 SER B O 1
ATOM 5155 N N . VAL B 1 230 ? 10.711 -37.344 -17.734 1 94.56 230 VAL B N 1
ATOM 5156 C CA . VAL B 1 230 ? 10.125 -36.719 -18.906 1 94.56 230 VAL B CA 1
ATOM 5157 C C . VAL B 1 230 ? 10.93 -35.469 -19.281 1 94.56 230 VAL B C 1
ATOM 5159 O O . VAL B 1 230 ? 11.344 -34.719 -18.406 1 94.56 230 VAL B O 1
ATOM 5162 N N . GLU B 1 231 ? 11.195 -35.344 -20.547 1 95 231 GLU B N 1
ATOM 5163 C CA . GLU B 1 231 ? 11.789 -34.125 -21.094 1 95 231 GLU B CA 1
ATOM 5164 C C . GLU B 1 231 ? 10.797 -33.406 -21.984 1 95 231 GLU B C 1
ATOM 5166 O O . GLU B 1 231 ? 10.164 -34 -22.859 1 95 231 GLU B O 1
ATOM 5171 N N . THR B 1 232 ? 10.68 -32.094 -21.734 1 96.94 232 THR B N 1
ATOM 5172 C CA . THR B 1 232 ? 9.734 -31.328 -22.531 1 96.94 232 THR B CA 1
ATOM 5173 C C . THR B 1 232 ? 10.391 -30.062 -23.062 1 96.94 232 THR B C 1
ATOM 5175 O O . THR B 1 232 ? 11.422 -29.609 -22.547 1 96.94 232 THR B O 1
ATOM 5178 N N . GLU B 1 233 ? 9.867 -29.594 -24.156 1 97.81 233 GLU B N 1
ATOM 5179 C CA . GLU B 1 233 ? 10.148 -28.25 -24.656 1 97.81 233 GLU B CA 1
ATOM 5180 C C . GLU B 1 233 ? 8.961 -27.312 -24.406 1 97.81 233 GLU B C 1
ATOM 5182 O O . GLU B 1 233 ? 7.812 -27.688 -24.641 1 97.81 233 GLU B O 1
ATOM 5187 N N . ILE B 1 234 ? 9.266 -26.125 -23.938 1 98.5 234 ILE B N 1
ATOM 5188 C CA . ILE B 1 234 ? 8.242 -25.141 -23.562 1 98.5 234 ILE B CA 1
ATOM 5189 C C . ILE B 1 234 ? 8.438 -23.859 -24.375 1 98.5 234 ILE B C 1
ATOM 5191 O O . ILE B 1 234 ? 9.539 -23.312 -24.422 1 98.5 234 ILE B O 1
ATOM 5195 N N . THR B 1 235 ? 7.375 -23.422 -25.016 1 98.5 235 THR B N 1
ATOM 5196 C CA . THR B 1 235 ? 7.363 -22.141 -25.703 1 98.5 235 THR B CA 1
ATOM 5197 C C . THR B 1 235 ? 6.117 -21.328 -25.328 1 98.5 235 THR B C 1
ATOM 5199 O O . THR B 1 235 ? 4.992 -21.766 -25.562 1 98.5 235 THR B O 1
ATOM 5202 N N . LEU B 1 236 ? 6.332 -20.172 -24.703 1 98.19 236 LEU B N 1
ATOM 5203 C CA . LEU B 1 236 ? 5.211 -19.328 -24.312 1 98.19 236 LEU B CA 1
ATOM 5204 C C . LEU B 1 236 ? 4.605 -18.625 -25.531 1 98.19 236 LEU B C 1
ATOM 5206 O O . LEU B 1 236 ? 5.332 -18.172 -26.422 1 98.19 236 LEU B O 1
ATOM 5210 N N . SER B 1 237 ? 3.262 -18.609 -25.594 1 96.31 237 SER B N 1
ATOM 5211 C CA . SER B 1 237 ? 2.559 -17.859 -26.625 1 96.31 237 SER B CA 1
ATOM 5212 C C . SER B 1 237 ? 2.512 -16.375 -26.312 1 96.31 237 SER B C 1
ATOM 5214 O O . SER B 1 237 ? 2.9 -15.961 -25.219 1 96.31 237 SER B O 1
ATOM 5216 N N . ASP B 1 238 ? 2.025 -15.594 -27.203 1 93.75 238 ASP B N 1
ATOM 5217 C CA . ASP B 1 238 ? 1.889 -14.156 -27.016 1 93.75 238 ASP B CA 1
ATOM 5218 C C . ASP B 1 238 ? 0.725 -13.836 -26.078 1 93.75 238 ASP B C 1
ATOM 5220 O O . ASP B 1 238 ? 0.609 -12.711 -25.578 1 93.75 238 ASP B O 1
ATOM 5224 N N . GLU B 1 239 ? -0.084 -14.805 -25.797 1 93.75 239 GLU B N 1
ATOM 5225 C CA . GLU B 1 239 ? -1.193 -14.625 -24.859 1 93.75 239 GLU B CA 1
ATOM 5226 C C . GLU B 1 239 ? -0.693 -14.508 -23.438 1 93.75 239 GLU B C 1
ATOM 5228 O O . GLU B 1 239 ? -1.425 -14.047 -22.547 1 93.75 239 GLU B O 1
ATOM 5233 N N . ALA B 1 240 ? 0.477 -15.023 -23.188 1 96.5 240 ALA B N 1
ATOM 5234 C CA . ALA B 1 240 ? 1.141 -14.773 -21.906 1 96.5 240 ALA B CA 1
ATOM 5235 C C . ALA B 1 240 ? 1.859 -13.43 -21.922 1 96.5 240 ALA B C 1
ATOM 5237 O O . ALA B 1 240 ? 2.861 -13.258 -22.609 1 96.5 240 ALA B O 1
ATOM 5238 N N . PRO B 1 241 ? 1.403 -12.539 -21.156 1 94.44 241 PRO B N 1
ATOM 5239 C CA . PRO B 1 241 ? 1.944 -11.18 -21.281 1 94.44 241 PRO B CA 1
ATOM 5240 C C . PRO B 1 241 ? 3.396 -11.078 -20.812 1 94.44 241 PRO B C 1
ATOM 5242 O O . PRO B 1 241 ? 3.809 -11.805 -19.906 1 94.44 241 PRO B O 1
ATOM 5245 N N . ARG B 1 242 ? 4.035 -10.133 -21.484 1 93.06 242 ARG B N 1
ATOM 5246 C CA . ARG B 1 242 ? 5.398 -9.812 -21.062 1 93.06 242 ARG B CA 1
ATOM 5247 C C . ARG B 1 242 ? 5.406 -8.742 -19.984 1 93.06 242 ARG B C 1
ATOM 5249 O O . ARG B 1 242 ? 4.555 -7.848 -19.984 1 93.06 242 ARG B O 1
ATOM 5256 N N . HIS B 1 243 ? 6.293 -8.867 -19.047 1 90.81 243 HIS B N 1
ATOM 5257 C CA . HIS B 1 243 ? 6.531 -7.852 -18.031 1 90.81 243 HIS B CA 1
ATOM 5258 C C . HIS B 1 243 ? 7.93 -7.98 -17.438 1 90.81 243 HIS B C 1
ATOM 5260 O O . HIS B 1 243 ? 8.359 -9.078 -17.078 1 90.81 243 HIS B O 1
ATOM 5266 N N . GLN B 1 244 ? 8.578 -6.898 -17.281 1 89.38 244 GLN B N 1
ATOM 5267 C CA . GLN B 1 244 ? 9.961 -6.906 -16.828 1 89.38 244 GLN B CA 1
ATOM 5268 C C . GLN B 1 244 ? 10.055 -7.312 -15.352 1 89.38 244 GLN B C 1
ATOM 5270 O O . GLN B 1 244 ? 11.117 -7.723 -14.883 1 89.38 244 GLN B O 1
ATOM 5275 N N . GLY B 1 245 ? 9.016 -7.254 -14.656 1 92.19 245 GLY B N 1
ATOM 5276 C CA . GLY B 1 245 ? 9.023 -7.531 -13.227 1 92.19 245 GLY B CA 1
ATOM 5277 C C . GLY B 1 245 ? 9.008 -9.016 -12.906 1 92.19 245 GLY B C 1
ATOM 5278 O O . GLY B 1 245 ? 9.312 -9.414 -11.781 1 92.19 245 GLY B O 1
ATOM 5279 N N . TYR B 1 246 ? 8.641 -9.875 -13.789 1 96.12 246 TYR B N 1
ATOM 5280 C CA . TYR B 1 246 ? 8.594 -11.305 -13.523 1 96.12 246 TYR B CA 1
ATOM 5281 C C . TYR B 1 246 ? 9.992 -11.875 -13.32 1 96.12 246 TYR B C 1
ATOM 5283 O O . TYR B 1 246 ? 10.898 -11.617 -14.125 1 96.12 246 TYR B O 1
ATOM 5291 N N . ARG B 1 247 ? 10.148 -12.602 -12.273 1 96.69 247 ARG B N 1
ATOM 5292 C CA . ARG B 1 247 ? 11.375 -13.375 -12.086 1 96.69 247 ARG B CA 1
ATOM 5293 C C . ARG B 1 247 ? 11.336 -14.664 -12.891 1 96.69 247 ARG B C 1
ATOM 5295 O O . ARG B 1 247 ? 12.352 -15.078 -13.461 1 96.69 247 ARG B O 1
ATOM 5302 N N . ILE B 1 248 ? 10.266 -15.273 -12.938 1 97.44 248 ILE B N 1
ATOM 5303 C CA . ILE B 1 248 ? 9.875 -16.344 -13.859 1 97.44 248 ILE B CA 1
ATOM 5304 C C . ILE B 1 248 ? 8.383 -16.234 -14.172 1 97.44 248 ILE B C 1
ATOM 5306 O O . ILE B 1 248 ? 7.555 -16.156 -13.266 1 97.44 248 ILE B O 1
ATOM 5310 N N . HIS B 1 249 ? 8.086 -16.172 -15.398 1 98.19 249 HIS B N 1
ATOM 5311 C CA . HIS B 1 249 ? 6.672 -16.047 -15.758 1 98.19 249 HIS B CA 1
ATOM 5312 C C . HIS B 1 249 ? 5.867 -17.234 -15.219 1 98.19 249 HIS B C 1
ATOM 5314 O O . HIS B 1 249 ? 6.242 -18.391 -15.43 1 98.19 249 HIS B O 1
ATOM 5320 N N . PRO B 1 250 ? 4.73 -17.016 -14.633 1 98.44 250 PRO B N 1
ATOM 5321 C CA . PRO B 1 250 ? 3.938 -18.125 -14.086 1 98.44 250 PRO B CA 1
ATOM 5322 C C . PRO B 1 250 ? 3.57 -19.172 -15.133 1 98.44 250 PRO B C 1
ATOM 5324 O O . PRO B 1 250 ? 3.553 -20.359 -14.836 1 98.44 250 PRO B O 1
ATOM 5327 N N . ALA B 1 251 ? 3.305 -18.719 -16.344 1 98.62 251 ALA B N 1
ATOM 5328 C CA . ALA B 1 251 ? 2.951 -19.656 -17.406 1 98.62 251 ALA B CA 1
ATOM 5329 C C . ALA B 1 251 ? 4.117 -20.594 -17.719 1 98.62 251 ALA B C 1
ATOM 5331 O O . ALA B 1 251 ? 3.914 -21.766 -18.016 1 98.62 251 ALA B O 1
ATOM 5332 N N . MET B 1 252 ? 5.348 -20.109 -17.688 1 98.69 252 MET B N 1
ATOM 5333 C CA . MET B 1 252 ? 6.543 -20.922 -17.875 1 98.69 252 MET B CA 1
ATOM 5334 C C . MET B 1 252 ? 6.691 -21.953 -16.766 1 98.69 252 MET B C 1
ATOM 5336 O O . MET B 1 252 ? 6.879 -23.141 -17.047 1 98.69 252 MET B O 1
ATOM 5340 N N . LEU B 1 253 ? 6.559 -21.484 -15.594 1 98.62 253 LEU B N 1
ATOM 5341 C CA . LEU B 1 253 ? 6.695 -22.375 -14.453 1 98.62 253 LEU B CA 1
ATOM 5342 C C . LEU B 1 253 ? 5.559 -23.391 -14.422 1 98.62 253 LEU B C 1
ATOM 5344 O O . LEU B 1 253 ? 5.77 -24.562 -14.078 1 98.62 253 LEU B O 1
ATOM 5348 N N . ASP B 1 254 ? 4.391 -22.969 -14.727 1 98.56 254 ASP B N 1
ATOM 5349 C CA . ASP B 1 254 ? 3.244 -23.875 -14.766 1 98.56 254 ASP B CA 1
ATOM 5350 C C . ASP B 1 254 ? 3.432 -24.953 -15.828 1 98.56 254 ASP B C 1
ATOM 5352 O O . ASP B 1 254 ? 3.107 -26.109 -15.602 1 98.56 254 ASP B O 1
ATOM 5356 N N . ALA B 1 255 ? 3.922 -24.547 -16.984 1 98.5 255 ALA B N 1
ATOM 5357 C CA . ALA B 1 255 ? 4.215 -25.531 -18.031 1 98.5 255 ALA B CA 1
ATOM 5358 C C . ALA B 1 255 ? 5.23 -26.562 -17.547 1 98.5 255 ALA B C 1
ATOM 5360 O O . ALA B 1 255 ? 5.117 -27.75 -17.859 1 98.5 255 ALA B O 1
ATOM 5361 N N . ALA B 1 256 ? 6.191 -26.125 -16.844 1 98.19 256 ALA B N 1
ATOM 5362 C CA . ALA B 1 256 ? 7.156 -27.047 -16.25 1 98.19 256 ALA B CA 1
ATOM 5363 C C . ALA B 1 256 ? 6.469 -28.031 -15.305 1 98.19 256 ALA B C 1
ATOM 5365 O O . ALA B 1 256 ? 6.762 -29.219 -15.32 1 98.19 256 ALA B O 1
ATOM 5366 N N . LEU B 1 257 ? 5.578 -27.531 -14.531 1 97.56 257 LEU B N 1
ATOM 5367 C CA . LEU B 1 257 ? 4.832 -28.375 -13.609 1 97.56 257 LEU B CA 1
ATOM 5368 C C . LEU B 1 257 ? 3.947 -29.359 -14.375 1 97.56 257 LEU B C 1
ATOM 5370 O O . LEU B 1 257 ? 3.783 -30.516 -13.953 1 97.56 257 LEU B O 1
ATOM 5374 N N . GLN B 1 258 ? 3.396 -28.969 -15.461 1 96.31 258 GLN B N 1
ATOM 5375 C CA . GLN B 1 258 ? 2.607 -29.844 -16.328 1 96.31 258 GLN B CA 1
ATOM 5376 C C . GLN B 1 258 ? 3.436 -31.031 -16.812 1 96.31 258 GLN B C 1
ATOM 5378 O O . GLN B 1 258 ? 2.898 -32.125 -17.062 1 96.31 258 GLN B O 1
ATOM 5383 N N . SER B 1 259 ? 4.75 -30.844 -16.969 1 95.94 259 SER B N 1
ATOM 5384 C CA . SER B 1 259 ? 5.641 -31.922 -17.391 1 95.94 259 SER B CA 1
ATOM 5385 C C . SER B 1 259 ? 5.605 -33.094 -16.406 1 95.94 259 SER B C 1
ATOM 5387 O O . SER B 1 259 ? 5.809 -34.25 -16.781 1 95.94 259 SER B O 1
ATOM 5389 N N . LEU B 1 260 ? 5.34 -32.781 -15.18 1 93.88 260 LEU B N 1
ATOM 5390 C CA . LEU B 1 260 ? 5.211 -33.812 -14.172 1 93.88 260 LEU B CA 1
ATOM 5391 C C . LEU B 1 260 ? 4.012 -34.719 -14.469 1 93.88 260 LEU B C 1
ATOM 5393 O O . LEU B 1 260 ? 4.051 -35.906 -14.219 1 93.88 260 LEU B O 1
ATOM 5397 N N . ALA B 1 261 ? 2.936 -34.094 -14.945 1 88.44 261 ALA B N 1
ATOM 5398 C CA . ALA B 1 261 ? 1.749 -34.875 -15.305 1 88.44 261 ALA B CA 1
ATOM 5399 C C . ALA B 1 261 ? 2.07 -35.906 -16.391 1 88.44 261 ALA B C 1
ATOM 5401 O O . ALA B 1 261 ? 1.523 -37 -16.391 1 88.44 261 ALA B O 1
ATOM 5402 N N . ALA B 1 262 ? 2.988 -35.594 -17.297 1 88.12 262 ALA B N 1
ATOM 5403 C CA . ALA B 1 262 ? 3.395 -36.469 -18.359 1 88.12 262 ALA B CA 1
ATOM 5404 C C . ALA B 1 262 ? 4.176 -37.656 -17.812 1 88.12 262 ALA B C 1
ATOM 5406 O O . ALA B 1 262 ? 4.324 -38.688 -18.5 1 88.12 262 ALA B O 1
ATOM 5407 N N . ALA B 1 263 ? 4.66 -37.469 -16.656 1 86.19 263 ALA B N 1
ATOM 5408 C CA . ALA B 1 263 ? 5.426 -38.531 -16.016 1 86.19 263 ALA B CA 1
ATOM 5409 C C . ALA B 1 263 ? 4.508 -39.531 -15.297 1 86.19 263 ALA B C 1
ATOM 5411 O O . ALA B 1 263 ? 4.945 -40.594 -14.867 1 86.19 263 ALA B O 1
ATOM 5412 N N . VAL B 1 264 ? 3.289 -39.125 -15.117 1 78.44 264 VAL B N 1
ATOM 5413 C CA . VAL B 1 264 ? 2.309 -40.031 -14.5 1 78.44 264 VAL B CA 1
ATOM 5414 C C . VAL B 1 264 ? 1.87 -41.094 -15.492 1 78.44 264 VAL B C 1
ATOM 5416 O O . VAL B 1 264 ? 1.513 -40.781 -16.641 1 78.44 264 VAL B O 1
ATOM 5419 N N . PRO B 1 265 ? 1.898 -42.25 -15.07 1 71.88 265 PRO B N 1
ATOM 5420 C CA . PRO B 1 265 ? 1.43 -43.312 -15.977 1 71.88 265 PRO B CA 1
ATOM 5421 C C . PRO B 1 265 ? -0.02 -43.125 -16.422 1 71.88 265 PRO B C 1
ATOM 5423 O O . PRO B 1 265 ? -0.854 -42.688 -15.617 1 71.88 265 PRO B O 1
ATOM 5426 N N . ASN B 1 266 ? -0.31 -43.344 -17.688 1 65.31 266 ASN B N 1
ATOM 5427 C CA . ASN B 1 266 ? -1.606 -43.094 -18.297 1 65.31 266 ASN B CA 1
ATOM 5428 C C . ASN B 1 266 ? -2.738 -43.781 -17.531 1 65.31 266 ASN B C 1
ATOM 5430 O O . ASN B 1 266 ? -3.844 -43.25 -17.438 1 65.31 266 ASN B O 1
ATOM 5434 N N . ASP B 1 267 ? -2.449 -44.906 -17.062 1 62.44 267 ASP B N 1
ATOM 5435 C CA . ASP B 1 267 ? -3.48 -45.688 -16.391 1 62.44 267 ASP B CA 1
ATOM 5436 C C . ASP B 1 267 ? -3.936 -45 -15.102 1 62.44 267 ASP B C 1
ATOM 5438 O O . ASP B 1 267 ? -5.027 -45.25 -14.602 1 62.44 267 ASP B O 1
ATOM 5442 N N . GLU B 1 268 ? -3.145 -44.156 -14.633 1 64.38 268 GLU B N 1
ATOM 5443 C CA . GLU B 1 268 ? -3.502 -43.469 -13.398 1 64.38 268 GLU B CA 1
ATOM 5444 C C . GLU B 1 268 ? -4.438 -42.312 -13.672 1 64.38 268 GLU B C 1
ATOM 5446 O O . GLU B 1 268 ? -5.156 -41.844 -12.773 1 64.38 268 GLU B O 1
ATOM 5451 N N . PHE B 1 269 ? -4.449 -41.75 -14.875 1 60.75 269 PHE B N 1
ATOM 5452 C CA . PHE B 1 269 ? -5.375 -40.688 -15.234 1 60.75 269 PHE B CA 1
ATOM 5453 C C . PHE B 1 269 ? -6.762 -41.219 -15.523 1 60.75 269 PHE B C 1
ATOM 5455 O O . PHE B 1 269 ? -7.77 -40.562 -15.305 1 60.75 269 PHE B O 1
ATOM 5462 N N . ALA B 1 270 ? -7.008 -42.438 -16.297 1 50.91 270 ALA B N 1
ATOM 5463 C CA . ALA B 1 270 ? -8.203 -43 -16.922 1 50.91 270 ALA B CA 1
ATOM 5464 C C . ALA B 1 270 ? -9.375 -43 -15.938 1 50.91 270 ALA B C 1
ATOM 5466 O O . ALA B 1 270 ? -10.531 -42.812 -16.328 1 50.91 270 ALA B O 1
ATOM 5467 N N . GLY B 1 271 ? -9.203 -43.375 -14.781 1 49.38 271 GLY B N 1
ATOM 5468 C CA . GLY B 1 271 ? -10.383 -43.594 -13.961 1 49.38 271 GLY B CA 1
ATOM 5469 C C . GLY B 1 271 ? -10.797 -42.375 -13.172 1 49.38 271 GLY B C 1
ATOM 5470 O O . GLY B 1 271 ? -11.766 -42.406 -12.406 1 49.38 271 GLY B O 1
ATOM 5471 N N . SER B 1 272 ? -10.195 -41.125 -13.336 1 57.41 272 SER B N 1
ATOM 5472 C CA . SER B 1 272 ? -10.328 -40.219 -12.203 1 57.41 272 SER B CA 1
ATOM 5473 C C . SER B 1 272 ? -10.93 -38.906 -12.633 1 57.41 272 SER B C 1
ATOM 5475 O O . SER B 1 272 ? -10.469 -37.844 -12.219 1 57.41 272 SER B O 1
ATOM 5477 N N . ALA B 1 273 ? -12 -38.969 -13.492 1 59.12 273 ALA B N 1
ATOM 5478 C CA . ALA B 1 273 ? -12.633 -37.719 -13.906 1 59.12 273 ALA B CA 1
ATOM 5479 C C . ALA B 1 273 ? -12.992 -36.875 -12.695 1 59.12 273 ALA B C 1
ATOM 5481 O O . ALA B 1 273 ? -13.266 -35.688 -12.828 1 59.12 273 ALA B O 1
ATOM 5482 N N . GLU B 1 274 ? -12.688 -37.5 -11.648 1 68.19 274 GLU B N 1
ATOM 5483 C CA . GLU B 1 274 ? -13.172 -36.812 -10.461 1 68.19 274 GLU B CA 1
ATOM 5484 C C . GLU B 1 274 ? -12.016 -36.375 -9.555 1 68.19 274 GLU B C 1
ATOM 5486 O O . GLU B 1 274 ? -12.234 -35.875 -8.461 1 68.19 274 GLU B O 1
ATOM 5491 N N . ALA B 1 275 ? -10.812 -36.625 -10.086 1 77 275 ALA B N 1
ATOM 5492 C CA . ALA B 1 275 ? -9.68 -36.25 -9.234 1 77 275 ALA B CA 1
ATOM 5493 C C . ALA B 1 275 ? -8.523 -35.719 -10.07 1 77 275 ALA B C 1
ATOM 5495 O O . ALA B 1 275 ? -8.328 -36.125 -11.219 1 77 275 ALA B O 1
ATOM 5496 N N . SER B 1 276 ? -7.93 -34.75 -9.609 1 83.56 276 SER B N 1
ATOM 5497 C CA . SER B 1 276 ? -6.766 -34.125 -10.234 1 83.56 276 SER B CA 1
ATOM 5498 C C . SER B 1 276 ? -5.598 -34.031 -9.258 1 83.56 276 SER B C 1
ATOM 5500 O O . SER B 1 276 ? -5.801 -33.875 -8.055 1 83.56 276 SER B O 1
ATOM 5502 N N . TYR B 1 277 ? -4.418 -34.281 -9.766 1 87.12 277 TYR B N 1
ATOM 5503 C CA . TYR B 1 277 ? -3.236 -34 -8.961 1 87.12 277 TYR B CA 1
ATOM 5504 C C . TYR B 1 277 ? -2.781 -32.562 -9.133 1 87.12 277 TYR B C 1
ATOM 5506 O O . TYR B 1 277 ? -2.559 -32.094 -10.258 1 87.12 277 TYR B O 1
ATOM 5514 N N . LEU B 1 278 ? -2.701 -31.891 -8.039 1 92.31 278 LEU B N 1
ATOM 5515 C CA . LEU B 1 278 ? -2.262 -30.5 -8.07 1 92.31 278 LEU B CA 1
ATOM 5516 C C . LEU B 1 278 ? -1.013 -30.297 -7.215 1 92.31 278 LEU B C 1
ATOM 5518 O O . LEU B 1 278 ? -0.894 -30.891 -6.141 1 92.31 278 LEU B O 1
ATOM 5522 N N . PRO B 1 279 ? -0.07 -29.5 -7.723 1 95.38 279 PRO B N 1
ATOM 5523 C CA . PRO B 1 279 ? 1.052 -29.141 -6.848 1 95.38 279 PRO B CA 1
ATOM 5524 C C . PRO B 1 279 ? 0.625 -28.297 -5.648 1 95.38 279 PRO B C 1
ATOM 5526 O O . PRO B 1 279 ? -0.03 -27.266 -5.816 1 95.38 279 PRO B O 1
ATOM 5529 N N . VAL B 1 280 ? 1.02 -28.719 -4.43 1 94.56 280 VAL B N 1
ATOM 5530 C CA . VAL B 1 280 ? 0.547 -27.969 -3.262 1 94.56 280 VAL B CA 1
ATOM 5531 C C . VAL B 1 280 ? 1.736 -27.547 -2.41 1 94.56 280 VAL B C 1
ATOM 5533 O O . VAL B 1 280 ? 1.583 -26.75 -1.48 1 94.56 280 VAL B O 1
ATOM 5536 N N . SER B 1 281 ? 2.928 -28.062 -2.785 1 96.19 281 SER B N 1
ATOM 5537 C CA . SER B 1 281 ? 4.086 -27.625 -2.016 1 96.19 281 SER B CA 1
ATOM 5538 C C . SER B 1 281 ? 5.371 -27.734 -2.828 1 96.19 281 SER B C 1
ATOM 5540 O O . SER B 1 281 ? 5.504 -28.656 -3.652 1 96.19 281 SER B O 1
ATOM 5542 N N . PHE B 1 282 ? 6.234 -26.828 -2.633 1 97.81 282 PHE B N 1
ATOM 5543 C CA . PHE B 1 282 ? 7.613 -26.828 -3.115 1 97.81 282 PHE B CA 1
ATOM 5544 C C . PHE B 1 282 ? 8.594 -26.766 -1.952 1 97.81 282 PHE B C 1
ATOM 5546 O O . PHE B 1 282 ? 8.586 -25.797 -1.183 1 97.81 282 PHE B O 1
ATOM 5553 N N . GLU B 1 283 ? 9.43 -27.703 -1.848 1 97.31 283 GLU B N 1
ATOM 5554 C CA . GLU B 1 283 ? 10.406 -27.641 -0.765 1 97.31 283 GLU B CA 1
ATOM 5555 C C . GLU B 1 283 ? 11.43 -26.531 -1.012 1 97.31 283 GLU B C 1
ATOM 5557 O O . GLU B 1 283 ? 11.672 -25.703 -0.136 1 97.31 283 GLU B O 1
ATOM 5562 N N . THR B 1 284 ? 12.047 -26.609 -2.184 1 97.5 284 THR B N 1
ATOM 5563 C CA . THR B 1 284 ? 13.008 -25.562 -2.525 1 97.5 284 THR B CA 1
ATOM 5564 C C . THR B 1 284 ? 12.836 -25.141 -3.979 1 97.5 284 THR B C 1
ATOM 5566 O O . THR B 1 284 ? 12.758 -25.969 -4.879 1 97.5 284 THR B O 1
ATOM 5569 N N . LEU B 1 285 ? 12.734 -23.891 -4.242 1 97.81 285 LEU B N 1
ATOM 5570 C CA . LEU B 1 285 ? 12.703 -23.266 -5.555 1 97.81 285 LEU B CA 1
ATOM 5571 C C . LEU B 1 285 ? 13.875 -22.297 -5.727 1 97.81 285 LEU B C 1
ATOM 5573 O O . LEU B 1 285 ? 14.031 -21.359 -4.941 1 97.81 285 LEU B O 1
ATOM 5577 N N . ARG B 1 286 ? 14.672 -22.562 -6.727 1 97.38 286 ARG B N 1
ATOM 5578 C CA . ARG B 1 286 ? 15.805 -21.703 -7.074 1 97.38 286 ARG B CA 1
ATOM 5579 C C . ARG B 1 286 ? 15.719 -21.25 -8.523 1 97.38 286 ARG B C 1
ATOM 5581 O O . ARG B 1 286 ? 15.477 -22.062 -9.43 1 97.38 286 ARG B O 1
ATOM 5588 N N . VAL B 1 287 ? 15.852 -19.984 -8.68 1 97.19 287 VAL B N 1
ATOM 5589 C CA . VAL B 1 287 ? 15.953 -19.391 -10.016 1 97.19 287 VAL B CA 1
ATOM 5590 C C . VAL B 1 287 ? 17.359 -18.844 -10.227 1 97.19 287 VAL B C 1
ATOM 5592 O O . VAL B 1 287 ? 17.797 -17.938 -9.516 1 97.19 287 VAL B O 1
ATOM 5595 N N . TYR B 1 288 ? 18.031 -19.375 -11.164 1 95.62 288 TYR B N 1
ATOM 5596 C CA . TYR B 1 288 ? 19.406 -18.953 -11.438 1 95.62 288 TYR B CA 1
ATOM 5597 C C . TYR B 1 288 ? 19.438 -17.875 -12.516 1 95.62 288 TYR B C 1
ATOM 5599 O O . TYR B 1 288 ? 20.344 -17.047 -12.531 1 95.62 288 TYR B O 1
ATOM 5607 N N . SER B 1 289 ? 18.516 -17.969 -13.398 1 92.94 289 SER B N 1
ATOM 5608 C CA . SER B 1 289 ? 18.328 -16.969 -14.445 1 92.94 289 SER B CA 1
ATOM 5609 C C . SER B 1 289 ? 16.922 -17.062 -15.055 1 92.94 289 SER B C 1
ATOM 5611 O O . SER B 1 289 ? 16.297 -18.125 -15 1 92.94 289 SER B O 1
ATOM 5613 N N . ASN B 1 290 ? 16.438 -15.992 -15.531 1 92.62 290 ASN B N 1
ATOM 5614 C CA . ASN B 1 290 ? 15.156 -15.992 -16.219 1 92.62 290 ASN B CA 1
ATOM 5615 C C . ASN B 1 290 ? 15.227 -16.766 -17.531 1 92.62 290 ASN B C 1
ATOM 5617 O O . ASN B 1 290 ? 15.992 -16.422 -18.438 1 92.62 290 ASN B O 1
ATOM 5621 N N . PRO B 1 291 ? 14.398 -17.766 -17.703 1 93.5 291 PRO B N 1
ATOM 5622 C CA . PRO B 1 291 ? 14.477 -18.578 -18.922 1 93.5 291 PRO B CA 1
ATOM 5623 C C . PRO B 1 291 ? 13.891 -17.875 -20.141 1 93.5 291 PRO B C 1
ATOM 5625 O O . PRO B 1 291 ? 14.055 -18.344 -21.266 1 93.5 291 PRO B O 1
ATOM 5628 N N . GLY B 1 292 ? 13.18 -16.797 -19.922 1 93.38 292 GLY B N 1
ATOM 5629 C CA . GLY B 1 292 ? 12.562 -16.109 -21.031 1 93.38 292 GLY B CA 1
ATOM 5630 C C . GLY B 1 292 ? 11.297 -16.781 -21.531 1 93.38 292 GLY B C 1
ATOM 5631 O O . GLY B 1 292 ? 10.398 -17.094 -20.75 1 93.38 292 GLY B O 1
ATOM 5632 N N . ARG B 1 293 ? 11.211 -16.984 -22.859 1 96.81 293 ARG B N 1
ATOM 5633 C CA . ARG B 1 293 ? 9.953 -17.469 -23.438 1 96.81 293 ARG B CA 1
ATOM 5634 C C . ARG B 1 293 ? 10.094 -18.891 -23.953 1 96.81 293 ARG B C 1
ATOM 5636 O O . ARG B 1 293 ? 9.125 -19.484 -24.438 1 96.81 293 ARG B O 1
ATOM 5643 N N . HIS B 1 294 ? 11.359 -19.422 -23.922 1 97.38 294 HIS B N 1
ATOM 5644 C CA . HIS B 1 294 ? 11.633 -20.797 -24.344 1 97.38 294 HIS B CA 1
ATOM 5645 C C . HIS B 1 294 ? 12.547 -21.5 -23.344 1 97.38 294 HIS B C 1
ATOM 5647 O O . HIS B 1 294 ? 13.523 -20.906 -22.859 1 97.38 294 HIS B O 1
ATOM 5653 N N . ALA B 1 295 ? 12.141 -22.734 -23 1 98.06 295 ALA B N 1
ATOM 5654 C CA . ALA B 1 295 ? 12.961 -23.531 -22.094 1 98.06 295 ALA B CA 1
ATOM 5655 C C . ALA B 1 295 ? 12.758 -25.016 -22.328 1 98.06 295 ALA B C 1
ATOM 5657 O O . ALA B 1 295 ? 11.789 -25.422 -22.984 1 98.06 295 ALA B O 1
ATOM 5658 N N . ARG B 1 296 ? 13.711 -25.781 -21.922 1 96.56 296 ARG B N 1
ATOM 5659 C CA . ARG B 1 296 ? 13.57 -27.234 -21.797 1 96.56 296 ARG B CA 1
ATOM 5660 C C . ARG B 1 296 ? 13.391 -27.641 -20.344 1 96.56 296 ARG B C 1
ATOM 5662 O O . ARG B 1 296 ? 13.906 -26.984 -19.438 1 96.56 296 ARG B O 1
ATOM 5669 N N . CYS B 1 297 ? 12.648 -28.656 -20.156 1 97.19 297 CYS B N 1
ATOM 5670 C CA . CYS B 1 297 ? 12.336 -29.078 -18.797 1 97.19 297 CYS B CA 1
ATOM 5671 C C . CYS B 1 297 ? 12.586 -30.578 -18.625 1 97.19 297 CYS B C 1
ATOM 5673 O O . CYS B 1 297 ? 12.219 -31.375 -19.484 1 97.19 297 CYS B O 1
ATOM 5675 N N . ARG B 1 298 ? 13.258 -30.969 -17.609 1 95.88 298 ARG B N 1
ATOM 5676 C CA . ARG B 1 298 ? 13.344 -32.344 -17.141 1 95.88 298 ARG B CA 1
ATOM 5677 C C . ARG B 1 298 ? 12.523 -32.531 -15.875 1 95.88 298 ARG B C 1
ATOM 5679 O O . ARG B 1 298 ? 12.719 -31.812 -14.891 1 95.88 298 ARG B O 1
ATOM 5686 N N . ALA B 1 299 ? 11.625 -33.438 -15.898 1 96.31 299 ALA B N 1
ATOM 5687 C CA . ALA B 1 299 ? 10.742 -33.719 -14.773 1 96.31 299 ALA B CA 1
ATOM 5688 C C . ALA B 1 299 ? 10.828 -35.156 -14.344 1 96.31 299 ALA B C 1
ATOM 5690 O O . ALA B 1 299 ? 10.945 -36.062 -15.188 1 96.31 299 ALA B O 1
ATOM 5691 N N . GLN B 1 300 ? 10.828 -35.375 -13.094 1 93.31 300 GLN B N 1
ATOM 5692 C CA . GLN B 1 300 ? 10.828 -36.719 -12.508 1 93.31 300 GLN B CA 1
ATOM 5693 C C . GLN B 1 300 ? 9.781 -36.844 -11.406 1 93.31 300 GLN B C 1
ATOM 5695 O O . GLN B 1 300 ? 9.57 -35.906 -10.633 1 93.31 300 GLN B O 1
ATOM 5700 N N . LEU B 1 301 ? 9.141 -37.938 -11.391 1 91.75 301 LEU B N 1
ATOM 5701 C CA . LEU B 1 301 ? 8.102 -38.219 -10.398 1 91.75 301 LEU B CA 1
ATOM 5702 C C . LEU B 1 301 ? 8.406 -39.5 -9.641 1 91.75 301 LEU B C 1
ATOM 5704 O O . LEU B 1 301 ? 8.828 -40.5 -10.234 1 91.75 301 LEU B O 1
ATOM 5708 N N . THR B 1 302 ? 8.289 -39.438 -8.367 1 86.38 302 THR B N 1
ATOM 5709 C CA . THR B 1 302 ? 8.414 -40.625 -7.531 1 86.38 302 THR B CA 1
ATOM 5710 C C . THR B 1 302 ? 7.16 -40.844 -6.691 1 86.38 302 THR B C 1
ATOM 5712 O O . THR B 1 302 ? 6.562 -39.875 -6.215 1 86.38 302 THR B O 1
ATOM 5715 N N . ASN B 1 303 ? 6.625 -42.094 -6.648 1 78.19 303 ASN B N 1
ATOM 5716 C CA . ASN B 1 303 ? 5.461 -42.406 -5.832 1 78.19 303 ASN B CA 1
ATOM 5717 C C . ASN B 1 303 ? 5.793 -42.375 -4.344 1 78.19 303 ASN B C 1
ATOM 5719 O O . ASN B 1 303 ? 6.867 -42.812 -3.936 1 78.19 303 ASN B O 1
ATOM 5723 N N . LEU B 1 304 ? 4.98 -41.562 -3.619 1 66.88 304 LEU B N 1
ATOM 5724 C CA . LEU B 1 304 ? 5.156 -41.656 -2.172 1 66.88 304 LEU B CA 1
ATOM 5725 C C . LEU B 1 304 ? 4.543 -42.938 -1.611 1 66.88 304 LEU B C 1
ATOM 5727 O O . LEU B 1 304 ? 3.537 -43.406 -2.129 1 66.88 304 LEU B O 1
ATOM 5731 N N . ASN B 1 305 ? 5.336 -43.906 -1.158 1 54.97 305 ASN B N 1
ATOM 5732 C CA . ASN B 1 305 ? 4.965 -45.219 -0.673 1 54.97 305 ASN B CA 1
ATOM 5733 C C . ASN B 1 305 ? 3.633 -45.188 0.068 1 54.97 305 ASN B C 1
ATOM 5735 O O . ASN B 1 305 ? 2.922 -46.188 0.113 1 54.97 305 ASN B O 1
ATOM 5739 N N . ASP B 1 306 ? 3.334 -44.156 0.748 1 48.12 306 ASP B N 1
ATOM 5740 C CA . ASP B 1 306 ? 2.266 -44.281 1.734 1 48.12 306 ASP B CA 1
ATOM 5741 C C . ASP B 1 306 ? 0.905 -44 1.11 1 48.12 306 ASP B C 1
ATOM 5743 O O . ASP B 1 306 ? 0.597 -42.844 0.796 1 48.12 306 ASP B O 1
ATOM 5747 N N . GLY B 1 307 ? 0.046 -45.031 0.718 1 51.28 307 GLY B N 1
ATOM 5748 C CA . GLY B 1 307 ? -1.375 -45.25 0.493 1 51.28 307 GLY B CA 1
ATOM 5749 C C . GLY B 1 307 ? -1.947 -44.344 -0.595 1 51.28 307 GLY B C 1
ATOM 5750 O O . GLY B 1 307 ? -3.154 -44.094 -0.632 1 51.28 307 GLY B O 1
ATOM 5751 N N . GLY B 1 308 ? -1.13 -43.875 -1.61 1 57.22 308 GLY B N 1
ATOM 5752 C CA . GLY B 1 308 ? -1.679 -43.375 -2.855 1 57.22 308 GLY B CA 1
ATOM 5753 C C . GLY B 1 308 ? -2.072 -41.906 -2.775 1 57.22 308 GLY B C 1
ATOM 5754 O O . GLY B 1 308 ? -2.639 -41.344 -3.723 1 57.22 308 GLY B O 1
ATOM 5755 N N . ALA B 1 309 ? -1.805 -41.219 -1.695 1 64.25 309 ALA B N 1
ATOM 5756 C CA . ALA B 1 309 ? -2.434 -39.906 -1.489 1 64.25 309 ALA B CA 1
ATOM 5757 C C . ALA B 1 309 ? -1.632 -38.812 -2.166 1 64.25 309 ALA B C 1
ATOM 5759 O O . ALA B 1 309 ? -2.18 -37.75 -2.502 1 64.25 309 ALA B O 1
ATOM 5760 N N . GLY B 1 310 ? -0.307 -39.125 -2.604 1 79.88 310 GLY B N 1
ATOM 5761 C CA . GLY B 1 310 ? 0.442 -38.031 -3.18 1 79.88 310 GLY B CA 1
ATOM 5762 C C . GLY B 1 310 ? 1.7 -38.469 -3.9 1 79.88 310 GLY B C 1
ATOM 5763 O O . GLY B 1 310 ? 2.025 -39.656 -3.924 1 79.88 310 GLY B O 1
ATOM 5764 N N . LYS B 1 311 ? 2.229 -37.656 -4.758 1 88.38 311 LYS B N 1
ATOM 5765 C CA . LYS B 1 311 ? 3.461 -37.906 -5.508 1 88.38 311 LYS B CA 1
ATOM 5766 C C . LYS B 1 311 ? 4.48 -36.781 -5.238 1 88.38 311 LYS B C 1
ATOM 5768 O O . LYS B 1 311 ? 4.117 -35.688 -4.836 1 88.38 311 LYS B O 1
ATOM 5773 N N . LEU B 1 312 ? 5.742 -37.188 -5.352 1 92.44 312 LEU B N 1
ATOM 5774 C CA . LEU B 1 312 ? 6.832 -36.25 -5.199 1 92.44 312 LEU B CA 1
ATOM 5775 C C . LEU B 1 312 ? 7.562 -36.031 -6.523 1 92.44 312 LEU B C 1
ATOM 5777 O O . LEU B 1 312 ? 7.93 -37 -7.191 1 92.44 312 LEU B O 1
ATOM 5781 N N . GLY B 1 313 ? 7.719 -34.812 -6.855 1 94.81 313 GLY B N 1
ATOM 5782 C CA . GLY B 1 313 ? 8.336 -34.5 -8.133 1 94.81 313 GLY B CA 1
ATOM 5783 C C . GLY B 1 313 ? 9.531 -33.562 -8.008 1 94.81 313 GLY B C 1
ATOM 5784 O O . GLY B 1 313 ? 9.758 -32.969 -6.949 1 94.81 313 GLY B O 1
ATOM 5785 N N . ARG B 1 314 ? 10.32 -33.531 -9.047 1 95.75 314 ARG B N 1
ATOM 5786 C CA . ARG B 1 314 ? 11.422 -32.594 -9.25 1 95.75 314 ARG B CA 1
ATOM 5787 C C . ARG B 1 314 ? 11.438 -32.062 -10.672 1 95.75 314 ARG B C 1
ATOM 5789 O O . ARG B 1 314 ? 11.164 -32.812 -11.625 1 95.75 314 ARG B O 1
ATOM 5796 N N . ILE B 1 315 ? 11.805 -30.797 -10.758 1 96.94 315 ILE B N 1
ATOM 5797 C CA . ILE B 1 315 ? 11.859 -30.172 -12.078 1 96.94 315 ILE B CA 1
ATOM 5798 C C . ILE B 1 315 ? 13.164 -29.391 -12.227 1 96.94 315 ILE B C 1
ATOM 5800 O O . ILE B 1 315 ? 13.625 -28.75 -11.281 1 96.94 315 ILE B O 1
ATOM 5804 N N . THR B 1 316 ? 13.711 -29.469 -13.422 1 97.06 316 THR B N 1
ATOM 5805 C CA . THR B 1 316 ? 14.836 -28.641 -13.82 1 97.06 316 THR B CA 1
ATOM 5806 C C . THR B 1 316 ? 14.578 -28 -15.18 1 97.06 316 THR B C 1
ATOM 5808 O O . THR B 1 316 ? 14.297 -28.703 -16.156 1 97.06 316 THR B O 1
ATOM 5811 N N . LEU B 1 317 ? 14.602 -26.688 -15.227 1 97.69 317 LEU B N 1
ATOM 5812 C CA . LEU B 1 317 ? 14.516 -25.969 -16.484 1 97.69 317 LEU B CA 1
ATOM 5813 C C . LEU B 1 317 ? 15.906 -25.594 -17 1 97.69 317 LEU B C 1
ATOM 5815 O O . LEU B 1 317 ? 16.781 -25.203 -16.203 1 97.69 317 LEU B O 1
ATOM 5819 N N . THR B 1 318 ? 16.125 -25.703 -18.312 1 96.12 318 THR B N 1
ATOM 5820 C CA . THR B 1 318 ? 17.359 -25.281 -18.938 1 96.12 318 THR B CA 1
ATOM 5821 C C . THR B 1 318 ? 17.094 -24.391 -20.141 1 96.12 318 THR B C 1
ATOM 5823 O O . THR B 1 318 ? 16.016 -24.453 -20.734 1 96.12 318 THR B O 1
ATOM 5826 N N . ASP B 1 319 ? 18.047 -23.562 -20.438 1 92.94 319 ASP B N 1
ATOM 5827 C CA . ASP B 1 319 ? 17.984 -22.812 -21.688 1 92.94 319 ASP B CA 1
ATOM 5828 C C . ASP B 1 319 ? 18.484 -23.656 -22.859 1 92.94 319 ASP B C 1
ATOM 5830 O O . ASP B 1 319 ? 18.766 -24.844 -22.703 1 92.94 319 ASP B O 1
ATOM 5834 N N . ASP B 1 320 ? 18.562 -23.062 -24.016 1 87.56 320 ASP B N 1
ATOM 5835 C CA . ASP B 1 320 ? 18.922 -23.781 -25.234 1 87.56 320 ASP B CA 1
ATOM 5836 C C . ASP B 1 320 ? 20.359 -24.281 -25.172 1 87.56 320 ASP B C 1
ATOM 5838 O O . ASP B 1 320 ? 20.719 -25.25 -25.828 1 87.56 320 ASP B O 1
ATOM 5842 N N . ALA B 1 321 ? 21.141 -23.625 -24.375 1 87.44 321 ALA B N 1
ATOM 5843 C CA . ALA B 1 321 ? 22.562 -23.984 -24.266 1 87.44 321 ALA B CA 1
ATOM 5844 C C . ALA B 1 321 ? 22.766 -25.078 -23.203 1 87.44 321 ALA B C 1
ATOM 5846 O O . ALA B 1 321 ? 23.875 -25.562 -23.031 1 87.44 321 ALA B O 1
ATOM 5847 N N . GLY B 1 322 ? 21.672 -25.438 -22.516 1 90.38 322 GLY B N 1
ATOM 5848 C CA . GLY B 1 322 ? 21.766 -26.484 -21.516 1 90.38 322 GLY B CA 1
ATOM 5849 C C . GLY B 1 322 ? 22.047 -25.953 -20.125 1 90.38 322 GLY B C 1
ATOM 5850 O O . GLY B 1 322 ? 22.203 -26.734 -19.172 1 90.38 322 GLY B O 1
ATOM 5851 N N . ASN B 1 323 ? 22.141 -24.625 -19.969 1 92.44 323 ASN B N 1
ATOM 5852 C CA . ASN B 1 323 ? 22.328 -24.047 -18.641 1 92.44 323 ASN B CA 1
ATOM 5853 C C . ASN B 1 323 ? 21.062 -24.141 -17.797 1 92.44 323 ASN B C 1
ATOM 5855 O O . ASN B 1 323 ? 19.969 -23.812 -18.281 1 92.44 323 ASN B O 1
ATOM 5859 N N . VAL B 1 324 ? 21.219 -24.578 -16.578 1 96 324 VAL B N 1
ATOM 5860 C CA . VAL B 1 324 ? 20.078 -24.672 -15.672 1 96 324 VAL B CA 1
ATOM 5861 C C . VAL B 1 324 ? 19.609 -23.266 -15.297 1 96 324 VAL B C 1
ATOM 5863 O O . VAL B 1 324 ? 20.406 -22.422 -14.883 1 96 324 VAL B O 1
ATOM 5866 N N . THR B 1 325 ? 18.359 -23.016 -15.438 1 96.69 325 THR B N 1
ATOM 5867 C CA . THR B 1 325 ? 17.797 -21.703 -15.125 1 96.69 325 THR B CA 1
ATOM 5868 C C . THR B 1 325 ? 16.938 -21.766 -13.875 1 96.69 325 THR B C 1
ATOM 5870 O O . THR B 1 325 ? 16.844 -20.797 -13.117 1 96.69 325 THR B O 1
ATOM 5873 N N . VAL B 1 326 ? 16.25 -22.891 -13.648 1 97.56 326 VAL B N 1
ATOM 5874 C CA . VAL B 1 326 ? 15.352 -23.047 -12.508 1 97.56 326 VAL B CA 1
ATOM 5875 C C . VAL B 1 326 ? 15.422 -24.484 -11.984 1 97.56 326 VAL B C 1
ATOM 5877 O O . VAL B 1 326 ? 15.539 -25.422 -12.766 1 97.56 326 VAL B O 1
ATOM 5880 N N . GLU B 1 327 ? 15.359 -24.656 -10.703 1 97.12 327 GLU B N 1
ATOM 5881 C CA . GLU B 1 327 ? 15.242 -25.953 -10.055 1 97.12 327 GLU B CA 1
ATOM 5882 C C . GLU B 1 327 ? 14.188 -25.938 -8.953 1 97.12 327 GLU B C 1
ATOM 5884 O O . GLU B 1 327 ? 14.156 -25 -8.141 1 97.12 327 GLU B O 1
ATOM 5889 N N . ILE B 1 328 ? 13.32 -26.906 -8.961 1 97.81 328 ILE B N 1
ATOM 5890 C CA . ILE B 1 328 ? 12.383 -27.125 -7.863 1 97.81 328 ILE B CA 1
ATOM 5891 C C . ILE B 1 328 ? 12.562 -28.547 -7.316 1 97.81 328 ILE B C 1
ATOM 5893 O O . ILE B 1 328 ? 12.461 -29.516 -8.062 1 97.81 328 ILE B O 1
ATOM 5897 N N . THR B 1 329 ? 12.812 -28.609 -6.043 1 96.06 329 THR B N 1
ATOM 5898 C CA . THR B 1 329 ? 12.969 -29.922 -5.41 1 96.06 329 THR B CA 1
ATOM 5899 C C . THR B 1 329 ? 11.773 -30.234 -4.508 1 96.06 329 THR B C 1
ATOM 5901 O O . THR B 1 329 ? 11.227 -29.328 -3.865 1 96.06 329 THR B O 1
ATOM 5904 N N . ASP B 1 330 ? 11.383 -31.469 -4.547 1 95.38 330 ASP B N 1
ATOM 5905 C CA . ASP B 1 330 ? 10.352 -32.031 -3.686 1 95.38 330 ASP B CA 1
ATOM 5906 C C . ASP B 1 330 ? 9.023 -31.297 -3.855 1 95.38 330 ASP B C 1
ATOM 5908 O O . ASP B 1 330 ? 8.508 -30.719 -2.9 1 95.38 330 ASP B O 1
ATOM 5912 N N . ILE B 1 331 ? 8.555 -31.375 -5.066 1 97.25 331 ILE B N 1
ATOM 5913 C CA . ILE B 1 331 ? 7.215 -30.875 -5.383 1 97.25 331 ILE B CA 1
ATOM 5914 C C . ILE B 1 331 ? 6.176 -31.906 -4.945 1 97.25 331 ILE B C 1
ATOM 5916 O O . ILE B 1 331 ? 6.145 -33.031 -5.465 1 97.25 331 ILE B O 1
ATOM 5920 N N . TYR B 1 332 ? 5.363 -31.531 -4.02 1 94.31 332 TYR B N 1
ATOM 5921 C CA . TYR B 1 332 ? 4.328 -32.438 -3.562 1 94.31 332 TYR B CA 1
ATOM 5922 C C . TYR B 1 332 ? 3.037 -32.25 -4.348 1 94.31 332 TYR B C 1
ATOM 5924 O O . TYR B 1 332 ? 2.502 -31.141 -4.406 1 94.31 332 TYR B O 1
ATOM 5932 N N . LEU B 1 333 ? 2.604 -33.281 -5 1 92.5 333 LEU B N 1
ATOM 5933 C CA . LEU B 1 333 ? 1.317 -33.312 -5.691 1 92.5 333 LEU B CA 1
ATOM 5934 C C . LEU B 1 333 ? 0.257 -34 -4.848 1 92.5 333 LEU B C 1
ATOM 5936 O O . LEU B 1 333 ? 0.451 -35.156 -4.422 1 92.5 333 LEU B O 1
ATOM 5940 N N . ARG B 1 334 ? -0.793 -33.312 -4.664 1 88.69 334 ARG B N 1
ATOM 5941 C CA . ARG B 1 334 ? -1.901 -33.875 -3.896 1 88.69 334 ARG B CA 1
ATOM 5942 C C . ARG B 1 334 ? -3.09 -34.188 -4.797 1 88.69 334 ARG B C 1
ATOM 5944 O O . ARG B 1 334 ? -3.426 -33.406 -5.688 1 88.69 334 ARG B O 1
ATOM 5951 N N . ARG B 1 335 ? -3.66 -35.25 -4.566 1 85.19 335 ARG B N 1
ATOM 5952 C CA . ARG B 1 335 ? -4.883 -35.625 -5.273 1 85.19 335 ARG B CA 1
ATOM 5953 C C . ARG B 1 335 ? -6.082 -34.844 -4.727 1 85.19 335 ARG B C 1
ATOM 5955 O O . ARG B 1 335 ? -6.352 -34.875 -3.523 1 85.19 335 ARG B O 1
ATOM 5962 N N . VAL B 1 336 ? -6.629 -34.062 -5.535 1 83.06 336 VAL B N 1
ATOM 5963 C CA . VAL B 1 336 ? -7.777 -33.25 -5.148 1 83.06 336 VAL B CA 1
ATOM 5964 C C . VAL B 1 336 ? -9.023 -33.719 -5.898 1 83.06 336 VAL B C 1
ATOM 5966 O O . VAL B 1 336 ? -8.984 -33.906 -7.117 1 83.06 336 VAL B O 1
ATOM 5969 N N . GLU B 1 337 ? -10.039 -33.906 -5.098 1 78.12 337 GLU B N 1
ATOM 5970 C CA . GLU B 1 337 ? -11.305 -34.281 -5.699 1 78.12 337 GLU B CA 1
ATOM 5971 C C . GLU B 1 337 ? -12.109 -33.062 -6.156 1 78.12 337 GLU B C 1
ATOM 5973 O O . GLU B 1 337 ? -12.023 -32 -5.547 1 78.12 337 GLU B O 1
ATOM 5978 N N . ARG B 1 338 ? -12.891 -33.25 -7.09 1 74.5 338 ARG B N 1
ATOM 5979 C CA . ARG B 1 338 ? -13.711 -32.188 -7.648 1 74.5 338 ARG B CA 1
ATOM 5980 C C . ARG B 1 338 ? -14.562 -31.516 -6.566 1 74.5 338 ARG B C 1
ATOM 5982 O O . ARG B 1 338 ? -14.711 -30.297 -6.543 1 74.5 338 ARG B O 1
ATOM 5989 N N . ARG B 1 339 ? -15.094 -32.219 -5.629 1 65.56 339 ARG B N 1
ATOM 5990 C CA . ARG B 1 339 ? -15.992 -31.734 -4.59 1 65.56 339 ARG B CA 1
ATOM 5991 C C . ARG B 1 339 ? -15.266 -30.828 -3.598 1 65.56 339 ARG B C 1
ATOM 5993 O O . ARG B 1 339 ? -15.891 -30.031 -2.895 1 65.56 339 ARG B O 1
ATOM 6000 N N . SER B 1 340 ? -13.906 -30.859 -3.561 1 60 340 SER B N 1
ATOM 6001 C CA . SER B 1 340 ? -13.125 -30.125 -2.572 1 60 340 SER B CA 1
ATOM 6002 C C . SER B 1 340 ? -12.758 -28.734 -3.078 1 60 340 SER B C 1
ATOM 6004 O O . SER B 1 340 ? -12.266 -27.906 -2.314 1 60 340 SER B O 1
ATOM 6006 N N . VAL B 1 341 ? -13.039 -28.406 -4.25 1 54.25 341 VAL B N 1
ATOM 6007 C CA . VAL B 1 341 ? -12.703 -27.109 -4.809 1 54.25 341 VAL B CA 1
ATOM 6008 C C . VAL B 1 341 ? -13.773 -26.094 -4.43 1 54.25 341 VAL B C 1
ATOM 6010 O O . VAL B 1 341 ? -14.961 -26.312 -4.66 1 54.25 341 VAL B O 1
ATOM 6013 N N . PRO B 1 342 ? -13.352 -25 -3.553 1 50.19 342 PRO B N 1
ATOM 6014 C CA . PRO B 1 342 ? -14.336 -24 -3.127 1 50.19 342 PRO B CA 1
ATOM 6015 C C . PRO B 1 342 ? -15.031 -23.328 -4.305 1 50.19 342 PRO B C 1
ATOM 6017 O O . PRO B 1 342 ? -14.391 -23.016 -5.312 1 50.19 342 PRO B O 1
ATOM 6020 N N . LEU B 1 343 ? -16.344 -23.344 -4.426 1 47.22 343 LEU B N 1
ATOM 6021 C CA . LEU B 1 343 ? -17.141 -22.594 -5.398 1 47.22 343 LEU B CA 1
ATOM 6022 C C . LEU B 1 343 ? -17.359 -21.172 -4.93 1 47.22 343 LEU B C 1
ATOM 6024 O O . LEU B 1 343 ? -17.484 -20.922 -3.729 1 47.22 343 LEU B O 1
ATOM 6028 N N . PRO B 1 344 ? -17 -20.141 -5.715 1 42.88 344 PRO B N 1
ATOM 6029 C CA . PRO B 1 344 ? -17.359 -18.781 -5.293 1 42.88 344 PRO B CA 1
ATOM 6030 C C . PRO B 1 344 ? -18.75 -18.703 -4.66 1 42.88 344 PRO B C 1
ATOM 6032 O O . PRO B 1 344 ? -19.641 -19.469 -5.027 1 42.88 344 PRO B O 1
ATOM 6035 N N . LEU B 1 345 ? -18.734 -17.859 -3.566 1 38 345 LEU B N 1
ATOM 6036 C CA . LEU B 1 345 ? -20.016 -17.656 -2.902 1 38 345 LEU B CA 1
ATOM 6037 C C . LEU B 1 345 ? -21.109 -17.344 -3.918 1 38 345 LEU B C 1
ATOM 6039 O O . LEU B 1 345 ? -22.25 -17.812 -3.785 1 38 345 LEU B O 1
ATOM 6043 N N . ALA B 1 346 ? -20.766 -16.438 -4.824 1 36.03 346 ALA B N 1
ATOM 6044 C CA . ALA B 1 346 ? -21.75 -16.062 -5.832 1 36.03 346 ALA B CA 1
ATOM 6045 C C . ALA B 1 346 ? -22.328 -17.312 -6.508 1 36.03 346 ALA B C 1
ATOM 6047 O O . ALA B 1 346 ? -23.5 -17.312 -6.914 1 36.03 346 ALA B O 1
ATOM 6048 N N . GLN B 1 347 ? -21.547 -18.297 -6.617 1 37.81 347 GLN B N 1
ATOM 6049 C CA . GLN B 1 347 ? -22.016 -19.516 -7.254 1 37.81 347 GLN B CA 1
ATOM 6050 C C . GLN B 1 347 ? -22.641 -20.453 -6.227 1 37.81 347 GLN B C 1
ATOM 6052 O O . GLN B 1 347 ? -23.312 -21.422 -6.594 1 37.81 347 GLN B O 1
ATOM 6057 N N . LYS B 1 348 ? -22.156 -20.297 -4.984 1 38.53 348 LYS B N 1
ATOM 6058 C CA . LYS B 1 348 ? -22.797 -21.094 -3.934 1 38.53 348 LYS B CA 1
ATOM 6059 C C . LYS B 1 348 ? -24.125 -20.453 -3.51 1 38.53 348 LYS B C 1
ATOM 6061 O O . LYS B 1 348 ? -25.062 -21.156 -3.135 1 38.53 348 LYS B O 1
ATOM 6066 N N . ILE B 1 349 ? -24.031 -19.047 -3.174 1 34.22 349 ILE B N 1
ATOM 6067 C CA . ILE B 1 349 ? -25.25 -18.375 -2.689 1 34.22 349 ILE B CA 1
ATOM 6068 C C . ILE B 1 349 ? -26.141 -18.016 -3.867 1 34.22 349 ILE B C 1
ATOM 6070 O O . ILE B 1 349 ? -25.812 -17.141 -4.664 1 34.22 349 ILE B O 1
ATOM 6074 N N . PHE B 1 350 ? -26.688 -18.891 -4.453 1 35 350 PHE B N 1
ATOM 6075 C CA . PHE B 1 350 ? -27.859 -18.562 -5.246 1 35 350 PHE B CA 1
ATOM 6076 C C . PHE B 1 350 ? -28.859 -17.766 -4.422 1 35 350 PHE B C 1
ATOM 6078 O O . PHE B 1 350 ? -29.266 -18.203 -3.336 1 35 350 PHE B O 1
ATOM 6085 N N . ASP B 1 351 ? -28.531 -16.547 -4.176 1 35.06 351 ASP B N 1
ATOM 6086 C CA . ASP B 1 351 ? -29.688 -15.859 -3.607 1 35.06 351 ASP B CA 1
ATOM 6087 C C . ASP B 1 351 ? -30.875 -15.883 -4.57 1 35.06 351 ASP B C 1
ATOM 6089 O O . ASP B 1 351 ? -30.719 -15.57 -5.754 1 35.06 351 ASP B O 1
ATOM 6093 N N . THR B 1 352 ? -31.641 -16.828 -4.473 1 35.25 352 THR B N 1
ATOM 6094 C CA . THR B 1 352 ? -32.906 -16.828 -5.223 1 35.25 352 THR B CA 1
ATOM 6095 C C . THR B 1 352 ? -33.75 -15.617 -4.863 1 35.25 352 THR B C 1
ATOM 6097 O O . THR B 1 352 ? -34.125 -15.438 -3.699 1 35.25 352 THR B O 1
ATOM 6100 N N . GLU B 1 353 ? -33.312 -14.594 -5.484 1 39.97 353 GLU B N 1
ATOM 6101 C CA . GLU B 1 353 ? -34.281 -13.516 -5.281 1 39.97 353 GLU B CA 1
ATOM 6102 C C . GLU B 1 353 ? -35.406 -13.562 -6.328 1 39.97 353 GLU B C 1
ATOM 6104 O O . GLU B 1 353 ? -35.156 -13.906 -7.484 1 39.97 353 GLU B O 1
ATOM 6109 N N . TRP B 1 354 ? -36.656 -13.508 -5.824 1 35.91 354 TRP B N 1
ATOM 6110 C CA . TRP B 1 354 ? -37.812 -13.398 -6.73 1 35.91 354 TRP B CA 1
ATOM 6111 C C . TRP B 1 354 ? -37.875 -12.008 -7.355 1 35.91 354 TRP B C 1
ATOM 6113 O O . TRP B 1 354 ? -37.875 -11 -6.641 1 35.91 354 TRP B O 1
ATOM 6123 N N . VAL B 1 355 ? -37.281 -11.906 -8.445 1 43.06 355 VAL B N 1
ATOM 6124 C CA . VAL B 1 355 ? -37.438 -10.633 -9.148 1 43.06 355 VAL B CA 1
ATOM 6125 C C . VAL B 1 355 ? -38.75 -10.648 -9.938 1 43.06 355 VAL B C 1
ATOM 6127 O O . VAL B 1 355 ? -38.969 -11.547 -10.742 1 43.06 355 VAL B O 1
ATOM 6130 N N . GLU B 1 356 ? -39.594 -9.867 -9.492 1 44.69 356 GLU B N 1
ATOM 6131 C CA . GLU B 1 356 ? -40.844 -9.742 -10.258 1 44.69 356 GLU B CA 1
ATOM 6132 C C . GLU B 1 356 ? -40.562 -9.375 -11.711 1 44.69 356 GLU B C 1
ATOM 6134 O O . GLU B 1 356 ? -39.812 -8.438 -11.984 1 44.69 356 GLU B O 1
ATOM 6139 N N . LYS B 1 357 ? -40.438 -10.242 -12.531 1 43.97 357 LYS B N 1
ATOM 6140 C CA . LYS B 1 357 ? -40.312 -9.875 -13.938 1 43.97 357 LYS B CA 1
ATOM 6141 C C . LYS B 1 357 ? -41.688 -9.828 -14.617 1 43.97 357 LYS B C 1
ATOM 6143 O O . LYS B 1 357 ? -42.531 -10.672 -14.352 1 43.97 357 LYS B O 1
ATOM 6148 N N . SER B 1 358 ? -42.031 -8.711 -15.172 1 48.25 358 SER B N 1
ATOM 6149 C CA . SER B 1 358 ? -43.25 -8.648 -15.945 1 48.25 358 SER B CA 1
ATOM 6150 C C . SER B 1 358 ? -43.344 -9.773 -16.969 1 48.25 358 SER B C 1
ATOM 6152 O O . SER B 1 358 ? -42.312 -10.18 -17.531 1 48.25 358 SER B O 1
ATOM 6154 N N . ILE B 1 359 ? -44.281 -10.664 -16.859 1 46.25 359 ILE B N 1
ATOM 6155 C CA . ILE B 1 359 ? -44.469 -11.68 -17.891 1 46.25 359 ILE B CA 1
ATOM 6156 C C . ILE B 1 359 ? -44.312 -11.055 -19.266 1 46.25 359 ILE B C 1
ATOM 6158 O O . ILE B 1 359 ? -45.031 -10.102 -19.609 1 46.25 359 ILE B O 1
ATOM 6162 N N . ALA B 1 360 ? -43.156 -11.102 -19.844 1 45.19 360 ALA B N 1
ATOM 6163 C CA . ALA B 1 360 ? -43.156 -10.648 -21.234 1 45.19 360 ALA B CA 1
ATOM 6164 C C . ALA B 1 360 ? -44.375 -11.172 -21.984 1 45.19 360 ALA B C 1
ATOM 6166 O O . ALA B 1 360 ? -44.906 -12.234 -21.656 1 45.19 360 ALA B O 1
ATOM 6167 N N . GLY B 1 361 ? -45.062 -10.328 -22.641 1 45.66 361 GLY B N 1
ATOM 6168 C CA . GLY B 1 361 ? -46.188 -10.742 -23.453 1 45.66 361 GLY B CA 1
ATOM 6169 C C . GLY B 1 361 ? -45.938 -12.055 -24.172 1 45.66 361 GLY B C 1
ATOM 6170 O O . GLY B 1 361 ? -44.812 -12.508 -24.297 1 45.66 361 GLY B O 1
ATOM 6171 N N . ALA B 1 362 ? -46.969 -12.906 -24.531 1 47.38 362 ALA B N 1
ATOM 6172 C CA . ALA B 1 362 ? -47.094 -14.188 -25.234 1 47.38 362 ALA B CA 1
ATOM 6173 C C . ALA B 1 362 ? -46.062 -14.281 -26.375 1 47.38 362 ALA B C 1
ATOM 6175 O O . ALA B 1 362 ? -45.812 -15.367 -26.875 1 47.38 362 ALA B O 1
ATOM 6176 N N . ASP B 1 363 ? -45.625 -13.133 -26.938 1 46.56 363 ASP B N 1
ATOM 6177 C CA . ASP B 1 363 ? -45.031 -13.211 -28.266 1 46.56 363 ASP B CA 1
ATOM 6178 C C . ASP B 1 363 ? -43.531 -13.523 -28.172 1 46.56 363 ASP B C 1
ATOM 6180 O O . ASP B 1 363 ? -42.781 -13.297 -29.125 1 46.56 363 ASP B O 1
ATOM 6184 N N . GLN B 1 364 ? -43.031 -13.672 -27 1 48.59 364 GLN B N 1
ATOM 6185 C CA . GLN B 1 364 ? -41.594 -13.961 -27.141 1 48.59 364 GLN B CA 1
ATOM 6186 C C . GLN B 1 364 ? -41.375 -15.367 -27.688 1 48.59 364 GLN B C 1
ATOM 6188 O O . GLN B 1 364 ? -41.938 -16.344 -27.188 1 48.59 364 GLN B O 1
ATOM 6193 N N . PRO B 1 365 ? -40.875 -15.539 -28.859 1 50.09 365 PRO B N 1
ATOM 6194 C CA . PRO B 1 365 ? -40.688 -16.875 -29.438 1 50.09 365 PRO B CA 1
ATOM 6195 C C . PRO B 1 365 ? -39.969 -17.828 -28.469 1 50.09 365 PRO B C 1
ATOM 6197 O O . PRO B 1 365 ? -39.188 -17.391 -27.641 1 50.09 365 PRO B O 1
ATOM 6200 N N . ASP B 1 366 ? -40.594 -18.922 -28.094 1 54.06 366 ASP B N 1
ATOM 6201 C CA . ASP B 1 366 ? -40 -20.047 -27.359 1 54.06 366 ASP B CA 1
ATOM 6202 C C . ASP B 1 366 ? -38.531 -20.25 -27.734 1 54.06 366 ASP B C 1
ATOM 6204 O O . ASP B 1 366 ? -38.219 -20.391 -28.922 1 54.06 366 ASP B O 1
ATOM 6208 N N . ALA B 1 367 ? -37.656 -19.672 -27.125 1 59.56 367 ALA B N 1
ATOM 6209 C CA . ALA B 1 367 ? -36.25 -19.953 -27.469 1 59.56 367 ALA B CA 1
ATOM 6210 C C . ALA B 1 367 ? -36 -21.453 -27.5 1 59.56 367 ALA B C 1
ATOM 6212 O O . ALA B 1 367 ? -36.312 -22.172 -26.531 1 59.56 367 ALA B O 1
ATOM 6213 N N . PRO B 1 368 ? -35.625 -21.953 -28.641 1 73.56 368 PRO B N 1
ATOM 6214 C CA . PRO B 1 368 ? -35.25 -23.375 -28.688 1 73.56 368 PRO B CA 1
ATOM 6215 C C . PRO B 1 368 ? -34.094 -23.719 -27.781 1 73.56 368 PRO B C 1
ATOM 6217 O O . PRO B 1 368 ? -33.156 -22.922 -27.641 1 73.56 368 PRO B O 1
ATOM 6220 N N . GLY B 1 369 ? -34.281 -24.609 -26.75 1 78.75 369 GLY B N 1
ATOM 6221 C CA . GLY B 1 369 ? -33.188 -25.031 -25.891 1 78.75 369 GLY B CA 1
ATOM 6222 C C . GLY B 1 369 ? -33.594 -26.047 -24.844 1 78.75 369 GLY B C 1
ATOM 6223 O O . GLY B 1 369 ? -34.719 -26.547 -24.859 1 78.75 369 GLY B O 1
ATOM 6224 N N . SER B 1 370 ? -32.656 -26.453 -24 1 82.88 370 SER B N 1
ATOM 6225 C CA . SER B 1 370 ? -32.875 -27.469 -22.969 1 82.88 370 SER B CA 1
ATOM 6226 C C . SER B 1 370 ? -33.188 -26.828 -21.625 1 82.88 370 SER B C 1
ATOM 6228 O O . SER B 1 370 ? -32.594 -25.812 -21.234 1 82.88 370 SER B O 1
ATOM 6230 N N . TRP B 1 371 ? -34.25 -27.328 -21 1 81.75 371 TRP B N 1
ATOM 6231 C CA . TRP B 1 371 ? -34.656 -26.906 -19.672 1 81.75 371 TRP B CA 1
ATOM 6232 C C . TRP B 1 371 ? -34.531 -28.047 -18.672 1 81.75 371 TRP B C 1
ATOM 6234 O O . TRP B 1 371 ? -34.844 -29.203 -19 1 81.75 371 TRP B O 1
ATOM 6244 N N . LEU B 1 372 ? -34.062 -27.656 -17.469 1 82.25 372 LEU B N 1
ATOM 6245 C CA . LEU B 1 372 ? -34.031 -28.609 -16.359 1 82.25 372 LEU B CA 1
ATOM 6246 C C . LEU B 1 372 ? -35.125 -28.312 -15.352 1 82.25 372 LEU B C 1
ATOM 6248 O O . LEU B 1 372 ? -35.25 -27.188 -14.883 1 82.25 372 LEU B O 1
ATOM 6252 N N . VAL B 1 373 ? -36.031 -29.328 -15.055 1 81.38 373 VAL B N 1
ATOM 6253 C CA . VAL B 1 373 ? -37.062 -29.219 -14.039 1 81.38 373 VAL B CA 1
ATOM 6254 C C . VAL B 1 373 ? -36.719 -30.125 -12.852 1 81.38 373 VAL B C 1
ATOM 6256 O O . VAL B 1 373 ? -36.656 -31.344 -12.992 1 81.38 373 VAL B O 1
ATOM 6259 N N . LEU B 1 374 ? -36.438 -29.422 -11.727 1 78.5 374 LEU B N 1
ATOM 6260 C CA . LEU B 1 374 ? -36.188 -30.141 -10.477 1 78.5 374 LEU B CA 1
ATOM 6261 C C . LEU B 1 374 ? -37.438 -30.234 -9.641 1 78.5 374 LEU B C 1
ATOM 6263 O O . LEU B 1 374 ? -38.125 -29.234 -9.391 1 78.5 374 LEU B O 1
ATOM 6267 N N . THR B 1 375 ? -37.844 -31.547 -9.344 1 76.62 375 THR B N 1
ATOM 6268 C CA . THR B 1 375 ? -39.125 -31.734 -8.672 1 76.62 375 THR B CA 1
ATOM 6269 C C . THR B 1 375 ? -38.969 -32.594 -7.414 1 76.62 375 THR B C 1
ATOM 6271 O O . THR B 1 375 ? -38.031 -33.375 -7.32 1 76.62 375 THR B O 1
ATOM 6274 N N . ASP B 1 376 ? -39.719 -32.25 -6.367 1 71.81 376 ASP B N 1
ATOM 6275 C CA . ASP B 1 376 ? -39.844 -33.188 -5.25 1 71.81 376 ASP B CA 1
ATOM 6276 C C . ASP B 1 376 ? -41 -34.125 -5.453 1 71.81 376 ASP B C 1
ATOM 6278 O O . ASP B 1 376 ? -41.844 -33.906 -6.336 1 71.81 376 ASP B O 1
ATOM 6282 N N . ALA B 1 377 ? -40.938 -35.344 -4.898 1 63.34 377 ALA B N 1
ATOM 6283 C CA . ALA B 1 377 ? -41.875 -36.469 -5.059 1 63.34 377 ALA B CA 1
ATOM 6284 C C . ALA B 1 377 ? -43.312 -35.969 -4.914 1 63.34 377 ALA B C 1
ATOM 6286 O O . ALA B 1 377 ? -44.25 -36.625 -5.355 1 63.34 377 ALA B O 1
ATOM 6287 N N . LYS B 1 378 ? -43.531 -34.719 -4.352 1 62.16 378 LYS B N 1
ATOM 6288 C CA . LYS B 1 378 ? -44.875 -34.281 -4.027 1 62.16 378 LYS B CA 1
ATOM 6289 C C . LYS B 1 378 ? -45.375 -33.219 -5.008 1 62.16 378 LYS B C 1
ATOM 6291 O O . LYS B 1 378 ? -46.469 -32.688 -4.891 1 62.16 378 LYS B O 1
ATOM 6296 N N . SER B 1 379 ? -44.531 -32.969 -6 1 62 379 SER B N 1
ATOM 6297 C CA . SER B 1 379 ? -44.875 -31.812 -6.816 1 62 379 SER B CA 1
ATOM 6298 C C . SER B 1 379 ? -45.719 -32.219 -8.039 1 62 379 SER B C 1
ATOM 6300 O O . SER B 1 379 ? -45.688 -33.375 -8.438 1 62 379 SER B O 1
ATOM 6302 N N . ASN B 1 380 ? -46.625 -31.312 -8.422 1 66.56 380 ASN B N 1
ATOM 6303 C CA . ASN B 1 380 ? -47.406 -31.469 -9.664 1 66.56 380 ASN B CA 1
ATOM 6304 C C . ASN B 1 380 ? -46.531 -31.156 -10.883 1 66.56 380 ASN B C 1
ATOM 6306 O O . ASN B 1 380 ? -47.031 -30.562 -11.852 1 66.56 380 ASN B O 1
ATOM 6310 N N . ALA B 1 381 ? -45.281 -31.469 -10.867 1 73.69 381 ALA B N 1
ATOM 6311 C CA . ALA B 1 381 ? -44.312 -31.078 -11.906 1 73.69 381 ALA B CA 1
ATOM 6312 C C . ALA B 1 381 ? -44.594 -31.797 -13.219 1 73.69 381 ALA B C 1
ATOM 6314 O O . ALA B 1 381 ? -44.344 -31.266 -14.297 1 73.69 381 ALA B O 1
ATOM 6315 N N . ASP B 1 382 ? -45.25 -32.875 -13.016 1 78 382 ASP B N 1
ATOM 6316 C CA . ASP B 1 382 ? -45.5 -33.656 -14.211 1 78 382 ASP B CA 1
ATOM 6317 C C . ASP B 1 382 ? -46.438 -32.938 -15.172 1 78 382 ASP B C 1
ATOM 6319 O O . ASP B 1 382 ? -46.219 -32.969 -16.391 1 78 382 ASP B O 1
ATOM 6323 N N . GLU B 1 383 ? -47.438 -32.375 -14.594 1 75.62 383 GLU B N 1
ATOM 6324 C CA . GLU B 1 383 ? -48.375 -31.656 -15.43 1 75.62 383 GLU B CA 1
ATOM 6325 C C . GLU B 1 383 ? -47.719 -30.469 -16.125 1 75.62 383 GLU B C 1
ATOM 6327 O O . GLU B 1 383 ? -47.969 -30.219 -17.312 1 75.62 383 GLU B O 1
ATOM 6332 N N . PHE B 1 384 ? -46.875 -29.812 -15.43 1 76 384 PHE B N 1
ATOM 6333 C CA . PHE B 1 384 ? -46.125 -28.688 -15.977 1 76 384 PHE B CA 1
ATOM 6334 C C . PHE B 1 384 ? -45.219 -29.125 -17.109 1 76 384 PHE B C 1
ATOM 6336 O O . PHE B 1 384 ? -45.219 -28.516 -18.188 1 76 384 PHE B O 1
ATOM 6343 N N . VAL B 1 385 ? -44.5 -30.203 -16.906 1 78.69 385 VAL B N 1
ATOM 6344 C CA . VAL B 1 385 ? -43.531 -30.688 -17.875 1 78.69 385 VAL B CA 1
ATOM 6345 C C . VAL B 1 385 ? -44.25 -31.125 -19.141 1 78.69 385 VAL B C 1
ATOM 6347 O O . VAL B 1 385 ? -43.781 -30.828 -20.25 1 78.69 385 VAL B O 1
ATOM 6350 N N . ALA B 1 386 ? -45.406 -31.719 -19.016 1 80.62 386 ALA B N 1
ATOM 6351 C CA . ALA B 1 386 ? -46.188 -32.188 -20.156 1 80.62 386 ALA B CA 1
ATOM 6352 C C . ALA B 1 386 ? -46.656 -31.031 -21.016 1 80.62 386 ALA B C 1
ATOM 6354 O O . ALA B 1 386 ? -46.656 -31.109 -22.25 1 80.62 386 ALA B O 1
ATOM 6355 N N . ARG B 1 387 ? -46.969 -29.938 -20.312 1 77.88 387 ARG B N 1
ATOM 6356 C CA . ARG B 1 387 ? -47.5 -28.781 -21.031 1 77.88 387 ARG B CA 1
ATOM 6357 C C . ARG B 1 387 ? -46.375 -27.922 -21.594 1 77.88 387 ARG B C 1
ATOM 6359 O O . ARG B 1 387 ? -46.531 -27.266 -22.625 1 77.88 387 ARG B O 1
ATOM 6366 N N . TRP B 1 388 ? -45.25 -28 -20.938 1 75.94 388 TRP B N 1
ATOM 6367 C CA . TRP B 1 388 ? -44.188 -27.078 -21.281 1 75.94 388 TRP B CA 1
ATOM 6368 C C . TRP B 1 388 ? -43.25 -27.703 -22.312 1 75.94 388 TRP B C 1
ATOM 6370 O O . TRP B 1 388 ? -42.625 -26.984 -23.094 1 75.94 388 TRP B O 1
ATOM 6380 N N . SER B 1 389 ? -43.25 -29 -22.406 1 80.31 389 SER B N 1
ATOM 6381 C CA . SER B 1 389 ? -42.375 -29.688 -23.344 1 80.31 389 SER B CA 1
ATOM 6382 C C . SER B 1 389 ? -42.844 -29.516 -24.781 1 80.31 389 SER B C 1
ATOM 6384 O O . SER B 1 389 ? -44.062 -29.562 -25.047 1 80.31 389 SER B O 1
ATOM 6386 N N . SER B 1 390 ? -41.969 -29.156 -25.688 1 79.69 390 SER B N 1
ATOM 6387 C CA . SER B 1 390 ? -42.25 -29.016 -27.125 1 79.69 390 SER B CA 1
ATOM 6388 C C . SER B 1 390 ? -41.031 -29.484 -27.953 1 79.69 390 SER B C 1
ATOM 6390 O O . SER B 1 390 ? -39.969 -29.688 -27.406 1 79.69 390 SER B O 1
ATOM 6392 N N . PRO B 1 391 ? -41.219 -29.672 -29.297 1 80.12 391 PRO B N 1
ATOM 6393 C CA . PRO B 1 391 ? -40.062 -30.016 -30.125 1 80.12 391 PRO B CA 1
ATOM 6394 C C . PRO B 1 391 ? -38.906 -29.016 -30.031 1 80.12 391 PRO B C 1
ATOM 6396 O O . PRO B 1 391 ? -37.75 -29.359 -30.25 1 80.12 391 PRO B O 1
ATOM 6399 N N . GLN B 1 392 ? -39.219 -27.906 -29.672 1 78.44 392 GLN B N 1
ATOM 6400 C CA . GLN B 1 392 ? -38.188 -26.859 -29.578 1 78.44 392 GLN B CA 1
ATOM 6401 C C . GLN B 1 392 ? -37.656 -26.75 -28.156 1 78.44 392 GLN B C 1
ATOM 6403 O O . GLN B 1 392 ? -36.562 -26.234 -27.938 1 78.44 392 GLN B O 1
ATOM 6408 N N . ARG B 1 393 ? -38.438 -27.234 -27.219 1 78.19 393 ARG B N 1
ATOM 6409 C CA . ARG B 1 393 ? -38.062 -27.172 -25.812 1 78.19 393 ARG B CA 1
ATOM 6410 C C . ARG B 1 393 ? -37.812 -28.578 -25.25 1 78.19 393 ARG B C 1
ATOM 6412 O O . ARG B 1 393 ? -38.781 -29.312 -24.984 1 78.19 393 ARG B O 1
ATOM 6419 N N . ARG B 1 394 ? -36.656 -28.953 -25.094 1 84.19 394 ARG B N 1
ATOM 6420 C CA . ARG B 1 394 ? -36.281 -30.203 -24.422 1 84.19 394 ARG B CA 1
ATOM 6421 C C . ARG B 1 394 ? -36.312 -30.047 -22.906 1 84.19 394 ARG B C 1
ATOM 6423 O O . ARG B 1 394 ? -35.656 -29.156 -22.359 1 84.19 394 ARG B O 1
ATOM 6430 N N . VAL B 1 395 ? -37.156 -30.797 -22.25 1 83.06 395 VAL B N 1
ATOM 6431 C CA . VAL B 1 395 ? -37.281 -30.703 -20.797 1 83.06 395 VAL B CA 1
ATOM 6432 C C . VAL B 1 395 ? -36.719 -31.969 -20.156 1 83.06 395 VAL B C 1
ATOM 6434 O O . VAL B 1 395 ? -37.125 -33.094 -20.5 1 83.06 395 VAL B O 1
ATOM 6437 N N . ILE B 1 396 ? -35.75 -31.844 -19.328 1 84.81 396 ILE B N 1
ATOM 6438 C CA . ILE B 1 396 ? -35.156 -32.906 -18.531 1 84.81 396 ILE B CA 1
ATOM 6439 C C . ILE B 1 396 ? -35.562 -32.75 -17.062 1 84.81 396 ILE B C 1
ATOM 6441 O O . ILE B 1 396 ? -35.5 -31.656 -16.516 1 84.81 396 ILE B O 1
ATOM 6445 N N . THR B 1 397 ? -36.094 -33.875 -16.453 1 84.38 397 THR B N 1
ATOM 6446 C CA . THR B 1 397 ? -36.562 -33.812 -15.078 1 84.38 397 THR B CA 1
ATOM 6447 C C . THR B 1 397 ? -35.656 -34.625 -14.156 1 84.38 397 THR B C 1
ATOM 6449 O O . THR B 1 397 ? -35.094 -35.625 -14.562 1 84.38 397 THR B O 1
ATOM 6452 N N . ALA B 1 398 ? -35.469 -34.062 -12.945 1 82.88 398 ALA B N 1
ATOM 6453 C CA . ALA B 1 398 ? -34.719 -34.781 -11.922 1 82.88 398 ALA B CA 1
ATOM 6454 C C . ALA B 1 398 ? -35.312 -34.562 -10.531 1 82.88 398 ALA B C 1
ATOM 6456 O O . ALA B 1 398 ? -35.938 -33.531 -10.297 1 82.88 398 ALA B O 1
ATOM 6457 N N . ASP B 1 399 ? -35.188 -35.5 -9.648 1 79.31 399 ASP B N 1
ATOM 6458 C CA . ASP B 1 399 ? -35.656 -35.438 -8.273 1 79.31 399 ASP B CA 1
ATOM 6459 C C . ASP B 1 399 ? -34.75 -34.5 -7.438 1 79.31 399 ASP B C 1
ATOM 6461 O O . ASP B 1 399 ? -33.531 -34.719 -7.383 1 79.31 399 ASP B O 1
ATOM 6465 N N . LEU B 1 400 ? -35.375 -33.531 -6.844 1 75.38 400 LEU B N 1
ATOM 6466 C CA . LEU B 1 400 ? -34.688 -32.531 -6.035 1 75.38 400 LEU B CA 1
ATOM 6467 C C . LEU B 1 400 ? -33.969 -33.188 -4.848 1 75.38 400 LEU B C 1
ATOM 6469 O O . LEU B 1 400 ? -32.969 -32.688 -4.359 1 75.38 400 LEU B O 1
ATOM 6473 N N . GLY B 1 401 ? -34.5 -34.312 -4.379 1 72.12 401 GLY B N 1
ATOM 6474 C CA . GLY B 1 401 ? -33.938 -35 -3.234 1 72.12 401 GLY B CA 1
ATOM 6475 C C . GLY B 1 401 ? -32.812 -35.969 -3.615 1 72.12 401 GLY B C 1
ATOM 6476 O O . GLY B 1 401 ? -32.188 -36.562 -2.746 1 72.12 401 GLY B O 1
ATOM 6477 N N . ASP B 1 402 ? -32.562 -36.156 -4.836 1 73.44 402 ASP B N 1
ATOM 6478 C CA . ASP B 1 402 ? -31.547 -37.062 -5.332 1 73.44 402 ASP B CA 1
ATOM 6479 C C . ASP B 1 402 ? -30.422 -36.312 -6.016 1 73.44 402 ASP B C 1
ATOM 6481 O O . ASP B 1 402 ? -30.516 -35.938 -7.191 1 73.44 402 ASP B O 1
ATOM 6485 N N . GLU B 1 403 ? -29.422 -36.125 -5.238 1 75.12 403 GLU B N 1
ATOM 6486 C CA . GLU B 1 403 ? -28.312 -35.312 -5.715 1 75.12 403 GLU B CA 1
ATOM 6487 C C . GLU B 1 403 ? -27.688 -35.906 -6.973 1 75.12 403 GLU B C 1
ATOM 6489 O O . GLU B 1 403 ? -27.359 -35.188 -7.918 1 75.12 403 GLU B O 1
ATOM 6494 N N . ALA B 1 404 ? -27.484 -37.188 -6.902 1 75.62 404 ALA B N 1
ATOM 6495 C CA . ALA B 1 404 ? -26.875 -37.875 -8.047 1 75.62 404 ALA B CA 1
ATOM 6496 C C . ALA B 1 404 ? -27.719 -37.688 -9.305 1 75.62 404 ALA B C 1
ATOM 6498 O O . ALA B 1 404 ? -27.203 -37.406 -10.383 1 75.62 404 ALA B O 1
ATOM 6499 N N . ALA B 1 405 ? -28.969 -37.781 -9.133 1 78.94 405 ALA B N 1
ATOM 6500 C CA . ALA B 1 405 ? -29.906 -37.625 -10.25 1 78.94 405 ALA B CA 1
ATOM 6501 C C . ALA B 1 405 ? -29.906 -36.188 -10.75 1 78.94 405 ALA B C 1
ATOM 6503 O O . ALA B 1 405 ? -29.984 -35.938 -11.953 1 78.94 405 ALA B O 1
ATOM 6504 N N . MET B 1 406 ? -29.75 -35.25 -9.852 1 77.25 406 MET B N 1
ATOM 6505 C CA . MET B 1 406 ? -29.703 -33.844 -10.219 1 77.25 406 MET B CA 1
ATOM 6506 C C . MET B 1 406 ? -28.469 -33.531 -11.055 1 77.25 406 MET B C 1
ATOM 6508 O O . MET B 1 406 ? -28.562 -32.875 -12.086 1 77.25 406 MET B O 1
ATOM 6512 N N . LEU B 1 407 ? -27.469 -34.094 -10.641 1 75.94 407 LEU B N 1
ATOM 6513 C CA . LEU B 1 407 ? -26.203 -33.844 -11.328 1 75.94 407 LEU B CA 1
ATOM 6514 C C . LEU B 1 407 ? -26.219 -34.438 -12.734 1 75.94 407 LEU B C 1
ATOM 6516 O O . LEU B 1 407 ? -25.766 -33.781 -13.688 1 75.94 407 LEU B O 1
ATOM 6520 N N . ALA B 1 408 ? -26.703 -35.625 -12.797 1 79.06 408 ALA B N 1
ATOM 6521 C CA . ALA B 1 408 ? -26.844 -36.281 -14.102 1 79.06 408 ALA B CA 1
ATOM 6522 C C . ALA B 1 408 ? -27.75 -35.469 -15.023 1 79.06 408 ALA B C 1
ATOM 6524 O O . ALA B 1 408 ? -27.453 -35.312 -16.219 1 79.06 408 ALA B O 1
ATOM 6525 N N . ALA B 1 409 ? -28.766 -34.906 -14.5 1 80.5 409 ALA B N 1
ATOM 6526 C CA . ALA B 1 409 ? -29.734 -34.156 -15.281 1 80.5 409 ALA B CA 1
ATOM 6527 C C . ALA B 1 409 ? -29.141 -32.812 -15.75 1 80.5 409 ALA B C 1
ATOM 6529 O O . ALA B 1 409 ? -29.375 -32.375 -16.875 1 80.5 409 ALA B O 1
ATOM 6530 N N . PHE B 1 410 ? -28.391 -32.25 -14.898 1 79.12 410 PHE B N 1
ATOM 6531 C CA . PHE B 1 410 ? -27.703 -31.016 -15.273 1 79.12 410 PHE B CA 1
ATOM 6532 C C . PHE B 1 410 ? -26.766 -31.25 -16.438 1 79.12 410 PHE B C 1
ATOM 6534 O O . PHE B 1 410 ? -26.734 -30.469 -17.391 1 79.12 410 PHE B O 1
ATOM 6541 N N . ALA B 1 411 ? -26.047 -32.344 -16.391 1 77.31 411 ALA B N 1
ATOM 6542 C CA . ALA B 1 411 ? -25.109 -32.688 -17.453 1 77.31 411 ALA B CA 1
ATOM 6543 C C . ALA B 1 411 ? -25.844 -32.969 -18.766 1 77.31 411 ALA B C 1
ATOM 6545 O O . ALA B 1 411 ? -25.406 -32.531 -19.828 1 77.31 411 ALA B O 1
ATOM 6546 N N . GLU B 1 412 ? -26.828 -33.625 -18.641 1 80.94 412 GLU B N 1
ATOM 6547 C CA . GLU B 1 412 ? -27.641 -33.969 -19.812 1 80.94 412 GLU B CA 1
ATOM 6548 C C . GLU B 1 412 ? -28.25 -32.688 -20.438 1 80.94 412 GLU B C 1
ATOM 6550 O O . GLU B 1 412 ? -28.281 -32.562 -21.672 1 80.94 412 GLU B O 1
ATOM 6555 N N . THR B 1 413 ? -28.625 -31.844 -19.641 1 78.56 413 THR B N 1
ATOM 6556 C CA . THR B 1 413 ? -29.219 -30.594 -20.094 1 78.56 413 THR B CA 1
ATOM 6557 C C . THR B 1 413 ? -28.203 -29.75 -20.844 1 78.56 413 THR B C 1
ATOM 6559 O O . THR B 1 413 ? -28.531 -29.125 -21.859 1 78.56 413 THR B O 1
ATOM 6562 N N . ALA B 1 414 ? -27.031 -29.812 -20.375 1 75.31 414 ALA B N 1
ATOM 6563 C CA . ALA B 1 414 ? -25.984 -28.969 -20.938 1 75.31 414 ALA B CA 1
ATOM 6564 C C . ALA B 1 414 ? -25.297 -29.672 -22.109 1 75.31 414 ALA B C 1
ATOM 6566 O O . ALA B 1 414 ? -24.562 -29.047 -22.875 1 75.31 414 ALA B O 1
ATOM 6567 N N . GLY B 1 415 ? -25.469 -30.922 -22.312 1 68.81 415 GLY B N 1
ATOM 6568 C CA . GLY B 1 415 ? -24.672 -31.75 -23.203 1 68.81 415 GLY B CA 1
ATOM 6569 C C . GLY B 1 415 ? -25.188 -31.75 -24.625 1 68.81 415 GLY B C 1
ATOM 6570 O O . GLY B 1 415 ? -24.562 -32.312 -25.531 1 68.81 415 GLY B O 1
ATOM 6571 N N . ASP B 1 416 ? -26.297 -31.172 -24.906 1 70.56 416 ASP B N 1
ATOM 6572 C CA . ASP B 1 416 ? -26.828 -31.156 -26.266 1 70.56 416 ASP B CA 1
ATOM 6573 C C . ASP B 1 416 ? -26.438 -29.875 -27 1 70.56 416 ASP B C 1
ATOM 6575 O O . ASP B 1 416 ? -26.938 -28.797 -26.688 1 70.56 416 ASP B O 1
ATOM 6579 N N . PRO B 1 417 ? -25.531 -30 -27.953 1 74.19 417 PRO B N 1
ATOM 6580 C CA . PRO B 1 417 ? -25.047 -28.797 -28.641 1 74.19 417 PRO B CA 1
ATOM 6581 C C . PRO B 1 417 ? -26.125 -28.125 -29.484 1 74.19 417 PRO B C 1
ATOM 6583 O O . PRO B 1 417 ? -26.016 -26.938 -29.812 1 74.19 417 PRO B O 1
ATOM 6586 N N . GLU B 1 418 ? -27.078 -28.844 -29.938 1 74.88 418 GLU B N 1
ATOM 6587 C CA . GLU B 1 418 ? -28.125 -28.297 -30.797 1 74.88 418 GLU B CA 1
ATOM 6588 C C . GLU B 1 418 ? -29.219 -27.609 -29.969 1 74.88 418 GLU B C 1
ATOM 6590 O O . GLU B 1 418 ? -30.016 -26.828 -30.5 1 74.88 418 GLU B O 1
ATOM 6595 N N . ARG B 1 419 ? -29.297 -27.969 -28.656 1 79.19 419 ARG B N 1
ATOM 6596 C CA . ARG B 1 419 ? -30.266 -27.391 -27.734 1 79.19 419 ARG B CA 1
ATOM 6597 C C . ARG B 1 419 ? -29.578 -26.922 -26.453 1 79.19 419 ARG B C 1
ATOM 6599 O O . ARG B 1 419 ? -29.516 -27.672 -25.469 1 79.19 419 ARG B O 1
ATOM 6606 N N . LEU B 1 420 ? -29.172 -25.734 -26.422 1 76.94 420 LEU B N 1
ATOM 6607 C CA . LEU B 1 420 ? -28.391 -25.172 -25.312 1 76.94 420 LEU B CA 1
ATOM 6608 C C . LEU B 1 420 ? -29.266 -25 -24.078 1 76.94 420 LEU B C 1
ATOM 6610 O O . LEU B 1 420 ? -30.484 -24.812 -24.188 1 76.94 420 LEU B O 1
ATOM 6614 N N . PRO B 1 421 ? -28.609 -25.078 -22.891 1 76.31 421 PRO B N 1
ATOM 6615 C CA . PRO B 1 421 ? -29.406 -24.875 -21.672 1 76.31 421 PRO B CA 1
ATOM 6616 C C . PRO B 1 421 ? -29.984 -23.469 -21.562 1 76.31 421 PRO B C 1
ATOM 6618 O O . PRO B 1 421 ? -29.281 -22.484 -21.812 1 76.31 421 PRO B O 1
ATOM 6621 N N . VAL B 1 422 ? -31.266 -23.484 -21.359 1 74.12 422 VAL B N 1
ATOM 6622 C CA . VAL B 1 422 ? -31.969 -22.203 -21.312 1 74.12 422 VAL B CA 1
ATOM 6623 C C . VAL B 1 422 ? -32.281 -21.828 -19.859 1 74.12 422 VAL B C 1
ATOM 6625 O O . VAL B 1 422 ? -32.188 -20.672 -19.484 1 74.12 422 VAL B O 1
ATOM 6628 N N . GLY B 1 423 ? -32.688 -22.812 -18.969 1 76.06 423 GLY B N 1
ATOM 6629 C CA . GLY B 1 423 ? -33.062 -22.469 -17.609 1 76.06 423 GLY B CA 1
ATOM 6630 C C . GLY B 1 423 ? -33.375 -23.688 -16.75 1 76.06 423 GLY B C 1
ATOM 6631 O O . GLY B 1 423 ? -33.438 -24.797 -17.266 1 76.06 423 GLY B O 1
ATOM 6632 N N . VAL B 1 424 ? -33.406 -23.406 -15.352 1 74.88 424 VAL B N 1
ATOM 6633 C CA . VAL B 1 424 ? -33.781 -24.422 -14.367 1 74.88 424 VAL B CA 1
ATOM 6634 C C . VAL B 1 424 ? -35.062 -23.984 -13.664 1 74.88 424 VAL B C 1
ATOM 6636 O O . VAL B 1 424 ? -35.188 -22.828 -13.242 1 74.88 424 VAL B O 1
ATOM 6639 N N . VAL B 1 425 ? -36.125 -24.922 -13.594 1 74 425 VAL B N 1
ATOM 6640 C CA . VAL B 1 425 ? -37.344 -24.719 -12.836 1 74 425 VAL B CA 1
ATOM 6641 C C . VAL B 1 425 ? -37.375 -25.672 -11.641 1 74 425 VAL B C 1
ATOM 6643 O O . VAL B 1 425 ? -37.188 -26.875 -11.797 1 74 425 VAL B O 1
ATOM 6646 N N . VAL B 1 426 ? -37.438 -25.109 -10.445 1 72.69 426 VAL B N 1
ATOM 6647 C CA . VAL B 1 426 ? -37.5 -25.922 -9.234 1 72.69 426 VAL B CA 1
ATOM 6648 C C . VAL B 1 426 ? -38.906 -25.922 -8.68 1 72.69 426 VAL B C 1
ATOM 6650 O O . VAL B 1 426 ? -39.469 -24.859 -8.391 1 72.69 426 VAL B O 1
ATOM 6653 N N . PHE B 1 427 ? -39.562 -27.203 -8.547 1 68.12 427 PHE B N 1
ATOM 6654 C CA . PHE B 1 427 ? -40.875 -27.391 -7.891 1 68.12 427 PHE B CA 1
ATOM 6655 C C . PHE B 1 427 ? -40.688 -27.75 -6.426 1 68.12 427 PHE B C 1
ATOM 6657 O O . PHE B 1 427 ? -40.062 -28.781 -6.105 1 68.12 427 PHE B O 1
ATOM 6664 N N . VAL B 1 428 ? -40.875 -26.891 -5.449 1 60.69 428 VAL B N 1
ATOM 6665 C CA . VAL B 1 428 ? -40.812 -27.156 -4.016 1 60.69 428 VAL B CA 1
ATOM 6666 C C . VAL B 1 428 ? -42.219 -27.453 -3.48 1 60.69 428 VAL B C 1
ATOM 6668 O O . VAL B 1 428 ? -43.156 -26.703 -3.75 1 60.69 428 VAL B O 1
ATOM 6671 N N . GLY B 1 429 ? -42.438 -28.688 -3.137 1 52.62 429 GLY B N 1
ATOM 6672 C CA . GLY B 1 429 ? -43.75 -29.062 -2.578 1 52.62 429 GLY B CA 1
ATOM 6673 C C . GLY B 1 429 ? -44.125 -28.266 -1.35 1 52.62 429 GLY B C 1
ATOM 6674 O O . GLY B 1 429 ? -43.25 -27.672 -0.693 1 52.62 429 GLY B O 1
ATOM 6675 N N . ALA B 1 430 ? -45.219 -27.875 -1.139 1 44.91 430 ALA B N 1
ATOM 6676 C CA . ALA B 1 430 ? -45.75 -27.281 0.084 1 44.91 430 ALA B CA 1
ATOM 6677 C C . ALA B 1 430 ? -45.375 -28.094 1.31 1 44.91 430 ALA B C 1
ATOM 6679 O O . ALA B 1 430 ? -45.719 -29.266 1.426 1 44.91 430 ALA B O 1
ATOM 6680 N N . ARG B 1 431 ? -44.125 -28 1.93 1 41.19 431 ARG B N 1
ATOM 6681 C CA . ARG B 1 431 ? -44.031 -28.594 3.256 1 41.19 431 ARG B CA 1
ATOM 6682 C C . ARG B 1 431 ? -45.281 -28.328 4.074 1 41.19 431 ARG B C 1
ATOM 6684 O O . ARG B 1 431 ? -45.844 -27.234 4.027 1 41.19 431 ARG B O 1
ATOM 6691 N N . GLY B 1 432 ? -45.969 -29.266 4.348 1 37.44 432 GLY B N 1
ATOM 6692 C CA . GLY B 1 432 ? -47.062 -29.094 5.309 1 37.44 432 GLY B CA 1
ATOM 6693 C C . GLY B 1 432 ? -46.688 -28.188 6.469 1 37.44 432 GLY B C 1
ATOM 6694 O O . GLY B 1 432 ? -47.5 -27.328 6.859 1 37.44 432 GLY B O 1
ATOM 6695 N N . THR B 1 433 ? -45.875 -28.719 7.504 1 36.28 433 THR B N 1
ATOM 6696 C CA . THR B 1 433 ? -45.844 -28.062 8.805 1 36.28 433 THR B CA 1
ATOM 6697 C C . THR B 1 433 ? -45 -26.781 8.742 1 36.28 433 THR B C 1
ATOM 6699 O O . THR B 1 433 ? -43.938 -26.766 8.109 1 36.28 433 THR B O 1
ATOM 6702 N N . THR B 1 434 ? -45.531 -25.594 9.031 1 34.12 434 THR B N 1
ATOM 6703 C CA . THR B 1 434 ? -45.031 -24.234 9.258 1 34.12 434 THR B CA 1
ATOM 6704 C C . THR B 1 434 ? -43.75 -24.234 10.062 1 34.12 434 THR B C 1
ATOM 6706 O O . THR B 1 434 ? -43.75 -24.594 11.242 1 34.12 434 THR B O 1
ATOM 6709 N N . PRO B 1 435 ? -42.688 -24.891 9.75 1 33.84 435 PRO B N 1
ATOM 6710 C CA . PRO B 1 435 ? -41.688 -24.562 10.773 1 33.84 435 PRO B CA 1
ATOM 6711 C C . PRO B 1 435 ? -41.594 -23.078 11.086 1 33.84 435 PRO B C 1
ATOM 6713 O O . PRO B 1 435 ? -41.938 -22.25 10.234 1 33.84 435 PRO B O 1
ATOM 6716 N N . ALA B 1 436 ? -41.781 -22.656 12.438 1 32.59 436 ALA B N 1
ATOM 6717 C CA . ALA B 1 436 ? -41.656 -21.281 12.906 1 32.59 436 ALA B CA 1
ATOM 6718 C C . ALA B 1 436 ? -40.5 -20.562 12.211 1 32.59 436 ALA B C 1
ATOM 6720 O O . ALA B 1 436 ? -39.344 -20.906 12.414 1 32.59 436 ALA B O 1
ATOM 6721 N N . LEU B 1 437 ? -40.594 -20.234 10.953 1 31.22 437 LEU B N 1
ATOM 6722 C CA . LEU B 1 437 ? -39.625 -19.359 10.352 1 31.22 437 LEU B CA 1
ATOM 6723 C C . LEU B 1 437 ? -39.281 -18.188 11.273 1 31.22 437 LEU B C 1
ATOM 6725 O O . LEU B 1 437 ? -40.188 -17.609 11.883 1 31.22 437 LEU B O 1
ATOM 6729 N N . PRO B 1 438 ? -38.094 -18.25 11.961 1 32.59 438 PRO B N 1
ATOM 6730 C CA . PRO B 1 438 ? -38 -17 12.719 1 32.59 438 PRO B CA 1
ATOM 6731 C C . PRO B 1 438 ? -38.531 -15.797 11.953 1 32.59 438 PRO B C 1
ATOM 6733 O O . PRO B 1 438 ? -38.562 -15.797 10.719 1 32.59 438 PRO B O 1
ATOM 6736 N N . THR B 1 439 ? -39.656 -15.156 12.453 1 28.59 439 THR B N 1
ATOM 6737 C CA . THR B 1 439 ? -40.5 -14.047 12.055 1 28.59 439 THR B CA 1
ATOM 6738 C C . THR B 1 439 ? -39.719 -13.023 11.234 1 28.59 439 THR B C 1
ATOM 6740 O O . THR B 1 439 ? -40.312 -12.172 10.57 1 28.59 439 THR B O 1
ATOM 6743 N N . THR B 1 440 ? -38.469 -12.805 11.586 1 27.58 440 THR B N 1
ATOM 6744 C CA . THR B 1 440 ? -38.062 -11.547 10.977 1 27.58 440 THR B CA 1
ATOM 6745 C C . THR B 1 440 ? -37.844 -11.727 9.477 1 27.58 440 THR B C 1
ATOM 6747 O O . THR B 1 440 ? -37.688 -10.742 8.742 1 27.58 440 THR B O 1
ATOM 6750 N N . ALA B 1 441 ? -37.219 -12.836 9.047 1 24.94 441 ALA B N 1
ATOM 6751 C CA . ALA B 1 441 ? -36.75 -12.664 7.672 1 24.94 441 ALA B CA 1
ATOM 6752 C C . ALA B 1 441 ? -37.906 -12.797 6.672 1 24.94 441 ALA B C 1
ATOM 6754 O O . ALA B 1 441 ? -38.906 -13.461 6.949 1 24.94 441 ALA B O 1
ATOM 6755 N N . ALA B 1 442 ? -37.812 -12.305 5.422 1 26.81 442 ALA B N 1
ATOM 6756 C CA . ALA B 1 442 ? -38.75 -11.992 4.344 1 26.81 442 ALA B CA 1
ATOM 6757 C C . ALA B 1 442 ? -39.5 -13.242 3.887 1 26.81 442 ALA B C 1
ATOM 6759 O O . ALA B 1 442 ? -39 -14.352 3.975 1 26.81 442 ALA B O 1
ATOM 6760 N N . SER B 1 443 ? -40.844 -13.305 3.631 1 26.11 443 SER B N 1
ATOM 6761 C CA . SER B 1 443 ? -42 -14.141 3.227 1 26.11 443 SER B CA 1
ATOM 6762 C C . SER B 1 443 ? -41.656 -14.969 1.994 1 26.11 443 SER B C 1
ATOM 6764 O O . SER B 1 443 ? -41.312 -14.422 0.944 1 26.11 443 SER B O 1
ATOM 6766 N N . ALA B 1 444 ? -41.125 -16.156 2.072 1 25.98 444 ALA B N 1
ATOM 6767 C CA . ALA B 1 444 ? -40.969 -17.156 1.024 1 25.98 444 ALA B CA 1
ATOM 6768 C C . ALA B 1 444 ? -42.281 -17.359 0.246 1 25.98 444 ALA B C 1
ATOM 6770 O O . ALA B 1 444 ? -43.312 -17.703 0.825 1 25.98 444 ALA B O 1
ATOM 6771 N N . MET B 1 445 ? -42.594 -16.5 -0.793 1 25.64 445 MET B N 1
ATOM 6772 C CA . MET B 1 445 ? -43.781 -16.578 -1.618 1 25.64 445 MET B CA 1
ATOM 6773 C C . MET B 1 445 ? -44 -17.984 -2.152 1 25.64 445 MET B C 1
ATOM 6775 O O . MET B 1 445 ? -43.094 -18.594 -2.693 1 25.64 445 MET B O 1
ATOM 6779 N N . THR B 1 446 ? -44.75 -18.797 -1.533 1 26.83 446 THR B N 1
ATOM 6780 C CA . THR B 1 446 ? -45.312 -20.078 -1.905 1 26.83 446 THR B CA 1
ATOM 6781 C C . THR B 1 446 ? -45.938 -20 -3.301 1 26.83 446 THR B C 1
ATOM 6783 O O . THR B 1 446 ? -46.812 -19.188 -3.553 1 26.83 446 THR B O 1
ATOM 6786 N N . ALA B 1 447 ? -45.156 -20.297 -4.34 1 22.86 447 ALA B N 1
ATOM 6787 C CA . ALA B 1 447 ? -45.875 -20.531 -5.59 1 22.86 447 ALA B CA 1
ATOM 6788 C C . ALA B 1 447 ? -46.719 -21.781 -5.5 1 22.86 447 ALA B C 1
ATOM 6790 O O . ALA B 1 447 ? -46.312 -22.797 -4.926 1 22.86 447 ALA B O 1
#

Radius of gyration: 37.63 Å; Cα contacts (8 Å, |Δi|>4): 1702; chains: 2; bounding box: 99×96×100 Å

Foldseek 3Di:
DDDPDPVVCVVVVVVVVVPCPDPVVCPPDPPPPPPPPPPPPVPPPDPCPVVVQQVQDDALFGDKDQDDPFSKIKGKHWPACQSVVLQQQKWFLNFRWRAPLNVVQNVQLVLCVSVVHASLFKKKFKKFFDAIDTHHNTWMKMWIWGQDPVRWIKIWIWTADPVGIDTGIMIIMDTHPNDFFDFDDDDDDDPPKDWDQLVVLQVLQVLLRIGGDQQQSFWHTWIADPVLKIKTKGFGDPSQDDHPSTQERSSVVNNLVSNQSVSDDSVVSVPPSFKDWGFGTFGMKHFNGYQPGIWMKMKDWDDDPPPRFWIWMKMWIAHPVRGTGMITGTTIIGIDGNVPHDDPVVVVCPVPDPDPDDPPPPPPPPQQAEEEEEEAPQFPVVVVCVVVDDPRYHYFYAYNPDPVRNVVRVCVRCVDPVHHYDYYHYTDPDPPDPPPPPPPDDDPPDD/DDPPDDVVCVCVVVVCVVPDPDPVVCPPDPPPPPPPPPPPPVPPPDPCPVVVQQVQDDALFGDKDQDDPFSKIKGKHWPACQSVVLQQQKWFLNFRWRAPLSVVQNVLLVLCVSVVHASLFKKKFKKFFDAIDTHHNTWMKMWIWGQDPVRWIKIWIWTADPVGIDTGIMIIMDTHPNDFFDFDDDDDDDPPKDWDQLVVLQVLCVLLRIGGDQQQSFWHTWIADPVLKIKTKGAGDPSQDDHPSTQERSSVVNNLVSNQSVSDDPVVSVPPSFKDWGFGTFGMKHFNGYQPGIWMKMKDWDDDPPPRFWIWMKMWIAHPVRGTGMITGTGIIGIDGPVPHDDPVVVVPPVPDPDPDDPPPPPDPPQQAEEEEEEAPQFPVVVVCVVVDDPRYHYFYAYNPDPVRVVVRVCVRCVDPVHHYDYYHYTDPPPPDPPPPPPPDDDPPDD

Sequence (894 aa):
MQRDGDDAITFHTNLAAVGKKPADAVTGQLADIPVTPWQHTQFWVEDRSGISELVAAHPLLGVHIEVPSGHDHVWQADVGTKACPWLGDHKVFGQAIMPAAGFAEIALAAASEAFDLPVDALSINQLEIEQMLDLDEHTQVTTQLTRRADDKTRIEIYSRSASGWRRHAVAKAETSTPSAAPVLEERTSRQDETDIKPADLYALLRQAGQNHGPAFAALTRILRRPDGSVETEITLSDEAPRHQGYRIHPAMLDAALQSLAAAVPNDEFAGSAEASYLPVSFETLRVYSNPGRHARCRAQLTNLNDGGAGKLGRITLTDDAGNVTVEITDIYLRRVERRSVPLPLAQKIFDTEWVEKSIAGADQPDAPGSWLVLTDAKSNADEFVARWSSPQRRVITADLGDEAAMLAAFAETAGDPERLPVGVVVFVGARGTTPALPTTAASAMTAMQRDGDDAITFHTNLAAVGKKPADAVTGQLADIPVTPWQHTQFWVEDRSGISELVAAHPLLGVHIEVPSGHDHVWQADVGTKACPWLGDHKVFGQAIMPAAGFAEIALAAASEAFDLPVDALSINQLEIEQMLDLDEHTQVTTQLTRRADDKTRIEIYSRSASGWRRHAVAKAETSTPSAAPVLEERTSRQDETDIKPADLYALLRQAGQNHGPAFAALTRILRRPDGSVETEITLSDEAPRHQGYRIHPAMLDAALQSLAAAVPNDEFAGSAEASYLPVSFETLRVYSNPGRHARCRAQLTNLNDGGAGKLGRITLTDDAGNVTVEITDIYLRRVERRSVPLPLAQKIFDTEWVEKSIAGADQPDAPGSWLVLTDAKSNADEFVARWSSPQRRVITADLGDEAAMLAAFAETAGDPERLPVGVVVFVGARGTTPALPTTAASAMTA

pLDDT: mean 76.91, std 22.53, range [22.77, 98.75]

=== Feature glossary ===
The record interleaves many kinds of information about one protein. Here is each kind framed as the question it answers.

Q: What does the local fold look like, residue by residue?
A: The Foldseek 3Di string encodes local tertiary geometry as a 20-letter alphabet — one character per residue — derived from the relative positions of nearby Cα atoms. Unlike the amino-acid sequence, 3Di is a direct function of the 3D structure, so two proteins with the same fold have similar 3Di strings even at low sequence identity.

Q: Which residues are in helices, strands, or loops?
A: The SS8 string is DSSP's per-residue secondary-structure call. α-helix (H) means an i→i+4 H-bond ladder; β-strand (E) means the residue participates in a β-sheet; 3₁₀ (G) and π (I) are tighter and wider helices; T/S are turns/bends; '-' is loop.

Q: How big and how compact is the whole molecule?
A: Radius of gyration (Rg) is the root-mean-square distance of Cα atoms from their centroid — a single number for overall size and compactness. A globular domain of N residues has Rg ≈ 2.2·N^0.38 Å; an extended or disordered chain has a much larger Rg. The Cα contact count is the number of residue pairs whose Cα atoms are within 8 Å and are more than four positions apart in sequence — a standard proxy for tertiary packing density. The bounding box is the smallest axis-aligned box enclosing all Cα atoms.

Q: Where is each backbone atom in 3D?
A: Structure coordinates are given as an mmCIF _atom_site loop: one row per atom with element, residue name, chain id, sequence number, and x/y/z position in Å. Only the four main-chain atoms per residue are included here; side chains are omitted to keep the record compact.

Q: What is the amino-acid chain?
A: Primary structure: the covalent order of the twenty st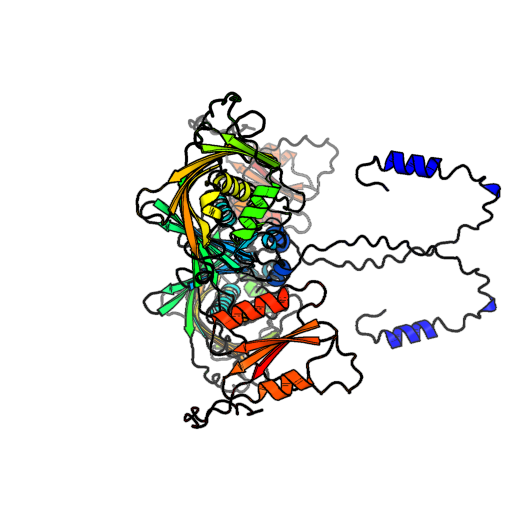andard amino acids along the backbone. Two proteins with the same sequence will (almost always) fold to the same structure; two with 30% identity often share a fold but not the details.

Q: What if only a Cα trace is available?
A: Three-state secondary structure (P-SEA) collapses the eight DSSP classes into helix (a), strand (b), and coil (c). P-SEA assigns these from Cα geometry alone — distances and angles — without requiring backbone oxygens, so it works on any Cα trace.

Q: What family and function is it annotated with?
A: Database cross-references. InterPro integrates a dozen domain/family signature databases into unified entries with residue-range hits. GO terms attach function/process/location labels with evidence codes. CATH codes position the fold in a four-level structural taxonomy. Organism is the NCBI-taxonomy species name.

Q: How confident is the AlphaFold model at each residue?
A: pLDDT is the predicted lDDT-Cα score: AlphaFold's confidence that the local environment of each residue (all inter-atomic distances within 15 Å) is correctly placed. It is a per-residue number between 0 and 100, with higher meaning more reliable.

Q: How mobile is each atom in the crystal?
A: B-factor (Debye–Waller factor) reflects atomic displacement in the crystal lattice. It is an experimental observable (units Å²), not a prediction; low values mean the atom is pinned down, high values mean it moves or is heterogeneous across the crystal.

Q: Which residues are buried vs exposed?
A: SASA measures how much of the protein is reachable by solvent. It is computed by rolling a water-sized probe over the atomic surface and summing the exposed area (Å²). Per-residue SASA distinguishes core (buried, low SASA) from surface (exposed, high SASA) residues; total SASA is a whole-molecule size measure.

Q: What do the diagnostic plots show?
A: Plot images: a contact map (which residues are close in 3D, as an N×N binary image), a Ramachandran scatter (backbone torsion angles, revealing secondary-structure composition at a glance), and — for AlphaFold structures — a PAE heatmap (pairwise prediction confidence).

Q: What known structures does this most resemble?
A: The Foldseek neighbor list gives the closest experimentally determined structures in the PDB, ranked by structural alignment. TM-score near 1 means near-identical fold; near 0.3 means only rough topology match. This is how one finds what a novel AlphaFold prediction most resembles in the solved-structure universe.

Q: Are the domains correctly placed relative to each other?
A: Predicted aligned error is AlphaFold's pairwise confidence. Unlike pLDDT (per-residue), PAE is per-residue-pair and captures whether two parts of the structure are correctly placed relative to each other. Units are ångströms of expected positional error.

Q: What do the rendered images show?
A: Structure images are PyMOL renders from six orthogonal camera directions. Cartoon representation draws helices as coils and strands as arrows; sticks shows the backbone as bonds; surface shows the solvent-excluded envelope. Rainbow coloring maps sequence position to hue (blue→red, N→C); chain coloring assigns a distinct color per polypeptide.

Q: What are the backbone torsion angles?
A: φ (phi) and ψ (psi) are the two rotatable backbone dihedrals per residue: φ is the C(i-1)–N–Cα–C torsion, ψ is the N–Cα–C–N(i+1) torsion, both in degrees on (−180°, 180°]. α-helical residues cluster near (−60°, −45°); β-strand residues near (−120°, +130°). A Ramachandran plot is simply a scatter of (φ, ψ) for every residue.